Protein 6HWJ (pdb70)

Secondary structure (DSSP, 8-state):
-PPPHHHHHHHS-GGGG-TT----GGGPPPS--EEEEEEEEETTEEEEEEE-TTS-EEEEEEEEETTTEEEE--TTSSHHHHHHHHHH--TTEEEEE-TT------EEEE----EEEETTTEEEEE--EEPPTTS----HHHHHHHHHHTT--SSSPEEEEEEE--SSSPEEEEEEEE--TT-EEHHHHHHHHHHHHHHTSS-HHHHHHHHHHHHHHHHHHHHHHHTT--EEPPHHHHHHHHHHHHHHHHHHHHH--HHHHHHHHHHHHHHHHHHHGGGGGTT-EEE---SS-SGGGEEEETTEEEE---S--TTS-GGGTTS-EEHHHHHHHHHHHHHHHHHHHHHHSTT--HHHHHHHHHHHHHHHHHHHHHHHHHTT-GGG--GGGHHHHHHHHHHHHHHHHHHH-GGGGHHHHHHHHHHS-TT-/-PPPHHHHHHTS-GGGG---EEEEEEEEETTEEEEEEE-TTS-EEEEEEEE---EEE--TTSSHHHHHHHHH--EEEEE-TT------EEE--EEETTTEEEEE--EE------HHHHHHHHHHTT--SSPPEEEEEEE---EEEEEEEE--TT-EEHHHHHHHHHHHHHTTSS-HHHHHHHHHHHHHHHHHHHHHHHTT--EEPPHHHHHHHHHHHHHHHHHHHHH--HHHHHHHHHHHHHHHHHHGGGGGGTT-EEE---SS-SGGGEEEETTEEEE---S--TTS-GGGSSS-EEHHHHHHHHHHHHHHHHHHHHHHSTT--HHHHHHHHHHHHHHHHHHHHHHHHHTT-GGG--GGGHHHHHHHHHHHHHHHHHHH-GGGGHHHHHHHHHHHHHHHHHHT-

InterPro domains:
  IPR011009 Protein kinase-like domain superfamily [SSF56112] (109-420)
  IPR043674 Glucosamine kinase [MF_02218] (117-436)

Structure (mmCIF, N/CA/C/O backbone):
data_6HWJ
#
_entry.id   6HWJ
#
_cell.length_a   59.812
_cell.length_b   96.070
_cell.length_c   80.252
_cell.angle_alpha   90.00
_cell.angle_beta   106.69
_cell.angle_gamma   90.00
#
_symmetry.space_group_name_H-M   'P 1 21 1'
#
loop_
_entity.id
_entity.type
_entity.pdbx_description
1 polymer 'Glucosamine kinase'
2 non-polymer 'MAGNESIUM ION'
3 non-polymer 2-[BIS-(2-HYDROXY-ETHYL)-AMINO]-2-HYDROXYMETHYL-PROPANE-1,3-DIOL
4 non-polymer DI(HYDROXYETHYL)ETHER
5 non-polymer 'CHLORIDE ION'
6 water water
#
loop_
_atom_site.group_PDB
_atom_site.id
_atom_site.type_symbol
_atom_site.label_atom_id
_atom_site.label_alt_id
_atom_site.label_comp_id
_atom_site.label_asym_id
_atom_site.label_entity_id
_atom_site.label_seq_id
_atom_site.pdbx_PDB_ins_code
_atom_site.Cartn_x
_atom_site.Cartn_y
_atom_site.Cartn_z
_atom_site.occupancy
_atom_site.B_iso_or_equiv
_atom_site.auth_seq_id
_atom_site.auth_comp_id
_atom_site.auth_asym_id
_atom_site.auth_atom_id
_atom_site.pdbx_PDB_model_num
ATOM 1 N N . MET A 1 1 ? 80.362 68.492 89.422 1.00 67.88 1 MET A N 1
ATOM 2 C CA . MET A 1 1 ? 80.400 67.066 88.992 1.00 65.69 1 MET A CA 1
ATOM 3 C C . MET A 1 1 ? 78.992 66.561 88.708 1.00 65.41 1 MET A C 1
ATOM 4 O O . MET A 1 1 ? 78.019 67.066 89.271 1.00 62.77 1 MET A O 1
ATOM 10 N N . THR A 1 2 ? 78.886 65.564 87.834 1.00 67.67 2 THR A N 1
ATOM 11 C CA . THR A 1 2 ? 77.585 64.980 87.545 1.00 69.38 2 THR A CA 1
ATOM 12 C C . THR A 1 2 ? 76.974 64.446 88.837 1.00 66.40 2 THR A C 1
ATOM 13 O O . THR A 1 2 ? 77.681 63.846 89.655 1.00 63.17 2 THR A O 1
ATOM 24 N N . PRO A 1 3 ? 75.677 64.643 89.059 1.00 67.27 3 PRO A N 1
ATOM 25 C CA . PRO A 1 3 ? 75.062 64.095 90.271 1.00 63.23 3 PRO A CA 1
ATOM 26 C C . PRO A 1 3 ? 75.244 62.587 90.316 1.00 54.30 3 PRO A C 1
ATOM 27 O O . PRO A 1 3 ? 75.498 61.925 89.303 1.00 48.57 3 PRO A O 1
ATOM 38 N N . ASN A 1 4 ? 75.144 62.043 91.522 1.00 50.65 4 ASN A N 1
ATOM 39 C CA . ASN A 1 4 ? 75.066 60.604 91.642 1.00 46.66 4 ASN A CA 1
ATOM 40 C C . ASN A 1 4 ? 73.695 60.135 91.150 1.00 38.75 4 ASN A C 1
ATOM 41 O O . ASN A 1 4 ? 72.793 60.933 90.870 1.00 32.20 4 ASN A O 1
ATOM 52 N N . TRP A 1 5 ? 73.548 58.817 91.042 1.00 35.89 5 TRP A N 1
ATOM 53 C CA . TRP A 1 5 ? 72.283 58.264 90.581 1.00 34.57 5 TRP A CA 1
ATOM 54 C C . TRP A 1 5 ? 71.131 58.685 91.483 1.00 33.62 5 TRP A C 1
ATOM 55 O O . TRP A 1 5 ? 70.023 58.934 91.000 1.00 33.92 5 TRP A O 1
ATOM 76 N N . SER A 1 6 ? 71.373 58.770 92.799 1.00 32.12 6 SER A N 1
ATOM 77 C CA . SER A 1 6 ? 70.315 59.145 93.730 1.00 32.63 6 SER A CA 1
ATOM 78 C C . SER A 1 6 ? 69.767 60.531 93.420 1.00 31.93 6 SER A C 1
ATOM 79 O O . SER A 1 6 ? 68.551 60.741 93.425 1.00 30.78 6 SER A O 1
ATOM 87 N N . GLU A 1 7 ? 70.656 61.497 93.181 1.00 32.48 7 GLU A N 1
ATOM 88 C CA . GLU A 1 7 ? 70.222 62.857 92.885 1.00 38.04 7 GLU A CA 1
ATOM 89 C C . GLU A 1 7 ? 69.515 62.937 91.541 1.00 35.08 7 GLU A C 1
ATOM 90 O O . GLU A 1 7 ? 68.565 63.708 91.378 1.00 32.29 7 GLU A O 1
ATOM 102 N N . LEU A 1 8 ? 69.978 62.175 90.551 1.00 35.50 8 LEU A N 1
ATOM 103 C CA . LEU A 1 8 ? 69.297 62.169 89.263 1.00 35.19 8 LEU A CA 1
ATOM 104 C C . LEU A 1 8 ? 67.882 61.617 89.402 1.00 30.07 8 LEU A C 1
ATOM 105 O O . LEU A 1 8 ? 66.940 62.151 88.811 1.00 29.90 8 LEU A O 1
ATOM 121 N N . VAL A 1 9 ? 67.711 60.537 90.169 1.00 28.76 9 VAL A N 1
ATOM 122 C CA . VAL A 1 9 ? 66.384 59.940 90.292 1.00 30.36 9 VAL A CA 1
ATOM 123 C C . VAL A 1 9 ? 65.477 60.844 91.118 1.00 34.16 9 VAL A C 1
ATOM 124 O O . VAL A 1 9 ? 64.302 61.040 90.788 1.00 31.50 9 VAL A O 1
ATOM 137 N N . ALA A 1 10 ? 66.009 61.425 92.200 1.00 34.15 10 ALA A N 1
ATOM 138 C CA . ALA A 1 10 ? 65.205 62.336 93.006 1.00 37.36 10 ALA A CA 1
ATOM 139 C C . ALA A 1 10 ? 64.750 63.542 92.196 1.00 35.55 10 ALA A C 1
ATOM 140 O O . ALA A 1 10 ? 63.665 64.074 92.440 1.00 32.97 10 ALA A O 1
ATOM 147 N N . ALA A 1 11 ? 65.552 63.978 91.218 1.00 33.44 11 ALA A N 1
ATOM 148 C CA . ALA A 1 11 ? 65.209 65.155 90.434 1.00 34.68 11 ALA A CA 1
ATOM 149 C C . ALA A 1 11 ? 64.422 64.809 89.184 1.00 34.47 11 ALA A C 1
ATOM 150 O O . ALA A 1 11 ? 64.011 65.720 88.458 1.00 33.31 11 ALA A O 1
ATOM 157 N N . ALA A 1 12 ? 64.226 63.516 88.902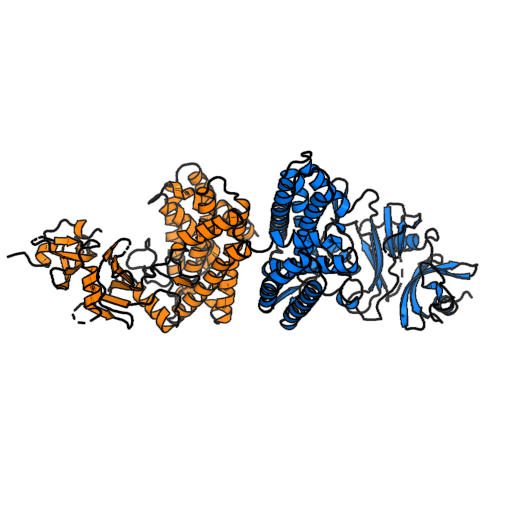 1.00 32.57 12 ALA A N 1
ATOM 158 C CA . ALA A 1 12 ? 63.587 63.127 87.657 1.00 35.45 12 ALA A CA 1
ATOM 159 C C . ALA A 1 12 ? 62.069 63.184 87.785 1.00 33.06 12 ALA A C 1
ATOM 160 O O . ALA A 1 12 ? 61.495 63.079 88.877 1.00 34.13 12 ALA A O 1
ATOM 167 N N . ASP A 1 13 ? 61.417 63.344 86.646 1.00 33.06 13 ASP A N 1
ATOM 168 C CA . ASP A 1 13 ? 59.965 63.287 86.603 1.00 33.87 13 ASP A CA 1
ATOM 169 C C . ASP A 1 13 ? 59.499 61.936 87.132 1.00 33.28 13 ASP A C 1
ATOM 170 O O . ASP A 1 13 ? 60.087 60.896 86.789 1.00 32.34 13 ASP A O 1
ATOM 179 N N . PRO A 1 14 ? 58.473 61.907 87.989 1.00 34.61 14 PRO A N 1
ATOM 180 C CA . PRO A 1 14 ? 58.038 60.619 88.563 1.00 36.82 14 PRO A CA 1
ATOM 181 C C . PRO A 1 14 ? 57.620 59.592 87.525 1.00 38.40 14 PRO A C 1
ATOM 182 O O . PRO A 1 14 ? 57.617 58.385 87.837 1.00 36.63 14 PRO A O 1
ATOM 193 N N . ALA A 1 15 ? 57.271 60.017 86.305 1.00 33.86 15 ALA A N 1
ATOM 194 C CA . ALA A 1 15 ? 56.944 59.061 85.245 1.00 33.78 15 ALA A CA 1
ATOM 195 C C . ALA A 1 15 ? 58.127 58.186 84.854 1.00 34.34 15 ALA A C 1
ATOM 196 O O . ALA A 1 15 ? 57.951 57.237 84.079 1.00 32.39 15 ALA A O 1
ATOM 203 N N . LEU A 1 16 ? 59.326 58.486 85.371 1.00 32.67 16 LEU A N 1
ATOM 204 C CA . LEU A 1 16 ? 60.492 57.654 85.125 1.00 32.15 16 LEU A CA 1
ATOM 205 C C . LEU A 1 16 ? 60.197 56.177 85.359 1.00 32.67 16 LEU A C 1
ATOM 206 O O . LEU A 1 16 ? 60.687 55.319 84.621 1.00 33.34 16 LEU A O 1
ATOM 222 N N . VAL A 1 17 ? 59.396 55.853 86.384 1.00 30.39 17 VAL A N 1
ATOM 223 C CA . VAL A 1 17 ? 59.219 54.449 86.751 1.00 33.47 17 VAL A CA 1
ATOM 224 C C . VAL A 1 17 ? 58.276 53.693 85.822 1.00 32.29 17 VAL A C 1
ATOM 225 O O . VAL A 1 17 ? 58.135 52.468 85.968 1.00 32.06 17 VAL A O 1
ATOM 238 N N . LEU A 1 18 ? 57.633 54.377 84.834 1.00 32.23 18 LEU A N 1
ATOM 239 C CA . LEU A 1 18 ? 56.589 53.724 84.030 1.00 35.07 18 LEU A CA 1
ATOM 240 C C . LEU A 1 18 ? 57.133 53.224 82.694 1.00 34.26 18 LEU A C 1
ATOM 241 O O . LEU A 1 18 ? 57.735 54.013 81.934 1.00 33.41 18 LEU A O 1
ATOM 257 N N . PRO A 1 19 ? 56.916 51.951 82.342 1.00 35.20 19 PRO A N 1
ATOM 258 C CA . PRO A 1 19 ? 57.363 51.484 81.019 1.00 39.06 19 PRO A CA 1
ATOM 259 C C . PRO A 1 19 ? 56.742 52.250 79.863 1.00 45.80 19 PRO A C 1
ATOM 260 O O . PRO A 1 19 ? 57.444 52.585 78.894 1.00 45.23 19 PRO A O 1
ATOM 271 N N . SER A 1 20 ? 55.446 52.533 79.930 1.00 53.03 20 SER A N 1
ATOM 272 C CA . SER A 1 20 ? 54.748 53.233 78.861 1.00 62.59 20 SER A CA 1
ATOM 273 C C . SER A 1 20 ? 54.855 54.754 78.978 1.00 61.66 20 SER A C 1
ATOM 274 O O . SER A 1 20 ? 54.165 55.470 78.245 1.00 66.08 20 SER A O 1
ATOM 282 N N . GLY A 1 21 ? 55.695 55.258 79.884 1.00 53.14 21 GLY A N 1
ATOM 283 C CA . GLY A 1 21 ? 55.942 56.681 79.973 1.00 48.49 21 GLY A CA 1
ATOM 284 C C . GLY A 1 21 ? 54.885 57.427 80.761 1.00 47.51 21 GLY A C 1
ATOM 285 O O . GLY A 1 21 ? 53.944 56.859 81.321 1.00 43.01 21 GLY A O 1
ATOM 289 N N . GLU A 1 22 ? 55.053 58.748 80.790 1.00 51.68 22 GLU A N 1
ATOM 290 C CA . GLU A 1 22 ? 54.170 59.607 81.566 1.00 58.23 22 GLU A CA 1
ATOM 291 C C . GLU A 1 22 ? 52.715 59.404 81.157 1.00 58.17 22 GLU A C 1
ATOM 292 O O . GLU A 1 22 ? 52.388 59.309 79.972 1.00 57.54 22 GLU A O 1
ATOM 304 N N . ARG A 1 23 ? 51.839 59.343 82.150 1.00 58.76 23 ARG A N 1
ATOM 305 C CA . ARG A 1 23 ? 50.410 59.234 81.909 1.00 61.84 23 ARG A CA 1
ATOM 306 C C . ARG A 1 23 ? 49.751 60.584 82.157 1.00 55.78 23 ARG A C 1
ATOM 307 O O . ARG A 1 23 ? 50.419 61.593 82.410 1.00 52.23 23 ARG A O 1
ATOM 328 N N . ARG A 1 24 ? 48.422 60.609 82.067 1.00 53.66 24 ARG A N 1
ATOM 329 C CA . ARG A 1 24 ? 47.683 61.840 82.306 1.00 56.27 24 ARG A CA 1
ATOM 330 C C . ARG A 1 24 ? 48.105 62.456 83.636 1.00 49.36 24 ARG A C 1
ATOM 331 O O . ARG A 1 24 ? 48.241 61.761 84.650 1.00 45.58 24 ARG A O 1
ATOM 352 N N . ALA A 1 25 ? 48.326 63.771 83.616 1.00 47.86 25 ALA A N 1
ATOM 353 C CA . ALA A 1 25 ? 48.802 64.466 84.809 1.00 47.90 25 ALA A CA 1
ATOM 354 C C . ALA A 1 25 ? 47.852 64.284 85.985 1.00 47.76 25 ALA A C 1
ATOM 355 O O . ALA A 1 25 ? 48.292 64.296 87.140 1.00 45.59 25 ALA A O 1
ATOM 362 N N . GLU A 1 26 ? 46.554 64.111 85.714 1.00 50.91 26 GLU A N 1
ATOM 363 C CA . GLU A 1 26 ? 45.583 63.952 86.788 1.00 56.91 26 GLU A CA 1
ATOM 364 C C . GLU A 1 26 ? 45.848 62.718 87.646 1.00 67.78 26 GLU A C 1
ATOM 365 O O . GLU A 1 26 ? 45.416 62.680 88.802 1.00 90.41 26 GLU A O 1
ATOM 377 N N . VAL A 1 27 ? 46.534 61.711 87.108 1.00 58.76 27 VAL A N 1
ATOM 378 C CA . VAL A 1 27 ? 46.800 60.484 87.858 1.00 56.79 27 VAL A CA 1
ATOM 379 C C . VAL A 1 27 ? 48.280 60.130 87.777 1.00 52.43 27 VAL A C 1
ATOM 380 O O . VAL A 1 27 ? 48.649 58.954 87.658 1.00 48.25 27 VAL A O 1
ATOM 393 N N . ALA A 1 28 ? 49.138 61.143 87.854 1.00 53.97 28 ALA A N 1
ATOM 394 C CA . ALA A 1 28 ? 50.567 60.922 87.690 1.00 53.97 28 ALA A CA 1
ATOM 395 C C . ALA A 1 28 ? 51.143 60.194 88.900 1.00 52.12 28 ALA A C 1
ATOM 396 O O . ALA A 1 28 ? 50.609 60.258 90.014 1.00 50.71 28 ALA A O 1
ATOM 403 N N . VAL A 1 29 ? 52.246 59.491 88.670 1.00 46.37 29 VAL A N 1
ATOM 404 C CA . VAL A 1 29 ? 52.997 58.890 89.772 1.00 43.20 29 VAL A CA 1
ATOM 405 C C . VAL A 1 29 ? 53.409 59.989 90.741 1.00 44.50 29 VAL A C 1
ATOM 406 O O . VAL A 1 29 ? 54.009 61.000 90.312 1.00 42.88 29 VAL A O 1
ATOM 419 N N . PRO A 1 30 ? 53.124 59.862 92.040 1.00 42.27 30 PRO A N 1
ATOM 420 C CA . PRO A 1 30 ? 53.441 60.954 92.963 1.00 41.16 30 PRO A CA 1
ATOM 421 C C . PRO A 1 30 ? 54.929 61.002 93.263 1.00 38.94 30 PRO A C 1
ATOM 422 O O . PRO A 1 30 ? 55.582 59.977 93.491 1.00 36.68 30 PRO A O 1
ATOM 433 N N . GLY A 1 31 ? 55.464 62.215 93.241 1.00 39.34 31 GLY A N 1
ATOM 434 C CA . GLY A 1 31 ? 56.862 62.443 93.509 1.00 38.84 31 GLY A CA 1
ATOM 435 C C . GLY A 1 31 ? 57.060 63.114 94.848 1.00 41.64 31 GLY A C 1
ATOM 436 O O . GLY A 1 31 ? 56.097 63.447 95.552 1.00 43.50 31 GLY A O 1
ATOM 440 N N . PRO A 1 32 ? 58.322 63.344 95.224 1.00 42.55 32 PRO A N 1
ATOM 441 C CA . PRO A 1 32 ? 59.490 62.999 94.403 1.00 39.72 32 PRO A CA 1
ATOM 442 C C . PRO A 1 32 ? 59.847 61.530 94.525 1.00 39.36 32 PRO A C 1
ATOM 443 O O . PRO A 1 32 ? 59.424 60.884 95.486 1.00 37.82 32 PRO A O 1
ATOM 454 N N . LEU A 1 33 ? 60.597 61.011 93.549 1.00 32.77 33 LEU A N 1
ATOM 455 C CA . LEU A 1 33 ? 61.097 59.656 93.600 1.00 35.37 33 LEU A CA 1
ATOM 456 C C . LEU A 1 33 ? 62.298 59.560 94.541 1.00 34.49 33 LEU A C 1
ATOM 457 O O . LEU A 1 33 ? 62.997 60.536 94.793 1.00 36.00 33 LEU A O 1
ATOM 473 N N . ARG A 1 34 ? 62.532 58.357 95.048 1.00 30.01 34 ARG A N 1
ATOM 474 C CA . ARG A 1 34 ? 63.698 58.078 95.876 1.00 37.26 34 ARG A CA 1
ATOM 475 C C . ARG A 1 34 ? 64.346 56.784 95.406 1.00 31.02 34 ARG A C 1
ATOM 476 O O . ARG A 1 34 ? 63.667 55.766 95.234 1.00 33.70 34 ARG A O 1
ATOM 497 N N . LEU A 1 35 ? 65.654 56.817 95.219 1.00 29.29 35 LEU A N 1
ATOM 498 C CA . LEU A 1 35 ? 66.405 55.649 94.795 1.00 30.06 35 LEU A CA 1
ATOM 499 C C . LEU A 1 35 ? 66.784 54.828 96.026 1.00 31.93 35 LEU A C 1
ATOM 500 O O . LEU A 1 35 ? 67.518 55.305 96.895 1.00 35.03 35 LEU A O 1
ATOM 516 N N . ASP A 1 36 ? 66.271 53.601 96.101 1.00 31.92 36 ASP A N 1
ATOM 517 C CA . ASP A 1 36 ? 66.559 52.717 97.227 1.00 33.59 36 ASP A CA 1
ATOM 518 C C . ASP A 1 36 ? 67.788 51.850 96.989 1.00 33.58 36 ASP A C 1
ATOM 519 O O . ASP A 1 36 ? 68.484 51.484 97.948 1.00 35.23 36 ASP A O 1
ATOM 528 N N . ALA A 1 37 ? 68.063 51.490 95.738 1.00 33.36 37 ALA A N 1
ATOM 529 C CA . ALA A 1 37 ? 69.194 50.624 95.426 1.00 29.20 37 ALA A CA 1
ATOM 530 C C . ALA A 1 37 ? 69.501 50.778 93.952 1.00 28.59 37 ALA A C 1
ATOM 531 O O . ALA A 1 37 ? 68.606 51.047 93.146 1.00 27.65 37 ALA A O 1
ATOM 538 N N . LEU A 1 38 ? 70.774 50.580 93.601 1.00 30.78 38 LEU A N 1
ATOM 539 C CA . LEU A 1 38 ? 71.252 50.868 92.249 1.00 32.73 38 LEU A CA 1
ATOM 540 C C . LEU A 1 38 ? 72.360 49.887 91.894 1.00 31.04 38 LEU A C 1
ATOM 541 O O . LEU A 1 38 ? 73.382 49.817 92.590 1.00 29.81 38 LEU A O 1
ATOM 557 N N . LEU A 1 39 ? 72.140 49.108 90.841 1.00 28.75 39 LEU A N 1
ATOM 558 C CA . LEU A 1 39 ? 73.147 48.248 90.263 1.00 27.47 39 LEU A CA 1
ATOM 559 C C . LEU A 1 39 ? 73.729 48.947 89.037 1.00 29.67 39 LEU A C 1
ATOM 560 O O . LEU A 1 39 ? 73.037 49.128 88.034 1.00 29.40 39 LEU A O 1
ATOM 576 N N . ASP A 1 40 ? 74.994 49.346 89.124 1.00 30.68 40 ASP A N 1
ATOM 577 C CA . ASP A 1 40 ? 75.659 50.060 88.037 1.00 30.78 40 ASP A CA 1
ATOM 578 C C . ASP A 1 40 ? 76.112 49.050 86.990 1.00 31.81 40 ASP A C 1
ATOM 579 O O . ASP A 1 40 ? 76.873 48.124 87.300 1.00 31.76 40 ASP A O 1
ATOM 588 N N . LEU A 1 41 ? 75.630 49.209 85.753 1.00 27.07 41 LEU A N 1
ATOM 589 C CA . LEU A 1 41 ? 75.988 48.294 84.679 1.00 25.04 41 LEU A CA 1
ATOM 590 C C . LEU A 1 41 ? 77.061 48.861 83.758 1.00 27.89 41 LEU A C 1
ATOM 591 O O . LEU A 1 41 ? 77.408 48.210 82.774 1.00 33.58 41 LEU A O 1
ATOM 607 N N . GLY A 1 42 ? 77.570 50.047 84.040 1.00 30.29 42 GLY A N 1
ATOM 608 C CA . GLY A 1 42 ? 78.620 50.662 83.239 1.00 30.49 42 GLY A CA 1
ATOM 609 C C . GLY A 1 42 ? 78.079 51.480 82.098 1.00 28.29 42 GLY A C 1
ATOM 610 O O . GLY A 1 42 ? 76.962 51.263 81.602 1.00 28.38 42 GLY A O 1
ATOM 614 N N . GLU A 1 43 ? 78.891 52.454 81.673 1.00 27.27 43 GLU A N 1
ATOM 615 C CA . GLU A 1 43 ? 78.645 53.226 80.448 1.00 31.20 43 GLU A CA 1
ATOM 616 C C . GLU A 1 43 ? 77.294 53.943 80.478 1.00 30.15 43 GLU A C 1
ATOM 617 O O . GLU A 1 43 ? 76.638 54.115 79.444 1.00 26.53 43 GLU A O 1
ATOM 629 N N . GLY A 1 44 ? 76.884 54.388 81.657 1.00 29.15 44 GLY A N 1
ATOM 630 C CA . GLY A 1 44 ? 75.640 55.112 81.822 1.00 31.51 44 GLY A CA 1
ATOM 631 C C . GLY A 1 44 ? 74.402 54.265 81.994 1.00 30.44 44 GLY A C 1
ATOM 632 O O . GLY A 1 44 ? 73.291 54.817 81.964 1.00 26.85 44 GLY A O 1
ATOM 636 N N . HIS A 1 45 ? 74.542 52.956 82.155 1.00 25.24 45 HIS A N 1
ATOM 637 C CA . HIS A 1 45 ? 73.417 52.056 82.323 1.00 27.55 45 HIS A CA 1
ATOM 638 C C . HIS A 1 45 ? 73.320 51.569 83.759 1.00 26.44 45 HIS A C 1
ATOM 639 O O . HIS A 1 45 ? 74.334 51.403 84.447 1.00 27.22 45 HIS A O 1
ATOM 653 N N . ALA A 1 46 ? 72.088 51.335 84.213 1.00 28.29 46 ALA A N 1
ATOM 654 C CA . ALA A 1 46 ? 71.899 50.855 85.571 1.00 25.04 46 ALA A CA 1
ATOM 655 C C . ALA A 1 46 ? 70.524 50.224 85.741 1.00 25.54 46 ALA A C 1
ATOM 656 O O . ALA A 1 46 ? 69.636 50.380 84.898 1.00 25.15 46 ALA A O 1
ATOM 663 N N . VAL A 1 47 ? 70.378 49.484 86.839 1.00 24.94 47 VAL A N 1
ATOM 664 C CA . VAL A 1 47 ? 69.091 48.982 87.297 1.00 23.92 47 VAL A CA 1
ATOM 665 C C . VAL A 1 47 ? 68.811 49.632 88.639 1.00 25.82 47 VAL A C 1
ATOM 666 O O . VAL A 1 47 ? 69.600 49.488 89.583 1.00 28.54 47 VAL A O 1
ATOM 679 N N . GLY A 1 48 ? 67.712 50.368 88.719 1.00 26.71 48 GLY A N 1
ATOM 680 C CA . GLY A 1 48 ? 67.331 51.057 89.926 1.00 25.46 48 GLY A CA 1
ATOM 681 C C . GLY A 1 48 ? 66.131 50.371 90.555 1.00 28.87 48 GLY A C 1
ATOM 682 O O . GLY A 1 48 ? 65.267 49.850 89.849 1.00 27.34 48 GLY A O 1
ATOM 686 N N . VAL A 1 49 ? 66.114 50.348 91.879 1.00 28.63 49 VAL A N 1
ATOM 687 C CA . VAL A 1 49 ? 64.930 50.055 92.671 1.00 28.80 49 VAL A CA 1
ATOM 688 C C . VAL A 1 49 ? 64.464 51.389 93.229 1.00 29.38 49 VAL A C 1
ATOM 689 O O . VAL A 1 49 ? 65.153 52.002 94.053 1.00 27.40 49 VAL A O 1
ATOM 702 N N . VAL A 1 50 ? 63.329 51.872 92.734 1.00 28.87 50 VAL A N 1
ATOM 703 C CA . VAL A 1 50 ? 62.885 53.237 92.963 1.00 29.69 50 VAL A CA 1
ATOM 704 C C . VAL A 1 50 ? 61.568 53.196 93.717 1.00 29.12 50 VAL A C 1
ATOM 705 O O . VAL A 1 50 ? 60.705 52.350 93.453 1.00 31.94 50 VAL A O 1
ATOM 718 N N . ARG A 1 51 ? 61.430 54.108 94.661 1.00 28.68 51 ARG A N 1
ATOM 719 C CA . ARG A 1 51 ? 60.199 54.285 95.427 1.00 35.06 51 ARG A CA 1
ATOM 720 C C . ARG A 1 51 ? 59.540 55.589 95.011 1.00 33.57 51 ARG A C 1
ATOM 721 O O . ARG A 1 51 ? 60.181 56.650 95.028 1.00 34.16 51 ARG A O 1
ATOM 742 N N . SER A 1 52 ? 58.272 55.512 94.617 1.00 31.12 52 SER A N 1
ATOM 743 C CA . SER A 1 52 ? 57.496 56.724 94.443 1.00 32.89 52 SER A CA 1
ATOM 744 C C . SER A 1 52 ? 56.979 57.209 95.814 1.00 36.11 52 SER A C 1
ATOM 745 O O . SER A 1 52 ? 57.063 56.509 96.829 1.00 37.56 52 SER A O 1
ATOM 753 N N . ALA A 1 53 ? 56.466 58.434 95.839 1.00 34.96 53 ALA A N 1
ATOM 754 C CA . ALA A 1 53 ? 56.102 59.073 97.101 1.00 39.97 53 ALA A CA 1
ATOM 755 C C . ALA A 1 53 ? 54.959 58.370 97.815 1.00 43.52 53 ALA A C 1
ATOM 756 O O . ALA A 1 53 ? 54.718 58.647 98.997 1.00 41.74 53 ALA A O 1
ATOM 763 N N . ASP A 1 54 ? 54.249 57.474 97.134 1.00 45.95 54 ASP A N 1
ATOM 764 C CA . ASP A 1 54 ? 53.199 56.676 97.748 1.00 44.21 54 ASP A CA 1
ATOM 765 C C . ASP A 1 54 ? 53.726 55.350 98.288 1.00 44.24 54 ASP A C 1
ATOM 766 O O . ASP A 1 54 ? 52.934 54.446 98.558 1.00 47.93 54 ASP A O 1
ATOM 775 N N . ALA A 1 55 ? 55.043 55.214 98.432 1.00 42.55 55 ALA A N 1
ATOM 776 C CA . ALA A 1 55 ? 55.723 54.018 98.932 1.00 41.58 55 ALA A CA 1
ATOM 777 C C . ALA A 1 55 ? 55.716 52.857 97.944 1.00 36.27 55 ALA A C 1
ATOM 778 O O . ALA A 1 55 ? 56.280 51.795 98.251 1.00 37.32 55 ALA A O 1
ATOM 785 N N . ALA A 1 56 ? 55.111 53.007 96.766 1.00 36.71 56 ALA A N 1
ATOM 786 C CA . ALA A 1 56 ? 55.193 51.961 95.758 1.00 36.64 56 ALA A CA 1
ATOM 787 C C . ALA A 1 56 ? 56.628 51.821 95.253 1.00 32.41 56 ALA A C 1
ATOM 788 O O . ALA A 1 56 ? 57.323 52.814 95.035 1.00 35.42 56 ALA A O 1
ATOM 795 N N . ARG A 1 57 ? 57.071 50.581 95.081 1.00 32.73 57 ARG A N 1
ATOM 796 C CA . ARG A 1 57 ? 58.433 50.276 94.661 1.00 33.77 57 ARG A CA 1
ATOM 797 C C . ARG A 1 57 ? 58.436 49.757 93.236 1.00 31.77 57 ARG A C 1
ATOM 798 O O . ARG A 1 57 ? 57.503 49.074 92.805 1.00 32.54 57 ARG A O 1
ATOM 819 N N . TRP A 1 58 ? 59.521 50.059 92.515 1.00 32.31 58 TRP A N 1
ATOM 820 C CA . TRP A 1 58 ? 59.598 49.793 91.092 1.00 28.66 58 TRP A CA 1
ATOM 821 C C . TRP A 1 58 ? 60.998 49.341 90.694 1.00 27.17 58 TRP A C 1
ATOM 822 O O . TRP A 1 58 ? 61.990 49.860 91.203 1.00 28.07 58 TRP A O 1
ATOM 843 N N . THR A 1 59 ? 61.070 48.402 89.763 1.00 27.78 59 THR A N 1
ATOM 844 C CA . THR A 1 59 ? 62.314 48.088 89.063 1.00 27.94 59 THR A CA 1
ATOM 845 C C . THR A 1 59 ? 62.386 48.997 87.852 1.00 26.38 59 THR A C 1
ATOM 846 O O . THR A 1 59 ? 61.465 49.001 87.032 1.00 26.96 59 THR A O 1
ATOM 857 N N . VAL A 1 60 ? 63.477 49.746 87.730 1.00 26.64 60 VAL A N 1
ATOM 858 C CA . VAL A 1 60 ? 63.592 50.684 86.621 1.00 26.26 60 VAL A CA 1
ATOM 859 C C . VAL A 1 60 ? 64.923 50.487 85.915 1.00 27.01 60 VAL A C 1
ATOM 860 O O . VAL A 1 60 ? 65.974 50.743 86.524 1.00 25.29 60 VAL A O 1
ATOM 873 N N . PRO A 1 61 ? 64.935 50.049 84.648 1.00 25.77 61 PRO A N 1
ATOM 874 C CA . PRO A 1 61 ? 66.175 50.115 83.877 1.00 25.43 61 PRO A CA 1
ATOM 875 C C . PRO A 1 61 ? 66.457 51.559 83.523 1.00 25.78 61 PRO A C 1
ATOM 876 O O . PRO A 1 61 ? 65.597 52.255 82.979 1.00 27.08 61 PRO A O 1
ATOM 887 N N . LEU A 1 62 ? 67.659 52.017 83.848 1.00 25.48 62 LEU A N 1
ATOM 888 C CA . LEU A 1 62 ? 67.993 53.421 83.748 1.00 25.88 62 LEU A CA 1
ATOM 889 C C . LEU A 1 62 ? 69.143 53.647 82.778 1.00 27.42 62 LEU A C 1
ATOM 890 O O . LEU A 1 62 ? 70.067 52.829 82.657 1.00 25.41 62 LEU A O 1
ATOM 906 N N . VAL A 1 63 ? 69.090 54.792 82.117 1.00 26.66 63 VAL A N 1
ATOM 907 C CA . VAL A 1 63 ? 70.173 55.230 81.236 1.00 31.00 63 VAL A CA 1
ATOM 908 C C . VAL A 1 63 ? 70.362 56.726 81.421 1.00 31.55 63 VAL A C 1
ATOM 909 O O . VAL A 1 63 ? 69.394 57.501 81.419 1.00 30.58 63 VAL A O 1
ATOM 922 N N . ARG A 1 64 ? 71.604 57.141 81.598 1.00 32.42 64 ARG A N 1
ATOM 923 C CA . ARG A 1 64 ? 71.892 58.566 81.614 1.00 34.64 64 ARG A CA 1
ATOM 924 C C . ARG A 1 64 ? 71.823 59.096 80.186 1.00 35.72 64 ARG A C 1
ATOM 925 O O . ARG A 1 64 ? 72.371 58.502 79.262 1.00 39.78 64 ARG A O 1
ATOM 946 N N . ASP A 1 65 ? 71.083 60.186 79.991 1.00 33.53 65 ASP A N 1
ATOM 947 C CA . ASP A 1 65 ? 70.933 60.810 78.684 1.00 31.78 65 ASP A CA 1
ATOM 948 C C . ASP A 1 65 ? 71.160 62.293 78.875 1.00 33.13 65 ASP A C 1
ATOM 949 O O . ASP A 1 65 ? 70.531 62.900 79.746 1.00 31.04 65 ASP A O 1
ATOM 958 N N . GLY A 1 66 ? 72.070 62.862 78.081 1.00 31.67 66 GLY A N 1
ATOM 959 C CA . GLY A 1 66 ? 72.385 64.271 78.194 1.00 34.60 66 GLY A CA 1
ATOM 960 C C . GLY A 1 66 ? 71.223 65.181 77.898 1.00 32.72 66 GLY A C 1
ATOM 961 O O . GLY A 1 66 ? 71.252 66.358 78.272 1.00 33.20 66 GLY A O 1
ATOM 965 N N . ALA A 1 67 ? 70.189 64.668 77.232 1.00 32.57 67 ALA A N 1
ATOM 966 C CA . ALA A 1 67 ? 69.001 65.486 77.000 1.00 36.22 67 ALA A CA 1
ATOM 967 C C . ALA A 1 67 ? 68.290 65.797 78.317 1.00 43.82 67 ALA A C 1
ATOM 968 O O . ALA A 1 67 ? 68.093 66.971 78.669 1.00 52.78 67 ALA A O 1
ATOM 975 N N . GLY A 1 68 ? 67.921 64.767 79.068 1.00 42.87 68 GLY A N 1
ATOM 976 C CA . GLY A 1 68 ? 67.127 64.975 80.270 1.00 41.21 68 GLY A CA 1
ATOM 977 C C . GLY A 1 68 ? 67.796 64.619 81.585 1.00 38.50 68 GLY A C 1
ATOM 978 O O . GLY A 1 68 ? 67.199 64.784 82.652 1.00 40.12 68 GLY A O 1
ATOM 982 N N . GLY A 1 69 ? 69.032 64.147 81.532 1.00 34.87 69 GLY A N 1
ATOM 983 C CA . GLY A 1 69 ? 69.732 63.738 82.732 1.00 32.30 69 GLY A CA 1
ATOM 984 C C . GLY A 1 69 ? 69.696 62.230 82.906 1.00 31.82 69 GLY A C 1
ATOM 985 O O . GLY A 1 69 ? 70.711 61.536 82.749 1.00 32.87 69 GLY A O 1
ATOM 989 N N . VAL A 1 70 ? 68.521 61.703 83.230 1.00 31.93 70 VAL A N 1
ATOM 990 C CA . VAL A 1 70 ? 68.305 60.267 83.294 1.00 29.24 70 VAL A CA 1
ATOM 991 C C . VAL A 1 70 ? 66.933 59.988 82.705 1.00 28.26 70 VAL A C 1
ATOM 992 O O . VAL A 1 70 ? 66.023 60.810 82.782 1.00 29.14 70 VAL A O 1
ATOM 1005 N N . ARG A 1 71 ? 66.781 58.825 82.102 1.00 27.95 71 ARG A N 1
ATOM 1006 C CA . ARG A 1 71 ? 65.470 58.381 81.663 1.00 30.05 71 ARG A CA 1
ATOM 1007 C C . ARG A 1 71 ? 65.408 56.866 81.744 1.00 29.20 71 ARG A C 1
ATOM 1008 O O . ARG A 1 71 ? 66.414 56.189 81.944 1.00 27.58 71 ARG A O 1
ATOM 1029 N N . ARG A 1 72 ? 64.202 56.342 81.614 1.00 28.10 72 ARG A N 1
ATOM 1030 C CA . ARG A 1 72 ? 63.997 54.905 81.620 1.00 29.12 72 ARG A CA 1
ATOM 1031 C C . ARG A 1 72 ? 64.462 54.319 80.295 1.00 31.95 72 ARG A C 1
ATOM 1032 O O . ARG A 1 72 ? 64.105 54.814 79.220 1.00 32.18 72 ARG A O 1
ATOM 1053 N N . SER A 1 73 ? 65.279 53.275 80.378 1.00 26.63 73 SER A N 1
ATOM 1054 C CA . SER A 1 73 ? 65.800 52.642 79.184 1.00 31.45 73 SER A CA 1
ATOM 1055 C C . SER A 1 73 ? 64.687 52.122 78.290 1.00 33.03 73 SER A C 1
ATOM 1056 O O . SER A 1 73 ? 63.675 51.595 78.763 1.00 29.42 73 SER A O 1
ATOM 1064 N N . ARG A 1 74 ? 64.899 52.261 76.976 1.00 32.14 74 ARG A N 1
ATOM 1065 C CA . ARG A 1 74 ? 64.052 51.715 75.931 1.00 33.10 74 ARG A CA 1
ATOM 1066 C C . ARG A 1 74 ? 64.821 50.676 75.125 1.00 32.32 74 ARG A C 1
ATOM 1067 O O . ARG A 1 74 ? 66.056 50.726 75.077 1.00 33.49 74 ARG A O 1
ATOM 1088 N N . PRO A 1 75 ? 64.137 49.719 74.505 1.00 31.81 75 PRO A N 1
ATOM 1089 C CA . PRO A 1 75 ? 64.830 48.801 73.599 1.00 36.14 75 PRO A CA 1
ATOM 1090 C C . PRO A 1 75 ? 65.650 49.563 72.575 1.00 34.12 75 PRO A C 1
ATOM 1091 O O . PRO A 1 75 ? 65.176 50.518 71.960 1.00 32.54 75 PRO A O 1
ATOM 1102 N N . GLY A 1 76 ? 66.901 49.165 72.429 1.00 35.11 76 GLY A N 1
ATOM 1103 C CA . GLY A 1 76 ? 67.846 49.873 71.589 1.00 35.73 76 GLY A CA 1
ATOM 1104 C C . GLY A 1 76 ? 68.769 50.807 72.339 1.00 34.00 76 GLY A C 1
ATOM 1105 O O . GLY A 1 76 ? 69.789 51.236 71.779 1.00 34.04 76 GLY A O 1
ATOM 1109 N N . ASP A 1 77 ? 68.441 51.132 73.592 1.00 31.78 77 ASP A N 1
ATOM 1110 C CA . ASP A 1 77 ? 69.334 51.961 74.394 1.00 30.51 77 ASP A CA 1
ATOM 1111 C C . ASP A 1 77 ? 70.549 51.171 74.844 1.00 30.71 77 ASP A C 1
ATOM 1112 O O . ASP A 1 77 ? 71.607 51.765 75.110 1.00 32.07 77 ASP A O 1
ATOM 1121 N N . GLY A 1 78 ? 70.420 49.843 74.948 1.00 29.69 78 GLY A N 1
ATOM 1122 C CA . GLY A 1 78 ? 71.520 48.979 75.336 1.00 28.52 78 GLY A CA 1
ATOM 1123 C C . GLY A 1 78 ? 71.561 48.575 76.806 1.00 27.44 78 GLY A C 1
ATOM 1124 O O . GLY A 1 78 ? 72.539 47.944 77.227 1.00 30.11 78 GLY A O 1
ATOM 1128 N N . THR A 1 79 ? 70.540 48.884 77.581 1.00 27.02 79 THR A N 1
ATOM 1129 C CA . THR A 1 79 ? 70.570 48.542 79.003 1.00 27.48 79 THR A CA 1
ATOM 1130 C C . THR A 1 79 ? 70.343 47.049 79.228 1.00 26.12 79 THR A C 1
ATOM 1131 O O . THR A 1 79 ? 70.985 46.448 80.096 1.00 27.55 79 THR A O 1
ATOM 1142 N N . ALA A 1 80 ? 69.434 46.445 78.462 1.00 26.95 80 ALA A N 1
ATOM 1143 C CA . ALA A 1 80 ? 69.247 44.999 78.514 1.00 29.21 80 ALA A CA 1
ATOM 1144 C C . ALA A 1 80 ? 70.509 44.291 78.052 1.00 28.93 80 ALA A C 1
ATOM 1145 O O . ALA A 1 80 ? 70.926 43.293 78.637 1.00 28.47 80 ALA A O 1
ATOM 1152 N N . GLU A 1 81 ? 71.128 44.808 76.993 1.00 28.20 81 GLU A N 1
ATOM 1153 C CA . GLU A 1 81 ? 72.431 44.345 76.545 1.00 30.35 81 GLU A CA 1
ATOM 1154 C C . GLU A 1 81 ? 73.454 44.395 77.659 1.00 26.99 81 GLU A C 1
ATOM 1155 O O . GLU A 1 81 ? 74.235 43.450 77.832 1.00 27.07 81 GLU A O 1
ATOM 1167 N N . HIS A 1 82 ? 73.482 45.498 78.422 1.00 26.86 82 HIS A N 1
ATOM 1168 C CA . HIS A 1 82 ? 74.469 45.622 79.489 1.00 27.61 82 HIS A CA 1
ATOM 1169 C C . HIS A 1 82 ? 74.155 44.702 80.667 1.00 26.82 82 HIS A C 1
ATOM 1170 O O . HIS A 1 82 ? 75.071 44.249 81.364 1.00 29.10 82 HIS A O 1
ATOM 1185 N N . LEU A 1 83 ? 72.883 44.415 80.912 1.00 25.92 83 LEU A N 1
ATOM 1186 C CA . LEU A 1 83 ? 72.565 43.415 81.929 1.00 28.74 83 LEU A CA 1
ATOM 1187 C C . LEU A 1 83 ? 73.090 42.043 81.509 1.00 25.71 83 LEU A C 1
ATOM 1188 O O . LEU A 1 83 ? 73.690 41.324 82.316 1.00 26.70 83 LEU A O 1
ATOM 1204 N N . VAL A 1 84 ? 72.886 41.676 80.252 1.00 25.92 84 VAL A N 1
ATOM 1205 C CA . VAL A 1 84 ? 73.388 40.396 79.765 1.00 26.15 84 VAL A CA 1
ATOM 1206 C C . VAL A 1 84 ? 74.910 40.347 79.864 1.00 30.30 84 VAL A C 1
ATOM 1207 O O . VAL A 1 84 ? 75.482 39.337 80.275 1.00 31.88 84 VAL A O 1
ATOM 1220 N N . ALA A 1 85 ? 75.584 41.454 79.545 1.00 30.27 85 ALA A N 1
ATOM 1221 C CA . ALA A 1 85 ? 77.042 41.473 79.632 1.00 33.74 85 ALA A CA 1
ATOM 1222 C C . ALA A 1 85 ? 77.506 41.292 81.070 1.00 35.09 85 ALA A C 1
ATOM 1223 O O . ALA A 1 85 ? 78.483 40.580 81.325 1.00 36.76 85 ALA A O 1
ATOM 1230 N N . ALA A 1 86 ? 76.806 41.911 82.030 1.00 31.48 86 ALA A N 1
ATOM 1231 C CA . ALA A 1 86 ? 77.172 41.735 83.427 1.00 34.06 86 ALA A CA 1
ATOM 1232 C C . ALA A 1 86 ? 77.007 40.287 83.876 1.00 37.10 86 ALA A C 1
ATOM 1233 O O . ALA A 1 86 ? 77.687 39.848 84.807 1.00 35.80 86 ALA A O 1
ATOM 1240 N N . LEU A 1 87 ? 76.123 39.531 83.231 1.00 41.28 87 LEU A N 1
ATOM 1241 C CA . LEU A 1 87 ? 75.994 38.109 83.552 1.00 48.31 87 LEU A CA 1
ATOM 1242 C C . LEU A 1 87 ? 77.199 37.324 83.058 1.00 54.18 87 LEU A C 1
ATOM 1243 O O . LEU A 1 87 ? 77.826 36.584 83.821 1.00 56.39 87 LEU A O 1
ATOM 1259 N N . ALA A 1 88 ? 77.535 37.467 81.775 1.00 58.88 88 ALA A N 1
ATOM 1260 C CA . ALA A 1 88 ? 78.661 36.725 81.222 1.00 65.74 88 ALA A CA 1
ATOM 1261 C C . ALA A 1 88 ? 79.953 37.066 81.952 1.00 72.37 88 ALA A C 1
ATOM 1262 O O . ALA A 1 88 ? 80.742 36.173 82.275 1.00 74.68 88 ALA A O 1
ATOM 1269 N N . ARG A 1 89 ? 80.184 38.346 82.222 1.00 76.65 89 ARG A N 1
ATOM 1270 C CA . ARG A 1 89 ? 81.375 38.780 82.944 1.00 77.47 89 ARG A CA 1
ATOM 1271 C C . ARG A 1 89 ? 81.269 38.436 84.421 1.00 74.24 89 ARG A C 1
ATOM 1272 O O . ARG A 1 89 ? 82.238 37.988 85.028 1.00 73.89 89 ARG A O 1
ATOM 1274 N N . ASP A 1 95 ? 77.047 45.303 94.035 1.00 56.42 95 ASP A N 1
ATOM 1275 C CA . ASP A 1 95 ? 76.490 45.922 95.230 1.00 60.82 95 ASP A CA 1
ATOM 1276 C C . ASP A 1 95 ? 75.754 44.895 96.081 1.00 56.46 95 ASP A C 1
ATOM 1277 O O . ASP A 1 95 ? 74.905 44.159 95.579 1.00 50.83 95 ASP A O 1
ATOM 1285 N N . ALA A 1 96 ? 76.071 44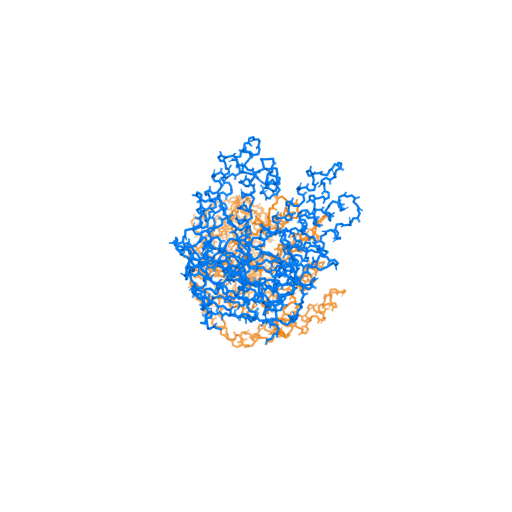.878 97.383 1.00 58.08 96 ALA A N 1
ATOM 1286 C CA . ALA A 1 96 ? 75.577 43.838 98.277 1.00 57.08 96 ALA A CA 1
ATOM 1287 C C . ALA A 1 96 ? 74.057 43.778 98.333 1.00 52.91 96 ALA A C 1
ATOM 1288 O O . ALA A 1 96 ? 73.504 42.785 98.819 1.00 55.01 96 ALA A O 1
ATOM 1295 N N . ALA A 1 97 ? 73.362 44.813 97.856 1.00 45.70 97 ALA A N 1
ATOM 1296 C CA . ALA A 1 97 ? 71.908 44.767 97.800 1.00 40.49 97 ALA A CA 1
ATOM 1297 C C . ALA A 1 97 ? 71.402 43.802 96.731 1.00 40.35 97 ALA A C 1
ATOM 1298 O O . ALA A 1 97 ? 70.237 43.402 96.776 1.00 43.81 97 ALA A O 1
ATOM 1305 N N . PHE A 1 98 ? 72.249 43.427 95.772 1.00 34.11 98 PHE A N 1
ATOM 1306 C CA . PHE A 1 98 ? 71.818 42.674 94.610 1.00 31.67 98 PHE A CA 1
ATOM 1307 C C . PHE A 1 98 ? 72.510 41.321 94.582 1.00 30.65 98 PHE A C 1
ATOM 1308 O O . PHE A 1 98 ? 73.623 41.167 95.080 1.00 32.68 98 PHE A O 1
ATOM 1325 N N . VAL A 1 99 ? 71.837 40.347 93.979 1.00 26.64 99 VAL A N 1
ATOM 1326 C CA . VAL A 1 99 ? 72.429 39.061 93.637 1.00 27.69 99 VAL A CA 1
ATOM 1327 C C . VAL A 1 99 ? 72.276 38.883 92.132 1.00 28.14 99 VAL A C 1
ATOM 1328 O O . VAL A 1 99 ? 71.153 38.883 91.617 1.00 25.95 99 VAL A O 1
ATOM 1341 N N . LEU A 1 100 ? 73.402 38.759 91.435 1.00 31.96 100 LEU A N 1
ATOM 1342 C CA . LEU A 1 100 ? 73.447 38.470 90.003 1.00 34.78 100 LEU A CA 1
ATOM 1343 C C . LEU A 1 100 ? 73.882 37.017 89.863 1.00 34.91 100 LEU A C 1
ATOM 1344 O O . LEU A 1 100 ? 75.024 36.676 90.188 1.00 38.52 100 LEU A O 1
ATOM 1360 N N . GLU A 1 101 ? 72.989 36.156 89.386 1.00 31.86 101 GLU A N 1
ATOM 1361 C CA . GLU A 1 101 ? 73.319 34.746 89.203 1.00 33.51 101 GLU A CA 1
ATOM 1362 C C . GLU A 1 101 ? 73.371 34.451 87.707 1.00 29.79 101 GLU A C 1
ATOM 1363 O O . GLU A 1 101 ? 72.370 34.616 86.999 1.00 29.54 101 GLU A O 1
ATOM 1375 N N . ALA A 1 102 ? 74.529 34.011 87.241 1.00 28.16 102 ALA A N 1
ATOM 1376 C CA . ALA A 1 102 ? 74.725 33.625 85.848 1.00 30.13 102 ALA A CA 1
ATOM 1377 C C . ALA A 1 102 ? 74.720 32.109 85.724 1.00 30.71 102 ALA A C 1
ATOM 1378 O O . ALA A 1 102 ? 75.159 31.399 86.628 1.00 29.16 102 ALA A O 1
ATOM 1385 N N . PHE A 1 103 ? 74.217 31.618 84.598 1.00 28.28 103 PHE A N 1
ATOM 1386 C CA . PHE A 1 103 ? 74.195 30.194 84.316 1.00 29.24 103 PHE A CA 1
ATOM 1387 C C . PHE A 1 103 ? 74.977 29.907 83.038 1.00 31.81 103 PHE A C 1
ATOM 1388 O O . PHE A 1 103 ? 75.221 30.798 82.222 1.00 29.02 103 PHE A O 1
ATOM 1405 N N . THR A 1 104 ? 75.372 28.643 82.883 1.00 33.61 104 THR A N 1
ATOM 1406 C CA . THR A 1 104 ? 76.124 28.227 81.705 1.00 36.26 104 THR A CA 1
ATOM 1407 C C . THR A 1 104 ? 75.312 28.504 80.450 1.00 37.64 104 THR A C 1
ATOM 1408 O O . THR A 1 104 ? 74.121 28.187 80.379 1.00 38.14 104 THR A O 1
ATOM 1419 N N . GLY A 1 105 ? 75.954 29.122 79.463 1.00 38.19 105 GLY A N 1
ATOM 1420 C CA . GLY A 1 105 ? 75.280 29.538 78.252 1.00 42.83 105 GLY A CA 1
ATOM 1421 C C . GLY A 1 105 ? 75.065 31.035 78.134 1.00 40.73 105 GLY A C 1
ATOM 1422 O O . GLY A 1 105 ? 74.878 31.535 77.016 1.00 40.16 105 GLY A O 1
ATOM 1426 N N . ALA A 1 106 ? 75.065 31.766 79.251 1.00 37.17 106 ALA A N 1
ATOM 1427 C CA . ALA A 1 106 ? 75.049 33.216 79.159 1.00 32.17 106 ALA A CA 1
ATOM 1428 C C . ALA A 1 106 ? 76.226 33.679 78.300 1.00 33.10 106 ALA A C 1
ATOM 1429 O O . ALA A 1 106 ? 77.344 33.180 78.432 1.00 35.19 106 ALA A O 1
ATOM 1436 N N . ALA A 1 107 ? 75.964 34.611 77.397 1.00 30.84 107 ALA A N 1
ATOM 1437 C CA . ALA A 1 107 ? 76.995 35.195 76.547 1.00 31.59 107 ALA A CA 1
ATOM 1438 C C . ALA A 1 107 ? 76.688 36.670 76.352 1.00 32.64 107 ALA A C 1
ATOM 1439 O O . ALA A 1 107 ? 75.514 37.065 76.323 1.00 32.27 107 ALA A O 1
ATOM 1446 N N . PRO A 1 108 ? 77.726 37.512 76.216 1.00 31.81 108 PRO A N 1
ATOM 1447 C CA . PRO A 1 108 ? 77.513 38.961 76.077 1.00 31.93 108 PRO A CA 1
ATOM 1448 C C . PRO A 1 108 ? 77.006 39.344 74.688 1.00 33.91 108 PRO A C 1
ATOM 1449 O O . PRO A 1 108 ? 77.644 40.106 73.950 1.00 33.52 108 PRO A O 1
ATOM 1460 N N . VAL A 1 109 ? 75.829 38.823 74.324 1.00 29.55 109 VAL A N 1
ATOM 1461 C CA . VAL A 1 109 ? 75.257 39.147 73.011 1.00 31.01 109 VAL A CA 1
ATOM 1462 C C . VAL A 1 109 ? 74.740 40.581 73.001 1.00 33.44 109 VAL A C 1
ATOM 1463 O O . VAL A 1 109 ? 74.475 41.197 74.050 1.00 37.59 109 VAL A O 1
ATOM 1476 N N . THR A 1 110 ? 74.580 41.117 71.791 1.00 33.61 110 THR A N 1
ATOM 1477 C CA . THR A 1 110 ? 74.303 42.534 71.590 1.00 36.35 110 THR A CA 1
ATOM 1478 C C . THR A 1 110 ? 73.157 42.699 70.607 1.00 33.14 110 THR A C 1
ATOM 1479 O O . THR A 1 110 ? 72.834 41.793 69.847 1.00 32.53 110 THR A O 1
ATOM 1490 N N . GLY A 1 111 ? 72.565 43.880 70.617 1.00 33.06 111 GLY A N 1
ATOM 1491 C CA . GLY A 1 111 ? 71.435 44.182 69.754 1.00 36.72 111 GLY A CA 1
ATOM 1492 C C . GLY A 1 111 ? 70.121 43.944 70.474 1.00 38.19 111 GLY A C 1
ATOM 1493 O O . GLY A 1 111 ? 69.886 42.853 70.996 1.00 37.82 111 GLY A O 1
ATOM 1497 N N . GLU A 1 112 ? 69.263 44.947 70.521 1.00 34.76 112 GLU A N 1
ATOM 1498 C CA . GLU A 1 112 ? 68.037 44.865 71.292 1.00 33.44 112 GLU A CA 1
ATOM 1499 C C . GLU A 1 112 ? 66.824 45.061 70.404 1.00 35.18 112 GLU A C 1
ATOM 1500 O O . GLU A 1 112 ? 66.848 45.874 69.471 1.00 35.95 112 GLU A O 1
ATOM 1512 N N . ARG A 1 113 ? 65.761 44.327 70.712 1.00 31.01 113 ARG A N 1
ATOM 1513 C CA . ARG A 1 113 ? 64.490 44.469 70.011 1.00 32.17 113 ARG A CA 1
ATOM 1514 C C . ARG A 1 113 ? 63.366 44.241 71.009 1.00 33.10 113 ARG A C 1
ATOM 1515 O O . ARG A 1 113 ? 63.319 43.195 71.665 1.00 33.12 113 ARG A O 1
ATOM 1536 N N . GLY A 1 114 ? 62.468 45.217 71.131 1.00 32.85 114 GLY A N 1
ATOM 1537 C CA . GLY A 1 114 ? 61.356 45.083 72.050 1.00 31.79 114 GLY A CA 1
ATOM 1538 C C . GLY A 1 114 ? 60.252 44.209 71.494 1.00 38.44 114 GLY A C 1
ATOM 1539 O O . GLY A 1 114 ? 60.030 44.138 70.286 1.00 41.39 114 GLY A O 1
ATOM 1543 N N . ILE A 1 115 ? 59.550 43.527 72.403 1.00 41.27 115 ILE A N 1
ATOM 1544 C CA . ILE A 1 115 ? 58.411 42.685 72.052 1.00 46.78 115 ILE A CA 1
ATOM 1545 C C . ILE A 1 115 ? 57.358 42.839 73.138 1.00 54.53 115 ILE A C 1
ATOM 1546 O O . ILE A 1 115 ? 57.678 43.022 74.316 1.00 56.02 115 ILE A O 1
ATOM 1562 N N . ILE A 1 116 ? 56.096 42.751 72.739 1.00 61.18 116 ILE A N 1
ATOM 1563 C CA . ILE A 1 116 ? 54.981 42.981 73.649 1.00 69.18 116 ILE A CA 1
ATOM 1564 C C . ILE A 1 116 ? 54.533 41.644 74.216 1.00 73.17 116 ILE A C 1
ATOM 1565 O O . ILE A 1 116 ? 54.150 40.739 73.466 1.00 66.66 116 ILE A O 1
ATOM 1581 N N . VAL A 1 117 ? 54.585 41.523 75.543 1.00 87.17 117 VAL A N 1
ATOM 1582 C CA . VAL A 1 117 ? 54.091 40.354 76.258 1.00 99.02 117 VAL A CA 1
ATOM 1583 C C . VAL A 1 117 ? 53.464 40.835 77.560 1.00 107.21 117 VAL A C 1
ATOM 1584 O O . VAL A 1 117 ? 53.902 41.827 78.154 1.00 114.94 117 VAL A O 1
ATOM 1597 N N . ASP A 1 118 ? 52.430 40.127 78.003 1.00 103.13 118 ASP A N 1
ATOM 1598 C CA . ASP A 1 118 ? 51.754 40.455 79.256 1.00 95.77 118 ASP A CA 1
ATOM 1599 C C . ASP A 1 118 ? 51.131 41.848 79.195 1.00 90.58 118 ASP A C 1
ATOM 1600 O O . ASP A 1 118 ? 51.786 42.850 79.489 1.00 86.26 118 ASP A O 1
ATOM 1609 N N . GLU A 1 122 ? 58.078 44.094 81.124 1.00 44.14 122 GLU A N 1
ATOM 1610 C CA . GLU A 1 122 ? 58.591 44.471 79.800 1.00 45.38 122 GLU A CA 1
ATOM 1611 C C . GLU A 1 122 ? 59.661 43.492 79.358 1.00 39.68 122 GLU A C 1
ATOM 1612 O O . GLU A 1 122 ? 60.567 43.180 80.151 1.00 35.90 122 GLU A O 1
ATOM 1623 N N . SER A 1 123 ? 59.590 43.056 78.092 1.00 39.08 123 SER A N 1
ATOM 1624 C CA . SER A 1 123 ? 60.512 42.061 77.547 1.00 35.35 123 SER A CA 1
ATOM 1625 C C . SER A 1 123 ? 61.292 42.631 76.374 1.00 34.49 123 SER A C 1
ATOM 1626 O O . SER A 1 123 ? 60.718 43.261 75.482 1.00 36.44 123 SER A O 1
ATOM 1634 N N . VAL A 1 124 ? 62.596 42.355 76.360 1.00 31.17 124 VAL A N 1
ATOM 1635 C CA . VAL A 1 124 ? 63.528 42.841 75.354 1.00 29.67 124 VAL A CA 1
ATOM 1636 C C . VAL A 1 124 ? 64.327 41.652 74.833 1.00 31.01 124 VAL A C 1
ATOM 1637 O O . VAL A 1 124 ? 64.983 40.945 75.618 1.00 29.95 124 VAL A O 1
ATOM 1650 N N . ILE A 1 125 ? 64.286 41.440 73.527 1.00 30.04 125 ILE A N 1
ATOM 1651 C CA . ILE A 1 125 ? 65.079 40.390 72.889 1.00 29.93 125 ILE A CA 1
ATOM 1652 C C . ILE A 1 125 ? 66.486 40.921 72.637 1.00 31.03 125 ILE A C 1
ATOM 1653 O O . ILE A 1 125 ? 66.665 42.008 72.070 1.00 33.75 125 ILE A O 1
ATOM 1669 N N . VAL A 1 126 ? 67.489 40.179 73.082 1.00 29.03 126 VAL A N 1
ATOM 1670 C CA . VAL A 1 126 ? 68.880 40.592 72.919 1.00 29.28 126 VAL A CA 1
ATOM 1671 C C . VAL A 1 126 ? 69.606 39.551 72.084 1.00 29.67 126 VAL A C 1
ATOM 1672 O O . VAL A 1 126 ? 69.443 38.339 72.289 1.00 28.41 126 VAL A O 1
ATOM 1685 N N . GLY A 1 127 ? 70.398 40.034 71.123 1.00 31.66 127 GLY A N 1
ATOM 1686 C CA . GLY A 1 127 ? 71.124 39.147 70.222 1.00 33.67 127 GLY A CA 1
ATOM 1687 C C . GLY A 1 127 ? 70.260 38.203 69.421 1.00 32.52 127 GLY A C 1
ATOM 1688 O O . GLY A 1 127 ? 70.773 37.210 68.881 1.00 31.14 127 GLY A O 1
ATOM 1692 N N . GLU A 1 128 ? 68.958 38.481 69.323 1.00 32.90 128 GLU A N 1
ATOM 1693 C CA . GLU A 1 128 ? 68.000 37.568 68.696 1.00 32.82 128 GLU A CA 1
ATOM 1694 C C . GLU A 1 128 ? 68.121 36.146 69.236 1.00 31.41 128 GLU A C 1
ATOM 1695 O O . GLU A 1 128 ? 67.757 35.183 68.563 1.00 30.74 128 GLU A O 1
ATOM 1707 N N . CYS A 1 129 ? 68.621 36.006 70.475 1.00 29.48 129 CYS A N 1
ATOM 1708 C CA . CYS A 1 129 ? 68.737 34.681 71.069 1.00 30.19 129 CYS A CA 1
ATOM 1709 C C . CYS A 1 129 ? 68.490 34.656 72.565 1.00 28.37 129 CYS A C 1
ATOM 1710 O O . CYS A 1 129 ? 68.509 33.572 73.136 1.00 29.91 129 CYS A O 1
ATOM 1718 N N . ALA A 1 130 ? 68.235 35.777 73.218 1.00 28.40 130 ALA A N 1
ATOM 1719 C CA . ALA A 1 130 ? 67.896 35.796 74.632 1.00 27.22 130 ALA A CA 1
ATOM 1720 C C . ALA A 1 130 ? 66.785 36.809 74.859 1.00 31.38 130 ALA A C 1
ATOM 1721 O O . ALA A 1 130 ? 66.580 37.725 74.058 1.00 28.67 130 ALA A O 1
ATOM 1728 N N . VAL A 1 131 ? 66.068 36.632 75.969 1.00 26.52 131 VAL A N 1
ATOM 1729 C CA . VAL A 1 131 ? 64.958 37.506 76.341 1.00 26.34 131 VAL A CA 1
ATOM 1730 C C . VAL A 1 131 ? 65.220 38.016 77.752 1.00 26.79 131 VAL A C 1
ATOM 1731 O O . VAL A 1 131 ? 65.351 37.219 78.694 1.00 28.05 131 VAL A O 1
ATOM 1744 N N . VAL A 1 132 ? 65.300 39.325 77.895 1.00 25.67 132 VAL A N 1
ATOM 1745 C CA . VAL A 1 132 ? 65.417 39.989 79.177 1.00 25.23 132 VAL A CA 1
ATOM 1746 C C . VAL A 1 132 ? 64.020 40.461 79.561 1.00 26.17 132 VAL A C 1
ATOM 1747 O O . VAL A 1 132 ? 63.367 41.190 78.800 1.00 26.52 132 VAL A O 1
ATOM 1760 N N . LYS A 1 133 ? 63.571 40.057 80.733 1.00 27.57 133 LYS A N 1
ATOM 1761 C CA . LYS A 1 133 ? 62.255 40.427 81.252 1.00 27.63 133 LYS A CA 1
ATOM 1762 C C . LYS A 1 133 ? 62.496 41.229 82.518 1.00 27.17 133 LYS A C 1
ATOM 1763 O O . LYS A 1 133 ? 62.987 40.670 83.509 1.00 27.59 133 LYS A O 1
ATOM 1782 N N . TRP A 1 134 ? 62.168 42.523 82.471 1.00 24.54 134 TRP A N 1
ATOM 1783 C CA . TRP A 1 134 ? 62.243 43.381 83.635 1.00 26.61 134 TRP A CA 1
ATOM 1784 C C . TRP A 1 134 ? 60.986 43.228 84.482 1.00 28.76 134 TRP A C 1
ATOM 1785 O O . TRP A 1 134 ? 59.868 43.343 83.972 1.00 28.64 134 TRP A O 1
ATOM 1806 N N . ALA A 1 135 ? 61.163 42.989 85.769 1.00 29.10 135 ALA A N 1
ATOM 1807 C CA . ALA A 1 135 ? 60.082 43.236 86.706 1.00 33.23 135 ALA A CA 1
ATOM 1808 C C . ALA A 1 135 ? 59.774 44.725 86.622 1.00 37.50 135 ALA A C 1
ATOM 1809 O O . ALA A 1 135 ? 60.627 45.537 86.226 1.00 41.92 135 ALA A O 1
ATOM 1816 N N . VAL A 1 136 ? 58.543 45.079 86.910 1.00 30.51 136 VAL A N 1
ATOM 1817 C CA . VAL A 1 136 ? 58.158 46.491 86.908 1.00 33.84 136 VAL A CA 1
ATOM 1818 C C . VAL A 1 136 ? 57.763 46.866 88.334 1.00 35.53 136 VAL A C 1
ATOM 1819 O O . VAL A 1 136 ? 58.561 47.441 89.089 1.00 34.48 136 VAL A O 1
ATOM 1832 N N . ARG A 1 137 ? 56.547 46.516 88.727 1.00 37.96 137 ARG A N 1
ATOM 1833 C CA . ARG A 1 137 ? 56.097 46.768 90.093 1.00 40.01 137 ARG A CA 1
ATOM 1834 C C . ARG A 1 137 ? 56.659 45.687 91.007 1.00 32.15 137 ARG A C 1
ATOM 1835 O O . ARG A 1 137 ? 56.600 44.502 90.690 1.00 29.87 137 ARG A O 1
ATOM 1856 N N . LEU A 1 138 ? 57.224 46.102 92.126 1.00 33.38 138 LEU A N 1
ATOM 1857 C CA . LEU A 1 138 ? 57.767 45.186 93.120 1.00 33.57 138 LEU A CA 1
ATOM 1858 C C . LEU A 1 138 ? 56.866 45.147 94.351 1.00 38.28 138 LEU A C 1
ATOM 1859 O O . LEU A 1 138 ? 56.117 46.091 94.618 1.00 35.99 138 LEU A O 1
ATOM 1875 N N . PRO A 1 139 ? 56.944 44.090 95.148 1.00 38.59 139 PRO A N 1
ATOM 1876 C CA . PRO A 1 139 ? 56.283 44.114 96.461 1.00 41.42 139 PRO A CA 1
ATOM 1877 C C . PRO A 1 139 ? 56.966 45.091 97.405 1.00 43.30 139 PRO A C 1
ATOM 1878 O O . PRO A 1 139 ? 58.092 45.548 97.171 1.00 40.25 139 PRO A O 1
ATOM 1889 N N . ALA A 1 140 ? 56.253 45.430 98.484 1.00 42.49 140 ALA A N 1
ATOM 1890 C CA . ALA A 1 140 ? 56.859 46.204 99.557 1.00 44.80 140 ALA A CA 1
ATOM 1891 C C . ALA A 1 140 ? 58.067 45.459 100.123 1.00 44.75 140 ALA A C 1
ATOM 1892 O O . ALA A 1 140 ? 58.202 44.246 99.985 1.00 40.90 140 ALA A O 1
ATOM 1899 N N . GLU A 1 141 ? 58.955 46.206 100.769 1.00 49.81 141 GLU A N 1
ATOM 1900 C CA . GLU A 1 141 ? 60.196 45.618 101.264 1.00 53.98 141 GLU A CA 1
ATOM 1901 C C . GLU A 1 141 ? 59.894 44.529 102.284 1.00 53.56 141 GLU A C 1
ATOM 1902 O O . GLU A 1 141 ? 59.086 44.719 103.195 1.00 54.04 141 GLU A O 1
ATOM 1914 N N . GLY A 1 142 ? 60.540 43.379 102.117 1.00 54.30 142 GLY A N 1
ATOM 1915 C CA . GLY A 1 142 ? 60.333 42.247 102.985 1.00 54.86 142 GLY A CA 1
ATOM 1916 C C . GLY A 1 142 ? 59.088 41.433 102.717 1.00 52.65 142 GLY A C 1
ATOM 1917 O O . GLY A 1 142 ? 58.900 40.402 103.368 1.00 54.99 142 GLY A O 1
ATOM 1921 N N . GLU A 1 143 ? 58.231 41.852 101.779 1.00 50.28 143 GLU A N 1
ATOM 1922 C CA . GLU A 1 143 ? 57.020 41.089 101.516 1.00 50.80 143 GLU A CA 1
ATOM 1923 C C . GLU A 1 143 ? 57.182 40.233 100.267 1.00 42.38 143 GLU A C 1
ATOM 1924 O O . GLU A 1 143 ? 57.828 40.646 99.300 1.00 38.70 143 GLU A O 1
ATOM 1936 N N . PRO A 1 144 ? 56.582 39.039 100.239 1.00 40.36 144 PRO A N 1
ATOM 1937 C CA . PRO A 1 144 ? 56.804 38.141 99.104 1.00 39.90 144 PRO A CA 1
ATOM 1938 C C . PRO A 1 144 ? 56.208 38.687 97.819 1.00 39.62 144 PRO A C 1
ATOM 1939 O O . PRO A 1 144 ? 55.129 39.274 97.815 1.00 42.41 144 PRO A O 1
ATOM 1950 N N . GLY A 1 145 ? 56.927 38.456 96.728 1.00 36.77 145 GLY A N 1
ATOM 1951 C CA . GLY A 1 145 ? 56.423 38.717 95.397 1.00 36.57 145 GLY A CA 1
ATOM 1952 C C . GLY A 1 145 ? 56.535 37.482 94.532 1.00 34.11 145 GLY A C 1
ATOM 1953 O O . GLY A 1 145 ? 56.416 36.356 95.040 1.00 34.04 145 GLY A O 1
ATOM 1957 N N . SER A 1 146 ? 56.773 37.660 93.250 1.00 28.59 146 SER A N 1
ATOM 1958 C CA . SER A 1 146 ? 56.867 36.545 92.337 1.00 28.29 146 SER A CA 1
ATOM 1959 C C . SER A 1 146 ? 57.984 35.604 92.772 1.00 29.93 146 SER A C 1
ATOM 1960 O O . SER A 1 146 ? 59.098 36.066 93.080 1.00 30.01 146 SER A O 1
ATOM 1968 N N . PRO A 1 147 ? 57.748 34.293 92.799 1.00 30.12 147 PRO A N 1
ATOM 1969 C CA . PRO A 1 147 ? 58.840 33.351 93.070 1.00 28.72 147 PRO A CA 1
ATOM 1970 C C . PRO A 1 147 ? 59.608 32.900 91.835 1.00 25.70 147 PRO A C 1
ATOM 1971 O O . PRO A 1 147 ? 60.402 31.955 91.947 1.00 25.25 147 PRO A O 1
ATOM 1982 N N . ALA A 1 148 ? 59.372 33.514 90.676 1.00 27.14 148 ALA A N 1
ATOM 1983 C CA . ALA A 1 148 ? 59.933 32.985 89.433 1.00 25.80 148 ALA A CA 1
ATOM 1984 C C . ALA A 1 148 ? 61.448 32.797 89.512 1.00 26.40 148 ALA A C 1
ATOM 1985 O O . ALA A 1 148 ? 61.989 31.839 88.961 1.00 29.10 148 ALA A O 1
ATOM 1992 N N . ALA A 1 149 ? 62.154 33.698 90.200 1.00 28.73 149 ALA A N 1
ATOM 1993 C CA . ALA A 1 149 ? 63.603 33.560 90.307 1.00 29.45 149 ALA A CA 1
ATOM 1994 C C . ALA A 1 149 ? 63.991 32.320 91.114 1.00 31.43 149 ALA A C 1
ATOM 1995 O O . ALA A 1 149 ? 64.976 31.635 90.791 1.00 29.40 149 ALA A O 1
ATOM 2002 N N . GLN A 1 150 ? 63.252 32.032 92.178 1.00 31.36 150 GLN A N 1
ATOM 2003 C CA . GLN A 1 150 ? 63.550 30.846 92.981 1.00 34.33 150 GLN A CA 1
ATOM 2004 C C . GLN A 1 150 ? 63.189 29.571 92.227 1.00 28.57 150 GLN A C 1
ATOM 2005 O O . GLN A 1 150 ? 63.880 28.560 92.344 1.00 28.11 150 GLN A O 1
ATOM 2019 N N . ARG A 1 151 ? 62.099 29.599 91.460 1.00 26.96 151 ARG A N 1
ATOM 2020 C CA . ARG A 1 151 ? 61.717 28.427 90.677 1.00 25.36 151 ARG A CA 1
ATOM 2021 C C . ARG A 1 151 ? 62.740 28.134 89.585 1.00 26.65 151 ARG A C 1
ATOM 2022 O O . ARG A 1 151 ? 63.211 26.997 89.451 1.00 24.82 151 ARG A O 1
ATOM 2043 N N . ILE A 1 152 ? 63.098 29.152 88.793 1.00 25.93 152 ILE A N 1
ATOM 2044 C CA . ILE A 1 152 ? 64.017 28.939 87.682 1.00 25.35 152 ILE A CA 1
ATOM 2045 C C . ILE A 1 152 ? 65.374 28.474 88.187 1.00 24.70 152 ILE A C 1
ATOM 2046 O O . ILE A 1 152 ? 65.966 27.530 87.651 1.00 25.64 152 ILE A O 1
ATOM 2062 N N . ALA A 1 153 ? 65.894 29.136 89.232 1.00 27.19 153 ALA A N 1
ATOM 2063 C CA . ALA A 1 153 ? 67.185 28.730 89.786 1.00 28.06 153 ALA A CA 1
ATOM 2064 C C . ALA A 1 153 ? 67.146 27.303 90.325 1.00 28.56 153 ALA A C 1
ATOM 2065 O O . ALA A 1 153 ? 68.069 26.509 90.084 1.00 30.03 153 ALA A O 1
ATOM 2072 N N . ALA A 1 154 ? 66.086 26.944 91.048 1.00 28.37 154 ALA A N 1
ATOM 2073 C CA . ALA A 1 154 ? 65.992 25.587 91.569 1.00 29.57 154 ALA A CA 1
ATOM 2074 C C . ALA A 1 154 ? 65.979 24.567 90.439 1.00 27.38 154 ALA A C 1
ATOM 2075 O O . ALA A 1 154 ? 66.623 23.511 90.529 1.00 30.69 154 ALA A O 1
ATOM 2082 N N . LEU A 1 155 ? 65.240 24.854 89.371 1.00 24.54 155 LEU A N 1
ATOM 2083 C CA . LEU A 1 155 ? 65.182 23.938 88.238 1.00 26.56 155 LEU A CA 1
ATOM 2084 C C . LEU A 1 155 ? 66.555 23.787 87.576 1.00 27.62 155 LEU A C 1
ATOM 2085 O O . LEU A 1 155 ? 67.021 22.668 87.330 1.00 29.94 155 LEU A O 1
ATOM 2101 N N . ALA A 1 156 ? 67.215 24.904 87.280 1.00 29.82 156 ALA A N 1
ATOM 2102 C CA . ALA A 1 156 ? 68.547 24.844 86.679 1.00 33.87 156 ALA A CA 1
ATOM 2103 C C . ALA A 1 156 ? 69.515 24.062 87.559 1.00 34.99 156 ALA A C 1
ATOM 2104 O O . ALA A 1 156 ? 70.227 23.178 87.077 1.00 35.07 156 ALA A O 1
ATOM 2111 N N . ARG A 1 157 ? 69.544 24.367 88.864 1.00 37.97 157 ARG A N 1
ATOM 2112 C CA . ARG A 1 157 ? 70.417 23.646 89.783 1.00 37.03 157 ARG A CA 1
ATOM 2113 C C . ARG A 1 157 ? 70.099 22.162 89.832 1.00 38.11 157 ARG A C 1
ATOM 2114 O O . ARG A 1 157 ? 70.991 21.335 90.103 1.00 35.23 157 ARG A O 1
ATOM 2118 N N . GLY A 1 158 ? 68.841 21.800 89.613 1.00 36.69 158 GLY A N 1
ATOM 2119 C CA . GLY A 1 158 ? 68.445 20.418 89.643 1.00 35.49 158 GLY A CA 1
ATOM 2120 C C . GLY A 1 158 ? 68.611 19.670 88.339 1.00 38.64 158 GLY A C 1
ATOM 2121 O O . GLY A 1 158 ? 68.176 18.519 88.252 1.00 39.72 158 GLY A O 1
ATOM 2125 N N . GLY A 1 159 ? 69.214 20.285 87.324 1.00 38.67 159 GLY A N 1
ATOM 2126 C CA . GLY A 1 159 ? 69.400 19.635 86.047 1.00 41.29 159 GLY A CA 1
ATOM 2127 C C . GLY A 1 159 ? 68.188 19.609 85.148 1.00 39.13 159 GLY A C 1
ATOM 2128 O O . GLY A 1 159 ? 68.244 18.989 84.087 1.00 41.50 159 GLY A O 1
ATOM 2132 N N . PHE A 1 160 ? 67.086 20.238 85.546 1.00 33.58 160 PHE A N 1
ATOM 2133 C CA . PHE A 1 160 ? 65.910 20.334 84.685 1.00 29.86 160 PHE A CA 1
ATOM 2134 C C . PHE A 1 160 ? 66.201 21.234 83.485 1.00 31.62 160 PHE A C 1
ATOM 2135 O O . PHE A 1 160 ? 66.645 22.374 83.646 1.00 31.30 160 PHE A O 1
ATOM 2152 N N . THR A 1 161 ? 65.949 20.721 82.277 1.00 32.10 161 THR A N 1
ATOM 2153 C CA . THR A 1 161 ? 66.243 21.471 81.049 1.00 30.81 161 THR A CA 1
ATOM 2154 C C . THR A 1 161 ? 65.029 21.701 80.162 1.00 29.91 161 THR A C 1
ATOM 2155 O O . THR A 1 161 ? 65.168 22.321 79.103 1.00 28.43 161 THR A O 1
ATOM 2166 N N . GLU A 1 162 ? 63.839 21.222 80.546 1.00 27.20 162 GLU A N 1
ATOM 2167 C CA . GLU A 1 162 ? 62.660 21.394 79.693 1.00 28.15 162 GLU A CA 1
ATOM 2168 C C . GLU A 1 162 ? 61.992 22.736 79.993 1.00 29.91 162 GLU A C 1
ATOM 2169 O O . GLU A 1 162 ? 60.859 22.832 80.439 1.00 26.12 162 GLU A O 1
ATOM 2181 N N . MET A 1 163 ? 62.776 23.783 79.745 1.00 26.81 163 MET A N 1
ATOM 2182 C CA . MET A 1 163 ? 62.392 25.173 79.896 1.00 24.72 163 MET A CA 1
ATOM 2183 C C . MET A 1 163 ? 63.369 26.000 79.058 1.00 22.38 163 MET A C 1
ATOM 2184 O O . MET A 1 163 ? 64.467 25.529 78.766 1.00 21.86 163 MET A O 1
ATOM 2198 N N . PRO A 1 164 ? 63.006 27.220 78.671 1.00 24.34 164 PRO A N 1
ATOM 2199 C CA . PRO A 1 164 ? 63.992 28.085 78.005 1.00 27.39 164 PRO A CA 1
ATOM 2200 C C . PRO A 1 164 ? 65.247 28.141 78.862 1.00 27.47 164 PRO A C 1
ATOM 2201 O O . PRO A 1 164 ? 65.174 28.376 80.074 1.00 26.04 164 PRO A O 1
ATOM 2212 N N . ARG A 1 165 ? 66.396 27.859 78.248 1.00 25.65 165 ARG A N 1
ATOM 2213 C CA . ARG A 1 165 ? 67.620 27.788 79.018 1.00 27.48 165 ARG A CA 1
ATOM 2214 C C . ARG A 1 165 ? 67.811 29.095 79.802 1.00 23.17 165 ARG A C 1
ATOM 2215 O O . ARG A 1 165 ? 67.763 30.176 79.212 1.00 25.21 165 ARG A O 1
ATOM 2236 N N . PRO A 1 166 ? 68.020 29.033 81.114 1.00 24.60 166 PRO A N 1
ATOM 2237 C CA . PRO A 1 166 ? 68.305 30.256 81.867 1.00 26.70 166 PRO A CA 1
ATOM 2238 C C . PRO A 1 166 ? 69.717 30.736 81.601 1.00 25.23 166 PRO A C 1
ATOM 2239 O O . PRO A 1 166 ? 70.666 29.949 81.606 1.00 24.65 166 PRO A O 1
ATOM 2250 N N . TRP A 1 167 ? 69.836 32.040 81.363 1.00 22.26 167 TRP A N 1
ATOM 2251 C CA . TRP A 1 167 ? 71.109 32.726 81.262 1.00 25.45 167 TRP A CA 1
ATOM 2252 C C . TRP A 1 167 ? 71.490 33.433 82.550 1.00 25.02 167 TRP A C 1
ATOM 2253 O O . TRP A 1 167 ? 72.654 33.408 82.950 1.00 25.77 167 TRP A O 1
ATOM 2274 N N . GLY A 1 168 ? 70.525 34.085 83.204 1.00 24.71 168 GLY A N 1
ATOM 2275 C CA . GLY A 1 168 ? 70.826 34.747 84.452 1.00 23.36 168 GLY A CA 1
ATOM 2276 C C . GLY A 1 168 ? 69.578 35.251 85.134 1.00 23.23 168 GLY A C 1
ATOM 2277 O O . GLY A 1 168 ? 68.501 35.357 84.531 1.00 22.77 168 GLY A O 1
ATOM 2281 N N . LEU A 1 169 ? 69.760 35.580 86.406 1.00 23.93 169 LEU A N 1
ATOM 2282 C CA . LEU A 1 169 ? 68.736 36.167 87.241 1.00 22.46 169 LEU A CA 1
ATOM 2283 C C . LEU A 1 169 ? 69.332 37.319 88.031 1.00 24.21 169 LEU A C 1
ATOM 2284 O O . LEU A 1 169 ? 70.439 37.202 88.569 1.00 25.58 169 LEU A O 1
ATOM 2300 N N . LEU A 1 170 ? 68.594 38.421 88.108 1.00 24.11 170 LEU A N 1
ATOM 2301 C CA . LEU A 1 170 ? 68.948 39.549 88.963 1.00 24.06 170 LEU A CA 1
ATOM 2302 C C . LEU A 1 170 ? 67.901 39.663 90.058 1.00 24.23 170 LEU A C 1
ATOM 2303 O O . LEU A 1 170 ? 66.709 39.830 89.764 1.00 23.99 170 LEU A O 1
ATOM 2319 N N . THR A 1 171 ? 68.345 39.559 91.313 1.00 27.31 171 THR A N 1
ATOM 2320 C CA . THR A 1 171 ? 67.444 39.653 92.451 1.00 27.01 171 THR A CA 1
ATOM 2321 C C . THR A 1 171 ? 67.974 40.652 93.469 1.00 29.81 171 THR A C 1
ATOM 2322 O O . THR A 1 171 ? 69.167 40.977 93.503 1.00 28.50 171 THR A O 1
ATOM 2333 N N . LEU A 1 172 ? 67.056 41.138 94.292 1.00 27.20 172 LEU A N 1
ATOM 2334 C CA . LEU A 1 172 ? 67.351 42.031 95.388 1.00 29.80 172 LEU A CA 1
ATOM 2335 C C . LEU A 1 172 ? 67.345 41.197 96.661 1.00 33.51 172 LEU A C 1
ATOM 2336 O O . LEU A 1 172 ? 66.365 40.504 96.938 1.00 37.62 172 LEU A O 1
ATOM 2352 N N . ALA A 1 173 ? 68.440 41.240 97.404 1.00 35.01 173 ALA A N 1
ATOM 2353 C CA . ALA A 1 173 ? 68.618 40.377 98.571 1.00 40.89 173 ALA A CA 1
ATOM 2354 C C . ALA A 1 173 ? 67.841 40.978 99.737 1.00 40.70 173 ALA A C 1
ATOM 2355 O O . ALA A 1 173 ? 68.318 41.888 100.410 1.00 42.03 173 ALA A O 1
ATOM 2362 N N . GLU A 1 174 ? 66.640 40.473 99.963 1.00 45.53 174 GLU A N 1
ATOM 2363 C CA . GLU A 1 174 ? 65.801 40.937 101.062 1.00 54.71 174 GLU A CA 1
ATOM 2364 C C . GLU A 1 174 ? 64.634 39.972 101.217 1.00 58.06 174 GLU A C 1
ATOM 2365 O O . GLU A 1 174 ? 64.314 39.204 100.306 1.00 57.32 174 GLU A O 1
ATOM 2377 N N . GLY A 1 175 ? 63.998 40.029 102.384 1.00 61.68 175 GLY A N 1
ATOM 2378 C CA . GLY A 1 175 ? 62.820 39.224 102.628 1.00 60.93 175 GLY A CA 1
ATOM 2379 C C . GLY A 1 175 ? 63.141 37.743 102.743 1.00 59.25 175 GLY A C 1
ATOM 2380 O O . GLY A 1 175 ? 64.291 37.320 102.810 1.00 55.35 175 GLY A O 1
ATOM 2384 N N . ALA A 1 176 ? 62.071 36.950 102.776 1.00 64.03 176 ALA A N 1
ATOM 2385 C CA . ALA A 1 176 ? 62.225 35.501 102.812 1.00 68.83 176 ALA A CA 1
ATOM 2386 C C . ALA A 1 176 ? 62.864 35.000 101.524 1.00 67.35 176 ALA A C 1
ATOM 2387 O O . ALA A 1 176 ? 63.770 34.159 101.551 1.00 72.18 176 ALA A O 1
ATOM 2394 N N . GLN A 1 177 ? 62.392 35.501 100.386 1.00 58.52 177 GLN A N 1
ATOM 2395 C CA . GLN A 1 177 ? 62.895 35.139 99.072 1.00 53.55 177 GLN A CA 1
ATOM 2396 C C . GLN A 1 177 ? 63.510 36.358 98.389 1.00 47.85 177 GLN A C 1
ATOM 2397 O O . GLN A 1 177 ? 62.948 37.454 98.457 1.00 43.10 177 GLN A O 1
ATOM 2411 N N . PRO A 1 178 ? 64.663 36.212 97.750 1.00 54.14 178 PRO A N 1
ATOM 2412 C CA . PRO A 1 178 ? 65.169 37.310 96.918 1.00 51.52 178 PRO A CA 1
ATOM 2413 C C . PRO A 1 178 ? 64.092 37.790 95.955 1.00 38.23 178 PRO A C 1
ATOM 2414 O O . PRO A 1 178 ? 63.333 36.998 95.399 1.00 35.09 178 PRO A O 1
ATOM 2425 N N . VAL A 1 179 ? 64.004 39.099 95.812 1.00 33.32 179 VAL A N 1
ATOM 2426 C CA . VAL A 1 179 ? 62.984 39.745 94.999 1.00 32.58 179 VAL A CA 1
ATOM 2427 C C . VAL A 1 179 ? 63.476 39.795 93.558 1.00 28.46 179 VAL A C 1
ATOM 2428 O O . VAL A 1 179 ? 64.559 40.315 93.288 1.00 27.13 179 VAL A O 1
ATOM 2441 N N . LEU A 1 180 ? 62.670 39.283 92.638 1.00 26.40 180 LEU A N 1
ATOM 2442 C CA . LEU A 1 180 ? 63.044 39.248 91.233 1.00 26.49 180 LEU A CA 1
ATOM 2443 C C . LEU A 1 180 ? 62.996 40.641 90.632 1.00 27.26 180 LEU A C 1
ATOM 2444 O O . LEU A 1 180 ? 61.978 41.336 90.724 1.00 28.56 180 LEU A O 1
ATOM 2460 N N . LEU A 1 181 ? 64.096 41.032 89.989 1.00 24.40 181 LEU A N 1
ATOM 2461 C CA . LEU A 1 181 ? 64.172 42.294 89.269 1.00 24.53 181 LEU A CA 1
ATOM 2462 C C . LEU A 1 181 ? 64.267 42.090 87.767 1.00 26.96 181 LEU A C 1
ATOM 2463 O O . LEU A 1 181 ? 63.706 42.901 87.019 1.00 25.85 181 LEU A O 1
ATOM 2479 N N . ALA A 1 182 ? 64.940 41.020 87.330 1.00 25.18 182 ALA A N 1
ATOM 2480 C CA . ALA A 1 182 ? 65.102 40.724 85.908 1.00 25.17 182 ALA A CA 1
ATOM 2481 C C . ALA A 1 182 ? 65.499 39.267 85.732 1.00 25.12 182 ALA A C 1
ATOM 2482 O O . ALA A 1 182 ? 66.266 38.723 86.525 1.00 24.17 182 ALA A O 1
ATOM 2489 N N . SER A 1 183 ? 64.990 38.652 84.671 1.00 25.06 183 SER A N 1
ATOM 2490 C CA . SER A 1 183 ? 65.391 37.322 84.255 1.00 24.52 183 SER A CA 1
ATOM 2491 C C . SER A 1 183 ? 65.869 37.386 82.811 1.00 24.99 183 SER A C 1
ATOM 2492 O O . SER A 1 183 ? 65.402 38.215 82.018 1.00 27.16 183 SER A O 1
ATOM 2500 N N . VAL A 1 184 ? 66.822 36.513 82.486 1.00 22.21 184 VAL A N 1
ATOM 2501 C CA . VAL A 1 184 ? 67.345 36.354 81.135 1.00 24.75 184 VAL A CA 1
ATOM 2502 C C . VAL A 1 184 ? 67.298 34.869 80.811 1.00 22.62 184 VAL A C 1
ATOM 2503 O O . VAL A 1 184 ? 67.903 34.056 81.514 1.00 24.25 184 VAL A O 1
ATOM 2516 N N . VAL A 1 185 ? 66.548 34.511 79.769 1.00 23.41 185 VAL A N 1
ATOM 2517 C CA . VAL A 1 185 ? 66.402 33.129 79.345 1.00 23.59 185 VAL A CA 1
ATOM 2518 C C . VAL A 1 185 ? 66.518 33.075 77.824 1.00 25.87 185 VAL A C 1
ATOM 2519 O O . VAL A 1 185 ? 66.404 34.085 77.127 1.00 24.23 185 VAL A O 1
ATOM 2532 N N . ALA A 1 186 ? 66.693 31.858 77.314 1.00 25.45 186 ALA A N 1
ATOM 2533 C CA . ALA A 1 186 ? 66.830 31.659 75.886 1.00 24.45 186 ALA A CA 1
ATOM 2534 C C . ALA A 1 186 ? 65.557 32.083 75.174 1.00 23.96 186 ALA A C 1
ATOM 2535 O O . ALA A 1 186 ? 64.447 31.942 75.706 1.00 23.97 186 ALA A O 1
ATOM 2542 N N . TYR A 1 187 ? 65.732 32.658 73.993 1.00 23.87 187 TYR A N 1
ATOM 2543 C CA . TYR A 1 187 ? 64.638 33.031 73.103 1.00 26.59 187 TYR A CA 1
ATOM 2544 C C . TYR A 1 187 ? 64.313 31.841 72.204 1.00 27.64 187 TYR A C 1
ATOM 2545 O O . TYR A 1 187 ? 65.214 31.253 71.614 1.00 28.77 187 TYR A O 1
ATOM 2563 N N . LEU A 1 188 ? 63.026 31.513 72.094 1.00 22.56 188 LEU A N 1
ATOM 2564 C CA . LEU A 1 188 ? 62.547 30.372 71.315 1.00 24.94 188 LEU A CA 1
ATOM 2565 C C . LEU A 1 188 ? 61.596 30.883 70.242 1.00 28.04 188 LEU A C 1
ATOM 2566 O O . LEU A 1 188 ? 60.373 30.751 70.379 1.00 32.40 188 LEU A O 1
ATOM 2582 N N . PRO A 1 189 ? 62.120 31.435 69.142 1.00 28.46 189 PRO A N 1
ATOM 2583 C CA . PRO A 1 189 ? 61.237 32.143 68.194 1.00 32.57 189 PRO A CA 1
ATOM 2584 C C . PRO A 1 189 ? 60.209 31.244 67.523 1.00 34.98 189 PRO A C 1
ATOM 2585 O O . PRO A 1 189 ? 59.081 31.686 67.276 1.00 38.42 189 PRO A O 1
ATOM 2596 N N . GLY A 1 190 ? 60.552 30.002 67.237 1.00 35.75 190 GLY A N 1
ATOM 2597 C CA . GLY A 1 190 ? 59.623 29.116 66.549 1.00 46.51 190 GLY A CA 1
ATOM 2598 C C . GLY A 1 190 ? 58.835 28.190 67.451 1.00 54.18 190 GLY A C 1
ATOM 2599 O O . GLY A 1 190 ? 58.673 27.007 67.130 1.00 58.59 190 GLY A O 1
ATOM 2603 N N . ALA A 1 191 ? 58.311 28.716 68.562 1.00 53.29 191 ALA A N 1
ATOM 2604 C CA . ALA A 1 191 ? 57.689 27.897 69.595 1.00 46.00 191 ALA A CA 1
ATOM 2605 C C . ALA A 1 191 ? 56.257 28.357 69.850 1.00 40.51 191 ALA A C 1
ATOM 2606 O O . ALA A 1 191 ? 56.005 29.543 70.081 1.00 44.43 191 ALA A O 1
ATOM 2613 N N . LEU A 1 192 ? 55.333 27.415 69.832 1.00 34.86 192 LEU A N 1
ATOM 2614 C CA . LEU A 1 192 ? 53.932 27.660 70.138 1.00 33.05 192 LEU A CA 1
ATOM 2615 C C . LEU A 1 192 ? 53.585 27.057 71.491 1.00 26.86 192 LEU A C 1
ATOM 2616 O O . LEU A 1 192 ? 54.236 26.121 71.967 1.00 26.26 192 LEU A O 1
ATOM 2632 N N . ASP A 1 193 ? 52.532 27.582 72.104 1.00 27.50 193 ASP A N 1
ATOM 2633 C CA . ASP A 1 193 ? 52.095 27.019 73.385 1.00 27.21 193 ASP A CA 1
ATOM 2634 C C . ASP A 1 193 ? 51.005 25.981 73.142 1.00 25.50 193 ASP A C 1
ATOM 2635 O O . ASP A 1 193 ? 50.458 25.859 72.043 1.00 27.23 193 ASP A O 1
ATOM 2644 N N . GLY A 1 194 ? 50.704 25.226 74.198 1.00 25.51 194 GLY A N 1
ATOM 2645 C CA . GLY A 1 194 ? 49.865 24.054 74.087 1.00 26.94 194 GLY A CA 1
ATOM 2646 C C . GLY A 1 194 ? 48.457 24.342 73.623 1.00 27.15 194 GLY A C 1
ATOM 2647 O O . GLY A 1 194 ? 47.806 23.473 73.039 1.00 28.72 194 GLY A O 1
ATOM 2651 N N . TRP A 1 195 ? 47.952 25.544 73.878 1.00 25.42 195 TRP A N 1
ATOM 2652 C CA . TRP A 1 195 ? 46.617 25.854 73.350 1.00 26.92 195 TRP A CA 1
ATOM 2653 C C . TRP A 1 195 ? 46.629 25.939 71.832 1.00 31.25 195 TRP A C 1
ATOM 2654 O O . TRP A 1 195 ? 45.556 25.964 71.220 1.00 31.51 195 TRP A O 1
ATOM 2675 N N . ASP A 1 196 ? 47.817 25.985 71.219 1.00 31.06 196 ASP A N 1
ATOM 2676 C CA . ASP A 1 196 ? 47.964 25.765 69.787 1.00 30.73 196 ASP A CA 1
ATOM 2677 C C . ASP A 1 196 ? 48.291 24.298 69.476 1.00 28.43 196 ASP A C 1
ATOM 2678 O O . ASP A 1 196 ? 47.534 23.635 68.767 1.00 28.95 196 ASP A O 1
ATOM 2687 N N . TRP A 1 197 ? 49.406 23.783 70.013 1.00 26.70 197 TRP A N 1
ATOM 2688 C CA . TRP A 1 197 ? 49.908 22.499 69.527 1.00 28.61 197 TRP A CA 1
ATOM 2689 C C . TRP A 1 197 ? 49.121 21.314 70.055 1.00 27.34 197 TRP A C 1
ATOM 2690 O O . TRP A 1 197 ? 48.984 20.325 69.336 1.00 28.40 197 TRP A O 1
ATOM 2711 N N . ALA A 1 198 ? 48.584 21.392 71.285 1.00 26.49 198 ALA A N 1
ATOM 2712 C CA . ALA A 1 198 ? 47.811 20.276 71.796 1.00 25.86 198 ALA A CA 1
ATOM 2713 C C . ALA A 1 198 ? 46.459 20.184 71.104 1.00 25.27 198 ALA A C 1
ATOM 2714 O O . ALA A 1 198 ? 45.992 19.087 70.789 1.00 26.42 198 ALA A O 1
ATOM 2721 N N . VAL A 1 199 ? 45.810 21.328 70.870 1.00 26.12 199 VAL A N 1
ATOM 2722 C CA . VAL A 1 199 ? 44.570 21.339 70.113 1.00 26.35 199 VAL A CA 1
ATOM 2723 C C . VAL A 1 199 ? 44.810 20.786 68.711 1.00 26.95 199 VAL A C 1
ATOM 2724 O O . VAL A 1 199 ? 43.995 20.035 68.178 1.00 27.43 199 VAL A O 1
ATOM 2737 N N . ASP A 1 200 ? 45.929 21.152 68.093 1.00 28.81 200 ASP A N 1
ATOM 2738 C CA . ASP A 1 200 ? 46.215 20.637 66.758 1.00 29.25 200 ASP A CA 1
ATOM 2739 C C . ASP A 1 200 ? 46.441 19.122 66.766 1.00 26.88 200 ASP A C 1
ATOM 2740 O O . ASP A 1 200 ? 45.935 18.413 65.883 1.00 29.56 200 ASP A O 1
ATOM 2749 N N . ASP A 1 201 ? 47.204 18.608 67.731 1.00 28.32 201 ASP A N 1
ATOM 2750 C CA . ASP A 1 201 ? 47.381 17.157 67.840 1.00 30.17 201 ASP A CA 1
ATOM 2751 C C . ASP A 1 201 ? 46.045 16.424 67.877 1.00 30.89 201 ASP A C 1
ATOM 2752 O O . ASP A 1 201 ? 45.801 15.484 67.107 1.00 28.89 201 ASP A O 1
ATOM 2761 N N . VAL A 1 202 ? 45.163 16.830 68.796 1.00 27.50 202 VAL A N 1
ATOM 2762 C CA . VAL A 1 202 ? 43.905 16.101 69.001 1.00 25.68 202 VAL A CA 1
ATOM 2763 C C . VAL A 1 202 ? 42.983 16.262 67.811 1.00 27.19 202 VAL A C 1
ATOM 2764 O O . VAL A 1 202 ? 42.247 15.337 67.461 1.00 30.20 202 VAL A O 1
ATOM 2777 N N . ARG A 1 203 ? 43.007 17.429 67.163 1.00 29.61 203 ARG A N 1
ATOM 2778 C CA . ARG A 1 203 ? 42.268 17.611 65.924 1.00 29.14 203 ARG A CA 1
ATOM 2779 C C . ARG A 1 203 ? 42.768 16.647 64.851 1.00 32.10 203 ARG A C 1
ATOM 2780 O O . ARG A 1 203 ? 41.976 16.033 64.116 1.00 28.59 203 ARG A O 1
ATOM 2801 N N . ARG A 1 204 ? 44.085 16.486 64.752 1.00 29.30 204 ARG A N 1
ATOM 2802 C CA . ARG A 1 204 ? 44.633 15.564 63.764 1.00 31.88 204 ARG A CA 1
ATOM 2803 C C . ARG A 1 204 ? 44.239 14.133 64.083 1.00 32.92 204 ARG A C 1
ATOM 2804 O O . ARG A 1 204 ? 43.851 13.378 63.181 1.00 34.59 204 ARG A O 1
ATOM 2825 N N . LEU A 1 205 ? 44.275 13.757 65.365 1.00 32.04 205 LEU A N 1
ATOM 2826 C CA . LEU A 1 205 ? 43.722 12.471 65.780 1.00 34.76 205 LEU A CA 1
ATOM 2827 C C . LEU A 1 205 ? 42.282 12.313 65.292 1.00 35.70 205 LEU A C 1
ATOM 2828 O O . LEU A 1 205 ? 41.922 11.295 64.694 1.00 34.92 205 LEU A O 1
ATOM 2844 N N . ALA A 1 206 ? 41.440 13.319 65.545 1.00 34.97 206 ALA A N 1
ATOM 2845 C CA . ALA A 1 206 ? 40.034 13.210 65.162 1.00 34.32 206 ALA A CA 1
ATOM 2846 C C . ALA A 1 206 ? 39.885 13.024 63.660 1.00 37.93 206 ALA A C 1
ATOM 2847 O O . ALA A 1 206 ? 38.979 12.307 63.211 1.00 37.93 206 ALA A O 1
ATOM 2854 N N . ARG A 1 207 ? 40.765 13.641 62.875 1.00 41.51 207 ARG A N 1
ATOM 2855 C CA . ARG A 1 207 ? 40.754 13.475 61.431 1.00 49.00 207 ARG A CA 1
ATOM 2856 C C . ARG A 1 207 ? 41.401 12.175 60.973 1.00 47.23 207 ARG A C 1
ATOM 2857 O O . ARG A 1 207 ? 41.363 11.879 59.777 1.00 47.66 207 ARG A O 1
ATOM 2878 N N . GLY A 1 208 ? 42.003 11.404 61.876 1.00 46.80 208 GLY A N 1
ATOM 2879 C CA . GLY A 1 208 ? 42.707 10.201 61.475 1.00 47.72 208 GLY A CA 1
ATOM 2880 C C . GLY A 1 208 ? 44.088 10.417 60.903 1.00 45.73 208 GLY A C 1
ATOM 2881 O O . GLY A 1 208 ? 44.651 9.480 60.326 1.00 45.66 208 GLY A O 1
ATOM 2885 N N . GLU A 1 209 ? 44.650 11.626 61.031 1.00 40.59 209 GLU A N 1
ATOM 2886 C CA . GLU A 1 209 ? 46.010 11.888 60.583 1.00 45.80 209 GLU A CA 1
ATOM 2887 C C . GLU A 1 209 ? 47.051 11.455 61.606 1.00 44.07 209 GLU A C 1
ATOM 2888 O O . GLU A 1 209 ? 48.235 11.351 61.267 1.00 45.00 209 GLU A O 1
ATOM 2900 N N . LEU A 1 210 ? 46.639 11.235 62.853 1.00 40.39 210 LEU A N 1
ATOM 2901 C CA . LEU A 1 210 ? 47.485 10.625 63.864 1.00 39.43 210 LEU A CA 1
ATOM 2902 C C . LEU A 1 210 ? 46.747 9.430 64.457 1.00 37.32 210 LEU A C 1
ATOM 2903 O O . LEU A 1 210 ? 45.522 9.412 64.515 1.00 35.33 210 LEU A O 1
ATOM 2919 N N . THR A 1 211 ? 47.503 8.430 64.880 1.00 35.70 211 THR A N 1
ATOM 2920 C CA . THR A 1 211 ? 46.940 7.333 65.642 1.00 34.18 211 THR A CA 1
ATOM 2921 C C . THR A 1 211 ? 46.757 7.754 67.092 1.00 34.48 211 THR A C 1
ATOM 2922 O O . THR A 1 211 ? 47.337 8.741 67.552 1.00 31.62 211 THR A O 1
ATOM 2933 N N . MET A 1 212 ? 45.949 6.974 67.819 1.00 30.41 212 MET A N 1
ATOM 2934 C CA . MET A 1 212 ? 45.801 7.210 69.247 1.00 33.86 212 MET A CA 1
ATOM 2935 C C . MET A 1 212 ? 47.153 7.199 69.945 1.00 31.25 212 MET A C 1
ATOM 2936 O O . MET A 1 212 ? 47.445 8.071 70.772 1.00 28.09 212 MET A O 1
ATOM 2950 N N . ASP A 1 213 ? 48.011 6.223 69.612 1.00 33.38 213 ASP A N 1
ATOM 2951 C CA . ASP A 1 213 ? 49.334 6.160 70.232 1.00 32.75 213 ASP A CA 1
ATOM 2952 C C . ASP A 1 213 ? 50.100 7.457 70.015 1.00 34.47 213 ASP A C 1
ATOM 2953 O O . ASP A 1 213 ? 50.716 7.996 70.943 1.00 33.45 213 ASP A O 1
ATOM 2962 N N . GLN A 1 214 ? 50.089 7.967 68.783 1.00 33.35 214 GLN A N 1
ATOM 2963 C CA . GLN A 1 214 ? 50.824 9.180 68.481 1.00 29.50 214 GLN A CA 1
ATOM 2964 C C . GLN A 1 214 ? 50.227 10.372 69.212 1.00 28.11 214 GLN A C 1
ATOM 2965 O O . GLN A 1 214 ? 50.959 11.239 69.702 1.00 25.08 214 GLN A O 1
ATOM 2979 N N . ALA A 1 215 ? 48.898 10.428 69.280 1.00 25.13 215 ALA A N 1
ATOM 2980 C CA . ALA A 1 215 ? 48.254 11.559 69.949 1.00 28.72 215 ALA A CA 1
ATOM 2981 C C . ALA A 1 215 ? 48.380 11.477 71.465 1.00 27.94 215 ALA A C 1
ATOM 2982 O O . ALA A 1 215 ? 48.244 12.506 72.137 1.00 25.38 215 ALA A O 1
ATOM 2989 N N . LEU A 1 216 ? 48.648 10.298 72.010 1.00 27.33 216 LEU A N 1
ATOM 2990 C CA . LEU A 1 216 ? 48.824 10.150 73.449 1.00 29.34 216 LEU A CA 1
ATOM 2991 C C . LEU A 1 216 ? 50.248 10.458 73.910 1.00 27.58 216 LEU A C 1
ATOM 2992 O O . LEU A 1 216 ? 50.456 10.788 75.082 1.00 28.58 216 LEU A O 1
ATOM 3008 N N . LEU A 1 217 ? 51.227 10.377 73.031 1.00 27.10 217 LEU A N 1
ATOM 3009 C CA . LEU A 1 217 ? 52.610 10.556 73.473 1.00 26.87 217 LEU A CA 1
ATOM 3010 C C . LEU A 1 217 ? 52.831 11.889 74.171 1.00 25.00 217 LEU A C 1
ATOM 3011 O O . LEU A 1 217 ? 53.490 11.905 75.230 1.00 26.92 217 LEU A O 1
ATOM 3027 N N . PRO A 1 218 ? 52.335 13.026 73.669 1.00 27.35 218 PRO A N 1
ATOM 3028 C CA . PRO A 1 218 ? 52.573 14.288 74.397 1.00 28.18 218 PRO A CA 1
ATOM 3029 C C . PRO A 1 218 ? 52.055 14.262 75.829 1.00 28.97 218 PRO A C 1
ATOM 3030 O O . PRO A 1 218 ? 52.659 14.878 76.718 1.00 27.48 218 PRO A O 1
ATOM 3041 N N . ALA A 1 219 ? 50.943 13.585 76.084 1.00 29.94 219 ALA A N 1
ATOM 3042 C CA . ALA A 1 219 ? 50.436 13.515 77.447 1.00 29.37 219 ALA A CA 1
ATOM 3043 C C . ALA A 1 219 ? 51.435 12.801 78.350 1.00 28.71 219 ALA A C 1
ATOM 3044 O O . ALA A 1 219 ? 51.643 13.204 79.505 1.00 26.88 219 ALA A O 1
ATOM 3051 N N . ALA A 1 220 ? 52.072 11.746 77.835 1.00 26.71 220 ALA A N 1
ATOM 3052 C CA . ALA A 1 220 ? 53.102 11.049 78.597 1.00 24.32 220 ALA A CA 1
ATOM 3053 C C . ALA A 1 220 ? 54.345 11.898 78.756 1.00 26.42 220 ALA A C 1
ATOM 3054 O O . ALA A 1 220 ? 54.982 11.885 79.818 1.00 28.82 220 ALA A O 1
ATOM 3061 N N . GLN A 1 221 ? 54.740 12.624 77.707 1.00 24.49 221 GLN A N 1
ATOM 3062 C CA . GLN A 1 221 ? 55.901 13.499 77.837 1.00 28.07 221 GLN A CA 1
ATOM 3063 C C . GLN A 1 221 ? 55.640 14.624 78.835 1.00 26.72 221 GLN A C 1
ATOM 3064 O O . GLN A 1 221 ? 56.540 14.997 79.596 1.00 26.04 221 GLN A O 1
ATOM 3078 N N . LEU A 1 222 ? 54.415 15.149 78.861 1.00 25.59 222 LEU A N 1
ATOM 3079 C CA . LEU A 1 222 ? 54.046 16.157 79.851 1.00 25.99 222 LEU A CA 1
ATOM 3080 C C . LEU A 1 222 ? 54.121 15.593 81.264 1.00 27.34 222 LEU A C 1
ATOM 3081 O O . LEU A 1 222 ? 54.567 16.276 82.193 1.00 26.67 222 LEU A O 1
ATOM 3097 N N . GLY A 1 223 ? 53.699 14.346 81.448 1.00 28.65 223 GLY A N 1
ATOM 3098 C CA . GLY A 1 223 ? 53.801 13.732 82.760 1.00 28.31 223 GLY A CA 1
ATOM 3099 C C . GLY A 1 223 ? 55.239 13.578 83.207 1.00 27.01 223 GLY A C 1
ATOM 3100 O O . GLY A 1 223 ? 55.573 13.844 84.358 1.00 27.92 223 GLY A O 1
ATOM 3104 N N . THR A 1 224 ? 56.114 13.140 82.301 1.00 23.74 224 THR A N 1
ATOM 3105 C CA . THR A 1 224 ? 57.529 13.046 82.631 1.00 25.39 224 THR A CA 1
ATOM 3106 C C . THR A 1 224 ? 58.115 14.420 82.951 1.00 25.87 224 THR A C 1
ATOM 3107 O O . THR A 1 224 ? 58.900 14.566 83.905 1.00 28.44 224 THR A O 1
ATOM 3118 N N . LEU A 1 225 ? 57.738 15.439 82.184 1.00 25.06 225 LEU A N 1
ATOM 3119 C CA . LEU A 1 225 ? 58.249 16.789 82.421 1.00 23.87 225 LEU A CA 1
ATOM 3120 C C . LEU A 1 225 ? 57.836 17.299 83.798 1.00 23.61 225 LEU A C 1
ATOM 3121 O O . LEU A 1 225 ? 58.665 17.836 84.547 1.00 25.80 225 LEU A O 1
ATOM 3137 N N . THR A 1 226 ? 56.562 17.132 84.145 1.00 22.64 226 THR A N 1
ATOM 3138 C CA . THR A 1 226 ? 56.043 17.568 85.433 1.00 23.91 226 THR A CA 1
ATOM 3139 C C . THR A 1 226 ? 56.761 16.873 86.587 1.00 26.75 226 THR A C 1
ATOM 3140 O O . THR A 1 226 ? 57.053 17.507 87.607 1.00 24.84 226 THR A O 1
ATOM 3151 N N . ALA A 1 227 ? 57.068 15.581 86.431 1.00 26.05 227 ALA A N 1
ATOM 3152 C CA . ALA A 1 227 ? 57.775 14.844 87.477 1.00 27.09 227 ALA A CA 1
ATOM 3153 C C . ALA A 1 227 ? 59.218 15.310 87.619 1.00 26.30 227 ALA A C 1
ATOM 3154 O O . ALA A 1 227 ? 59.724 15.468 88.744 1.00 26.74 227 ALA A O 1
ATOM 3161 N N . ARG A 1 228 ? 59.900 15.541 86.496 1.00 23.69 228 ARG A N 1
ATOM 3162 C CA . ARG A 1 228 ? 61.249 16.094 86.543 1.00 25.38 228 ARG A CA 1
ATOM 3163 C C . ARG A 1 228 ? 61.241 17.480 87.186 1.00 27.59 228 ARG A C 1
ATOM 3164 O O . ARG A 1 228 ? 62.141 17.822 87.970 1.00 23.86 228 ARG A O 1
ATOM 3185 N N . MET A 1 229 ? 60.262 18.302 86.819 1.00 23.33 229 MET A N 1
ATOM 3186 C CA . MET A 1 229 ? 60.112 19.634 87.404 1.00 27.93 229 MET A CA 1
ATOM 3187 C C . MET A 1 229 ? 59.923 19.542 88.918 1.00 28.25 229 MET A C 1
ATOM 3188 O O . MET A 1 229 ? 60.650 20.193 89.686 1.00 27.79 229 MET A O 1
ATOM 3202 N N . HIS A 1 230 ? 58.981 18.699 89.371 1.00 26.43 230 HIS A N 1
ATOM 3203 C CA . HIS A 1 230 ? 58.721 18.605 90.808 1.00 29.16 230 HIS A CA 1
ATOM 3204 C C . HIS A 1 230 ? 59.918 18.043 91.570 1.00 27.81 230 HIS A C 1
ATOM 3205 O O . HIS A 1 230 ? 60.239 18.508 92.668 1.00 29.16 230 HIS A O 1
ATOM 3219 N N . ALA A 1 231 ? 60.590 17.041 91.012 1.00 28.91 231 ALA A N 1
ATOM 3220 C CA . ALA A 1 231 ? 61.746 16.466 91.687 1.00 32.19 231 ALA A CA 1
ATOM 3221 C C . ALA A 1 231 ? 62.817 17.519 91.922 1.00 30.04 231 ALA A C 1
ATOM 3222 O O . ALA A 1 231 ? 63.460 17.537 92.975 1.00 30.92 231 ALA A O 1
ATOM 3229 N N . ALA A 1 232 ? 63.026 18.405 90.951 1.00 29.13 232 ALA A N 1
ATOM 3230 C CA . ALA A 1 232 ? 64.018 19.455 91.105 1.00 30.13 232 ALA A CA 1
ATOM 3231 C C . ALA A 1 232 ? 63.560 20.501 92.111 1.00 31.18 232 ALA A C 1
ATOM 3232 O O . ALA A 1 232 ? 64.352 20.953 92.943 1.00 31.40 232 ALA A O 1
ATOM 3239 N N . LEU A 1 233 ? 62.297 20.927 92.027 1.00 28.70 233 LEU A N 1
ATOM 3240 C CA . LEU A 1 233 ? 61.792 21.925 92.961 1.00 27.43 233 LEU A CA 1
ATOM 3241 C C . LEU A 1 233 ? 61.794 21.383 94.381 1.00 29.82 233 LEU A C 1
ATOM 3242 O O . LEU A 1 233 ? 62.099 22.110 95.338 1.00 33.71 233 LEU A O 1
ATOM 3258 N N . ALA A 1 234 ? 61.477 20.103 94.545 1.00 30.61 234 ALA A N 1
ATOM 3259 C CA . ALA A 1 234 ? 61.388 19.524 95.878 1.00 34.35 234 ALA A CA 1
ATOM 3260 C C . ALA A 1 234 ? 62.745 19.457 96.565 1.00 37.20 234 ALA A C 1
ATOM 3261 O O . ALA A 1 234 ? 62.796 19.288 97.790 1.00 33.26 234 ALA A O 1
ATOM 3268 N N . ALA A 1 235 ? 63.841 19.593 95.817 1.00 37.19 235 ALA A N 1
ATOM 3269 C CA . ALA A 1 235 ? 65.164 19.605 96.429 1.00 40.02 235 ALA A CA 1
ATOM 3270 C C . ALA A 1 235 ? 65.368 20.800 97.353 1.00 38.90 235 ALA A C 1
ATOM 3271 O O . ALA A 1 235 ? 66.235 20.751 98.231 1.00 41.40 235 ALA A O 1
ATOM 3278 N N . ARG A 1 236 ? 64.590 21.869 97.187 1.00 36.70 236 ARG A N 1
ATOM 3279 C CA . ARG A 1 236 ? 64.635 22.991 98.114 1.00 43.34 236 ARG A CA 1
ATOM 3280 C C . ARG A 1 236 ? 63.939 22.677 99.433 1.00 43.29 236 ARG A C 1
ATOM 3281 O O . ARG A 1 236 ? 64.002 23.489 100.365 1.00 43.39 236 ARG A O 1
ATOM 3302 N N . GLY A 1 237 ? 63.280 21.536 99.533 1.00 40.81 237 GLY A N 1
ATOM 3303 C CA . GLY A 1 237 ? 62.654 21.103 100.762 1.00 40.81 237 GLY A CA 1
ATOM 3304 C C . GLY A 1 237 ? 61.149 21.016 100.622 1.00 37.10 237 GLY A C 1
ATOM 3305 O O . GLY A 1 237 ? 60.571 21.282 99.569 1.00 32.42 237 GLY A O 1
ATOM 3309 N N . ARG A 1 238 ? 60.515 20.639 101.726 1.00 35.82 238 ARG A N 1
ATOM 3310 C CA . ARG A 1 238 ? 59.067 20.476 101.749 1.00 37.09 238 ARG A CA 1
ATOM 3311 C C . ARG A 1 238 ? 58.563 20.919 103.109 1.00 37.86 238 ARG A C 1
ATOM 3312 O O . ARG A 1 238 ? 59.328 21.000 104.074 1.00 39.37 238 ARG A O 1
ATOM 3333 N N . THR A 1 239 ? 57.260 21.189 103.173 1.00 40.20 239 THR A N 1
ATOM 3334 C CA . THR A 1 239 ? 56.605 21.633 104.409 1.00 40.87 239 THR A CA 1
ATOM 3335 C C . THR A 1 239 ? 55.320 20.836 104.582 1.00 39.01 239 THR A C 1
ATOM 3336 O O . THR A 1 239 ? 54.465 20.853 103.676 1.00 34.16 239 THR A O 1
ATOM 3347 N N . PRO A 1 240 ? 55.108 20.160 105.711 1.00 44.79 240 PRO A N 1
ATOM 3348 C CA . PRO A 1 240 ? 53.825 19.465 105.920 1.00 43.64 240 PRO A CA 1
ATOM 3349 C C . PRO A 1 240 ? 52.680 20.460 106.051 1.00 40.72 240 PRO A C 1
ATOM 3350 O O . PRO A 1 240 ? 52.764 21.432 106.808 1.00 40.95 240 PRO A O 1
ATOM 3361 N N . ALA A 1 241 ? 51.613 20.225 105.289 1.00 36.82 241 ALA A N 1
ATOM 3362 C CA . ALA A 1 241 ? 50.390 20.989 105.468 1.00 36.17 241 ALA A CA 1
ATOM 3363 C C . ALA A 1 241 ? 49.860 20.804 106.885 1.00 38.14 241 ALA A C 1
ATOM 3364 O O . ALA A 1 241 ? 49.912 19.711 107.446 1.00 36.23 241 ALA A O 1
ATOM 3371 N N . THR A 1 242 ? 49.355 21.887 107.466 1.00 39.89 242 THR A N 1
ATOM 3372 C CA . THR A 1 242 ? 48.795 21.849 108.802 1.00 44.19 242 THR A CA 1
ATOM 3373 C C . THR A 1 242 ? 47.292 21.611 108.734 1.00 42.12 242 THR A C 1
ATOM 3374 O O . THR A 1 242 ? 46.669 21.717 107.677 1.00 39.18 242 THR A O 1
ATOM 3385 N N . ALA A 1 243 ? 46.704 21.286 109.894 1.00 41.79 243 ALA A N 1
ATOM 3386 C CA . ALA A 1 243 ? 45.253 21.212 109.982 1.00 40.25 243 ALA A CA 1
ATOM 3387 C C . ALA A 1 243 ? 44.614 22.511 109.506 1.00 42.76 243 ALA A C 1
ATOM 3388 O O . ALA A 1 243 ? 43.634 22.495 108.748 1.00 44.88 243 ALA A O 1
ATOM 3395 N N . ALA A 1 244 ? 45.168 23.651 109.929 1.00 41.95 244 ALA A N 1
ATOM 3396 C CA . ALA A 1 244 ? 44.626 24.936 109.504 1.00 41.44 244 ALA A CA 1
ATOM 3397 C C . ALA A 1 244 ? 44.730 25.109 108.000 1.00 39.86 244 ALA A C 1
ATOM 3398 O O . ALA A 1 244 ? 43.830 25.678 107.367 1.00 38.72 244 ALA A O 1
ATOM 3405 N N . ASP A 1 245 ? 45.829 24.638 107.402 1.00 43.37 245 ASP A N 1
ATOM 3406 C CA . ASP A 1 245 ? 45.986 24.736 105.951 1.00 41.68 245 ASP A CA 1
ATOM 3407 C C . ASP A 1 245 ? 44.851 24.019 105.226 1.00 41.24 245 ASP A C 1
ATOM 3408 O O . ASP A 1 245 ? 44.161 24.607 104.383 1.00 42.93 245 ASP A O 1
ATOM 3417 N N . VAL A 1 246 ? 44.650 22.729 105.531 1.00 38.96 246 VAL A N 1
ATOM 3418 C CA . VAL A 1 246 ? 43.664 21.961 104.777 1.00 39.22 246 VAL A CA 1
ATOM 3419 C C . VAL A 1 246 ? 42.267 22.480 105.074 1.00 43.19 246 VAL A C 1
ATOM 3420 O O . VAL A 1 246 ? 41.402 22.493 104.190 1.00 44.23 246 VAL A O 1
ATOM 3433 N N . ALA A 1 247 ? 42.023 22.923 106.313 1.00 41.53 247 ALA A N 1
ATOM 3434 C CA . ALA A 1 247 ? 40.740 23.534 106.634 1.00 43.07 247 ALA A CA 1
ATOM 3435 C C . ALA A 1 247 ? 40.514 24.797 105.809 1.00 43.62 247 ALA A C 1
ATOM 3436 O O . ALA A 1 247 ? 39.414 25.020 105.287 1.00 45.84 247 ALA A O 1
ATOM 3443 N N . ALA A 1 248 ? 41.545 25.638 105.682 1.00 41.06 248 ALA A N 1
ATOM 3444 C CA . ALA A 1 248 ? 41.441 26.813 104.819 1.00 39.52 248 ALA A CA 1
ATOM 3445 C C . ALA A 1 248 ? 41.147 26.428 103.373 1.00 38.55 248 ALA A C 1
ATOM 3446 O O . ALA A 1 248 ? 40.373 27.111 102.689 1.00 39.46 248 ALA A O 1
ATOM 3453 N N . TRP A 1 249 ? 41.787 25.367 102.869 1.00 39.28 249 TRP A N 1
ATOM 3454 C CA . TRP A 1 249 ? 41.522 24.947 101.490 1.00 36.50 249 TRP A CA 1
ATOM 3455 C C . TRP A 1 249 ? 40.033 24.679 101.293 1.00 37.05 249 TRP A C 1
ATOM 3456 O O . TRP A 1 249 ? 39.431 25.112 100.302 1.00 35.32 249 TRP A O 1
ATOM 3477 N N . GLY A 1 250 ? 39.427 23.951 102.230 1.00 39.23 250 GLY A N 1
ATOM 3478 C CA . GLY A 1 250 ? 38.018 23.600 102.096 1.00 42.61 250 GLY A CA 1
ATOM 3479 C C . GLY A 1 250 ? 37.103 24.807 102.127 1.00 41.23 250 GLY A C 1
ATOM 3480 O O . GLY A 1 250 ? 36.143 24.891 101.355 1.00 41.36 250 GLY A O 1
ATOM 3484 N N . VAL A 1 251 ? 37.398 25.768 103.001 1.00 41.53 251 VAL A N 1
ATOM 3485 C CA . VAL A 1 251 ? 36.604 26.993 103.041 1.00 44.73 251 VAL A CA 1
ATOM 3486 C C . VAL A 1 251 ? 36.679 27.711 101.702 1.00 41.48 251 VAL A C 1
ATOM 3487 O O . VAL A 1 251 ? 35.654 28.109 101.131 1.00 39.91 251 VAL A O 1
ATOM 3500 N N . ARG A 1 252 ? 37.900 27.901 101.188 1.00 41.47 252 ARG A N 1
ATOM 3501 C CA . ARG A 1 252 ? 38.071 28.575 99.903 1.00 44.41 252 ARG A CA 1
ATOM 3502 C C . ARG A 1 252 ? 37.340 27.824 98.798 1.00 39.76 252 ARG A C 1
ATOM 3503 O O . ARG A 1 252 ? 36.652 28.428 97.962 1.00 39.20 252 ARG A O 1
ATOM 3524 N N . MET A 1 253 ? 37.493 26.499 98.762 1.00 35.57 253 MET A N 1
ATOM 3525 C CA . MET A 1 253 ? 36.898 25.723 97.677 1.00 31.94 253 MET A CA 1
ATOM 3526 C C . MET A 1 253 ? 35.382 25.717 97.766 1.00 32.66 253 MET A C 1
ATOM 3527 O O . MET A 1 253 ? 34.699 25.815 96.739 1.00 35.25 253 MET A O 1
ATOM 3541 N N . ARG A 1 254 ? 34.828 25.668 98.990 1.00 35.50 254 ARG A N 1
ATOM 3542 C CA . ARG A 1 254 ? 33.378 25.727 99.138 1.00 39.64 254 ARG A CA 1
ATOM 3543 C C . ARG A 1 254 ? 32.836 27.103 98.761 1.00 40.47 254 ARG A C 1
ATOM 3544 O O . ARG A 1 254 ? 31.771 27.205 98.136 1.00 39.76 254 ARG A O 1
ATOM 3565 N N . GLU A 1 255 ? 33.555 28.172 99.111 1.00 40.62 255 GLU A N 1
ATOM 3566 C CA . GLU A 1 255 ? 33.116 29.506 98.715 1.00 43.28 255 GLU A CA 1
ATOM 3567 C C . GLU A 1 255 ? 33.084 29.649 97.195 1.00 38.83 255 GLU A C 1
ATOM 3568 O O . GLU A 1 255 ? 32.132 30.199 96.636 1.00 37.55 255 GLU A O 1
ATOM 3580 N N . GLU A 1 256 ? 34.125 29.168 96.506 1.00 35.87 256 GLU A N 1
ATOM 3581 C CA . GLU A 1 256 ? 34.122 29.226 95.052 1.00 37.98 256 GLU A CA 1
ATOM 3582 C C . GLU A 1 256 ? 32.984 28.395 94.474 1.00 36.64 256 GLU A C 1
ATOM 3583 O O . GLU A 1 256 ? 32.313 28.813 93.515 1.00 35.85 256 GLU A O 1
ATOM 3595 N N . LEU A 1 257 ? 32.751 27.213 95.038 1.00 35.31 257 LEU A N 1
ATOM 3596 C CA . LEU A 1 257 ? 31.619 26.397 94.614 1.00 36.66 257 LEU A CA 1
ATOM 3597 C C . LEU A 1 257 ? 30.306 27.156 94.792 1.00 38.64 257 LEU A C 1
ATOM 3598 O O . LEU A 1 257 ? 29.466 27.197 93.884 1.00 37.90 257 LEU A O 1
ATOM 3614 N N . ASP A 1 258 ? 30.110 27.765 95.965 1.00 38.81 258 ASP A N 1
ATOM 3615 C CA . ASP A 1 258 ? 28.889 28.534 96.198 1.00 41.24 258 ASP A CA 1
ATOM 3616 C C . ASP A 1 258 ? 28.734 29.648 95.166 1.00 40.76 258 ASP A C 1
ATOM 3617 O O . ASP A 1 258 ? 27.638 29.861 94.631 1.00 41.38 258 ASP A O 1
ATOM 3626 N N . GLU A 1 259 ? 29.819 30.357 94.857 1.00 39.01 259 GLU A N 1
ATOM 3627 C CA . GLU A 1 259 ? 29.730 31.428 93.871 1.00 43.93 259 GLU A CA 1
ATOM 3628 C C . GLU A 1 259 ? 29.336 30.880 92.505 1.00 39.72 259 GLU A C 1
ATOM 3629 O O . GLU A 1 259 ? 28.474 31.445 91.819 1.00 40.42 259 GLU A O 1
ATOM 3641 N N . ALA A 1 260 ? 29.974 29.781 92.076 1.00 36.16 260 ALA A N 1
ATOM 3642 C CA . ALA A 1 260 ? 29.626 29.186 90.790 1.00 34.69 260 ALA A CA 1
ATOM 3643 C C . ALA A 1 260 ? 28.169 28.745 90.760 1.00 36.12 260 ALA A C 1
ATOM 3644 O O . ALA A 1 260 ? 27.464 28.992 89.780 1.00 37.32 260 ALA A O 1
ATOM 3651 N N . VAL A 1 261 ? 27.697 28.104 91.831 1.00 38.09 261 VAL A N 1
ATOM 3652 C CA . VAL A 1 261 ? 26.302 27.676 91.896 1.00 40.25 261 VAL A CA 1
ATOM 3653 C C . VAL A 1 261 ? 25.360 28.865 91.785 1.00 40.23 261 VAL A C 1
ATOM 3654 O O . VAL A 1 261 ? 24.266 28.749 91.212 1.00 38.44 261 VAL A O 1
ATOM 3667 N N . ALA A 1 262 ? 25.757 30.019 92.329 1.00 43.29 262 ALA A N 1
ATOM 3668 C CA . ALA A 1 262 ? 24.894 31.196 92.338 1.00 46.08 262 ALA A CA 1
ATOM 3669 C C . ALA A 1 262 ? 24.969 32.004 91.045 1.00 48.45 262 ALA A C 1
ATOM 3670 O O . ALA A 1 262 ? 24.145 32.901 90.848 1.00 50.35 262 ALA A O 1
ATOM 3677 N N . SER A 1 263 ? 25.924 31.709 90.162 1.00 44.42 263 SER A N 1
ATOM 3678 C CA . SER A 1 263 ? 26.155 32.537 88.990 1.00 43.94 263 SER A CA 1
ATOM 3679 C C . SER A 1 263 ? 26.024 31.810 87.657 1.00 41.96 263 SER A C 1
ATOM 3680 O O . SER A 1 263 ? 25.831 32.477 86.637 1.00 44.68 263 SER A O 1
ATOM 3688 N N . VAL A 1 264 ? 26.115 30.486 87.627 1.00 40.14 264 VAL A N 1
ATOM 3689 C CA . VAL A 1 264 ? 26.083 29.751 86.361 1.00 36.72 264 VAL A CA 1
ATOM 3690 C C . VAL A 1 264 ? 24.632 29.627 85.906 1.00 37.69 264 VAL A C 1
ATOM 3691 O O . VAL A 1 264 ? 23.810 29.034 86.614 1.00 34.53 264 VAL A O 1
ATOM 3704 N N . PRO A 1 265 ? 24.275 30.133 84.732 1.00 41.07 265 PRO A N 1
ATOM 3705 C CA . PRO A 1 265 ? 22.875 30.097 84.308 1.00 45.46 265 PRO A CA 1
ATOM 3706 C C . PRO A 1 265 ? 22.542 28.839 83.515 1.00 42.51 265 PRO A C 1
ATOM 3707 O O . PRO A 1 265 ? 23.404 28.036 83.178 1.00 35.08 265 PRO A O 1
ATOM 3718 N N . GLY A 1 266 ? 21.248 28.684 83.235 1.00 44.58 266 GLY A N 1
ATOM 3719 C CA . GLY A 1 266 ? 20.817 27.686 82.277 1.00 44.57 266 GLY A CA 1
ATOM 3720 C C . GLY A 1 266 ? 21.002 26.248 82.734 1.00 41.37 266 GLY A C 1
ATOM 3721 O O . GLY A 1 266 ? 21.143 25.940 83.929 1.00 38.06 266 GLY A O 1
ATOM 3725 N N . ALA A 1 267 ? 21.003 25.349 81.737 1.00 40.28 267 ALA A N 1
ATOM 3726 C CA . ALA A 1 267 ? 21.068 23.917 82.028 1.00 40.99 267 ALA A CA 1
ATOM 3727 C C . ALA A 1 267 ? 22.353 23.571 82.774 1.00 39.67 267 ALA A C 1
ATOM 3728 O O . ALA A 1 267 ? 22.328 22.807 83.748 1.00 40.74 267 ALA A O 1
ATOM 3735 N N . GLU A 1 268 ? 23.488 24.134 82.338 1.00 37.03 268 GLU A N 1
ATOM 3736 C CA . GLU A 1 268 ? 24.740 23.928 83.060 1.00 36.45 268 GLU A CA 1
ATOM 3737 C C . GLU A 1 268 ? 24.587 24.300 84.530 1.00 35.99 268 GLU A C 1
ATOM 3738 O O . GLU A 1 268 ? 25.084 23.598 85.411 1.00 37.57 268 GLU A O 1
ATOM 3750 N N . GLY A 1 269 ? 23.884 25.400 84.814 1.00 37.94 269 GLY A N 1
ATOM 3751 C CA . GLY A 1 269 ? 23.681 25.805 86.189 1.00 38.00 269 GLY A CA 1
ATOM 3752 C C . GLY A 1 269 ? 22.844 24.822 86.976 1.00 37.92 269 GLY A C 1
ATOM 3753 O O . GLY A 1 269 ? 23.107 24.577 88.161 1.00 38.33 269 GLY A O 1
ATOM 3757 N N . GLU A 1 270 ? 21.817 24.254 86.341 1.00 39.24 270 GLU A N 1
ATOM 3758 C CA . GLU A 1 270 ? 20.988 23.272 87.028 1.00 43.28 270 GLU A CA 1
ATOM 3759 C C . GLU A 1 270 ? 21.784 22.016 87.365 1.00 41.59 270 GLU A C 1
ATOM 3760 O O . GLU A 1 270 ? 21.658 21.476 88.466 1.00 43.73 270 GLU A O 1
ATOM 3772 N N . ARG A 1 271 ? 22.602 21.531 86.431 1.00 37.43 271 ARG A N 1
ATOM 3773 C CA . ARG A 1 271 ? 23.405 20.345 86.698 1.00 37.55 271 ARG A CA 1
ATOM 3774 C C . ARG A 1 271 ? 24.445 20.614 87.778 1.00 36.98 271 ARG A C 1
ATOM 3775 O O . ARG A 1 271 ? 24.653 19.780 88.663 1.00 38.23 271 ARG A O 1
ATOM 3796 N N . LEU A 1 272 ? 25.126 21.758 87.710 1.00 33.87 272 LEU A N 1
ATOM 3797 C CA . LEU A 1 272 ? 26.072 22.104 88.765 1.00 35.46 272 LEU A CA 1
ATOM 3798 C C . LEU A 1 272 ? 25.369 22.165 90.120 1.00 39.12 272 LEU A C 1
ATOM 3799 O O . LEU A 1 272 ? 25.881 21.653 91.119 1.00 41.64 272 LEU A O 1
ATOM 3815 N N . LYS A 1 273 ? 24.201 22.797 90.171 1.00 39.66 273 LYS A N 1
ATOM 3816 C CA . LYS A 1 273 ? 23.463 22.874 91.435 1.00 44.99 273 LYS A CA 1
ATOM 3817 C C . LYS A 1 273 ? 23.137 21.483 91.954 1.00 45.69 273 LYS A C 1
ATOM 3818 O O . LYS A 1 273 ? 23.162 21.251 93.166 1.00 46.15 273 LYS A O 1
ATOM 3837 N N . ALA A 1 274 ? 22.870 20.533 91.051 1.00 43.27 274 ALA A N 1
ATOM 3838 C CA . ALA A 1 274 ? 22.617 19.160 91.470 1.00 46.32 274 ALA A CA 1
ATOM 3839 C C . ALA A 1 274 ? 23.901 18.439 91.872 1.00 46.06 274 ALA A C 1
ATOM 3840 O O . ALA A 1 274 ? 23.858 17.532 92.710 1.00 44.82 274 ALA A O 1
ATOM 3847 N N . TRP A 1 275 ? 25.042 18.829 91.305 1.00 43.33 275 TRP A N 1
ATOM 3848 C CA . TRP A 1 275 ? 26.308 18.189 91.636 1.00 42.29 275 TRP A CA 1
ATOM 3849 C C . TRP A 1 275 ? 26.950 18.762 92.891 1.00 41.44 275 TRP A C 1
ATOM 3850 O O . TRP A 1 275 ? 27.804 18.103 93.488 1.00 40.43 275 TRP A O 1
ATOM 3871 N N . ALA A 1 276 ? 26.589 19.983 93.281 1.00 41.37 276 ALA A N 1
ATOM 3872 C CA . ALA A 1 276 ? 27.288 20.650 94.374 1.00 43.55 276 ALA A CA 1
ATOM 3873 C C . ALA A 1 276 ? 27.328 19.832 95.659 1.00 40.77 276 ALA A C 1
ATOM 3874 O O . ALA A 1 276 ? 28.390 19.808 96.305 1.00 38.34 276 ALA A O 1
ATOM 3881 N N . PRO A 1 277 ? 26.256 19.156 96.078 1.00 40.67 277 PRO A N 1
ATOM 3882 C CA . PRO A 1 277 ? 26.354 18.339 97.302 1.00 43.19 277 PRO A CA 1
ATOM 3883 C C . PRO A 1 277 ? 27.450 17.294 97.243 1.00 41.92 277 PRO A C 1
ATOM 3884 O O . PRO A 1 277 ? 28.180 17.120 98.228 1.00 43.20 277 PRO A O 1
ATOM 3895 N N . ARG A 1 278 ? 27.600 16.599 96.113 1.00 41.58 278 ARG A N 1
ATOM 3896 C CA . ARG A 1 278 ? 28.659 15.599 95.996 1.00 43.38 278 ARG A CA 1
ATOM 3897 C C . ARG A 1 278 ? 30.039 16.253 95.966 1.00 43.14 278 ARG A C 1
ATOM 3898 O O . ARG A 1 278 ? 30.994 15.731 96.551 1.00 42.26 278 ARG A O 1
ATOM 3902 N N . ILE A 1 279 ? 30.173 17.393 95.279 1.00 41.64 279 ILE A N 1
ATOM 3903 C CA . ILE A 1 279 ? 31.458 18.086 95.273 1.00 39.28 279 ILE A CA 1
ATOM 3904 C C . ILE A 1 279 ? 31.826 18.496 96.692 1.00 37.47 279 ILE A C 1
ATOM 3905 O O . ILE A 1 279 ? 32.945 18.260 97.157 1.00 36.53 279 ILE A O 1
ATOM 3921 N N . ALA A 1 280 ? 30.885 19.123 97.396 1.00 38.01 280 ALA A N 1
ATOM 3922 C CA . ALA A 1 280 ? 31.119 19.505 98.784 1.00 41.61 280 ALA A CA 1
ATOM 3923 C C . ALA A 1 280 ? 31.464 18.295 99.646 1.00 43.59 280 ALA A C 1
ATOM 3924 O O . ALA A 1 280 ? 32.328 18.380 100.531 1.00 44.45 280 ALA A O 1
ATOM 3931 N N . ASP A 1 281 ? 30.800 17.162 99.411 1.00 45.11 281 ASP A N 1
ATOM 3932 C CA . ASP A 1 281 ? 31.144 15.947 100.145 1.00 50.13 281 ASP A CA 1
ATOM 3933 C C . ASP A 1 281 ? 32.623 15.610 99.976 1.00 45.60 281 ASP A C 1
ATOM 3934 O O . ASP A 1 281 ? 33.300 15.243 100.944 1.00 42.14 281 ASP A O 1
ATOM 3943 N N . VAL A 1 282 ? 33.143 15.737 98.753 1.00 41.86 282 VAL A N 1
ATOM 3944 C CA . VAL A 1 282 ? 34.541 15.409 98.509 1.00 42.65 282 VAL A CA 1
ATOM 3945 C C . VAL A 1 282 ? 35.456 16.429 99.170 1.00 43.12 282 VAL A C 1
ATOM 3946 O O . VAL A 1 282 ? 36.509 16.073 99.715 1.00 43.34 282 VAL A O 1
ATOM 3959 N N . TYR A 1 283 ? 35.081 17.713 99.129 1.00 41.67 283 TYR A N 1
ATOM 3960 C CA . TYR A 1 283 ? 35.902 18.719 99.798 1.00 43.38 283 TYR A CA 1
ATOM 3961 C C . TYR A 1 283 ? 36.018 18.429 101.290 1.00 49.23 283 TYR A C 1
ATOM 3962 O O . TYR A 1 283 ? 37.029 18.776 101.914 1.00 51.61 283 TYR A O 1
ATOM 3980 N N . ALA A 1 284 ? 35.005 17.775 101.865 1.00 50.49 284 ALA A N 1
ATOM 3981 C CA . ALA A 1 284 ? 34.982 17.541 103.306 1.00 55.70 284 ALA A CA 1
ATOM 3982 C C . ALA A 1 284 ? 36.121 16.630 103.752 1.00 59.21 284 ALA A C 1
ATOM 3983 O O . ALA A 1 284 ? 36.610 16.753 104.877 1.00 62.31 284 ALA A O 1
ATOM 3990 N N . GLU A 1 285 ? 36.562 15.725 102.891 1.00 60.09 285 GLU A N 1
ATOM 3991 C CA . GLU A 1 285 ? 37.608 14.786 103.261 1.00 64.60 285 GLU A CA 1
ATOM 3992 C C . GLU A 1 285 ? 38.990 15.422 103.300 1.00 56.27 285 GLU A C 1
ATOM 3993 O O . GLU A 1 285 ? 39.952 14.749 103.675 1.00 51.33 285 GLU A O 1
ATOM 4005 N N . LEU A 1 286 ? 39.113 16.703 102.941 1.00 51.80 286 LEU A N 1
ATOM 4006 C CA . LEU A 1 286 ? 40.399 17.381 103.039 1.00 45.76 286 LEU A CA 1
ATOM 4007 C C . LEU A 1 286 ? 40.901 17.444 104.474 1.00 44.39 286 LEU A C 1
ATOM 4008 O O . LEU A 1 286 ? 42.110 17.520 104.702 1.00 38.17 286 LEU A O 1
ATOM 4024 N N . ASP A 1 287 ? 39.997 17.425 105.455 1.00 50.64 287 ASP A N 1
ATOM 4025 C CA . ASP A 1 287 ? 40.433 17.541 106.844 1.00 61.66 287 ASP A CA 1
ATOM 4026 C C . ASP A 1 287 ? 41.346 16.390 107.246 1.00 55.62 287 ASP A C 1
ATOM 4027 O O . ASP A 1 287 ? 42.179 16.546 108.144 1.00 57.59 287 ASP A O 1
ATOM 4036 N N . ALA A 1 288 ? 41.220 15.241 106.594 1.00 51.75 288 ALA A N 1
ATOM 4037 C CA . ALA A 1 288 ? 42.057 14.091 106.906 1.00 53.58 288 ALA A CA 1
ATOM 4038 C C . ALA A 1 288 ? 43.407 14.119 106.203 1.00 54.20 288 ALA A C 1
ATOM 4039 O O . ALA A 1 288 ? 44.198 13.190 106.383 1.00 55.94 288 ALA A O 1
ATOM 4046 N N . LEU A 1 289 ? 43.693 15.154 105.418 1.00 50.56 289 LEU A N 1
ATOM 4047 C CA . LEU A 1 289 ? 44.924 15.224 104.642 1.00 48.98 289 LEU A CA 1
ATOM 4048 C C . LEU A 1 289 ? 45.975 16.120 105.285 1.00 46.34 289 LEU A C 1
ATOM 4049 O O . LEU A 1 289 ? 46.941 16.502 104.624 1.00 42.69 289 LEU A O 1
ATOM 4065 N N . ALA A 1 290 ? 45.812 16.458 106.560 1.00 43.78 290 ALA A N 1
ATOM 4066 C CA . ALA A 1 290 ? 46.852 17.183 107.272 1.00 42.86 290 ALA A CA 1
ATOM 4067 C C . ALA A 1 290 ? 48.144 16.377 107.255 1.00 43.42 290 ALA A C 1
ATOM 4068 O O . ALA A 1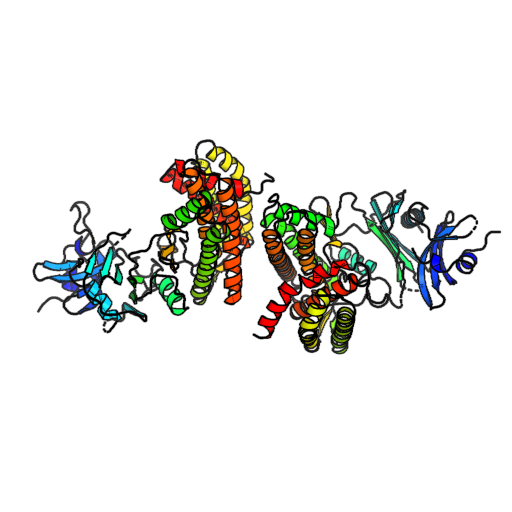 290 ? 48.136 15.160 107.428 1.00 44.71 290 ALA A O 1
ATOM 4075 N N . GLY A 1 291 ? 49.260 17.064 107.032 1.00 40.52 291 GLY A N 1
ATOM 4076 C CA . GLY A 1 291 ? 50.547 16.424 106.902 1.00 38.97 291 GLY A CA 1
ATOM 4077 C C . GLY A 1 291 ? 50.986 16.173 105.469 1.00 38.60 291 GLY A C 1
ATOM 4078 O O . GLY A 1 291 ? 52.139 15.800 105.253 1.00 37.57 291 GLY A O 1
ATOM 4082 N N . THR A 1 292 ? 50.107 16.354 104.493 1.00 37.06 292 THR A N 1
ATOM 4083 C CA . THR A 1 292 ? 50.486 16.117 103.106 1.00 35.94 292 THR A CA 1
ATOM 4084 C C . THR A 1 292 ? 51.584 17.100 102.708 1.00 36.18 292 THR A C 1
ATOM 4085 O O . THR A 1 292 ? 51.571 18.256 103.149 1.00 34.33 292 THR A O 1
ATOM 4096 N N . PRO A 1 293 ? 52.561 16.675 101.907 1.00 37.60 293 PRO A N 1
ATOM 4097 C CA . PRO A 1 293 ? 53.745 17.520 101.672 1.00 34.76 293 PRO A CA 1
ATOM 4098 C C . PRO A 1 293 ? 53.457 18.676 100.730 1.00 30.22 293 PRO A C 1
ATOM 4099 O O . PRO A 1 293 ? 52.867 18.495 99.660 1.00 31.88 293 PRO A O 1
ATOM 4110 N N . LEU A 1 294 ? 53.893 19.867 101.130 1.00 30.29 294 LEU A N 1
ATOM 4111 C CA . LEU A 1 294 ? 53.884 21.044 100.257 1.00 30.20 294 LEU A CA 1
ATOM 4112 C C . LEU A 1 294 ? 55.309 21.342 99.796 1.00 31.38 294 LEU A C 1
ATOM 4113 O O . LEU A 1 294 ? 56.253 21.282 100.602 1.00 31.86 294 LEU A O 1
ATOM 4129 N N . ILE A 1 295 ? 55.453 21.666 98.510 1.00 29.46 295 ILE A N 1
ATOM 4130 C CA . ILE A 1 295 ? 56.740 21.984 97.897 1.00 28.57 295 ILE A CA 1
ATOM 4131 C C . ILE A 1 295 ? 56.591 23.260 97.071 1.00 28.34 295 ILE A C 1
ATOM 4132 O O . ILE A 1 295 ? 55.489 23.749 96.837 1.00 30.59 295 ILE A O 1
ATOM 4148 N N . ASP A 1 296 ? 57.723 23.799 96.633 1.00 27.42 296 ASP A N 1
ATOM 4149 C CA . ASP A 1 296 ? 57.709 24.814 95.578 1.00 27.40 296 ASP A CA 1
ATOM 4150 C C . ASP A 1 296 ? 57.084 24.204 94.322 1.00 26.50 296 ASP A C 1
ATOM 4151 O O . ASP A 1 296 ? 57.541 23.157 93.843 1.00 27.85 296 ASP A O 1
ATOM 4160 N N . VAL A 1 297 ? 56.044 24.843 93.790 1.00 25.57 297 VAL A N 1
ATOM 4161 C CA . VAL A 1 297 ? 55.330 24.323 92.638 1.00 26.06 297 VAL A CA 1
ATOM 4162 C C . VAL A 1 297 ? 55.347 25.375 91.525 1.00 25.92 297 VAL A C 1
ATOM 4163 O O . VAL A 1 297 ? 55.753 26.514 91.724 1.00 24.71 297 VAL A O 1
ATOM 4176 N N . HIS A 1 298 ? 54.904 24.961 90.338 1.00 24.91 298 HIS A N 1
ATOM 4177 C CA . HIS A 1 298 ? 54.660 25.914 89.258 1.00 25.06 298 HIS A CA 1
ATOM 4178 C C . HIS A 1 298 ? 53.522 26.856 89.631 1.00 26.49 298 HIS A C 1
ATOM 4179 O O . HIS A 1 298 ? 53.669 28.087 89.575 1.00 27.39 298 HIS A O 1
ATOM 4193 N N . GLY A 1 299 ? 52.365 26.297 89.992 1.00 27.62 299 GLY A N 1
ATOM 4194 C CA . GLY A 1 299 ? 51.294 27.068 90.593 1.00 31.11 299 GLY A CA 1
ATOM 4195 C C . GLY A 1 299 ? 50.285 27.644 89.624 1.00 30.57 299 GLY A C 1
ATOM 4196 O O . GLY A 1 299 ? 49.264 28.180 90.070 1.00 35.45 299 GLY A O 1
ATOM 4200 N N . ASP A 1 300 ? 50.536 27.552 88.328 1.00 27.86 300 ASP A N 1
ATOM 4201 C CA . ASP A 1 300 ? 49.584 28.023 87.319 1.00 27.45 300 ASP A CA 1
ATOM 4202 C C . ASP A 1 300 ? 49.778 27.149 86.086 1.00 26.27 300 ASP A C 1
ATOM 4203 O O . ASP A 1 300 ? 50.021 27.632 84.976 1.00 24.44 300 ASP A O 1
ATOM 4212 N N . PHE A 1 301 ? 49.702 25.836 86.294 1.00 28.04 301 PHE A N 1
ATOM 4213 C CA . PHE A 1 301 ? 50.242 24.839 85.372 1.00 26.15 301 PHE A CA 1
ATOM 4214 C C . PHE A 1 301 ? 49.129 24.328 84.479 1.00 26.37 301 PHE A C 1
ATOM 4215 O O . PHE A 1 301 ? 48.120 23.808 84.973 1.00 24.40 301 PHE A O 1
ATOM 4232 N N . HIS A 1 302 ? 49.316 24.469 83.168 1.00 24.22 302 HIS A N 1
ATOM 4233 C CA . HIS A 1 302 ? 48.344 24.018 82.176 1.00 24.42 302 HIS A CA 1
ATOM 4234 C C . HIS A 1 302 ? 49.045 24.033 80.826 1.00 25.52 302 HIS A C 1
ATOM 4235 O O . HIS A 1 302 ? 50.188 24.496 80.705 1.00 23.55 302 HIS A O 1
ATOM 4249 N N . VAL A 1 303 ? 48.352 23.527 79.800 1.00 26.56 303 VAL A N 1
ATOM 4250 C CA . VAL A 1 303 ? 49.029 23.313 78.516 1.00 25.41 303 VAL A CA 1
ATOM 4251 C C . VAL A 1 303 ? 49.474 24.625 77.907 1.00 27.41 303 VAL A C 1
ATOM 4252 O O . VAL A 1 303 ? 50.386 24.652 77.084 1.00 25.98 303 VAL A O 1
ATOM 4265 N N . GLY A 1 304 ? 48.811 25.732 78.251 1.00 28.95 304 GLY A N 1
ATOM 4266 C CA . GLY A 1 304 ? 49.233 27.034 77.750 1.00 29.93 304 GLY A CA 1
ATOM 4267 C C . GLY A 1 304 ? 50.581 27.487 78.259 1.00 26.35 304 GLY A C 1
ATOM 4268 O O . GLY A 1 304 ? 51.113 28.465 77.731 1.00 28.25 304 GLY A O 1
ATOM 4272 N N . GLN A 1 305 ? 51.122 26.830 79.287 1.00 24.76 305 GLN A N 1
ATOM 4273 C CA . GLN A 1 305 ? 52.424 27.174 79.837 1.00 23.30 305 GLN A CA 1
ATOM 4274 C C . GLN A 1 305 ? 53.526 26.296 79.253 1.00 24.21 305 GLN A C 1
ATOM 4275 O O . GLN A 1 305 ? 54.668 26.365 79.711 1.00 24.72 305 GLN A O 1
ATOM 4289 N N . ILE A 1 306 ? 53.198 25.441 78.286 1.00 24.35 306 ILE A N 1
ATOM 4290 C CA . ILE A 1 306 ? 54.174 24.521 77.694 1.00 23.71 306 ILE A CA 1
ATOM 4291 C C . ILE A 1 306 ? 54.387 24.910 76.241 1.00 25.06 306 ILE A C 1
ATOM 4292 O O . ILE A 1 306 ? 53.462 24.817 75.419 1.00 28.27 306 ILE A O 1
ATOM 4308 N N . LEU A 1 307 ? 55.610 25.316 75.920 1.00 22.85 307 LEU A N 1
ATOM 4309 C CA . LEU A 1 307 ? 56.018 25.544 74.547 1.00 26.54 307 LEU A CA 1
ATOM 4310 C C . LEU A 1 307 ? 56.547 24.245 73.944 1.00 28.33 307 LEU A C 1
ATOM 4311 O O . LEU A 1 307 ? 57.201 23.459 74.632 1.00 31.56 307 LEU A O 1
ATOM 4327 N N . ARG A 1 308 ? 56.252 24.021 72.656 1.00 27.54 308 ARG A N 1
ATOM 4328 C CA . ARG A 1 308 ? 56.753 22.857 71.939 1.00 27.86 308 ARG A CA 1
ATOM 4329 C C . ARG A 1 308 ? 57.287 23.275 70.580 1.00 27.43 308 ARG A C 1
ATOM 4330 O O . ARG A 1 308 ? 56.615 24.007 69.850 1.00 32.62 308 ARG A O 1
ATOM 4351 N N . ALA A 1 309 ? 58.496 22.824 70.251 1.00 29.21 309 ALA A N 1
ATOM 4352 C CA . ALA A 1 309 ? 59.061 22.997 68.918 1.00 34.07 309 ALA A CA 1
ATOM 4353 C C . ALA A 1 309 ? 60.040 21.864 68.632 1.00 28.85 309 ALA A C 1
ATOM 4354 O O . ALA A 1 309 ? 60.903 21.562 69.458 1.00 28.59 309 ALA A O 1
ATOM 4361 N N . ASP A 1 310 ? 59.909 21.246 67.465 1.00 34.32 310 ASP A N 1
ATOM 4362 C CA . ASP A 1 310 ? 60.837 20.189 67.035 1.00 37.03 310 ASP A CA 1
ATOM 4363 C C . ASP A 1 310 ? 60.950 19.070 68.077 1.00 36.52 310 ASP A C 1
ATOM 4364 O O . ASP A 1 310 ? 62.024 18.521 68.318 1.00 36.94 310 ASP A O 1
ATOM 4373 N N . GLY A 1 311 ? 59.833 18.737 68.707 1.00 37.43 311 GLY A N 1
ATOM 4374 C CA . GLY A 1 311 ? 59.830 17.662 69.672 1.00 36.58 311 GLY A CA 1
ATOM 4375 C C . GLY A 1 311 ? 60.390 18.018 71.026 1.00 30.01 311 GLY A C 1
ATOM 4376 O O . GLY A 1 311 ? 60.441 17.145 71.898 1.00 30.92 311 GLY A O 1
ATOM 4380 N N . ARG A 1 312 ? 60.784 19.276 71.242 1.00 27.91 312 ARG A N 1
ATOM 4381 C CA . ARG A 1 312 ? 61.285 19.745 72.525 1.00 28.52 312 ARG A CA 1
ATOM 4382 C C . ARG A 1 312 ? 60.187 20.502 73.262 1.00 26.69 312 ARG A C 1
ATOM 4383 O O . ARG A 1 312 ? 59.506 21.349 72.660 1.00 26.55 312 ARG A O 1
ATOM 4404 N N . TYR A 1 313 ? 60.020 20.194 74.556 1.00 26.96 313 TYR A N 1
ATOM 4405 C CA . TYR A 1 313 ? 59.021 20.829 75.407 1.00 27.36 313 TYR A CA 1
ATOM 4406 C C . TYR A 1 313 ? 59.696 21.769 76.400 1.00 27.81 313 TYR A C 1
ATOM 4407 O O . TYR A 1 313 ? 60.748 21.439 76.953 1.00 29.38 313 TYR A O 1
ATOM 4425 N N . ALA A 1 314 ? 59.077 22.926 76.644 1.00 24.86 314 ALA A N 1
ATOM 4426 C CA . ALA A 1 314 ? 59.653 23.943 77.521 1.00 23.63 314 ALA A CA 1
ATOM 4427 C C . ALA A 1 314 ? 58.542 24.595 78.335 1.00 24.42 314 ALA A C 1
ATOM 4428 O O . ALA A 1 314 ? 57.618 25.163 77.758 1.00 26.68 314 ALA A O 1
ATOM 4435 N N . VAL A 1 315 ? 58.637 24.522 79.666 1.00 23.95 315 VAL A N 1
ATOM 4436 C CA . VAL A 1 315 ? 57.641 25.131 80.548 1.00 23.36 315 VAL A CA 1
ATOM 4437 C C . VAL A 1 315 ? 58.069 26.561 80.848 1.00 24.26 315 VAL A C 1
ATOM 4438 O O . VAL A 1 315 ? 59.271 26.862 80.983 1.00 23.48 315 VAL A O 1
ATOM 4451 N N . VAL A 1 316 ? 57.090 27.467 80.906 1.00 22.79 316 VAL A N 1
ATOM 4452 C CA . VAL A 1 316 ? 57.346 28.871 81.213 1.00 23.91 316 VAL A CA 1
ATOM 4453 C C . VAL A 1 316 ? 56.323 29.355 82.235 1.00 23.90 316 VAL A C 1
ATOM 4454 O O . VAL A 1 316 ? 55.423 28.614 82.629 1.00 22.62 316 VAL A O 1
ATOM 4467 N N . ASP A 1 317 ? 56.490 30.614 82.673 1.00 28.06 317 ASP A N 1
ATOM 4468 C CA . ASP A 1 317 ? 55.494 31.335 83.488 1.00 27.25 317 ASP A CA 1
ATOM 4469 C C . ASP A 1 317 ? 55.471 30.825 84.927 1.00 24.46 317 ASP A C 1
ATOM 4470 O O . ASP A 1 317 ? 54.551 30.106 85.323 1.00 27.08 317 ASP A O 1
ATOM 4479 N N . PHE A 1 318 ? 56.462 31.227 85.727 1.00 24.12 318 PHE A N 1
ATOM 4480 C CA . PHE A 1 318 ? 56.613 30.770 87.099 1.00 28.68 318 PHE A CA 1
ATOM 4481 C C . PHE A 1 318 ? 56.252 31.828 88.150 1.00 29.89 318 PHE A C 1
ATOM 4482 O O . PHE A 1 318 ? 56.725 31.744 89.293 1.00 25.35 318 PHE A O 1
ATOM 4499 N N A ASP A 1 319 ? 55.406 32.797 87.788 0.50 28.94 319 ASP A N 1
ATOM 4500 N N B ASP A 1 319 ? 55.416 32.802 87.807 0.50 29.00 319 ASP A N 1
ATOM 4501 C CA A ASP A 1 319 ? 55.019 33.860 88.711 0.50 32.68 319 ASP A CA 1
ATOM 4502 C CA B ASP A 1 319 ? 55.064 33.852 88.761 0.50 32.67 319 ASP A CA 1
ATOM 4503 C C A ASP A 1 319 ? 54.013 33.409 89.761 0.50 28.48 319 ASP A C 1
ATOM 4504 C C B ASP A 1 319 ? 53.913 33.471 89.685 0.50 28.49 319 ASP A C 1
ATOM 4505 O O A ASP A 1 319 ? 53.794 34.133 90.738 0.50 29.47 319 ASP A O 1
ATOM 4506 O O B ASP A 1 319 ? 53.507 34.303 90.507 0.50 28.33 319 ASP A O 1
ATOM 4523 N N . GLY A 1 320 ? 53.381 32.256 89.575 1.00 28.61 320 GLY A N 1
ATOM 4524 C CA . GLY A 1 320 ? 52.390 31.762 90.512 1.00 31.83 320 GLY A CA 1
ATOM 4525 C C . GLY A 1 320 ? 50.958 31.968 90.045 1.00 33.41 320 GLY A C 1
ATOM 4526 O O . GLY A 1 320 ? 50.674 32.541 88.993 1.00 32.54 320 GLY A O 1
ATOM 4531 N N . ASN A 1 321 ? 50.037 31.496 90.882 1.00 38.93 321 ASN A N 1
ATOM 4532 C CA . ASN A 1 321 ? 48.609 31.529 90.558 1.00 39.41 321 ASN A CA 1
ATOM 4533 C C . ASN A 1 321 ? 48.082 32.955 90.620 1.00 39.72 321 ASN A C 1
ATOM 4534 O O . ASN A 1 321 ? 48.081 33.558 91.703 1.00 36.42 321 ASN A O 1
ATOM 4545 N N . PRO A 1 322 ? 47.626 33.530 89.501 1.00 40.76 322 PRO A N 1
ATOM 4546 C CA . PRO A 1 322 ? 47.256 34.948 89.499 1.00 45.00 322 PRO A CA 1
ATOM 4547 C C . PRO A 1 322 ? 45.960 35.262 90.232 1.00 46.47 322 PRO A C 1
ATOM 4548 O O . PRO A 1 322 ? 45.667 36.454 90.430 1.00 44.59 322 PRO A O 1
ATOM 4559 N N . VAL A 1 323 ? 45.185 34.256 90.637 1.00 46.86 323 VAL A N 1
ATOM 4560 C CA . VAL A 1 323 ? 43.985 34.515 91.421 1.00 53.09 323 VAL A CA 1
ATOM 4561 C C . VAL A 1 323 ? 44.277 34.610 92.914 1.00 55.53 323 VAL A C 1
ATOM 4562 O O . VAL A 1 323 ? 43.453 35.150 93.663 1.00 59.99 323 VAL A O 1
ATOM 4575 N N . LEU A 1 324 ? 45.422 34.095 93.374 1.00 52.03 324 LEU A N 1
ATOM 4576 C CA . LEU A 1 324 ? 45.817 34.276 94.758 1.00 50.53 324 LEU A CA 1
ATOM 4577 C C . LEU A 1 324 ? 46.312 35.702 94.974 1.00 45.74 324 LEU A C 1
ATOM 4578 O O . LEU A 1 324 ? 46.800 36.337 94.035 1.00 42.65 324 LEU A O 1
ATOM 4594 N N . PRO A 1 325 ? 46.191 36.235 96.197 1.00 40.24 325 PRO A N 1
ATOM 4595 C CA . PRO A 1 325 ? 46.852 37.506 96.498 1.00 43.43 325 PRO A CA 1
ATOM 4596 C C . PRO A 1 325 ? 48.322 37.436 96.117 1.00 43.80 325 PRO A C 1
ATOM 4597 O O . PRO A 1 325 ? 48.952 36.381 96.201 1.00 44.96 325 PRO A O 1
ATOM 4608 N N . ALA A 1 326 ? 48.867 38.584 95.706 1.00 44.72 326 ALA A N 1
ATOM 4609 C CA . ALA A 1 326 ? 50.237 38.626 95.204 1.00 42.15 326 ALA A CA 1
ATOM 4610 C C . ALA A 1 326 ? 51.223 38.085 96.233 1.00 39.40 326 ALA A C 1
ATOM 4611 O O . ALA A 1 326 ? 52.208 37.434 95.874 1.00 40.54 326 ALA A O 1
ATOM 4618 N N . ASP A 1 327 ? 50.966 38.323 97.514 1.00 39.81 327 ASP A N 1
ATOM 4619 C CA . ASP A 1 327 ? 51.902 37.910 98.551 1.00 38.84 327 ASP A CA 1
ATOM 4620 C C . ASP A 1 327 ? 51.723 36.452 98.961 1.00 34.97 327 ASP A C 1
ATOM 4621 O O . ASP A 1 327 ? 52.437 35.993 99.857 1.00 36.81 327 ASP A O 1
ATOM 4630 N N . GLN A 1 328 ? 50.820 35.716 98.318 1.00 32.94 328 GLN A N 1
ATOM 4631 C CA . GLN A 1 328 ? 50.669 34.280 98.541 1.00 38.86 328 GLN A CA 1
ATOM 4632 C C . GLN A 1 328 ? 51.158 33.435 97.360 1.00 37.11 328 GLN A C 1
ATOM 4633 O O . GLN A 1 328 ? 51.162 32.204 97.447 1.00 35.27 328 GLN A O 1
ATOM 4647 N N . ARG A 1 329 ? 51.572 34.061 96.258 1.00 36.11 329 ARG A N 1
ATOM 4648 C CA . ARG A 1 329 ? 51.920 33.287 95.071 1.00 35.78 329 ARG A CA 1
ATOM 4649 C C . ARG A 1 329 ? 53.239 32.540 95.224 1.00 32.86 329 ARG A C 1
ATOM 4650 O O . ARG A 1 329 ? 53.498 31.612 94.463 1.00 33.50 329 ARG A O 1
ATOM 4671 N N . ALA A 1 330 ? 54.070 32.917 96.174 1.00 30.02 330 ALA A N 1
ATOM 4672 C CA . ALA A 1 330 ? 55.317 32.208 96.414 1.00 32.62 330 ALA A CA 1
ATOM 4673 C C . ALA A 1 330 ? 55.159 31.028 97.370 1.00 35.23 330 ALA A C 1
ATOM 4674 O O . ALA A 1 330 ? 56.088 30.223 97.501 1.00 31.76 330 ALA A O 1
ATOM 4681 N N . ALA A 1 331 ? 54.014 30.906 98.033 1.00 33.98 331 ALA A N 1
ATOM 4682 C CA . ALA A 1 331 ? 53.853 29.877 99.046 1.00 33.92 331 ALA A CA 1
ATOM 4683 C C . ALA A 1 331 ? 53.911 28.484 98.427 1.00 31.31 331 ALA A C 1
ATOM 4684 O O . ALA A 1 331 ? 53.538 28.267 97.264 1.00 31.32 331 ALA A O 1
ATOM 4691 N N . ARG A 1 332 ? 54.380 27.531 99.226 1.00 30.47 332 ARG A N 1
ATOM 4692 C CA . ARG A 1 332 ? 54.391 26.137 98.815 1.00 28.41 332 ARG A CA 1
ATOM 4693 C C . ARG A 1 332 ? 52.979 25.571 98.778 1.00 32.34 332 ARG A C 1
ATOM 4694 O O . ARG A 1 332 ? 52.104 25.979 99.546 1.00 33.41 332 ARG A O 1
ATOM 4715 N N . GLN A 1 333 ? 52.771 24.618 97.871 1.00 31.86 333 GLN A N 1
ATOM 4716 C CA . GLN A 1 333 ? 51.485 23.979 97.639 1.00 30.70 333 GLN A CA 1
ATOM 4717 C C . GLN A 1 333 ? 51.720 22.486 97.410 1.00 32.18 333 GLN A C 1
ATOM 4718 O O . GLN A 1 333 ? 52.868 22.070 97.185 1.00 29.56 333 GLN A O 1
ATOM 4732 N N . PRO A 1 334 ? 50.668 21.657 97.398 1.00 30.10 334 PRO A N 1
ATOM 4733 C CA . PRO A 1 334 ? 50.854 20.250 97.020 1.00 30.58 334 PRO A CA 1
ATOM 4734 C C . PRO A 1 334 ? 51.269 20.127 95.560 1.00 29.17 334 PRO A C 1
ATOM 4735 O O . PRO A 1 334 ? 50.745 20.818 94.694 1.00 25.77 334 PRO A O 1
ATOM 4746 N N . ALA A 1 335 ? 52.190 19.205 95.294 1.00 31.49 335 ALA A N 1
ATOM 4747 C CA . ALA A 1 335 ? 52.549 18.894 93.916 1.00 31.83 335 ALA A CA 1
ATOM 4748 C C . ALA A 1 335 ? 51.331 18.448 93.116 1.00 29.25 335 ALA A C 1
ATOM 4749 O O . ALA A 1 335 ? 51.233 18.737 91.912 1.00 26.32 335 ALA A O 1
ATOM 4756 N N . ALA A 1 336 ? 50.379 17.777 93.762 1.00 26.96 336 ALA A N 1
ATOM 4757 C CA . ALA A 1 336 ? 49.183 17.346 93.062 1.00 25.83 336 ALA A CA 1
ATOM 4758 C C . ALA A 1 336 ? 48.414 18.516 92.464 1.00 26.48 336 ALA A C 1
ATOM 4759 O O . ALA A 1 336 ? 47.635 18.320 91.522 1.00 26.17 336 ALA A O 1
ATOM 4766 N N . LEU A 1 337 ? 48.607 19.730 92.982 1.00 26.08 337 LEU A N 1
ATOM 4767 C CA . LEU A 1 337 ? 47.969 20.892 92.384 1.00 25.62 337 LEU A CA 1
ATOM 4768 C C . LEU A 1 337 ? 48.414 21.089 90.936 1.00 24.92 337 LEU A C 1
ATOM 4769 O O . LEU A 1 337 ? 47.585 21.312 90.042 1.00 25.36 337 LEU A O 1
ATOM 4785 N N . ASP A 1 338 ? 49.727 21.024 90.676 1.00 27.47 338 ASP A N 1
ATOM 4786 C CA . ASP A 1 338 ? 50.195 21.095 89.288 1.00 23.23 338 ASP A CA 1
ATOM 4787 C C . ASP A 1 338 ? 49.647 19.929 88.484 1.00 27.40 338 ASP A C 1
ATOM 4788 O O . ASP A 1 338 ? 49.315 20.077 87.297 1.00 28.18 338 ASP A O 1
ATOM 4797 N N . VAL A 1 339 ? 49.600 18.742 89.098 1.00 28.94 339 VAL A N 1
ATOM 4798 C CA . VAL A 1 339 ? 49.139 17.546 88.390 1.00 27.52 339 VAL A CA 1
ATOM 4799 C C . VAL A 1 339 ? 47.719 17.751 87.891 1.00 27.07 339 VAL A C 1
ATOM 4800 O O . VAL A 1 339 ? 47.428 17.522 86.713 1.00 26.02 339 VAL A O 1
ATOM 4813 N N . VAL A 1 340 ? 46.818 18.210 88.775 1.00 29.03 340 VAL A N 1
ATOM 4814 C CA . VAL A 1 340 ? 45.429 18.369 88.372 1.00 28.00 340 VAL A CA 1
ATOM 4815 C C . VAL A 1 340 ? 45.279 19.525 87.403 1.00 24.37 340 VAL A C 1
ATOM 4816 O O . VAL A 1 340 ? 44.395 19.507 86.541 1.00 27.36 340 VAL A O 1
ATOM 4829 N N . GLY A 1 341 ? 46.097 20.557 87.539 1.00 26.69 341 GLY A N 1
ATOM 4830 C CA . GLY A 1 341 ? 46.074 21.648 86.560 1.00 26.69 341 GLY A CA 1
ATOM 4831 C C . GLY A 1 341 ? 46.334 21.145 85.146 1.00 27.30 341 GLY A C 1
ATOM 4832 O O . GLY A 1 341 ? 45.626 21.506 84.206 1.00 24.42 341 GLY A O 1
ATOM 4836 N N . MET A 1 342 ? 47.319 20.269 84.984 1.00 27.18 342 MET A N 1
ATOM 4837 C CA . MET A 1 342 ? 47.651 19.775 83.650 1.00 28.11 342 MET A CA 1
ATOM 4838 C C . MET A 1 342 ? 46.642 18.742 83.165 1.00 26.03 342 MET A C 1
ATOM 4839 O O . MET A 1 342 ? 46.228 18.791 82.005 1.00 27.07 342 MET A O 1
ATOM 4853 N N . THR A 1 343 ? 46.196 17.825 84.032 1.00 28.04 343 THR A N 1
ATOM 4854 C CA . THR A 1 343 ? 45.234 16.822 83.576 1.00 30.42 343 THR A CA 1
ATOM 4855 C C . THR A 1 343 ? 43.892 17.474 83.255 1.00 27.76 343 THR A C 1
ATOM 4856 O O . THR A 1 343 ? 43.230 17.085 82.289 1.00 28.10 343 THR A O 1
ATOM 4867 N N . ALA A 1 344 ? 43.458 18.443 84.072 1.00 27.34 344 ALA A N 1
ATOM 4868 C CA . ALA A 1 344 ? 42.277 19.222 83.719 1.00 25.39 344 ALA A CA 1
ATOM 4869 C C . ALA A 1 344 ? 42.471 19.912 82.362 1.00 27.27 344 ALA A C 1
ATOM 4870 O O . ALA A 1 344 ? 41.587 19.879 81.498 1.00 26.20 344 ALA A O 1
ATOM 4877 N N . SER A 1 345 ? 43.626 20.560 82.172 1.00 25.69 345 SER A N 1
ATOM 4878 C CA . SER A 1 345 ? 43.907 21.251 80.919 1.00 27.23 345 SER A CA 1
ATOM 4879 C C . SER A 1 345 ? 43.828 20.300 79.718 1.00 26.18 345 SER A C 1
ATOM 4880 O O . SER A 1 345 ? 43.273 20.655 78.673 1.00 25.67 345 SER A O 1
ATOM 4888 N N . LEU A 1 346 ? 44.357 19.087 79.859 1.00 26.73 346 LEU A N 1
ATOM 4889 C CA . LEU A 1 346 ? 44.293 18.110 78.773 1.00 28.94 346 LEU A CA 1
ATOM 4890 C C . LEU A 1 346 ? 42.854 17.724 78.468 1.00 29.55 346 LEU A C 1
ATOM 4891 O O . LEU A 1 346 ? 42.460 17.618 77.299 1.00 28.63 346 LEU A O 1
ATOM 4907 N N . ASP A 1 347 ? 42.054 17.487 79.509 1.00 29.98 347 ASP A N 1
ATOM 4908 C CA . ASP A 1 347 ? 40.623 17.272 79.311 1.00 29.76 347 ASP A CA 1
ATOM 4909 C C . ASP A 1 347 ? 40.011 18.430 78.524 1.00 25.20 347 ASP A C 1
ATOM 4910 O O . ASP A 1 347 ? 39.276 18.223 77.548 1.00 24.84 347 ASP A O 1
ATOM 4919 N N . HIS A 1 348 ? 40.317 19.655 78.930 1.00 22.78 348 HIS A N 1
ATOM 4920 C CA . HIS A 1 348 ? 39.721 20.838 78.298 1.00 27.06 348 HIS A CA 1
ATOM 4921 C C . HIS A 1 348 ? 40.135 20.979 76.826 1.00 27.96 348 HIS A C 1
ATOM 4922 O O . HIS A 1 348 ? 39.333 21.447 75.999 1.00 23.03 348 HIS A O 1
ATOM 4936 N N . VAL A 1 349 ? 41.375 20.614 76.504 1.00 27.19 349 VAL A N 1
ATOM 4937 C CA . VAL A 1 349 ? 41.817 20.590 75.115 1.00 27.41 349 VAL A CA 1
ATOM 4938 C C . VAL A 1 349 ? 40.890 19.724 74.286 1.00 24.62 349 VAL A C 1
ATOM 4939 O O . VAL A 1 349 ? 40.466 20.111 73.198 1.00 26.30 349 VAL A O 1
ATOM 4952 N N . GLY A 1 350 ? 40.566 18.543 74.795 1.00 26.59 350 GLY A N 1
ATOM 4953 C CA . GLY A 1 350 ? 39.652 17.669 74.102 1.00 27.00 350 GLY A CA 1
ATOM 4954 C C . GLY A 1 350 ? 38.279 18.281 73.949 1.00 27.13 350 GLY A C 1
ATOM 4955 O O . GLY A 1 350 ? 37.655 18.162 72.892 1.00 27.01 350 GLY A O 1
ATOM 4959 N N . ARG A 1 351 ? 37.781 18.946 75.003 1.00 25.52 351 ARG A N 1
ATOM 4960 C CA . ARG A 1 351 ? 36.466 19.559 74.907 1.00 23.66 351 ARG A CA 1
ATOM 4961 C C . ARG A 1 351 ? 36.460 20.644 73.838 1.00 25.68 351 ARG A C 1
ATOM 4962 O O . ARG A 1 351 ? 35.487 20.783 73.090 1.00 25.64 351 ARG A O 1
ATOM 4983 N N . VAL A 1 352 ? 37.528 21.445 73.784 1.00 24.64 352 VAL A N 1
ATOM 4984 C CA . VAL A 1 352 ? 37.598 22.550 72.827 1.00 24.58 352 VAL A CA 1
ATOM 4985 C C . VAL A 1 352 ? 37.642 22.017 71.390 1.00 27.74 352 VAL A C 1
ATOM 4986 O O . VAL A 1 352 ? 36.993 22.569 70.492 1.00 26.54 352 VAL A O 1
ATOM 4999 N N . VAL A 1 353 ? 38.404 20.941 71.151 1.00 23.92 353 VAL A N 1
ATOM 5000 C CA . VAL A 1 353 ? 38.470 20.366 69.806 1.00 26.30 353 VAL A CA 1
ATOM 5001 C C . VAL A 1 353 ? 37.080 19.958 69.355 1.00 27.11 353 VAL A C 1
ATOM 5002 O O . VAL A 1 353 ? 36.662 20.251 68.231 1.00 25.37 353 VAL A O 1
ATOM 5015 N N . VAL A 1 354 ? 36.328 19.294 70.239 1.00 30.19 354 VAL A N 1
ATOM 5016 C CA . VAL A 1 354 ? 35.004 18.815 69.866 1.00 29.61 354 VAL A CA 1
ATOM 5017 C C . VAL A 1 354 ? 34.066 19.982 69.615 1.00 27.76 354 VAL A C 1
ATOM 5018 O O . VAL A 1 354 ? 33.254 19.958 68.684 1.00 29.44 354 VAL A O 1
ATOM 5031 N N . PHE A 1 355 ? 34.146 21.007 70.446 1.00 27.48 355 PHE A N 1
ATOM 5032 C CA . PHE A 1 355 ? 33.240 22.144 70.357 1.00 26.73 355 PHE A CA 1
ATOM 5033 C C . PHE A 1 355 ? 33.505 22.996 69.115 1.00 29.08 355 PHE A C 1
ATOM 5034 O O . PHE A 1 355 ? 32.562 23.513 68.497 1.00 27.40 355 PHE A O 1
ATOM 5051 N N . ARG A 1 356 ? 34.771 23.150 68.731 1.00 26.38 356 ARG A N 1
ATOM 5052 C CA . ARG A 1 356 ? 35.142 24.096 67.685 1.00 31.81 356 ARG A CA 1
ATOM 5053 C C . ARG A 1 356 ? 35.285 23.478 66.301 1.00 31.22 356 ARG A C 1
ATOM 5054 O O . ARG A 1 356 ? 35.307 24.223 65.316 1.00 30.50 356 ARG A O 1
ATOM 5075 N N . THR A 1 357 ? 35.354 22.157 66.194 1.00 30.94 357 THR A N 1
ATOM 5076 C CA . THR A 1 357 ? 35.762 21.536 64.936 1.00 29.20 357 THR A CA 1
ATOM 5077 C C . THR A 1 357 ? 34.553 21.005 64.184 1.00 30.15 357 THR A C 1
ATOM 5078 O O . THR A 1 357 ? 33.912 20.053 64.658 1.00 29.61 357 THR A O 1
ATOM 5089 N N . PRO A 1 358 ? 34.214 21.549 63.021 1.00 29.85 358 PRO A N 1
ATOM 5090 C CA . PRO A 1 358 ? 33.074 21.006 62.267 1.00 31.53 358 PRO A CA 1
ATOM 5091 C C . PRO A 1 358 ? 33.272 19.538 61.932 1.00 30.47 358 PRO A C 1
ATOM 5092 O O . PRO A 1 358 ? 34.392 19.103 61.669 1.00 30.60 358 PRO A O 1
ATOM 5103 N N . ASP A 1 359 ? 32.170 18.774 61.959 1.00 31.23 359 ASP A N 1
ATOM 5104 C CA . ASP A 1 359 ? 32.142 17.377 61.507 1.00 33.03 359 ASP A CA 1
ATOM 5105 C C . ASP A 1 359 ? 33.100 16.492 62.297 1.00 35.86 359 ASP A C 1
ATOM 5106 O O . ASP A 1 359 ? 33.503 15.432 61.831 1.00 36.14 359 ASP A O 1
ATOM 5115 N N . VAL A 1 360 ? 33.492 16.912 63.491 1.00 37.15 360 VAL A N 1
ATOM 5116 C CA . VAL A 1 360 ? 34.371 16.098 64.313 1.00 39.66 360 VAL A CA 1
ATOM 5117 C C . VAL A 1 360 ? 33.599 14.908 64.869 1.00 43.44 360 VAL A C 1
ATOM 5118 O O . VAL A 1 360 ? 32.412 15.012 65.200 1.00 44.77 360 VAL A O 1
ATOM 5131 N N . ASP A 1 361 ? 34.273 13.764 64.973 1.00 46.37 361 ASP A N 1
ATOM 5132 C CA . ASP A 1 361 ? 33.724 12.607 65.666 1.00 47.42 361 ASP A CA 1
ATOM 5133 C C . ASP A 1 361 ? 34.188 12.649 67.115 1.00 41.91 361 ASP A C 1
ATOM 5134 O O . ASP A 1 361 ? 35.383 12.474 67.371 1.00 44.09 361 ASP A O 1
ATOM 5143 N N . PRO A 1 362 ? 33.307 12.887 68.084 1.00 38.25 362 PRO A N 1
ATOM 5144 C CA . PRO A 1 362 ? 33.778 13.024 69.465 1.00 41.38 362 PRO A CA 1
ATOM 5145 C C . PRO A 1 362 ? 34.251 11.720 70.090 1.00 44.86 362 PRO A C 1
ATOM 5146 O O . PRO A 1 362 ? 34.970 11.769 71.094 1.00 46.13 362 PRO A O 1
ATOM 5157 N N . ALA A 1 363 ? 33.870 10.572 69.544 1.00 45.11 363 ALA A N 1
ATOM 5158 C CA . ALA A 1 363 ? 34.261 9.299 70.148 1.00 46.30 363 ALA A CA 1
ATOM 5159 C C . ALA A 1 363 ? 35.771 9.182 70.303 1.00 39.94 363 ALA A C 1
ATOM 5160 O O . ALA A 1 363 ? 36.245 8.949 71.428 1.00 37.20 363 ALA A O 1
ATOM 5167 N N . PRO A 1 364 ? 36.573 9.333 69.253 1.00 39.19 364 PRO A N 1
ATOM 5168 C CA . PRO A 1 364 ? 38.033 9.265 69.448 1.00 39.77 364 PRO A CA 1
ATOM 5169 C C . PRO A 1 364 ? 38.583 10.347 70.359 1.00 35.49 364 PRO A C 1
ATOM 5170 O O . PRO A 1 364 ? 39.552 10.096 71.087 1.00 37.54 364 PRO A O 1
ATOM 5181 N N . VAL A 1 365 ? 38.012 11.549 70.342 1.00 34.74 365 VAL A N 1
ATOM 5182 C CA . VAL A 1 365 ? 38.508 12.612 71.214 1.00 32.78 365 VAL A CA 1
ATOM 5183 C C . VAL A 1 365 ? 38.226 12.267 72.673 1.00 32.35 365 VAL A C 1
ATOM 5184 O O . VAL A 1 365 ? 39.085 12.438 73.547 1.00 30.37 365 VAL A O 1
ATOM 5197 N N . ARG A 1 366 ? 37.026 11.763 72.964 1.00 36.90 366 ARG A N 1
ATOM 5198 C CA . ARG A 1 366 ? 36.689 11.443 74.349 1.00 40.84 366 ARG A CA 1
ATOM 5199 C C . ARG A 1 366 ? 37.492 10.249 74.849 1.00 37.08 366 ARG A C 1
ATOM 5200 O O . ARG A 1 366 ? 37.920 10.226 76.008 1.00 35.68 366 ARG A O 1
ATOM 5221 N N . ALA A 1 367 ? 37.741 9.268 73.981 1.00 36.31 367 ALA A N 1
ATOM 5222 C CA . ALA A 1 367 ? 38.661 8.194 74.329 1.00 36.08 367 ALA A CA 1
ATOM 5223 C C . ALA A 1 367 ? 40.040 8.753 74.638 1.00 33.44 367 ALA A C 1
ATOM 5224 O O . ALA A 1 367 ? 40.712 8.304 75.578 1.00 32.56 367 ALA A O 1
ATOM 5231 N N . TRP A 1 368 ? 40.464 9.766 73.880 1.00 29.42 368 TRP A N 1
ATOM 5232 C CA . TRP A 1 368 ? 41.772 10.366 74.110 1.00 29.47 368 TRP A CA 1
ATOM 5233 C C . TRP A 1 368 ? 41.804 11.122 75.437 1.00 32.34 368 TRP A C 1
ATOM 5234 O O . TRP A 1 368 ? 42.817 11.097 76.154 1.00 32.19 368 TRP A O 1
ATOM 5255 N N . ILE A 1 369 ? 40.718 11.818 75.780 1.00 32.12 369 ILE A N 1
ATOM 5256 C CA . ILE A 1 369 ? 40.671 12.519 77.061 1.00 30.08 369 ILE A CA 1
ATOM 5257 C C . ILE A 1 369 ? 40.972 11.560 78.208 1.00 28.57 369 ILE A C 1
ATOM 5258 O O . ILE A 1 369 ? 41.824 11.832 79.068 1.00 27.85 369 ILE A O 1
ATOM 5274 N N . ALA A 1 370 ? 40.256 10.429 78.250 1.00 30.35 370 ALA A N 1
ATOM 5275 C CA . ALA A 1 370 ? 40.456 9.467 79.323 1.00 33.16 370 ALA A CA 1
ATOM 5276 C C . ALA A 1 370 ? 41.850 8.852 79.256 1.00 34.86 370 ALA A C 1
ATOM 5277 O O . ALA A 1 370 ? 42.555 8.760 80.272 1.00 32.46 370 ALA A O 1
ATOM 5284 N N . ALA A 1 371 ? 42.275 8.433 78.058 1.00 34.27 371 ALA A N 1
ATOM 5285 C CA . ALA A 1 371 ? 43.579 7.793 77.923 1.00 31.15 371 ALA A CA 1
ATOM 5286 C C . ALA A 1 371 ? 44.719 8.773 78.170 1.00 29.72 371 ALA A C 1
ATOM 5287 O O . ALA A 1 371 ? 45.776 8.376 78.696 1.00 29.83 371 ALA A O 1
ATOM 5294 N N . ALA A 1 372 ? 44.527 10.048 77.828 1.00 27.84 372 ALA A N 1
ATOM 5295 C CA . ALA A 1 372 ? 45.589 11.034 78.033 1.00 30.35 372 ALA A CA 1
ATOM 5296 C C . ALA A 1 372 ? 45.825 11.287 79.518 1.00 33.39 372 ALA A C 1
ATOM 5297 O O . ALA A 1 372 ? 46.975 11.426 79.963 1.00 28.99 372 ALA A O 1
ATOM 5304 N N . GLN A 1 373 ? 44.746 11.320 80.314 1.00 33.67 373 GLN A N 1
ATOM 5305 C CA . GLN A 1 373 ? 44.910 11.484 81.751 1.00 33.09 373 GLN A CA 1
ATOM 5306 C C . GLN A 1 373 ? 45.640 10.298 82.357 1.00 31.95 373 GLN A C 1
ATOM 5307 O O . GLN A 1 373 ? 46.514 10.483 83.203 1.00 30.71 373 GLN A O 1
ATOM 5321 N N . ARG A 1 374 ? 45.323 9.071 81.909 1.00 32.60 374 ARG A N 1
ATOM 5322 C CA . ARG A 1 374 ? 46.048 7.899 82.372 1.00 36.46 374 ARG A CA 1
ATOM 5323 C C . ARG A 1 374 ? 47.504 7.915 81.904 1.00 34.76 374 ARG A C 1
ATOM 5324 O O . ARG A 1 374 ? 48.413 7.591 82.686 1.00 30.06 374 ARG A O 1
ATOM 5345 N N . SER A 1 375 ? 47.747 8.293 80.638 1.00 33.46 375 SER A N 1
ATOM 5346 C CA . SER A 1 375 ? 49.118 8.367 80.138 1.00 36.11 375 SER A CA 1
ATOM 5347 C C . SER A 1 375 ? 49.947 9.369 80.931 1.00 32.39 375 SER A C 1
ATOM 5348 O O . SER A 1 375 ? 51.110 9.103 81.249 1.00 32.96 375 SER A O 1
ATOM 5356 N N . PHE A 1 376 ? 49.374 10.535 81.231 1.00 28.06 376 PHE A N 1
ATOM 5357 C CA . PHE A 1 376 ? 50.083 11.544 82.003 1.00 30.26 376 PHE A CA 1
ATOM 5358 C C . PHE A 1 376 ? 50.446 11.026 83.384 1.00 27.74 376 PHE A C 1
ATOM 5359 O O . PHE A 1 376 ? 51.606 11.091 83.796 1.00 29.22 376 PHE A O 1
ATOM 5376 N N . LEU A 1 377 ? 49.451 10.521 84.126 1.00 31.68 377 LEU A N 1
ATOM 5377 C CA . LEU A 1 377 ? 49.692 10.052 85.488 1.00 33.69 377 LEU A CA 1
ATOM 5378 C C . LEU A 1 377 ? 50.685 8.892 85.535 1.00 34.81 377 LEU A C 1
ATOM 5379 O O . LEU A 1 377 ? 51.548 8.844 86.420 1.00 32.42 377 LEU A O 1
ATOM 5395 N N . ASP A 1 378 ? 50.560 7.927 84.615 1.00 34.03 378 ASP A N 1
ATOM 5396 C CA . ASP A 1 378 ? 51.496 6.804 84.599 1.00 35.83 378 ASP A CA 1
ATOM 5397 C C . ASP A 1 378 ? 52.926 7.282 84.370 1.00 31.58 378 ASP A C 1
ATOM 5398 O O . ASP A 1 378 ? 53.855 6.881 85.086 1.00 29.47 378 ASP A O 1
ATOM 5407 N N . ALA A 1 379 ? 53.123 8.154 83.376 1.00 28.66 379 ALA A N 1
ATOM 5408 C CA . ALA A 1 379 ? 54.452 8.702 83.127 1.00 28.35 379 ALA A CA 1
ATOM 5409 C C . ALA A 1 379 ? 54.944 9.509 84.317 1.00 27.87 379 ALA A C 1
ATOM 5410 O O . ALA A 1 379 ? 56.110 9.404 84.714 1.00 28.20 379 ALA A O 1
ATOM 5417 N N . TYR A 1 380 ? 54.064 10.323 84.906 1.00 28.52 380 TYR A N 1
ATOM 5418 C CA . TYR A 1 380 ? 54.440 11.119 86.069 1.00 27.83 380 TYR A CA 1
ATOM 5419 C C . TYR A 1 380 ? 54.879 10.233 87.229 1.00 28.25 380 TYR A C 1
ATOM 5420 O O . TYR A 1 380 ? 55.941 10.457 87.827 1.00 28.72 380 TYR A O 1
ATOM 5438 N N . ARG A 1 381 ? 54.081 9.221 87.560 1.00 31.15 381 ARG A N 1
ATOM 5439 C CA . ARG A 1 381 ? 54.431 8.306 88.650 1.00 31.23 381 ARG A CA 1
ATOM 5440 C C . ARG A 1 381 ? 55.704 7.532 88.344 1.00 35.18 381 ARG A C 1
ATOM 5441 O O . ARG A 1 381 ? 56.587 7.401 89.203 1.00 36.03 381 ARG A O 1
ATOM 5462 N N . THR A 1 382 ? 55.819 6.998 87.118 1.00 34.66 382 THR A N 1
ATOM 5463 C CA . THR A 1 382 ? 57.021 6.250 86.749 1.00 35.57 382 THR A CA 1
ATOM 5464 C C . THR A 1 382 ? 58.265 7.127 86.846 1.00 32.50 382 THR A C 1
ATOM 5465 O O . THR A 1 382 ? 59.309 6.686 87.337 1.00 31.09 382 THR A O 1
ATOM 5476 N N . THR A 1 383 ? 58.176 8.371 86.378 1.00 30.73 383 THR A N 1
ATOM 5477 C CA . THR A 1 383 ? 59.333 9.264 86.434 1.00 28.95 383 THR A CA 1
ATOM 5478 C C . THR A 1 383 ? 59.670 9.656 87.869 1.00 30.80 383 THR A C 1
ATOM 5479 O O . THR A 1 383 ? 60.848 9.612 88.272 1.00 30.25 383 THR A O 1
ATOM 5490 N N . LEU A 1 384 ? 58.655 10.000 88.679 1.00 29.22 384 LEU A N 1
ATOM 5491 C CA . LEU A 1 384 ? 58.935 10.263 90.091 1.00 32.67 384 LEU A CA 1
ATOM 5492 C C . LEU A 1 384 ? 59.658 9.081 90.736 1.00 33.86 384 LEU A C 1
ATOM 5493 O O . LEU A 1 384 ? 60.599 9.265 91.517 1.00 35.48 384 LEU A O 1
ATOM 5509 N N . ALA A 1 385 ? 59.228 7.852 90.424 1.00 32.82 385 ALA A N 1
ATOM 5510 C CA . ALA A 1 385 ? 59.866 6.685 91.020 1.00 33.25 385 ALA A CA 1
ATOM 5511 C C . ALA A 1 385 ? 61.298 6.525 90.507 1.00 35.02 385 ALA A C 1
ATOM 5512 O O . ALA A 1 385 ? 62.218 6.241 91.282 1.00 33.42 385 ALA A O 1
ATOM 5519 N N . ARG A 1 386 ? 61.506 6.716 89.207 1.00 35.61 386 ARG A N 1
ATOM 5520 C CA . ARG A 1 386 ? 62.859 6.676 88.653 1.00 36.43 386 ARG A CA 1
ATOM 5521 C C . ARG A 1 386 ? 63.770 7.702 89.317 1.00 36.74 386 ARG A C 1
ATOM 5522 O O . ARG A 1 386 ? 64.976 7.472 89.449 1.00 37.48 386 ARG A O 1
ATOM 5543 N N . LEU A 1 387 ? 63.220 8.834 89.740 1.00 38.07 387 LEU A N 1
ATOM 5544 C CA . LEU A 1 387 ? 63.988 9.875 90.405 1.00 39.11 387 LEU A CA 1
ATOM 5545 C C . LEU A 1 387 ? 63.950 9.754 91.927 1.00 40.05 387 LEU A C 1
ATOM 5546 O O . LEU A 1 387 ? 64.406 10.668 92.617 1.00 40.11 387 LEU A O 1
ATOM 5562 N N . ASP A 1 388 ? 63.413 8.657 92.459 1.00 43.91 388 ASP A N 1
ATOM 5563 C CA . ASP A 1 388 ? 63.288 8.464 93.901 1.00 46.99 388 ASP A CA 1
ATOM 5564 C C . ASP A 1 388 ? 62.654 9.686 94.568 1.00 41.74 388 ASP A C 1
ATOM 5565 O O . ASP A 1 388 ? 63.145 10.206 95.572 1.00 42.16 388 ASP A O 1
ATOM 5574 N N . ALA A 1 389 ? 61.543 10.147 93.991 1.00 37.55 389 ALA A N 1
ATOM 5575 C CA . ALA A 1 389 ? 60.794 11.292 94.496 1.00 36.28 389 ALA A CA 1
ATOM 5576 C C . ALA A 1 389 ? 59.313 10.955 94.630 1.00 38.40 389 ALA A C 1
ATOM 5577 O O . ALA A 1 389 ? 58.459 11.841 94.523 1.00 42.86 389 ALA A O 1
ATOM 5584 N N . ASP A 1 390 ? 58.998 9.681 94.870 1.00 38.35 390 ASP A N 1
ATOM 5585 C CA . ASP A 1 390 ? 57.608 9.234 94.876 1.00 44.49 390 ASP A CA 1
ATOM 5586 C C . ASP A 1 390 ? 56.763 9.996 95.896 1.00 41.62 390 ASP A C 1
ATOM 5587 O O . ASP A 1 390 ? 55.573 10.257 95.660 1.00 38.20 390 ASP A O 1
ATOM 5596 N N . ASP A 1 391 ? 57.353 10.346 97.042 1.00 42.98 391 ASP A N 1
ATOM 5597 C CA . ASP A 1 391 ? 56.585 10.804 98.194 1.00 48.48 391 ASP A CA 1
ATOM 5598 C C . ASP A 1 391 ? 56.124 12.257 98.101 1.00 42.77 391 ASP A C 1
ATOM 5599 O O . ASP A 1 391 ? 55.397 12.712 98.991 1.00 39.80 391 ASP A O 1
ATOM 5608 N N . LEU A 1 392 ? 56.522 13.010 97.073 1.00 34.04 392 LEU A N 1
ATOM 5609 C CA . LEU A 1 392 ? 56.003 14.362 96.956 1.00 34.70 392 LEU A CA 1
ATOM 5610 C C . LEU A 1 392 ? 54.598 14.391 96.384 1.00 32.61 392 LEU A C 1
ATOM 5611 O O . LEU A 1 392 ? 53.909 15.412 96.511 1.00 36.32 392 LEU A O 1
ATOM 5627 N N . PHE A 1 393 ? 54.143 13.289 95.796 1.00 30.21 393 PHE A N 1
ATOM 5628 C CA . PHE A 1 393 ? 52.828 13.208 95.162 1.00 33.60 393 PHE A CA 1
ATOM 5629 C C . PHE A 1 393 ? 51.871 12.464 96.092 1.00 35.54 393 PHE A C 1
ATOM 5630 O O . PHE A 1 393 ? 52.044 11.271 96.337 1.00 38.39 393 PHE A O 1
ATOM 5647 N N . ASP A 1 394 ? 50.877 13.181 96.625 1.00 32.16 394 ASP A N 1
ATOM 5648 C CA . ASP A 1 394 ? 49.808 12.592 97.451 1.00 34.02 394 ASP A CA 1
ATOM 5649 C C . ASP A 1 394 ? 48.546 12.543 96.591 1.00 33.68 394 ASP A C 1
ATOM 5650 O O . ASP A 1 394 ? 47.851 13.556 96.432 1.00 30.96 394 ASP A O 1
ATOM 5659 N N . ASP A 1 395 ? 48.252 11.364 96.029 1.00 34.93 395 ASP A N 1
ATOM 5660 C CA . ASP A 1 395 ? 47.163 11.253 95.066 1.00 36.33 395 ASP A CA 1
ATOM 5661 C C . ASP A 1 395 ? 45.790 11.209 95.726 1.00 33.88 395 ASP A C 1
ATOM 5662 O O . ASP A 1 395 ? 44.775 11.214 95.018 1.00 32.80 395 ASP A O 1
ATOM 5671 N N . ARG A 1 396 ? 45.721 11.196 97.053 1.00 36.38 396 ARG A N 1
ATOM 5672 C CA . ARG A 1 396 ? 44.439 11.443 97.707 1.00 37.01 396 ARG A CA 1
ATOM 5673 C C . ARG A 1 396 ? 43.879 12.806 97.336 1.00 35.70 396 ARG A C 1
ATOM 5674 O O . ARG A 1 396 ? 42.667 13.006 97.399 1.00 37.65 396 ARG A O 1
ATOM 5695 N N . LEU A 1 397 ? 44.736 13.743 96.934 1.00 34.13 397 LEU A N 1
ATOM 5696 C CA . LEU A 1 397 ? 44.304 15.087 96.580 1.00 31.95 397 LEU A CA 1
ATOM 5697 C C . LEU A 1 397 ? 43.750 15.186 95.174 1.00 33.37 397 LEU A C 1
ATOM 5698 O O . LEU A 1 397 ? 43.208 16.234 94.819 1.00 31.33 397 LEU A O 1
ATOM 5714 N N . LEU A 1 398 ? 43.879 14.131 94.355 1.00 32.95 398 LEU A N 1
ATOM 5715 C CA . LEU A 1 398 ? 43.507 14.256 92.951 1.00 32.31 398 LEU A CA 1
ATOM 5716 C C . LEU A 1 398 ? 42.049 14.676 92.795 1.00 32.56 398 LEU A C 1
ATOM 5717 O O . LEU A 1 398 ? 41.744 15.650 92.108 1.00 31.74 398 LEU A O 1
ATOM 5733 N N . THR A 1 399 ? 41.122 13.946 93.418 1.00 31.87 399 THR A N 1
ATOM 5734 C CA . THR A 1 399 ? 39.711 14.255 93.176 1.00 34.27 399 THR A CA 1
ATOM 5735 C C . THR A 1 399 ? 39.316 15.621 93.729 1.00 32.30 399 THR A C 1
ATOM 5736 O O . THR A 1 399 ? 38.751 16.426 92.977 1.00 31.74 399 THR A O 1
ATOM 5747 N N . PRO A 1 400 ? 39.553 15.950 95.005 1.00 34.24 400 PRO A N 1
ATOM 5748 C CA . PRO A 1 400 ? 39.138 17.286 95.473 1.00 29.60 400 PRO A CA 1
ATOM 5749 C C . PRO A 1 400 ? 39.759 18.430 94.690 1.00 29.46 400 PRO A C 1
ATOM 5750 O O . PRO A 1 400 ? 39.056 19.395 94.374 1.00 30.37 400 PRO A O 1
ATOM 5761 N N . LEU A 1 401 ? 41.064 18.373 94.375 1.00 28.15 401 LEU A N 1
ATOM 5762 C CA . LEU A 1 401 ? 41.686 19.476 93.652 1.00 29.16 401 LEU A CA 1
ATOM 5763 C C . LEU A 1 401 ? 41.212 19.537 92.202 1.00 28.83 401 LEU A C 1
ATOM 5764 O O . LEU A 1 401 ? 41.079 20.630 91.631 1.00 30.15 401 LEU A O 1
ATOM 5780 N N . ARG A 1 402 ? 40.950 18.388 91.581 1.00 28.70 402 ARG A N 1
ATOM 5781 C CA . ARG A 1 402 ? 40.438 18.412 90.214 1.00 30.36 402 ARG A CA 1
ATOM 5782 C C . ARG A 1 402 ? 39.055 19.048 90.166 1.00 30.10 402 ARG A C 1
ATOM 5783 O O . ARG A 1 402 ? 38.785 19.910 89.321 1.00 30.92 402 ARG A O 1
ATOM 5804 N N . TYR A 1 403 ? 38.165 18.652 91.086 1.00 31.62 403 TYR A N 1
ATOM 5805 C CA . TYR A 1 403 ? 36.854 19.270 91.127 1.00 30.41 403 TYR A CA 1
ATOM 5806 C C . TYR A 1 403 ? 36.993 20.782 91.239 1.00 29.06 403 TYR A C 1
ATOM 5807 O O . TYR A 1 403 ? 36.305 21.528 90.543 1.00 30.60 403 TYR A O 1
ATOM 5825 N N . ALA A 1 404 ? 37.888 21.253 92.116 1.00 27.78 404 ALA A N 1
ATOM 5826 C CA . ALA A 1 404 ? 38.061 22.690 92.306 1.00 29.60 404 ALA A CA 1
ATOM 5827 C C . ALA A 1 404 ? 38.560 23.362 91.026 1.00 30.73 404 ALA A C 1
ATOM 5828 O O . ALA A 1 404 ? 38.212 24.517 90.749 1.00 29.47 404 ALA A O 1
ATOM 5835 N N . GLN A 1 405 ? 39.380 22.661 90.248 1.00 29.57 405 GLN A N 1
ATOM 5836 C CA . GLN A 1 405 ? 39.832 23.204 88.972 1.00 33.80 405 GLN A CA 1
ATOM 5837 C C . GLN A 1 405 ? 38.647 23.439 88.048 1.00 32.55 405 GLN A C 1
ATOM 5838 O O . GLN A 1 405 ? 38.531 24.499 87.423 1.00 32.74 405 GLN A O 1
ATOM 5852 N N . GLU A 1 406 ? 37.748 22.450 87.953 1.00 28.28 406 GLU A N 1
ATOM 5853 C CA . GLU A 1 406 ? 36.587 22.591 87.072 1.00 30.38 406 GLU A CA 1
ATOM 5854 C C . GLU A 1 406 ? 35.674 23.718 87.543 1.00 31.81 406 GLU A C 1
ATOM 5855 O O . GLU A 1 406 ? 35.126 24.471 86.723 1.00 30.70 406 GLU A O 1
ATOM 5867 N N . VAL A 1 407 ? 35.518 23.877 88.867 1.00 30.06 407 VAL A N 1
ATOM 5868 C CA . VAL A 1 407 ? 34.720 24.976 89.382 1.00 28.41 407 VAL A CA 1
ATOM 5869 C C . VAL A 1 407 ? 35.327 26.322 88.999 1.00 33.16 407 VAL A C 1
ATOM 5870 O O . VAL A 1 407 ? 34.598 27.288 88.727 1.00 33.19 407 VAL A O 1
ATOM 5883 N N . ARG A 1 408 ? 36.656 26.414 88.981 1.00 35.76 408 ARG A N 1
ATOM 5884 C CA . ARG A 1 408 ? 37.302 27.650 88.545 1.00 39.44 408 ARG A CA 1
ATOM 5885 C C . ARG A 1 408 ? 36.939 27.990 87.102 1.00 30.02 408 ARG A C 1
ATOM 5886 O O . ARG A 1 408 ? 36.902 29.169 86.734 1.00 29.82 408 ARG A O 1
ATOM 5907 N N . GLU A 1 409 ? 36.705 26.973 86.263 1.00 25.27 409 GLU A N 1
ATOM 5908 C CA . GLU A 1 409 ? 36.374 27.234 84.869 1.00 27.76 409 GLU A CA 1
ATOM 5909 C C . GLU A 1 409 ? 34.996 27.863 84.749 1.00 26.90 409 GLU A C 1
ATOM 5910 O O . GLU A 1 409 ? 34.788 28.740 83.898 1.00 26.33 409 GLU A O 1
ATOM 5922 N N . TYR A 1 410 ? 34.051 27.447 85.609 1.00 27.75 410 TYR A N 1
ATOM 5923 C CA . TYR A 1 410 ? 32.758 28.116 85.659 1.00 31.21 410 TYR A CA 1
ATOM 5924 C C . TYR A 1 410 ? 32.912 29.597 85.988 1.00 31.58 410 TYR A C 1
ATOM 5925 O O . TYR A 1 410 ? 32.236 30.458 85.396 1.00 30.06 410 TYR A O 1
ATOM 5943 N N . LEU A 1 411 ? 33.776 29.912 86.957 1.00 31.05 411 LEU A N 1
ATOM 5944 C CA . LEU A 1 411 ? 33.946 31.292 87.371 1.00 32.74 411 LEU A CA 1
ATOM 5945 C C . LEU A 1 411 ? 34.612 32.099 86.266 1.00 32.82 411 LEU A C 1
ATOM 5946 O O . LEU A 1 411 ? 34.214 33.240 86.002 1.00 32.15 411 LEU A O 1
ATOM 5962 N N . TYR A 1 412 ? 35.623 31.527 85.606 1.00 33.12 412 TYR A N 1
ATOM 5963 C CA . TYR A 1 412 ? 36.195 32.193 84.440 1.00 33.98 412 TYR A CA 1
ATOM 5964 C C . TYR A 1 412 ? 35.108 32.499 83.408 1.00 32.72 412 TYR A C 1
ATOM 5965 O O . TYR A 1 412 ? 35.006 33.621 82.902 1.00 31.74 412 TYR A O 1
ATOM 5983 N N . ALA A 1 413 ? 34.258 31.514 83.123 1.00 31.46 413 ALA A N 1
ATOM 5984 C CA . ALA A 1 413 ? 33.229 31.684 82.112 1.00 31.48 413 ALA A CA 1
ATOM 5985 C C . ALA A 1 413 ? 32.301 32.838 82.459 1.00 31.76 413 ALA A C 1
ATOM 5986 O O . ALA A 1 413 ? 32.085 33.740 81.640 1.00 33.12 413 ALA A O 1
ATOM 5993 N N . VAL A 1 414 ? 31.725 32.823 83.665 1.00 32.23 414 VAL A N 1
ATOM 5994 C CA . VAL A 1 414 ? 30.709 33.814 83.991 1.00 36.17 414 VAL A CA 1
ATOM 5995 C C . VAL A 1 414 ? 31.329 35.208 84.072 1.00 37.12 414 VAL A C 1
ATOM 5996 O O . VAL A 1 414 ? 30.653 36.203 83.824 1.00 39.43 414 VAL A O 1
ATOM 6009 N N . ARG A 1 415 ? 32.622 35.300 84.363 1.00 35.83 415 ARG A N 1
ATOM 6010 C CA . ARG A 1 415 ? 33.270 36.595 84.487 1.00 37.97 415 ARG A CA 1
ATOM 6011 C C . ARG A 1 415 ? 33.825 37.124 83.165 1.00 37.28 415 ARG A C 1
ATOM 6012 O O . ARG A 1 415 ? 33.935 38.350 83.000 1.00 37.81 415 ARG A O 1
ATOM 6033 N N . HIS A 1 416 ? 34.172 36.254 82.234 1.00 32.92 416 HIS A N 1
ATOM 6034 C CA . HIS A 1 416 ? 34.940 36.657 81.056 1.00 37.38 416 HIS A CA 1
ATOM 6035 C C . HIS A 1 416 ? 34.433 36.082 79.748 1.00 38.97 416 HIS A C 1
ATOM 6036 O O . HIS A 1 416 ? 34.675 36.704 78.704 1.00 39.20 416 HIS A O 1
ATOM 6050 N N . LEU A 1 417 ? 33.764 34.938 79.737 1.00 37.18 417 LEU A N 1
ATOM 6051 C CA . LEU A 1 417 ? 33.435 34.240 78.506 1.00 33.98 417 LEU A CA 1
ATOM 6052 C C . LEU A 1 417 ? 32.269 33.292 78.758 1.00 30.36 417 LEU A C 1
ATOM 6053 O O . LEU A 1 417 ? 32.484 32.104 78.992 1.00 31.24 417 LEU A O 1
ATOM 6069 N N . PRO A 1 418 ? 31.028 33.788 78.714 1.00 30.39 418 PRO A N 1
ATOM 6070 C CA . PRO A 1 418 ? 29.907 33.006 79.258 1.00 30.44 418 PRO A CA 1
ATOM 6071 C C . PRO A 1 418 ? 29.741 31.611 78.673 1.00 30.68 418 PRO A C 1
ATOM 6072 O O . PRO A 1 418 ? 29.339 30.700 79.408 1.00 30.33 418 PRO A O 1
ATOM 6083 N N . HIS A 1 419 ? 30.005 31.410 77.377 1.00 27.66 419 HIS A N 1
ATOM 6084 C CA . HIS A 1 419 ? 29.706 30.113 76.783 1.00 26.77 419 HIS A CA 1
ATOM 6085 C C . HIS A 1 419 ? 30.683 29.036 77.230 1.00 27.04 419 HIS A C 1
ATOM 6086 O O . HIS A 1 419 ? 30.395 27.851 77.054 1.00 28.64 419 HIS A O 1
ATOM 6101 N N . TRP A 1 420 ? 31.802 29.418 77.835 1.00 25.66 420 TRP A N 1
ATOM 6102 C CA . TRP A 1 420 ? 32.827 28.476 78.271 1.00 25.68 420 TRP A CA 1
ATOM 6103 C C . TRP A 1 420 ? 32.321 27.500 79.319 1.00 26.90 420 TRP A C 1
ATOM 6104 O O . TRP A 1 420 ? 33.028 26.535 79.608 1.00 26.68 420 TRP A O 1
ATOM 6125 N N . VAL A 1 421 ? 31.127 27.713 79.886 1.00 26.14 421 VAL A N 1
ATOM 6126 C CA . VAL A 1 421 ? 30.585 26.783 80.852 1.00 29.46 421 VAL A CA 1
ATOM 6127 C C . VAL A 1 421 ? 30.502 25.359 80.315 1.00 29.37 421 VAL A C 1
ATOM 6128 O O . VAL A 1 421 ? 30.399 24.419 81.112 1.00 28.54 421 VAL A O 1
ATOM 6141 N N . TYR A 1 422 ? 30.530 25.165 78.981 1.00 25.40 422 TYR A N 1
ATOM 6142 C CA . TYR A 1 422 ? 30.416 23.809 78.454 1.00 28.04 422 TYR A CA 1
ATOM 6143 C C . TYR A 1 422 ? 31.623 22.953 78.836 1.00 25.99 422 TYR A C 1
ATOM 6144 O O . TYR A 1 422 ? 31.495 21.733 78.955 1.00 28.97 422 TYR A O 1
ATOM 6162 N N . VAL A 1 423 ? 32.783 23.572 79.032 1.00 24.40 423 VAL A N 1
ATOM 6163 C CA . VAL A 1 423 ? 34.018 22.844 79.318 1.00 25.34 423 VAL A CA 1
ATOM 6164 C C . VAL A 1 423 ? 33.887 22.142 80.667 1.00 26.48 423 VAL A C 1
ATOM 6165 O O . VAL A 1 423 ? 33.988 20.904 80.716 1.00 27.97 423 VAL A O 1
ATOM 6178 N N . PRO A 1 424 ? 33.655 22.846 81.783 1.00 27.77 424 PRO A N 1
ATOM 6179 C CA . PRO A 1 424 ? 33.503 22.114 83.054 1.00 29.47 424 PRO A CA 1
ATOM 6180 C C . PRO A 1 424 ? 32.265 21.247 83.091 1.00 29.00 424 PRO A C 1
ATOM 6181 O O . PRO A 1 424 ? 32.268 20.207 83.761 1.00 29.39 424 PRO A O 1
ATOM 6192 N N . ASP A 1 425 ? 31.189 21.640 82.395 1.00 28.24 425 ASP A N 1
ATOM 6193 C CA . ASP A 1 425 ? 29.997 20.812 82.359 1.00 30.28 425 ASP A CA 1
ATOM 6194 C C . ASP A 1 425 ? 30.311 19.435 81.775 1.00 32.79 425 ASP A C 1
ATOM 6195 O O . ASP A 1 425 ? 29.954 18.402 82.360 1.00 33.76 425 ASP A O 1
ATOM 6204 N N . LEU A 1 426 ? 30.982 19.400 80.626 1.00 31.02 426 LEU A N 1
ATOM 6205 C CA . LEU A 1 426 ? 31.282 18.117 79.997 1.00 30.61 426 LEU A CA 1
ATOM 6206 C C . LEU A 1 426 ? 32.395 17.395 80.748 1.00 28.87 426 LEU A C 1
ATOM 6207 O O . LEU A 1 426 ? 32.354 16.175 80.888 1.00 30.77 426 LEU A O 1
ATOM 6223 N N . SER A 1 427 ? 33.385 18.133 81.260 1.00 26.21 427 SER A N 1
ATOM 6224 C CA A SER A 1 427 ? 34.445 17.511 82.047 0.59 28.87 427 SER A CA 1
ATOM 6225 C CA B SER A 1 427 ? 34.444 17.500 82.038 0.41 28.84 427 SER A CA 1
ATOM 6226 C C . SER A 1 427 ? 33.873 16.807 83.272 1.00 29.46 427 SER A C 1
ATOM 6227 O O . SER A 1 427 ? 34.156 15.628 83.519 1.00 28.53 427 SER A O 1
ATOM 6242 N N . LEU A 1 428 ? 33.047 17.522 84.056 1.00 29.37 428 LEU A N 1
ATOM 6243 C CA . LEU A 1 428 ? 32.481 16.943 85.269 1.00 30.99 428 LEU A CA 1
ATOM 6244 C C . LEU A 1 428 ? 31.495 15.833 84.951 1.00 33.74 428 LEU A C 1
ATOM 6245 O O . LEU A 1 428 ? 31.357 14.890 85.737 1.00 35.43 428 LEU A O 1
ATOM 6261 N N . THR A 1 429 ? 30.790 15.938 83.824 1.00 34.48 429 THR A N 1
ATOM 6262 C CA . THR A 1 429 ? 29.905 14.863 83.396 1.00 37.34 429 THR A CA 1
ATOM 6263 C C . THR A 1 429 ? 30.664 13.548 83.279 1.00 37.46 429 THR A C 1
ATOM 6264 O O . THR A 1 429 ? 30.162 12.506 83.703 1.00 37.11 429 THR A O 1
ATOM 6275 N N . ASP A 1 430 ? 31.880 13.580 82.734 1.00 37.82 430 ASP A N 1
ATOM 6276 C CA . ASP A 1 430 ? 32.688 12.371 82.622 1.00 40.71 430 ASP A CA 1
ATOM 6277 C C . ASP A 1 430 ? 33.450 12.042 83.905 1.00 43.74 430 ASP A C 1
ATOM 6278 O O . ASP A 1 430 ? 33.762 10.871 84.130 1.00 45.15 430 ASP A O 1
ATOM 6287 N N . LEU A 1 431 ? 33.731 13.031 84.760 1.00 44.49 431 LEU A N 1
ATOM 6288 C CA . LEU A 1 431 ? 34.486 12.777 85.988 1.00 41.74 431 LEU A CA 1
ATOM 6289 C C . LEU A 1 431 ? 33.621 12.152 87.078 1.00 43.91 431 LEU A C 1
ATOM 6290 O O . LEU A 1 431 ? 34.049 11.220 87.773 1.00 43.36 431 LEU A O 1
ATOM 6306 N N . LEU A 1 432 ? 32.418 12.678 87.274 1.00 43.84 432 LEU A N 1
ATOM 6307 C CA . LEU A 1 432 ? 31.611 12.288 88.416 1.00 45.53 432 LEU A CA 1
ATOM 6308 C C . LEU A 1 432 ? 31.228 10.818 88.308 1.00 48.02 432 LEU A C 1
ATOM 6309 O O . LEU A 1 432 ? 31.019 10.304 87.205 1.00 51.30 432 LEU A O 1
ATOM 6325 N N . PRO A 1 433 ? 31.130 10.117 89.437 1.00 49.02 433 PRO A N 1
ATOM 6326 C CA . PRO A 1 433 ? 30.738 8.702 89.391 1.00 56.80 433 PRO A CA 1
ATOM 6327 C C . PRO A 1 433 ? 29.350 8.547 88.787 1.00 69.06 433 PRO A C 1
ATOM 6328 O O . PRO A 1 433 ? 28.365 9.090 89.296 1.00 67.25 433 PRO A O 1
ATOM 6339 N N . GLU A 1 434 ? 29.274 7.780 87.699 1.00 83.68 434 GLU A N 1
ATOM 6340 C CA . GLU A 1 434 ? 28.025 7.622 86.966 1.00 98.35 434 GLU A CA 1
ATOM 6341 C C . GLU A 1 434 ? 26.961 6.918 87.799 1.00 104.25 434 GLU A C 1
ATOM 6342 O O . GLU A 1 434 ? 25.830 6.735 87.338 1.00 104.38 434 GLU A O 1
ATOM 6354 N N . ARG A 1 435 ? 27.304 6.533 89.026 1.00 108.57 435 ARG A N 1
ATOM 6355 C CA . ARG A 1 435 ? 26.318 6.013 89.972 1.00 112.62 435 ARG A CA 1
ATOM 6356 C C . ARG A 1 435 ? 25.426 7.108 90.553 1.00 111.95 435 ARG A C 1
ATOM 6357 O O . ARG A 1 435 ? 24.665 6.825 91.487 1.00 117.16 435 ARG A O 1
ATOM 6361 N N . LEU A 1 436 ? 25.496 8.333 90.044 1.00 104.66 436 LEU A N 1
ATOM 6362 C CA . LEU A 1 436 ? 24.651 9.419 90.531 1.00 98.78 436 LEU A CA 1
ATOM 6363 C C . LEU A 1 436 ? 24.516 10.505 89.467 1.00 92.74 436 LEU A C 1
ATOM 6364 O O . LEU A 1 436 ? 24.987 10.346 88.339 1.00 89.23 436 LEU A O 1
ATOM 6368 N N . MET B 1 1 ? 21.002 -57.004 117.155 1.00 85.45 1 MET B N 1
ATOM 6369 C CA . MET B 1 1 ? 21.380 -55.680 117.711 1.00 83.69 1 MET B CA 1
ATOM 6370 C C . MET B 1 1 ? 22.404 -54.986 116.819 1.00 82.52 1 MET B C 1
ATOM 6371 O O . MET B 1 1 ? 23.393 -55.590 116.413 1.00 83.08 1 MET B O 1
ATOM 6387 N N . THR B 1 2 ? 22.162 -53.720 116.509 1.00 80.97 2 THR B N 1
ATOM 6388 C CA . THR B 1 2 ? 23.144 -52.961 115.751 1.00 80.17 2 THR B CA 1
ATOM 6389 C C . THR B 1 2 ? 24.421 -52.825 116.583 1.00 79.38 2 THR B C 1
ATOM 6390 O O . THR B 1 2 ? 24.364 -52.754 117.814 1.00 79.45 2 THR B O 1
ATOM 6401 N N . PRO B 1 3 ? 25.586 -52.798 115.941 1.00 79.91 3 PRO B N 1
ATOM 6402 C CA . PRO B 1 3 ? 26.828 -52.629 116.702 1.00 79.76 3 PRO B CA 1
ATOM 6403 C C . PRO B 1 3 ? 26.916 -51.237 117.303 1.00 77.15 3 PRO B C 1
ATOM 6404 O O . PRO B 1 3 ? 26.313 -50.283 116.808 1.00 76.00 3 PRO B O 1
ATOM 6415 N N . ASN B 1 4 ? 27.665 -51.135 118.400 1.00 77.67 4 ASN B N 1
ATOM 6416 C CA . ASN B 1 4 ? 27.877 -49.852 119.047 1.00 75.75 4 ASN B CA 1
ATOM 6417 C C . ASN B 1 4 ? 28.744 -48.961 118.160 1.00 74.41 4 ASN B C 1
ATOM 6418 O O . ASN B 1 4 ? 29.264 -49.384 117.125 1.00 74.66 4 ASN B O 1
ATOM 6429 N N . TRP B 1 5 ? 28.899 -47.706 118.582 1.00 73.24 5 TRP B N 1
ATOM 6430 C CA . TRP B 1 5 ? 29.660 -46.747 117.783 1.00 71.70 5 TRP B CA 1
ATOM 6431 C C . TRP B 1 5 ? 31.072 -47.256 117.521 1.00 74.04 5 TRP B C 1
ATOM 6432 O O . TRP B 1 5 ? 31.518 -47.320 116.372 1.00 71.94 5 TRP B O 1
ATOM 6453 N N . SER B 1 6 ? 31.789 -47.639 118.580 1.00 78.20 6 SER B N 1
ATOM 6454 C CA . SER B 1 6 ? 33.154 -48.125 118.415 1.00 81.19 6 SER B CA 1
ATOM 6455 C C . SER B 1 6 ? 33.215 -49.272 117.416 1.00 80.50 6 SER B C 1
ATOM 6456 O O . SER B 1 6 ? 34.112 -49.318 116.565 1.00 81.25 6 SER B O 1
ATOM 6464 N N . GLU B 1 7 ? 32.268 -50.211 117.503 1.00 77.90 7 GLU B N 1
ATOM 6465 C CA . GLU B 1 7 ? 32.238 -51.316 116.551 1.00 77.02 7 GLU B CA 1
ATOM 6466 C C . GLU B 1 7 ? 31.982 -50.812 115.134 1.00 76.38 7 GLU B C 1
ATOM 6467 O O . GLU B 1 7 ? 32.516 -51.361 114.164 1.00 76.83 7 GLU B O 1
ATOM 6471 N N . LEU B 1 8 ? 31.157 -49.767 114.991 1.00 74.75 8 LEU B N 1
ATOM 6472 C CA . LEU B 1 8 ? 30.868 -49.222 113.669 1.00 74.83 8 LEU B CA 1
ATOM 6473 C C . LEU B 1 8 ? 32.124 -48.641 113.027 1.00 75.52 8 LEU B C 1
ATOM 6474 O O . LEU B 1 8 ? 32.418 -48.907 111.854 1.00 76.65 8 LEU B O 1
ATOM 6490 N N . VAL B 1 9 ? 32.876 -47.832 113.780 1.00 75.08 9 VAL B N 1
ATOM 6491 C CA . VAL B 1 9 ? 34.073 -47.203 113.229 1.00 75.21 9 VAL B CA 1
ATOM 6492 C C . VAL B 1 9 ? 35.103 -48.261 112.862 1.00 76.53 9 VAL B C 1
ATOM 6493 O O . VAL B 1 9 ? 35.703 -48.219 111.784 1.00 74.77 9 VAL B O 1
ATOM 6506 N N . ALA B 1 10 ? 35.319 -49.233 113.753 1.00 81.07 10 ALA B N 1
ATOM 6507 C CA . ALA B 1 10 ? 36.309 -50.273 113.494 1.00 85.50 10 ALA B CA 1
ATOM 6508 C C . ALA B 1 10 ? 36.012 -50.993 112.186 1.00 89.94 10 ALA B C 1
ATOM 6509 O O . ALA B 1 10 ? 36.881 -51.110 111.314 1.00 92.90 10 ALA B O 1
ATOM 6516 N N . ALA B 1 11 ? 34.786 -51.473 112.024 1.00 91.01 11 ALA B N 1
ATOM 6517 C CA . ALA B 1 11 ? 34.391 -52.200 110.819 1.00 92.98 11 ALA B CA 1
ATOM 6518 C C . ALA B 1 11 ? 33.817 -51.258 109.767 1.00 92.32 11 ALA B C 1
ATOM 6519 O O . ALA B 1 11 ? 32.758 -51.504 109.191 1.00 95.04 11 ALA B O 1
ATOM 6526 N N . ALA B 1 12 ? 34.519 -50.160 109.514 1.00 89.42 12 ALA B N 1
ATOM 6527 C CA . ALA B 1 12 ? 34.091 -49.168 108.540 1.00 88.35 12 ALA B CA 1
ATOM 6528 C C . ALA B 1 12 ? 35.204 -48.926 107.533 1.00 89.06 12 ALA B C 1
ATOM 6529 O O . ALA B 1 12 ? 36.390 -48.992 107.868 1.00 87.39 12 ALA B O 1
ATOM 6536 N N . ASP B 1 13 ? 34.809 -48.654 106.297 1.00 92.44 13 ASP B N 1
ATOM 6537 C CA . ASP B 1 13 ? 35.763 -48.306 105.252 1.00 95.28 13 ASP B CA 1
ATOM 6538 C C . ASP B 1 13 ? 36.552 -47.079 105.692 1.00 94.72 13 ASP B C 1
ATOM 6539 O O . ASP B 1 13 ? 35.949 -46.021 105.931 1.00 95.58 13 ASP B O 1
ATOM 6548 N N . PRO B 1 14 ? 37.882 -47.163 105.808 1.00 92.47 14 PRO B N 1
ATOM 6549 C CA . PRO B 1 14 ? 38.643 -46.033 106.374 1.00 88.14 14 PRO B CA 1
ATOM 6550 C C . PRO B 1 14 ? 38.438 -44.708 105.647 1.00 82.75 14 PRO B C 1
ATOM 6551 O O . PRO B 1 14 ? 38.837 -43.666 106.184 1.00 80.57 14 PRO B O 1
ATOM 6562 N N . ALA B 1 15 ? 37.841 -44.711 104.454 1.00 80.00 15 ALA B N 1
ATOM 6563 C CA . ALA B 1 15 ? 37.498 -43.464 103.784 1.00 77.73 15 ALA B CA 1
ATOM 6564 C C . ALA B 1 15 ? 36.362 -42.723 104.481 1.00 80.43 15 ALA B C 1
ATOM 6565 O O . ALA B 1 15 ? 36.097 -41.564 104.139 1.00 77.15 15 ALA B O 1
ATOM 6572 N N . LEU B 1 16 ? 35.690 -43.361 105.444 1.00 85.93 16 LEU B N 1
ATOM 6573 C CA . LEU B 1 16 ? 34.605 -42.705 106.165 1.00 85.92 16 LEU B CA 1
ATOM 6574 C C . LEU B 1 16 ? 35.059 -41.397 106.797 1.00 80.81 16 LEU B C 1
ATOM 6575 O O . LEU B 1 16 ? 34.264 -40.458 106.918 1.00 79.21 16 LEU B O 1
ATOM 6591 N N . VAL B 1 17 ? 36.329 -41.309 107.200 1.00 76.18 17 VAL B N 1
ATOM 6592 C CA . VAL B 1 17 ? 36.835 -40.076 107.779 1.00 70.58 17 VAL B CA 1
ATOM 6593 C C . VAL B 1 17 ? 37.007 -38.986 106.725 1.00 71.24 17 VAL B C 1
ATOM 6594 O O . VAL B 1 17 ? 37.042 -37.798 107.066 1.00 68.38 17 VAL B O 1
ATOM 6607 N N . LEU B 1 18 ? 37.120 -39.356 105.456 1.00 73.19 18 LEU B N 1
ATOM 6608 C CA . LEU B 1 18 ? 37.307 -38.368 104.400 1.00 72.88 18 LEU B CA 1
ATOM 6609 C C . LEU B 1 18 ? 35.962 -37.769 104.003 1.00 73.59 18 LEU B C 1
ATOM 6610 O O . LEU B 1 18 ? 34.993 -38.511 103.807 1.00 73.56 18 LEU B O 1
ATOM 6614 N N . PRO B 1 19 ? 35.857 -36.434 103.886 1.00 74.15 19 PRO B N 1
ATOM 6615 C CA . PRO B 1 19 ? 34.619 -35.821 103.388 1.00 73.46 19 PRO B CA 1
ATOM 6616 C C . PRO B 1 19 ? 34.535 -35.829 101.866 1.00 73.12 19 PRO B C 1
ATOM 6617 O O . PRO B 1 19 ? 33.688 -36.539 101.320 1.00 74.09 19 PRO B O 1
ATOM 6628 N N . LEU B 1 33 ? 39.869 -48.546 111.367 1.00 81.36 33 LEU B N 1
ATOM 6629 C CA . LEU B 1 33 ? 39.873 -47.311 112.145 1.00 81.17 33 LEU B CA 1
ATOM 6630 C C . LEU B 1 33 ? 39.647 -47.611 113.622 1.00 82.77 33 LEU B C 1
ATOM 6631 O O . LEU B 1 33 ? 39.365 -48.752 113.994 1.00 82.91 33 LEU B O 1
ATOM 6634 N N . ARG B 1 34 ? 39.773 -46.584 114.461 1.00 84.10 34 ARG B N 1
ATOM 6635 C CA . ARG B 1 34 ? 39.560 -46.729 115.896 1.00 86.50 34 ARG B CA 1
ATOM 6636 C C . ARG B 1 34 ? 38.884 -45.478 116.433 1.00 84.03 34 ARG B C 1
ATOM 6637 O O . ARG B 1 34 ? 39.371 -44.365 116.215 1.00 87.13 34 ARG B O 1
ATOM 6641 N N . LEU B 1 35 ? 37.766 -45.667 117.132 1.00 77.92 35 LEU B N 1
ATOM 6642 C CA . LEU B 1 35 ? 37.034 -44.558 117.729 1.00 72.33 35 LEU B CA 1
ATOM 6643 C C . LEU B 1 35 ? 37.660 -44.190 119.068 1.00 72.64 35 LEU B C 1
ATOM 6644 O O . LEU B 1 35 ? 37.772 -45.034 119.956 1.00 71.23 35 LEU B O 1
ATOM 6660 N N . ASP B 1 36 ? 38.068 -42.928 119.210 1.00 75.69 36 ASP B N 1
ATOM 6661 C CA . ASP B 1 36 ? 38.679 -42.443 120.440 1.00 79.26 36 ASP B CA 1
ATOM 6662 C C . ASP B 1 36 ? 37.697 -41.734 121.359 1.00 74.39 36 ASP B C 1
ATOM 6663 O O . ASP B 1 36 ? 37.843 -41.815 122.583 1.00 76.77 36 ASP B O 1
ATOM 6672 N N . ALA B 1 37 ? 36.706 -41.044 120.805 1.00 69.39 37 ALA B N 1
ATOM 6673 C CA . ALA B 1 37 ? 35.719 -40.330 121.602 1.00 66.32 37 ALA B CA 1
ATOM 6674 C C . ALA B 1 37 ? 34.454 -40.175 120.771 1.00 65.73 37 ALA B C 1
ATOM 6675 O O . ALA B 1 37 ? 34.494 -40.178 119.536 1.00 65.16 37 ALA B O 1
ATOM 6682 N N . LEU B 1 38 ? 33.329 -40.028 121.464 1.00 65.96 38 LEU B N 1
ATOM 6683 C CA . LEU B 1 38 ? 32.020 -40.028 120.816 1.00 66.73 38 LEU B CA 1
ATOM 6684 C C . LEU B 1 38 ? 31.085 -39.111 121.585 1.00 66.59 38 LEU B C 1
ATOM 6685 O O . LEU B 1 38 ? 30.835 -39.334 122.777 1.00 67.95 38 LEU B O 1
ATOM 6701 N N . LEU B 1 39 ? 30.559 -38.102 120.899 1.00 64.77 39 LEU B N 1
ATOM 6702 C CA . LEU B 1 39 ? 29.561 -37.190 121.449 1.00 64.04 39 LEU B CA 1
ATOM 6703 C C . LEU B 1 39 ? 28.222 -37.550 120.811 1.00 66.10 39 LEU B C 1
ATOM 6704 O O . LEU B 1 39 ? 27.902 -37.096 119.706 1.00 63.55 39 LEU B O 1
ATOM 6720 N N . ASP B 1 40 ? 27.439 -38.370 121.508 1.00 67.64 40 ASP B N 1
ATOM 6721 C CA . ASP B 1 40 ? 26.135 -38.763 120.998 1.00 68.95 40 ASP B CA 1
ATOM 6722 C C . ASP B 1 40 ? 25.221 -37.545 120.919 1.00 67.94 40 ASP B C 1
ATOM 6723 O O . ASP B 1 40 ? 25.035 -36.834 121.909 1.00 68.31 40 ASP B O 1
ATOM 6732 N N . LEU B 1 41 ? 24.657 -37.305 119.737 1.00 66.78 41 LEU B N 1
ATOM 6733 C CA . LEU B 1 41 ? 23.751 -36.191 119.511 1.00 67.92 41 LEU B CA 1
ATOM 6734 C C . LEU B 1 41 ? 22.295 -36.636 119.417 1.00 70.25 41 LEU B C 1
ATOM 6735 O O . LEU B 1 41 ? 21.431 -35.828 119.060 1.00 71.28 41 LEU B O 1
ATOM 6751 N N . GLY B 1 42 ? 22.006 -37.898 119.716 1.00 69.88 42 GLY B N 1
ATOM 6752 C CA . GLY B 1 42 ? 20.645 -38.387 119.688 1.00 70.36 42 GLY B CA 1
ATOM 6753 C C . GLY B 1 42 ? 20.126 -38.631 118.289 1.00 71.20 42 GLY B C 1
ATOM 6754 O O . GLY B 1 42 ? 20.595 -38.013 117.327 1.00 70.77 42 GLY B O 1
ATOM 6758 N N . GLU B 1 43 ? 19.160 -39.542 118.164 1.00 72.75 43 GLU B N 1
ATOM 6759 C CA . GLU B 1 43 ? 18.515 -39.842 116.886 1.00 76.77 43 GLU B CA 1
ATOM 6760 C C . GLU B 1 43 ? 19.507 -40.390 115.862 1.00 73.48 43 GLU B C 1
ATOM 6761 O O . GLU B 1 43 ? 19.325 -40.223 114.654 1.00 71.21 43 GLU B O 1
ATOM 6773 N N . GLY B 1 44 ? 20.564 -41.048 116.337 1.00 72.57 44 GLY B N 1
ATOM 6774 C CA . GLY B 1 44 ? 21.557 -41.635 115.467 1.00 71.39 44 GLY B CA 1
ATOM 6775 C C . GLY B 1 44 ? 22.675 -40.708 115.044 1.00 70.39 44 GLY B C 1
ATOM 6776 O O . GLY B 1 44 ? 23.555 -41.133 114.281 1.00 69.75 44 GLY B O 1
ATOM 6780 N N . HIS B 1 45 ? 22.677 -39.467 115.510 1.00 70.71 45 HIS B N 1
ATOM 6781 C CA . HIS B 1 45 ? 23.720 -38.507 115.174 1.00 71.00 45 HIS B CA 1
ATOM 6782 C C . HIS B 1 45 ? 24.786 -38.477 116.266 1.00 68.37 45 HIS B C 1
ATOM 6783 O O . HIS B 1 45 ? 24.505 -38.708 117.444 1.00 68.05 45 HIS B O 1
ATOM 6797 N N . ALA B 1 46 ? 26.021 -38.195 115.858 1.00 63.65 46 ALA B N 1
ATOM 6798 C CA . ALA B 1 46 ? 27.123 -38.136 116.802 1.00 63.50 46 ALA B CA 1
ATOM 6799 C C . ALA B 1 46 ? 28.298 -37.409 116.167 1.00 62.33 46 ALA B C 1
ATOM 6800 O O . ALA B 1 46 ? 28.369 -37.248 114.946 1.00 61.81 46 ALA B O 1
ATOM 6807 N N . VAL B 1 47 ? 29.216 -36.968 117.023 1.00 61.99 47 VAL B N 1
ATOM 6808 C CA . VAL B 1 47 ? 30.501 -36.424 116.600 1.00 62.11 47 VAL B CA 1
ATOM 6809 C C . VAL B 1 47 ? 31.569 -37.354 117.152 1.00 62.44 47 VAL B C 1
ATOM 6810 O O . VAL B 1 47 ? 31.686 -37.511 118.375 1.00 62.44 47 VAL B O 1
ATOM 6823 N N . GLY B 1 48 ? 32.335 -37.971 116.261 1.00 62.21 48 GLY B N 1
ATOM 6824 C CA . GLY B 1 48 ? 33.346 -38.947 116.638 1.00 62.90 48 GLY B CA 1
ATOM 6825 C C . GLY B 1 48 ? 34.743 -38.428 116.349 1.00 64.02 48 GLY B C 1
ATOM 6826 O O . GLY B 1 48 ? 34.963 -37.726 115.354 1.00 61.18 48 GLY B O 1
ATOM 6830 N N . VAL B 1 49 ? 35.675 -38.768 117.231 1.00 65.04 49 VAL B N 1
ATOM 6831 C CA . VAL B 1 49 ? 37.099 -38.524 117.015 1.00 67.84 49 VAL B CA 1
ATOM 6832 C C . VAL B 1 49 ? 37.700 -39.869 116.621 1.00 69.71 49 VAL B C 1
ATOM 6833 O O . VAL B 1 49 ? 37.948 -40.728 117.476 1.00 72.34 49 VAL B O 1
ATOM 6846 N N . VAL B 1 50 ? 37.908 -40.067 115.323 1.00 68.90 50 VAL B N 1
ATOM 6847 C CA . VAL B 1 50 ? 38.360 -41.346 114.784 1.00 72.07 50 VAL B CA 1
ATOM 6848 C C . VAL B 1 50 ? 39.866 -41.298 114.578 1.00 76.14 50 VAL B C 1
ATOM 6849 O O . VAL B 1 50 ? 40.407 -40.306 114.070 1.00 72.38 50 VAL B O 1
ATOM 6862 N N . ARG B 1 51 ? 40.544 -42.372 114.975 1.00 83.73 51 ARG B N 1
ATOM 6863 C CA . ARG B 1 51 ? 41.987 -42.501 114.828 1.00 87.73 51 ARG B CA 1
ATOM 6864 C C . ARG B 1 51 ? 42.286 -43.541 113.757 1.00 89.18 51 ARG B C 1
ATOM 6865 O O . ARG B 1 51 ? 41.759 -44.658 113.807 1.00 90.38 51 ARG B O 1
ATOM 6869 N N . SER B 1 52 ? 43.124 -43.171 112.794 1.00 87.70 52 SER B N 1
ATOM 6870 C CA . SER B 1 52 ? 43.522 -44.083 111.733 1.00 89.47 52 SER B CA 1
ATOM 6871 C C . SER B 1 52 ? 44.756 -44.886 112.146 1.00 93.31 52 SER B C 1
ATOM 6872 O O . SER B 1 52 ? 45.375 -44.641 113.185 1.00 94.55 52 SER B O 1
ATOM 6880 N N . ALA B 1 53 ? 45.109 -45.868 111.309 1.00 95.67 53 ALA B N 1
ATOM 6881 C CA . ALA B 1 53 ? 46.227 -46.753 111.617 1.00 96.88 53 ALA B CA 1
ATOM 6882 C C . ALA B 1 53 ? 47.545 -46.000 111.741 1.00 97.74 53 ALA B C 1
ATOM 6883 O O . ALA B 1 53 ? 48.471 -46.499 112.390 1.00 99.07 53 ALA B O 1
ATOM 6890 N N . ASP B 1 54 ? 47.653 -44.818 111.133 1.00 96.10 54 ASP B N 1
ATOM 6891 C CA . ASP B 1 54 ? 48.854 -44.004 111.212 1.00 96.42 54 ASP B CA 1
ATOM 6892 C C . ASP B 1 54 ? 48.818 -43.015 112.372 1.00 94.45 54 ASP B C 1
ATOM 6893 O O . ASP B 1 54 ? 49.578 -42.038 112.368 1.00 93.97 54 ASP B O 1
ATOM 6902 N N . ALA B 1 55 ? 47.949 -43.241 113.354 1.00 92.29 55 ALA B N 1
ATOM 6903 C CA . ALA B 1 55 ? 47.772 -42.369 114.511 1.00 90.33 55 ALA B CA 1
ATOM 6904 C C . ALA B 1 55 ? 47.227 -40.994 114.139 1.00 87.73 55 ALA B C 1
ATOM 6905 O O . ALA B 1 55 ? 47.187 -40.100 114.994 1.00 85.23 55 ALA B O 1
ATOM 6912 N N . ALA B 1 56 ? 46.813 -40.793 112.891 1.00 87.87 56 ALA B N 1
ATOM 6913 C CA . ALA B 1 56 ? 46.188 -39.542 112.493 1.00 86.34 56 ALA B CA 1
ATOM 6914 C C . ALA B 1 56 ? 44.748 -39.503 112.989 1.00 83.66 56 ALA B C 1
ATOM 6915 O O . ALA B 1 56 ? 44.024 -40.500 112.919 1.00 86.97 56 ALA B O 1
ATOM 6922 N N . ARG B 1 57 ? 44.339 -38.347 113.497 1.00 77.00 57 ARG B N 1
ATOM 6923 C CA . ARG B 1 57 ? 43.027 -38.174 114.097 1.00 71.97 57 ARG B CA 1
ATOM 6924 C C . ARG B 1 57 ? 42.127 -37.350 113.182 1.00 66.18 57 ARG B C 1
ATOM 6925 O O . ARG B 1 57 ? 42.592 -36.560 112.352 1.00 65.67 57 ARG B O 1
ATOM 6946 N N . TRP B 1 58 ? 40.823 -37.550 113.342 1.00 60.76 58 TRP B N 1
ATOM 6947 C CA . TRP B 1 58 ? 39.847 -36.938 112.460 1.00 60.86 58 TRP B CA 1
ATOM 6948 C C . TRP B 1 58 ? 38.599 -36.580 113.252 1.00 60.97 58 TRP B C 1
ATOM 6949 O O . TRP B 1 58 ? 38.136 -37.369 114.085 1.00 63.34 58 TRP B O 1
ATOM 6970 N N . THR B 1 59 ? 38.058 -35.394 112.990 1.00 60.22 59 THR B N 1
ATOM 6971 C CA . THR B 1 59 ? 36.715 -35.046 113.435 1.00 63.74 59 THR B CA 1
ATOM 6972 C C . THR B 1 59 ? 35.734 -35.567 112.390 1.00 64.67 59 THR B C 1
ATOM 6973 O O . THR B 1 59 ? 35.778 -35.143 111.226 1.00 64.10 59 THR B O 1
ATOM 6984 N N . VAL B 1 60 ? 34.870 -36.495 112.795 1.00 60.46 60 VAL B N 1
ATOM 6985 C CA . VAL B 1 60 ? 33.955 -37.135 111.857 1.00 59.83 60 VAL B CA 1
ATOM 6986 C C . VAL B 1 60 ? 32.518 -36.922 112.320 1.00 62.04 60 VAL B C 1
ATOM 6987 O O . VAL B 1 60 ? 32.125 -37.439 113.379 1.00 61.77 60 VAL B O 1
ATOM 7000 N N . PRO B 1 61 ? 31.705 -36.169 111.579 1.00 61.62 61 PRO B N 1
ATOM 7001 C CA . PRO B 1 61 ? 30.265 -36.124 111.882 1.00 60.33 61 PRO B CA 1
ATOM 7002 C C . PRO B 1 61 ? 29.612 -37.417 111.423 1.00 63.51 61 PRO B C 1
ATOM 7003 O O . PRO B 1 61 ? 29.687 -37.780 110.247 1.00 66.48 61 PRO B O 1
ATOM 7014 N N . LEU B 1 62 ? 28.978 -38.116 112.354 1.00 62.76 62 LEU B N 1
ATOM 7015 C CA . LEU B 1 62 ? 28.503 -39.473 112.118 1.00 65.61 62 LEU B CA 1
ATOM 7016 C C . LEU B 1 62 ? 26.983 -39.537 112.173 1.00 67.94 62 LEU B C 1
ATOM 7017 O O . LEU B 1 62 ? 26.346 -38.830 112.965 1.00 68.94 62 LEU B O 1
ATOM 7033 N N . VAL B 1 63 ? 26.413 -40.388 111.333 1.00 68.66 63 VAL B N 1
ATOM 7034 C CA . VAL B 1 63 ? 24.979 -40.636 111.310 1.00 71.32 63 VAL B CA 1
ATOM 7035 C C . VAL B 1 63 ? 24.777 -42.126 111.078 1.00 75.31 63 VAL B C 1
ATOM 7036 O O . VAL B 1 63 ? 25.391 -42.709 110.176 1.00 74.19 63 VAL B O 1
ATOM 7049 N N . ARG B 1 64 ? 23.932 -42.744 111.901 1.00 78.29 64 ARG B N 1
ATOM 7050 C CA . ARG B 1 64 ? 23.686 -44.172 111.788 1.00 83.16 64 ARG B CA 1
ATOM 7051 C C . ARG B 1 64 ? 22.909 -44.491 110.516 1.00 89.73 64 ARG B C 1
ATOM 7052 O O . ARG B 1 64 ? 22.093 -43.697 110.039 1.00 88.08 64 ARG B O 1
ATOM 7073 N N . ASP B 1 65 ? 23.171 -45.677 109.972 1.00 97.21 65 ASP B N 1
ATOM 7074 C CA . ASP B 1 65 ? 22.471 -46.159 108.790 1.00 102.62 65 ASP B CA 1
ATOM 7075 C C . ASP B 1 65 ? 21.234 -46.976 109.146 1.00 103.98 65 ASP B C 1
ATOM 7076 O O . ASP B 1 65 ? 20.206 -46.871 108.468 1.00 100.73 65 ASP B O 1
ATOM 7085 N N . GLY B 1 66 ? 21.315 -47.787 110.198 1.00 107.35 66 GLY B N 1
ATOM 7086 C CA . GLY B 1 66 ? 20.200 -48.613 110.616 1.00 107.76 66 GLY B CA 1
ATOM 7087 C C . GLY B 1 66 ? 20.292 -49.026 112.069 1.00 104.70 66 GLY B C 1
ATOM 7088 O O . GLY B 1 66 ? 20.181 -48.191 112.966 1.00 100.96 66 GLY B O 1
ATOM 7092 N N . GLY B 1 69 ? 24.862 -50.045 110.234 1.00 76.04 69 GLY B N 1
ATOM 7093 C CA . GLY B 1 69 ? 25.786 -49.327 109.381 1.00 74.85 69 GLY B CA 1
ATOM 7094 C C . GLY B 1 69 ? 26.110 -47.929 109.873 1.00 73.29 69 GLY B C 1
ATOM 7095 O O . GLY B 1 69 ? 25.560 -47.460 110.867 1.00 72.50 69 GLY B O 1
ATOM 7098 N N . VAL B 1 70 ? 27.018 -47.255 109.169 1.00 72.03 70 VAL B N 1
ATOM 7099 C CA . VAL B 1 70 ? 27.432 -45.907 109.536 1.00 70.30 70 VAL B CA 1
ATOM 7100 C C . VAL B 1 70 ? 28.048 -45.256 108.309 1.00 73.89 70 VAL B C 1
ATOM 7101 O O . VAL B 1 70 ? 28.466 -45.933 107.367 1.00 70.33 70 VAL B O 1
ATOM 7114 N N . ARG B 1 71 ? 28.116 -43.931 108.326 1.00 77.45 71 ARG B N 1
ATOM 7115 C CA . ARG B 1 71 ? 28.717 -43.164 107.247 1.00 80.30 71 ARG B CA 1
ATOM 7116 C C . ARG B 1 71 ? 28.860 -41.730 107.722 1.00 77.01 71 ARG B C 1
ATOM 7117 O O . ARG B 1 71 ? 28.070 -41.259 108.550 1.00 75.79 71 ARG B O 1
ATOM 7138 N N . ARG B 1 72 ? 29.879 -41.047 107.201 1.00 72.98 72 ARG B N 1
ATOM 7139 C CA . ARG B 1 72 ? 30.027 -39.626 107.472 1.00 69.07 72 ARG B CA 1
ATOM 7140 C C . ARG B 1 72 ? 28.765 -38.907 107.013 1.00 69.17 72 ARG B C 1
ATOM 7141 O O . ARG B 1 72 ? 28.329 -39.058 105.867 1.00 67.61 72 ARG B O 1
ATOM 7162 N N . SER B 1 73 ? 28.156 -38.147 107.920 1.00 71.50 73 SER B N 1
ATOM 7163 C CA . SER B 1 73 ? 26.939 -37.424 107.578 1.00 72.42 73 SER B CA 1
ATOM 7164 C C . SER B 1 73 ? 27.233 -36.354 106.529 1.00 70.28 73 SER B C 1
ATOM 7165 O O . SER B 1 73 ? 28.271 -35.688 106.567 1.00 67.06 73 SER B O 1
ATOM 7173 N N . ARG B 1 74 ? 26.320 -36.204 105.583 1.00 71.22 74 ARG B N 1
ATOM 7174 C CA . ARG B 1 74 ? 26.417 -35.171 104.562 1.00 72.49 74 ARG B CA 1
ATOM 7175 C C . ARG B 1 74 ? 25.417 -34.056 104.841 1.00 75.21 74 ARG B C 1
ATOM 7176 O O . ARG B 1 74 ? 24.460 -34.240 105.602 1.00 78.04 74 ARG B O 1
ATOM 7180 N N . PRO B 1 75 ? 25.615 -32.877 104.250 1.00 74.46 75 PRO B N 1
ATOM 7181 C CA . PRO B 1 75 ? 24.650 -31.782 104.446 1.00 74.33 75 PRO B CA 1
ATOM 7182 C C . PRO B 1 75 ? 23.252 -32.213 104.036 1.00 74.76 75 PRO B C 1
ATOM 7183 O O . PRO B 1 75 ? 22.999 -32.544 102.875 1.00 75.96 75 PRO B O 1
ATOM 7194 N N . GLY B 1 76 ? 22.338 -32.208 105.009 1.00 73.77 76 GLY B N 1
ATOM 7195 C CA . GLY B 1 76 ? 20.975 -32.677 104.828 1.00 74.44 76 GLY B CA 1
ATOM 7196 C C . GLY B 1 76 ? 20.581 -33.770 105.802 1.00 75.37 76 GLY B C 1
A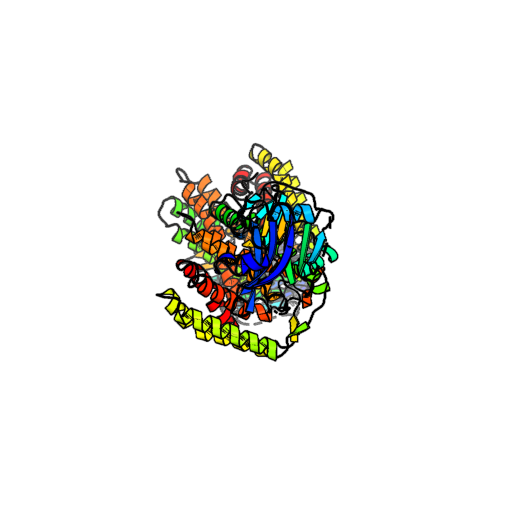TOM 7197 O O . GLY B 1 76 ? 19.395 -33.909 106.124 1.00 76.53 76 GLY B O 1
ATOM 7201 N N . ASP B 1 77 ? 21.558 -34.546 106.284 1.00 75.15 77 ASP B N 1
ATOM 7202 C CA . ASP B 1 77 ? 21.254 -35.614 107.230 1.00 76.68 77 ASP B CA 1
ATOM 7203 C C . ASP B 1 77 ? 20.800 -35.060 108.572 1.00 72.27 77 ASP B C 1
ATOM 7204 O O . ASP B 1 77 ? 19.979 -35.684 109.250 1.00 74.71 77 ASP B O 1
ATOM 7213 N N . GLY B 1 78 ? 21.323 -33.901 108.974 1.00 66.91 78 GLY B N 1
ATOM 7214 C CA . GLY B 1 78 ? 20.902 -33.244 110.195 1.00 63.74 78 GLY B CA 1
ATOM 7215 C C . GLY B 1 78 ? 21.919 -33.243 111.312 1.00 61.41 78 GLY B C 1
ATOM 7216 O O . GLY B 1 78 ? 21.609 -32.744 112.400 1.00 61.00 78 GLY B O 1
ATOM 7220 N N . THR B 1 79 ? 23.120 -33.781 111.089 1.00 60.59 79 THR B N 1
ATOM 7221 C CA . THR B 1 79 ? 24.114 -33.835 112.156 1.00 60.26 79 THR B CA 1
ATOM 7222 C C . THR B 1 79 ? 24.505 -32.434 112.610 1.00 59.26 79 THR B C 1
ATOM 7223 O O . THR B 1 79 ? 24.460 -32.121 113.807 1.00 59.28 79 THR B O 1
ATOM 7234 N N . ALA B 1 80 ? 24.902 -31.573 111.666 1.00 58.17 80 ALA B N 1
ATOM 7235 C CA . ALA B 1 80 ? 25.189 -30.188 112.017 1.00 57.20 80 ALA B CA 1
ATOM 7236 C C . ALA B 1 80 ? 23.978 -29.534 112.676 1.00 59.29 80 ALA B C 1
ATOM 7237 O O . ALA B 1 80 ? 24.125 -28.714 113.593 1.00 57.55 80 ALA B O 1
ATOM 7244 N N . GLU B 1 81 ? 22.774 -29.885 112.219 1.00 60.75 81 GLU B N 1
ATOM 7245 C CA . GLU B 1 81 ? 21.556 -29.356 112.825 1.00 65.78 81 GLU B CA 1
ATOM 7246 C C . GLU B 1 81 ? 21.408 -29.828 114.268 1.00 63.00 81 GLU B C 1
ATOM 7247 O O . GLU B 1 81 ? 20.933 -29.080 115.130 1.00 60.81 81 GLU B O 1
ATOM 7259 N N . HIS B 1 82 ? 21.819 -31.067 114.552 1.00 60.40 82 HIS B N 1
ATOM 7260 C CA . HIS B 1 82 ? 21.773 -31.562 115.919 1.00 61.83 82 HIS B CA 1
ATOM 7261 C C . HIS B 1 82 ? 22.813 -30.881 116.799 1.00 61.23 82 HIS B C 1
ATOM 7262 O O . HIS B 1 82 ? 22.568 -30.669 117.992 1.00 61.00 82 HIS B O 1
ATOM 7276 N N . LEU B 1 83 ? 23.979 -30.542 116.235 1.00 59.39 83 LEU B N 1
ATOM 7277 C CA . LEU B 1 83 ? 25.001 -29.857 117.017 1.00 58.77 83 LEU B CA 1
ATOM 7278 C C . LEU B 1 83 ? 24.535 -28.466 117.431 1.00 58.72 83 LEU B C 1
ATOM 7279 O O . LEU B 1 83 ? 24.734 -28.056 118.581 1.00 58.75 83 LEU B O 1
ATOM 7295 N N . VAL B 1 84 ? 23.940 -27.715 116.506 1.00 58.07 84 VAL B N 1
ATOM 7296 C CA . VAL B 1 84 ? 23.440 -26.388 116.847 1.00 57.94 84 VAL B CA 1
ATOM 7297 C C . VAL B 1 84 ? 22.398 -26.488 117.961 1.00 59.21 84 VAL B C 1
ATOM 7298 O O . VAL B 1 84 ? 22.395 -25.683 118.896 1.00 59.40 84 VAL B O 1
ATOM 7311 N N . ALA B 1 85 ? 21.520 -27.491 117.890 1.00 60.17 85 ALA B N 1
ATOM 7312 C CA . ALA B 1 85 ? 20.509 -27.669 118.929 1.00 62.86 85 ALA B CA 1
ATOM 7313 C C . ALA B 1 85 ? 21.146 -28.035 120.264 1.00 65.29 85 ALA B C 1
ATOM 7314 O O . ALA B 1 85 ? 20.690 -27.583 121.321 1.00 66.26 85 ALA B O 1
ATOM 7321 N N . ALA B 1 86 ? 22.200 -28.857 120.239 1.00 66.57 86 ALA B N 1
ATOM 7322 C CA . ALA B 1 86 ? 22.875 -29.225 121.475 1.00 68.98 86 ALA B CA 1
ATOM 7323 C C . ALA B 1 86 ? 23.510 -28.008 122.137 1.00 71.93 86 ALA B C 1
ATOM 7324 O O . ALA B 1 86 ? 23.545 -27.912 123.372 1.00 73.73 86 ALA B O 1
ATOM 7331 N N . LEU B 1 87 ? 24.021 -27.067 121.337 1.00 70.58 87 LEU B N 1
ATOM 7332 C CA . LEU B 1 87 ? 24.586 -25.847 121.908 1.00 73.58 87 LEU B CA 1
ATOM 7333 C C . LEU B 1 87 ? 23.528 -25.067 122.679 1.00 76.90 87 LEU B C 1
ATOM 7334 O O . LEU B 1 87 ? 23.812 -24.505 123.744 1.00 74.37 87 LEU B O 1
ATOM 7350 N N . ALA B 1 88 ? 22.305 -25.023 122.159 1.00 84.15 88 ALA B N 1
ATOM 7351 C CA . ALA B 1 88 ? 21.207 -24.348 122.839 1.00 92.62 88 ALA B CA 1
ATOM 7352 C C . ALA B 1 88 ? 20.944 -24.978 124.205 1.00 90.84 88 ALA B C 1
ATOM 7353 O O . ALA B 1 88 ? 20.112 -25.878 124.333 1.00 89.25 88 ALA B O 1
ATOM 7360 N N . ALA B 1 97 ? 34.786 -34.748 128.890 1.00 78.60 97 ALA B N 1
ATOM 7361 C CA . ALA B 1 97 ? 35.268 -35.271 127.617 1.00 78.46 97 ALA B CA 1
ATOM 7362 C C . ALA B 1 97 ? 35.087 -34.245 126.501 1.00 76.71 97 ALA B C 1
ATOM 7363 O O . ALA B 1 97 ? 36.050 -33.861 125.825 1.00 76.91 97 ALA B O 1
ATOM 7369 N N . PHE B 1 98 ? 33.846 -33.809 126.306 1.00 75.11 98 PHE B N 1
ATOM 7370 C CA . PHE B 1 98 ? 33.513 -32.794 125.315 1.00 75.00 98 PHE B CA 1
ATOM 7371 C C . PHE B 1 98 ? 33.043 -31.531 126.021 1.00 77.55 98 PHE B C 1
ATOM 7372 O O . PHE B 1 98 ? 32.355 -31.601 127.045 1.00 77.79 98 PHE B O 1
ATOM 7389 N N . VAL B 1 99 ? 33.416 -30.382 125.469 1.00 79.33 99 VAL B N 1
ATOM 7390 C CA . VAL B 1 99 ? 33.048 -29.082 126.014 1.00 81.26 99 VAL B CA 1
ATOM 7391 C C . VAL B 1 99 ? 32.226 -28.360 124.958 1.00 75.80 99 VAL B C 1
ATOM 7392 O O . VAL B 1 99 ? 32.761 -27.943 123.921 1.00 73.83 99 VAL B O 1
ATOM 7405 N N . LEU B 1 100 ? 30.929 -28.224 125.210 1.00 73.13 100 LEU B N 1
ATOM 7406 C CA . LEU B 1 100 ? 30.037 -27.455 124.354 1.00 73.60 100 LEU B CA 1
ATOM 7407 C C . LEU B 1 100 ? 29.899 -26.053 124.932 1.00 79.01 100 LEU B C 1
ATOM 7408 O O . LEU B 1 100 ? 29.361 -25.881 126.030 1.00 81.51 100 LEU B O 1
ATOM 7424 N N . GLU B 1 101 ? 30.376 -25.060 124.193 1.00 81.53 101 GLU B N 1
ATOM 7425 C CA . GLU B 1 101 ? 30.361 -23.669 124.632 1.00 84.61 101 GLU B CA 1
ATOM 7426 C C . GLU B 1 101 ? 29.528 -22.860 123.648 1.00 81.56 101 GLU B C 1
ATOM 7427 O O . GLU B 1 101 ? 29.913 -22.701 122.484 1.00 82.63 101 GLU B O 1
ATOM 7439 N N . ALA B 1 102 ? 28.391 -22.357 124.111 1.00 77.19 102 ALA B N 1
ATOM 7440 C CA . ALA B 1 102 ? 27.515 -21.528 123.300 1.00 77.26 102 ALA B CA 1
ATOM 7441 C C . 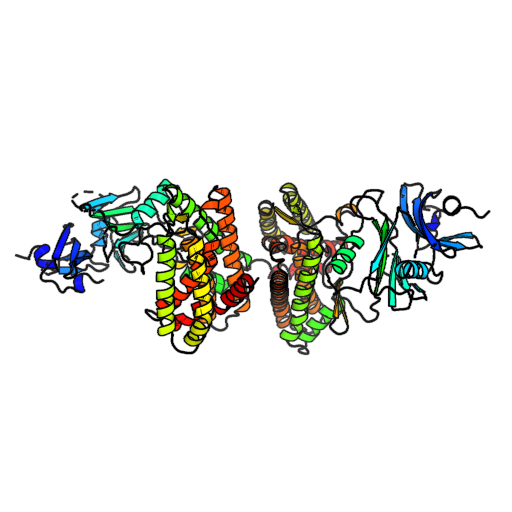ALA B 1 102 ? 27.701 -20.060 123.658 1.00 81.17 102 ALA B C 1
ATOM 7442 O O . ALA B 1 102 ? 28.240 -19.716 124.712 1.00 81.70 102 ALA B O 1
ATOM 7449 N N . PHE B 1 103 ? 27.250 -19.195 122.758 1.00 84.37 103 PHE B N 1
ATOM 7450 C CA . PHE B 1 103 ? 27.262 -17.756 122.969 1.00 88.92 103 PHE B CA 1
ATOM 7451 C C . PHE B 1 103 ? 25.847 -17.213 122.797 1.00 91.77 103 PHE B C 1
ATOM 7452 O O . PHE B 1 103 ? 24.928 -17.921 122.376 1.00 92.91 103 PHE B O 1
ATOM 7469 N N . THR B 1 104 ? 25.689 -15.928 123.124 1.00 91.92 104 THR B N 1
ATOM 7470 C CA . THR B 1 104 ? 24.362 -15.326 123.200 1.00 92.16 104 THR B CA 1
ATOM 7471 C C . THR B 1 104 ? 23.615 -15.352 121.871 1.00 95.60 104 THR B C 1
ATOM 7472 O O . THR B 1 104 ? 22.399 -15.148 121.854 1.00 91.18 104 THR B O 1
ATOM 7483 N N . GLY B 1 105 ? 24.305 -15.603 120.760 1.00 105.02 105 GLY B N 1
ATOM 7484 C CA . GLY B 1 105 ? 23.659 -15.631 119.467 1.00 114.32 105 GLY B CA 1
ATOM 7485 C C . GLY B 1 105 ? 23.100 -16.964 119.036 1.00 121.50 105 GLY B C 1
ATOM 7486 O O . GLY B 1 105 ? 22.607 -17.085 117.911 1.00 124.42 105 GLY B O 1
ATOM 7490 N N . ALA B 1 106 ? 23.149 -17.978 119.896 1.00 123.02 106 ALA B N 1
ATOM 7491 C CA . ALA B 1 106 ? 22.723 -19.312 119.510 1.00 120.83 106 ALA B CA 1
ATOM 7492 C C . ALA B 1 106 ? 21.199 -19.387 119.405 1.00 112.68 106 ALA B C 1
ATOM 7493 O O . ALA B 1 106 ? 20.467 -18.507 119.867 1.00 117.95 106 ALA B O 1
ATOM 7500 N N . ALA B 1 107 ? 20.726 -20.469 118.784 1.00 98.14 107 ALA B N 1
ATOM 7501 C CA . ALA B 1 107 ? 19.303 -20.728 118.595 1.00 88.34 107 ALA B CA 1
ATOM 7502 C C . ALA B 1 107 ? 19.125 -22.065 117.883 1.00 87.12 107 ALA B C 1
ATOM 7503 O O . ALA B 1 107 ? 19.950 -22.429 117.032 1.00 82.58 107 ALA B O 1
ATOM 7510 N N . PRO B 1 108 ? 18.069 -22.825 118.192 1.00 93.38 108 PRO B N 1
ATOM 7511 C CA . PRO B 1 108 ? 17.871 -24.136 117.527 1.00 92.94 108 PRO B CA 1
ATOM 7512 C C . PRO B 1 108 ? 17.319 -24.011 116.109 1.00 86.54 108 PRO B C 1
ATOM 7513 O O . PRO B 1 108 ? 16.124 -24.139 115.841 1.00 86.14 108 PRO B O 1
ATOM 7524 N N . VAL B 1 109 ? 18.222 -23.750 115.166 1.00 80.79 109 VAL B N 1
ATOM 7525 C CA . VAL B 1 109 ? 17.843 -23.628 113.763 1.00 75.35 109 VAL B CA 1
ATOM 7526 C C . VAL B 1 109 ? 17.777 -25.013 113.128 1.00 72.91 109 VAL B C 1
ATOM 7527 O O . VAL B 1 109 ? 18.406 -25.969 113.588 1.00 73.57 109 VAL B O 1
ATOM 7531 N N . THR B 1 110 ? 17.004 -25.118 112.047 1.00 70.67 110 THR B N 1
ATOM 7532 C CA . THR B 1 110 ? 16.786 -26.388 111.370 1.00 68.60 110 THR B CA 1
ATOM 7533 C C . THR B 1 110 ? 16.972 -26.202 109.870 1.00 66.62 110 THR B C 1
ATOM 7534 O O . THR B 1 110 ? 16.779 -25.105 109.333 1.00 62.28 110 THR B O 1
ATOM 7545 N N . GLY B 1 111 ? 17.344 -27.290 109.197 1.00 69.43 111 GLY B N 1
ATOM 7546 C CA . GLY B 1 111 ? 17.602 -27.250 107.769 1.00 70.48 111 GLY B CA 1
ATOM 7547 C C . GLY B 1 111 ? 19.074 -27.071 107.464 1.00 69.52 111 GLY B C 1
ATOM 7548 O O . GLY B 1 111 ? 19.727 -26.198 108.043 1.00 69.65 111 GLY B O 1
ATOM 7552 N N . GLU B 1 112 ? 19.611 -27.883 106.558 1.00 67.89 112 GLU B N 1
ATOM 7553 C CA . GLU B 1 112 ? 21.036 -27.881 106.264 1.00 65.30 112 GLU B CA 1
ATOM 7554 C C . GLU B 1 112 ? 21.270 -27.674 104.777 1.00 64.32 112 GLU B C 1
ATOM 7555 O O . GLU B 1 112 ? 20.557 -28.234 103.943 1.00 65.69 112 GLU B O 1
ATOM 7567 N N . ARG B 1 113 ? 22.274 -26.861 104.456 1.00 62.61 113 ARG B N 1
ATOM 7568 C CA . ARG B 1 113 ? 22.707 -26.650 103.082 1.00 60.59 113 ARG B CA 1
ATOM 7569 C C . ARG B 1 113 ? 24.228 -26.651 103.051 1.00 59.06 113 ARG B C 1
ATOM 7570 O O . ARG B 1 113 ? 24.868 -25.906 103.800 1.00 58.87 113 ARG B O 1
ATOM 7591 N N . GLY B 1 114 ? 24.802 -27.482 102.178 1.00 57.06 114 GLY B N 1
ATOM 7592 C CA . GLY B 1 114 ? 26.234 -27.653 102.142 1.00 55.56 114 GLY B CA 1
ATOM 7593 C C . GLY B 1 114 ? 26.943 -26.573 101.352 1.00 57.98 114 GLY B C 1
ATOM 7594 O O . GLY B 1 114 ? 26.333 -25.800 100.614 1.00 56.36 114 GLY B O 1
ATOM 7598 N N . ILE B 1 115 ? 28.261 -26.533 101.526 1.00 65.49 115 ILE B N 1
ATOM 7599 C CA . ILE B 1 115 ? 29.115 -25.587 100.815 1.00 73.96 115 ILE B CA 1
ATOM 7600 C C . ILE B 1 115 ? 30.221 -26.353 100.091 1.00 71.72 115 ILE B C 1
ATOM 7601 O O . ILE B 1 115 ? 30.830 -25.846 99.149 1.00 69.17 115 ILE B O 1
ATOM 7617 N N . SER B 1 123 ? 31.877 -27.066 105.271 1.00 61.73 123 SER B N 1
ATOM 7618 C CA . SER B 1 123 ? 30.967 -26.262 106.080 1.00 60.46 123 SER B CA 1
ATOM 7619 C C . SER B 1 123 ? 29.512 -26.596 105.770 1.00 59.55 123 SER B C 1
ATOM 7620 O O . SER B 1 123 ? 29.173 -26.942 104.639 1.00 62.99 123 SER B O 1
ATOM 7627 N N . VAL B 1 124 ? 28.661 -26.478 106.786 1.00 52.77 124 VAL B N 1
ATOM 7628 C CA . VAL B 1 124 ? 27.238 -26.767 106.671 1.00 53.06 124 VAL B CA 1
ATOM 7629 C C . VAL B 1 124 ? 26.468 -25.554 107.180 1.00 53.87 124 VAL B C 1
ATOM 7630 O O . VAL B 1 124 ? 26.627 -25.158 108.343 1.00 54.27 124 VAL B O 1
ATOM 7643 N N . ILE B 1 125 ? 25.634 -24.974 106.320 1.00 52.93 125 ILE B N 1
ATOM 7644 C CA . ILE B 1 125 ? 24.794 -23.848 106.711 1.00 52.94 125 ILE B CA 1
ATOM 7645 C C . ILE B 1 125 ? 23.525 -24.389 107.356 1.00 54.93 125 ILE B C 1
ATOM 7646 O O . ILE B 1 125 ? 22.822 -25.218 106.769 1.00 55.04 125 ILE B O 1
ATOM 7662 N N . VAL B 1 126 ? 23.226 -23.918 108.563 1.00 56.53 126 VAL B N 1
ATOM 7663 C CA . VAL B 1 126 ? 22.073 -24.373 109.333 1.00 59.60 126 VAL B CA 1
ATOM 7664 C C . VAL B 1 126 ? 21.089 -23.218 109.450 1.00 61.91 126 VAL B C 1
ATOM 7665 O O . VAL B 1 126 ? 21.466 -22.112 109.856 1.00 63.14 126 VAL B O 1
ATOM 7678 N N . GLY B 1 127 ? 19.831 -23.477 109.090 1.00 61.77 127 GLY B N 1
ATOM 7679 C CA . GLY B 1 127 ? 18.793 -22.466 109.199 1.00 61.74 127 GLY B CA 1
ATOM 7680 C C . GLY B 1 127 ? 19.048 -21.218 108.400 1.00 61.18 127 GLY B C 1
ATOM 7681 O O . GLY B 1 127 ? 18.393 -20.194 108.636 1.00 60.42 127 GLY B O 1
ATOM 7685 N N . GLU B 1 128 ? 19.986 -21.257 107.459 1.00 61.42 128 GLU B N 1
ATOM 7686 C CA . GLU B 1 128 ? 20.367 -20.088 106.681 1.00 62.14 128 GLU B CA 1
ATOM 7687 C C . GLU B 1 128 ? 20.724 -18.907 107.576 1.00 61.62 128 GLU B C 1
ATOM 7688 O O . GLU B 1 128 ? 20.482 -17.749 107.230 1.00 62.25 128 GLU B O 1
ATOM 7700 N N . CYS B 1 129 ? 21.307 -19.190 108.737 1.00 61.88 129 CYS B N 1
ATOM 7701 C CA . CYS B 1 129 ? 21.779 -18.125 109.615 1.00 62.43 129 CYS B CA 1
ATOM 7702 C C . CYS B 1 129 ? 22.945 -18.550 110.494 1.00 59.21 129 CYS B C 1
ATOM 7703 O O . CYS B 1 129 ? 23.418 -17.732 111.286 1.00 61.27 129 CYS B O 1
ATOM 7711 N N . ALA B 1 130 ? 23.433 -19.783 110.384 1.00 57.08 130 ALA B N 1
ATOM 7712 C CA . ALA B 1 130 ? 24.577 -20.259 111.149 1.00 52.61 130 ALA B CA 1
ATOM 7713 C C . ALA B 1 130 ? 25.413 -21.170 110.260 1.00 52.05 130 ALA B C 1
ATOM 7714 O O . ALA B 1 130 ? 24.881 -21.894 109.411 1.00 52.48 130 ALA B O 1
ATOM 7721 N N . VAL B 1 131 ? 26.724 -21.125 110.462 1.00 51.30 131 VAL B N 1
ATOM 7722 C CA . VAL B 1 131 ? 27.676 -21.908 109.683 1.00 50.73 131 VAL B CA 1
ATOM 7723 C C . VAL B 1 131 ? 28.378 -22.869 110.628 1.00 51.03 131 VAL B C 1
ATOM 7724 O O . VAL B 1 131 ? 29.089 -22.440 111.543 1.00 50.74 131 VAL B O 1
ATOM 7737 N N . VAL B 1 132 ? 28.194 -24.161 110.401 1.00 51.71 132 VAL B N 1
ATOM 7738 C CA . VAL B 1 132 ? 28.882 -25.198 111.156 1.00 53.24 132 VAL B CA 1
ATOM 7739 C C . VAL B 1 132 ? 30.117 -25.609 110.371 1.00 51.54 132 VAL B C 1
ATOM 7740 O O . VAL B 1 132 ? 30.022 -25.940 109.184 1.00 51.50 132 VAL B O 1
ATOM 7753 N N . LYS B 1 133 ? 31.267 -25.609 111.036 1.00 51.22 133 LYS B N 1
ATOM 7754 C CA . LYS B 1 133 ? 32.549 -25.881 110.396 1.00 51.37 133 LYS B CA 1
ATOM 7755 C C . LYS B 1 133 ? 33.241 -26.999 111.161 1.00 51.43 133 LYS B C 1
ATOM 7756 O O . LYS B 1 133 ? 33.668 -26.797 112.302 1.00 51.52 133 LYS B O 1
ATOM 7775 N N . TRP B 1 134 ? 33.347 -28.168 110.535 1.00 52.04 134 TRP B N 1
ATOM 7776 C CA . TRP B 1 134 ? 33.964 -29.330 111.162 1.00 54.39 134 TRP B CA 1
ATOM 7777 C C . TRP B 1 134 ? 35.472 -29.299 110.953 1.00 53.23 134 TRP B C 1
ATOM 7778 O O . TRP B 1 134 ? 35.938 -29.060 109.836 1.00 51.91 134 TRP B O 1
ATOM 7799 N N . ALA B 1 135 ? 36.228 -29.568 112.022 1.00 52.88 135 ALA B N 1
ATOM 7800 C CA . ALA B 1 135 ? 37.691 -29.620 111.955 1.00 55.06 135 ALA B CA 1
ATOM 7801 C C . ALA B 1 135 ? 38.105 -31.003 111.458 1.00 59.33 135 ALA B C 1
ATOM 7802 O O . ALA B 1 135 ? 38.597 -31.851 112.204 1.00 60.37 135 ALA B O 1
ATOM 7809 N N . VAL B 1 136 ? 37.926 -31.214 110.153 1.00 65.30 136 VAL B N 1
ATOM 7810 C CA . VAL B 1 136 ? 38.051 -32.550 109.565 1.00 72.26 136 VAL B CA 1
ATOM 7811 C C . VAL B 1 136 ? 39.342 -33.225 110.018 1.00 74.43 136 VAL B C 1
ATOM 7812 O O . VAL B 1 136 ? 39.323 -34.327 110.580 1.00 75.68 136 VAL B O 1
ATOM 7825 N N . ARG B 1 137 ? 40.482 -32.582 109.781 1.00 74.46 137 ARG B N 1
ATOM 7826 C CA . ARG B 1 137 ? 41.779 -33.158 110.116 1.00 77.27 137 ARG B CA 1
ATOM 7827 C C . ARG B 1 137 ? 42.250 -32.604 111.456 1.00 71.20 137 ARG B C 1
ATOM 7828 O O . ARG B 1 137 ? 42.416 -31.391 111.607 1.00 70.58 137 ARG B O 1
ATOM 7849 N N . LEU B 1 138 ? 42.465 -33.485 112.410 1.00 67.45 138 LEU B N 1
ATOM 7850 C CA . LEU B 1 138 ? 42.870 -33.108 113.753 1.00 65.50 138 LEU B CA 1
ATOM 7851 C C . LEU B 1 138 ? 44.372 -33.271 113.923 1.00 68.08 138 LEU B C 1
ATOM 7852 O O . LEU B 1 138 ? 45.017 -34.015 113.175 1.00 69.39 138 LEU B O 1
ATOM 7868 N N . PRO B 1 139 ? 44.974 -32.584 114.911 1.00 67.11 139 PRO B N 1
ATOM 7869 C CA . PRO B 1 139 ? 46.420 -32.722 115.135 1.00 65.39 139 PRO B CA 1
ATOM 7870 C C . PRO B 1 139 ? 46.832 -34.168 115.376 1.00 65.71 139 PRO B C 1
ATOM 7871 O O . PRO B 1 139 ? 45.950 -34.989 115.646 1.00 65.68 139 PRO B O 1
ATOM 7882 N N . GLU B 1 143 ? 49.315 -32.593 120.718 1.00 71.03 143 GLU B N 1
ATOM 7883 C CA . GLU B 1 143 ? 49.604 -31.525 119.758 1.00 70.59 143 GLU B CA 1
ATOM 7884 C C . GLU B 1 143 ? 48.420 -30.564 119.645 1.00 70.42 143 GLU B C 1
ATOM 7885 O O . GLU B 1 143 ? 47.268 -30.989 119.698 1.00 73.45 143 GLU B O 1
ATOM 7896 N N . PRO B 1 144 ? 48.696 -29.270 119.473 1.00 67.07 144 PRO B N 1
ATOM 7897 C CA . PRO B 1 144 ? 47.602 -28.297 119.388 1.00 65.70 144 PRO B CA 1
ATOM 7898 C C . PRO B 1 144 ? 46.848 -28.405 118.072 1.00 65.66 144 PRO B C 1
ATOM 7899 O O . PRO B 1 144 ? 47.405 -28.774 117.036 1.00 64.19 144 PRO B O 1
ATOM 7910 N N . GLY B 1 145 ? 45.561 -28.071 118.128 1.00 66.20 145 GLY B N 1
ATOM 7911 C CA . GLY B 1 145 ? 44.703 -28.158 116.966 1.00 66.14 145 GLY B CA 1
ATOM 7912 C C . GLY B 1 145 ? 44.511 -26.830 116.263 1.00 65.26 145 GLY B C 1
ATOM 7913 O O . GLY B 1 145 ? 45.475 -26.097 116.028 1.00 65.15 145 GLY B O 1
ATOM 7917 N N . SER B 1 146 ? 43.268 -26.511 115.917 1.00 63.59 146 SER B N 1
ATOM 7918 C CA . SER B 1 146 ? 42.968 -25.273 115.209 1.00 58.78 146 SER B CA 1
ATOM 7919 C C . SER B 1 146 ? 42.844 -24.114 116.194 1.00 54.36 146 SER B C 1
ATOM 7920 O O . SER B 1 146 ? 42.212 -24.256 117.244 1.00 54.15 146 SER B O 1
ATOM 7928 N N . PRO B 1 147 ? 43.427 -22.954 115.876 1.00 49.22 147 PRO B N 1
ATOM 7929 C CA . PRO B 1 147 ? 43.313 -21.795 116.766 1.00 49.04 147 PRO B CA 1
ATOM 7930 C C . PRO B 1 147 ? 42.054 -20.971 116.570 1.00 49.48 147 PRO B C 1
ATOM 7931 O O . PRO B 1 147 ? 41.910 -19.938 117.237 1.00 50.55 147 PRO B O 1
ATOM 7942 N N . ALA B 1 148 ? 41.151 -21.380 115.670 1.00 52.53 148 ALA B N 1
ATOM 7943 C CA . ALA B 1 148 ? 40.017 -20.534 115.306 1.00 56.41 148 ALA B CA 1
ATOM 7944 C C . ALA B 1 148 ? 39.296 -19.989 116.534 1.00 59.00 148 ALA B C 1
ATOM 7945 O O . ALA B 1 148 ? 38.889 -18.822 116.560 1.00 59.79 148 ALA B O 1
ATOM 7952 N N . ALA B 1 149 ? 39.144 -20.813 117.568 1.00 60.84 149 ALA B N 1
ATOM 7953 C CA . ALA B 1 149 ? 38.408 -20.377 118.752 1.00 63.10 149 ALA B CA 1
ATOM 7954 C C . ALA B 1 149 ? 39.178 -19.306 119.513 1.00 60.26 149 ALA B C 1
ATOM 7955 O O . ALA B 1 149 ? 38.593 -18.317 119.970 1.00 57.40 149 ALA B O 1
ATOM 7962 N N . GLN B 1 150 ? 40.489 -19.489 119.669 1.00 60.51 150 GLN B N 1
ATOM 7963 C CA . GLN B 1 150 ? 41.291 -18.500 120.382 1.00 63.15 150 GLN B CA 1
ATOM 7964 C C . GLN B 1 150 ? 41.303 -17.173 119.635 1.00 54.74 150 GLN B C 1
ATOM 7965 O O . GLN B 1 150 ? 41.225 -16.099 120.251 1.00 49.59 150 GLN B O 1
ATOM 7979 N N . ARG B 1 151 ? 41.382 -17.231 118.305 1.00 48.13 151 ARG B N 1
ATOM 7980 C CA . ARG B 1 151 ? 41.389 -16.011 117.505 1.00 46.88 151 ARG B CA 1
ATOM 7981 C C . ARG B 1 151 ? 40.071 -15.265 117.644 1.00 49.74 151 ARG B C 1
ATOM 7982 O O . ARG B 1 151 ? 40.051 -14.064 117.949 1.00 47.38 151 ARG B O 1
ATOM 8003 N N . ILE B 1 152 ? 38.953 -15.964 117.410 1.00 51.35 152 ILE B N 1
ATOM 8004 C CA . ILE B 1 152 ? 37.645 -15.323 117.470 1.00 53.38 152 ILE B CA 1
ATOM 8005 C C . ILE B 1 152 ? 37.374 -14.789 118.872 1.00 53.62 152 ILE B C 1
ATOM 8006 O O . ILE B 1 152 ? 36.885 -13.666 119.045 1.00 52.26 152 ILE B O 1
ATOM 8022 N N . ALA B 1 153 ? 37.694 -15.576 119.897 1.00 58.22 153 ALA B N 1
ATOM 8023 C CA . ALA B 1 153 ? 37.507 -15.100 121.267 1.00 59.57 153 ALA B CA 1
ATOM 8024 C C . ALA B 1 153 ? 38.365 -13.868 121.535 1.00 59.88 153 ALA B C 1
ATOM 8025 O O . ALA B 1 153 ? 37.902 -12.907 122.159 1.00 63.81 153 ALA B O 1
ATOM 8032 N N . ALA B 1 154 ? 39.615 -13.869 121.056 1.00 52.32 154 ALA B N 1
ATOM 8033 C CA . ALA B 1 154 ? 40.489 -12.724 121.286 1.00 51.30 154 ALA B CA 1
ATOM 8034 C C . ALA B 1 154 ? 39.963 -11.478 120.579 1.00 50.70 154 ALA B C 1
ATOM 8035 O O . ALA B 1 154 ? 40.049 -10.367 121.123 1.00 48.74 154 ALA B O 1
ATOM 8042 N N . LEU B 1 155 ? 39.443 -11.641 119.352 1.00 49.73 155 LEU B N 1
ATOM 8043 C CA . LEU B 1 155 ? 38.834 -10.521 118.644 1.00 48.72 155 LEU B CA 1
ATOM 8044 C C . LEU B 1 155 ? 37.616 -9.983 119.394 1.00 53.28 155 LEU B C 1
ATOM 8045 O O . LEU B 1 155 ? 37.444 -8.763 119.526 1.00 51.99 155 LEU B O 1
ATOM 8061 N N . ALA B 1 156 ? 36.752 -10.878 119.880 1.00 57.30 156 ALA B N 1
ATOM 8062 C CA . ALA B 1 156 ? 35.573 -10.438 120.623 1.00 62.45 156 ALA B CA 1
ATOM 8063 C C . ALA B 1 156 ? 35.967 -9.639 121.860 1.00 62.07 156 ALA B C 1
ATOM 8064 O O . ALA B 1 156 ? 35.520 -8.501 122.045 1.00 64.27 156 ALA B O 1
ATOM 8071 N N . ARG B 1 157 ? 36.810 -10.215 122.716 1.00 60.21 157 ARG B N 1
ATOM 8072 C CA . ARG B 1 157 ? 37.245 -9.504 123.913 1.00 61.90 157 ARG B CA 1
ATOM 8073 C C . ARG B 1 157 ? 37.916 -8.187 123.551 1.00 63.16 157 ARG B C 1
ATOM 8074 O O . ARG B 1 157 ? 37.770 -7.188 124.266 1.00 64.14 157 ARG B O 1
ATOM 8078 N N . GLY B 1 158 ? 38.653 -8.165 122.442 1.00 59.88 158 GLY B N 1
ATOM 8079 C CA . GLY B 1 158 ? 39.299 -6.953 121.984 1.00 60.41 158 GLY B CA 1
ATOM 8080 C C . GLY B 1 158 ? 38.377 -5.918 121.385 1.00 61.24 158 GLY B C 1
ATOM 8081 O O . GLY B 1 158 ? 38.853 -4.860 120.964 1.00 60.64 158 GLY B O 1
ATOM 8085 N N . GLY B 1 159 ? 37.074 -6.189 121.337 1.00 62.86 159 GLY B N 1
ATOM 8086 C CA . GLY B 1 159 ? 36.131 -5.260 120.756 1.00 63.17 159 GLY B CA 1
ATOM 8087 C C . GLY B 1 159 ? 36.038 -5.293 119.247 1.00 61.18 159 GLY B C 1
ATOM 8088 O O . GLY B 1 159 ? 35.420 -4.398 118.658 1.00 63.30 159 GLY B O 1
ATOM 8092 N N . PHE B 1 160 ? 36.628 -6.292 118.600 1.00 54.51 160 PHE B N 1
ATOM 8093 C CA . PHE B 1 160 ? 36.595 -6.378 117.145 1.00 50.69 160 PHE B CA 1
ATOM 8094 C C . PHE B 1 160 ? 35.277 -6.997 116.708 1.00 52.75 160 PHE B C 1
ATOM 8095 O O . PHE B 1 160 ? 34.972 -8.134 117.078 1.00 53.71 160 PHE B O 1
ATOM 8112 N N . THR B 1 161 ? 34.508 -6.258 115.907 1.00 53.91 161 THR B N 1
ATOM 8113 C CA . THR B 1 161 ? 33.185 -6.689 115.490 1.00 54.93 161 THR B CA 1
ATOM 8114 C C . THR B 1 161 ? 33.089 -7.041 114.016 1.00 51.11 161 THR B C 1
ATOM 8115 O O . THR B 1 161 ? 32.095 -7.659 113.613 1.00 47.77 161 THR B O 1
ATOM 8126 N N . GLU B 1 162 ? 34.082 -6.665 113.200 1.00 50.52 162 GLU B N 1
ATOM 8127 C CA . GLU B 1 162 ? 34.005 -6.875 111.760 1.00 50.65 162 GLU B CA 1
ATOM 8128 C C . GLU B 1 162 ? 34.228 -8.350 111.448 1.00 47.34 162 GLU B C 1
ATOM 8129 O O . GLU B 1 162 ? 35.250 -8.732 110.872 1.00 44.07 162 GLU B O 1
ATOM 8141 N N . MET B 1 163 ? 33.275 -9.177 111.834 1.00 49.64 163 MET B N 1
ATOM 8142 C CA . MET B 1 163 ? 33.330 -10.618 111.661 1.00 50.93 163 MET B CA 1
ATOM 8143 C C . MET B 1 163 ? 31.952 -11.173 111.975 1.00 51.38 163 MET B C 1
ATOM 8144 O O . MET B 1 163 ? 31.204 -10.558 112.760 1.00 52.73 163 MET B O 1
ATOM 8158 N N . PRO B 1 164 ? 31.570 -12.326 111.426 1.00 47.47 164 PRO B N 1
ATOM 8159 C CA . PRO B 1 164 ? 30.262 -12.903 111.761 1.00 48.29 164 PRO B CA 1
ATOM 8160 C C . PRO B 1 164 ? 30.175 -13.204 113.249 1.00 48.44 164 PRO B C 1
ATOM 8161 O O . PRO B 1 164 ? 31.107 -13.743 113.851 1.00 48.31 164 PRO B O 1
ATOM 8172 N N . ARG B 1 165 ? 29.041 -12.846 113.843 1.00 50.82 165 ARG B N 1
ATOM 8173 C CA . ARG B 1 165 ? 28.840 -13.090 115.261 1.00 49.95 165 ARG B CA 1
ATOM 8174 C C . ARG B 1 165 ? 29.093 -14.563 115.577 1.00 50.33 165 ARG B C 1
ATOM 8175 O O . ARG B 1 165 ? 28.538 -15.442 114.899 1.00 50.31 165 ARG B O 1
ATOM 8179 N N . PRO B 1 166 ? 29.903 -14.874 116.586 1.00 55.24 166 PRO B N 1
ATOM 8180 C CA . PRO B 1 166 ? 30.098 -16.276 116.957 1.00 59.93 166 PRO B CA 1
ATOM 8181 C C . PRO B 1 166 ? 28.859 -16.848 117.616 1.00 63.48 166 PRO B C 1
ATOM 8182 O O . PRO B 1 166 ? 28.116 -16.144 118.304 1.00 67.62 166 PRO B O 1
ATOM 8193 N N . TRP B 1 167 ? 28.644 -18.143 117.400 1.00 62.15 167 TRP B N 1
ATOM 8194 C CA . TRP B 1 167 ? 27.520 -18.853 118.001 1.00 61.00 167 TRP B CA 1
ATOM 8195 C C . TRP B 1 167 ? 27.936 -19.852 119.068 1.00 59.25 167 TRP B C 1
ATOM 8196 O O . TRP B 1 167 ? 27.284 -19.927 120.114 1.00 57.12 167 TRP B O 1
ATOM 8217 N N . GLY B 1 168 ? 28.987 -20.632 118.834 1.00 56.63 168 GLY B N 1
ATOM 8218 C CA . GLY B 1 168 ? 29.375 -21.642 119.803 1.00 58.48 168 GLY B CA 1
ATOM 8219 C C . GLY B 1 168 ? 30.618 -22.380 119.354 1.00 58.77 168 GLY B C 1
ATOM 8220 O O . GLY B 1 168 ? 31.179 -22.120 118.280 1.00 56.35 168 GLY B O 1
ATOM 8224 N N . LEU B 1 169 ? 31.038 -23.322 120.200 1.00 58.84 169 LEU B N 1
ATOM 8225 C CA . LEU B 1 169 ? 32.259 -24.077 119.972 1.00 59.45 169 LEU B CA 1
ATOM 8226 C C . LEU B 1 169 ? 32.110 -25.472 120.561 1.00 60.59 169 LEU B C 1
ATOM 8227 O O . LEU B 1 169 ? 31.438 -25.663 121.581 1.00 60.76 169 LEU B O 1
ATOM 8243 N N . LEU B 1 170 ? 32.756 -26.443 119.917 1.00 59.31 170 LEU B N 1
ATOM 8244 C CA . LEU B 1 170 ? 32.822 -27.811 120.423 1.00 61.62 170 LEU B CA 1
ATOM 8245 C C . LEU B 1 170 ? 34.284 -28.219 120.477 1.00 62.45 170 LEU B C 1
ATOM 8246 O O . LEU B 1 170 ? 34.964 -28.213 119.448 1.00 62.88 170 LEU B O 1
ATOM 8262 N N . THR B 1 171 ? 34.761 -28.573 121.665 1.00 65.84 171 THR B N 1
ATOM 8263 C CA . THR B 1 171 ? 36.159 -28.918 121.867 1.00 69.60 171 THR B CA 1
ATOM 8264 C C . THR B 1 171 ? 36.267 -30.253 122.590 1.00 70.39 171 THR B C 1
ATOM 8265 O O . THR B 1 171 ? 35.426 -30.602 123.425 1.00 68.11 171 THR B O 1
ATOM 8276 N N . LEU B 1 172 ? 37.322 -30.997 122.258 1.00 72.88 172 LEU B N 1
ATOM 8277 C CA . LEU B 1 172 ? 37.618 -32.269 122.908 1.00 76.75 172 LEU B CA 1
ATOM 8278 C C . LEU B 1 172 ? 38.601 -32.009 124.044 1.00 81.95 172 LEU B C 1
ATOM 8279 O O . LEU B 1 172 ? 39.767 -31.685 123.801 1.00 80.64 172 LEU B O 1
ATOM 8283 N N . ALA B 1 173 ? 38.129 -32.148 125.283 1.00 89.01 173 ALA B N 1
ATOM 8284 C CA . ALA B 1 173 ? 38.948 -31.908 126.471 1.00 94.11 173 ALA B CA 1
ATOM 8285 C C . ALA B 1 173 ? 39.482 -33.253 126.955 1.00 97.66 173 ALA B C 1
ATOM 8286 O O . ALA B 1 173 ? 38.875 -33.919 127.793 1.00 99.83 173 ALA B O 1
ATOM 8293 N N . GLU B 1 174 ? 40.632 -33.650 126.420 1.00 97.39 174 GLU B N 1
ATOM 8294 C CA . GLU B 1 174 ? 41.248 -34.917 126.790 1.00 98.35 174 GLU B CA 1
ATOM 8295 C C . GLU B 1 174 ? 42.765 -34.838 126.653 1.00 99.65 174 GLU B C 1
ATOM 8296 O O . GLU B 1 174 ? 43.311 -35.041 125.569 1.00 99.07 174 GLU B O 1
ATOM 8300 N N . PRO B 1 178 ? 43.940 -30.001 124.692 1.00 95.96 178 PRO B N 1
ATOM 8301 C CA . PRO B 1 178 ? 42.581 -29.941 124.133 1.00 95.12 178 PRO B CA 1
ATOM 8302 C C . PRO B 1 178 ? 42.586 -29.587 122.650 1.00 93.11 178 PRO B C 1
ATOM 8303 O O . PRO B 1 178 ? 43.602 -29.125 122.130 1.00 94.58 178 PRO B O 1
ATOM 8314 N N . VAL B 1 179 ? 41.459 -29.802 121.975 1.00 88.90 179 VAL B N 1
ATOM 8315 C CA . VAL B 1 179 ? 41.373 -29.592 120.536 1.00 83.55 179 VAL B CA 1
ATOM 8316 C C . VAL B 1 179 ? 39.971 -29.116 120.189 1.00 76.45 179 VAL B C 1
ATOM 8317 O O . VAL B 1 179 ? 38.989 -29.477 120.844 1.00 80.41 179 VAL B O 1
ATOM 8330 N N . LEU B 1 180 ? 39.884 -28.287 119.154 1.00 66.36 180 LEU B N 1
ATOM 8331 C CA . LEU B 1 180 ? 38.611 -27.817 118.627 1.00 58.59 180 LEU B CA 1
ATOM 8332 C C . LEU B 1 180 ? 38.113 -28.806 117.580 1.00 55.52 180 LEU B C 1
ATOM 8333 O O . LEU B 1 180 ? 38.860 -29.195 116.678 1.00 54.69 180 LEU B O 1
ATOM 8349 N N . LEU B 1 181 ? 36.856 -29.216 117.707 1.00 54.91 181 LEU B N 1
ATOM 8350 C CA . LEU B 1 181 ? 36.251 -30.131 116.747 1.00 55.58 181 LEU B CA 1
ATOM 8351 C C . LEU B 1 181 ? 35.292 -29.443 115.788 1.00 54.32 181 LEU B C 1
ATOM 8352 O O . LEU B 1 181 ? 35.182 -29.864 114.635 1.00 54.16 181 LEU B O 1
ATOM 8368 N N . ALA B 1 182 ? 34.592 -28.404 116.235 1.00 53.95 182 ALA B N 1
ATOM 8369 C CA . ALA B 1 182 ? 33.633 -27.702 115.394 1.00 53.33 182 ALA B CA 1
ATOM 8370 C C . ALA B 1 182 ? 33.473 -26.282 115.904 1.00 52.74 182 ALA B C 1
ATOM 8371 O O . ALA B 1 182 ? 33.514 -26.040 117.112 1.00 55.97 182 ALA B O 1
ATOM 8378 N N . SER B 1 183 ? 33.309 -25.345 114.976 1.00 51.81 183 SER B N 1
ATOM 8379 C CA . SER B 1 183 ? 33.000 -23.961 115.288 1.00 51.31 183 SER B CA 1
ATOM 8380 C C . SER B 1 183 ? 31.703 -23.578 114.594 1.00 51.31 183 SER B C 1
ATOM 8381 O O . SER B 1 183 ? 31.384 -24.094 113.517 1.00 52.63 183 SER B O 1
ATOM 8389 N N . VAL B 1 184 ? 30.951 -22.678 115.219 1.00 51.47 184 VAL B N 1
ATOM 8390 C CA . VAL B 1 184 ? 29.686 -22.203 114.675 1.00 51.60 184 VAL B CA 1
ATOM 8391 C C . VAL B 1 184 ? 29.681 -20.684 114.760 1.00 53.14 184 VAL B C 1
ATOM 8392 O O . VAL B 1 184 ? 29.853 -20.119 115.847 1.00 55.50 184 VAL B O 1
ATOM 8405 N N . VAL B 1 185 ? 29.479 -20.026 113.619 1.00 50.36 185 VAL B N 1
ATOM 8406 C CA . VAL B 1 185 ? 29.396 -18.577 113.557 1.00 49.88 185 VAL B CA 1
ATOM 8407 C C . VAL B 1 185 ? 28.208 -18.197 112.688 1.00 50.65 185 VAL B C 1
ATOM 8408 O O . VAL B 1 185 ? 27.670 -19.009 111.932 1.00 51.91 185 VAL B O 1
ATOM 8421 N N . ALA B 1 186 ? 27.817 -16.931 112.786 1.00 52.11 186 ALA B N 1
ATOM 8422 C CA . ALA B 1 186 ? 26.660 -16.450 112.046 1.00 53.92 186 ALA B CA 1
ATOM 8423 C C . ALA B 1 186 ? 26.897 -16.559 110.548 1.00 52.28 186 ALA B C 1
ATOM 8424 O O . ALA B 1 186 ? 28.012 -16.361 110.057 1.00 49.51 186 ALA B O 1
ATOM 8431 N N . TYR B 1 187 ? 25.838 -16.888 109.821 1.00 53.84 187 TYR B N 1
ATOM 8432 C CA . TYR B 1 187 ? 25.860 -16.907 108.366 1.00 58.40 187 TYR B CA 1
ATOM 8433 C C . TYR B 1 187 ? 25.278 -15.598 107.846 1.00 59.77 187 TYR B C 1
ATOM 8434 O O . TYR B 1 187 ? 24.208 -15.170 108.291 1.00 59.65 187 TYR B O 1
ATOM 8452 N N . LEU B 1 188 ? 25.997 -14.956 106.922 1.00 59.34 188 LEU B N 1
ATOM 8453 C CA . LEU B 1 188 ? 25.546 -13.714 106.308 1.00 57.90 188 LEU B CA 1
ATOM 8454 C C . LEU B 1 188 ? 24.919 -14.048 104.960 1.00 57.44 188 LEU B C 1
ATOM 8455 O O . LEU B 1 188 ? 25.644 -14.201 103.968 1.00 53.52 188 LEU B O 1
ATOM 8471 N N . PRO B 1 189 ? 23.591 -14.163 104.862 1.00 61.25 189 PRO B N 1
ATOM 8472 C CA . PRO B 1 189 ? 22.997 -14.724 103.635 1.00 61.89 189 PRO B CA 1
ATOM 8473 C C . PRO B 1 189 ? 23.147 -13.841 102.399 1.00 61.67 189 PRO B C 1
ATOM 8474 O O . PRO B 1 189 ? 23.011 -14.354 101.280 1.00 62.51 189 PRO B O 1
ATOM 8485 N N . GLY B 1 190 ? 23.412 -12.548 102.552 1.00 59.55 190 GLY B N 1
ATOM 8486 C CA . GLY B 1 190 ? 23.552 -11.693 101.393 1.00 61.58 190 GLY B CA 1
ATOM 8487 C C . GLY B 1 190 ? 24.989 -11.315 101.085 1.00 61.52 190 GLY B C 1
ATOM 8488 O O . GLY B 1 190 ? 25.240 -10.340 100.369 1.00 65.18 190 GLY B O 1
ATOM 8492 N N . ALA B 1 191 ? 25.941 -12.080 101.612 1.00 53.73 191 ALA B N 1
ATOM 8493 C CA . ALA B 1 191 ? 27.343 -11.710 101.550 1.00 48.37 191 ALA B CA 1
ATOM 8494 C C . ALA B 1 191 ? 28.062 -12.457 100.433 1.00 47.17 191 ALA B C 1
ATOM 8495 O O . ALA B 1 191 ? 27.705 -13.580 100.073 1.00 48.06 191 ALA B O 1
ATOM 8502 N N . LEU B 1 192 ? 29.069 -11.801 99.870 1.00 44.47 192 LEU B N 1
ATOM 8503 C CA . LEU B 1 192 ? 29.998 -12.408 98.930 1.00 43.94 192 LEU B CA 1
ATOM 8504 C C . LEU B 1 192 ? 31.394 -12.346 99.540 1.00 42.94 192 LEU B C 1
ATOM 8505 O O . LEU B 1 192 ? 31.692 -11.445 100.331 1.00 42.47 192 LEU B O 1
ATOM 8521 N N . ASP B 1 193 ? 32.246 -13.306 99.183 1.00 42.73 193 ASP B N 1
ATOM 8522 C CA . ASP B 1 193 ? 33.643 -13.207 99.590 1.00 42.31 193 ASP B CA 1
ATOM 8523 C C . ASP B 1 193 ? 34.399 -12.388 98.549 1.00 42.35 193 ASP B C 1
ATOM 8524 O O . ASP B 1 193 ? 33.889 -12.088 97.476 1.00 41.22 193 ASP B O 1
ATOM 8533 N N . GLY B 1 194 ? 35.643 -12.038 98.882 1.00 35.50 194 GLY B N 1
ATOM 8534 C CA . GLY B 1 194 ? 36.377 -11.073 98.083 1.00 36.07 194 GLY B CA 1
ATOM 8535 C C . GLY B 1 194 ? 36.679 -11.535 96.668 1.00 35.82 194 GLY B C 1
ATOM 8536 O O . GLY B 1 194 ? 36.778 -10.720 95.753 1.00 34.76 194 GLY B O 1
ATOM 8540 N N . TRP B 1 195 ? 36.863 -12.834 96.464 1.00 36.55 195 TRP B N 1
ATOM 8541 C CA . TRP B 1 195 ? 37.090 -13.312 95.105 1.00 38.24 195 TRP B CA 1
ATOM 8542 C C . TRP B 1 195 ? 35.885 -13.037 94.216 1.00 39.90 195 TRP B C 1
ATOM 8543 O O . TRP B 1 195 ? 36.008 -13.087 92.988 1.00 39.32 195 TRP B O 1
ATOM 8564 N N . ASP B 1 196 ? 34.725 -12.734 94.810 1.00 41.84 196 ASP B N 1
ATOM 8565 C CA . ASP B 1 196 ? 33.567 -12.279 94.043 1.00 40.87 196 ASP B CA 1
ATOM 8566 C C . ASP B 1 196 ? 33.515 -10.754 93.975 1.00 36.65 196 ASP B C 1
ATOM 8567 O O . ASP B 1 196 ? 33.548 -10.177 92.886 1.00 33.75 196 ASP B O 1
ATOM 8576 N N . TRP B 1 197 ? 33.450 -10.080 95.135 1.00 34.71 197 TRP B N 1
ATOM 8577 C CA . TRP B 1 197 ? 33.136 -8.656 95.097 1.00 34.37 197 TRP B CA 1
ATOM 8578 C C . TRP B 1 197 ? 34.316 -7.808 94.648 1.00 30.58 197 TRP B C 1
ATOM 8579 O O . TRP B 1 197 ? 34.108 -6.764 94.011 1.00 31.72 197 TRP B O 1
ATOM 8600 N N . ALA B 1 198 ? 35.544 -8.224 94.942 1.00 32.50 198 ALA B N 1
ATOM 8601 C CA . ALA B 1 198 ? 36.703 -7.448 94.494 1.00 32.30 198 ALA B CA 1
ATOM 8602 C C . ALA B 1 198 ? 36.898 -7.589 92.993 1.00 31.78 198 ALA B C 1
ATOM 8603 O O . ALA B 1 198 ? 37.239 -6.617 92.305 1.00 34.74 198 ALA B O 1
ATOM 8610 N N . VAL B 1 199 ? 36.685 -8.791 92.471 1.00 28.48 199 VAL B N 1
ATOM 8611 C CA . VAL B 1 199 ? 36.732 -9.002 91.026 1.00 33.19 199 VAL B CA 1
ATOM 8612 C C . VAL B 1 199 ? 35.653 -8.178 90.347 1.00 34.76 199 VAL B C 1
ATOM 8613 O O . VAL B 1 199 ? 35.892 -7.529 89.316 1.00 35.86 199 VAL B O 1
ATOM 8626 N N . ASP B 1 200 ? 34.454 -8.156 90.930 1.00 36.17 200 ASP B N 1
ATOM 8627 C CA . ASP B 1 200 ? 33.374 -7.372 90.342 1.00 36.80 200 ASP B CA 1
ATOM 8628 C C . ASP B 1 200 ? 33.687 -5.875 90.401 1.00 34.41 200 ASP B C 1
ATOM 8629 O O . ASP B 1 200 ? 33.421 -5.151 89.436 1.00 33.84 200 ASP B O 1
ATOM 8638 N N . ASP B 1 201 ? 34.252 -5.405 91.519 1.00 31.81 201 ASP B N 1
ATOM 8639 C CA . ASP B 1 201 ? 34.642 -4.003 91.647 1.00 33.62 201 ASP B CA 1
ATOM 8640 C C . ASP B 1 201 ? 35.594 -3.597 90.523 1.00 35.48 201 ASP B C 1
ATOM 8641 O O . ASP B 1 201 ? 35.371 -2.594 89.832 1.00 37.45 201 ASP B O 1
ATOM 8650 N N . VAL B 1 202 ? 36.661 -4.375 90.328 1.00 31.99 202 VAL B N 1
ATOM 8651 C CA . VAL B 1 202 ? 37.708 -4.015 89.385 1.00 30.93 202 VAL B CA 1
ATOM 8652 C C . VAL B 1 202 ? 37.222 -4.197 87.961 1.00 34.96 202 VAL B C 1
ATOM 8653 O O . VAL B 1 202 ? 37.645 -3.468 87.051 1.00 34.75 202 VAL B O 1
ATOM 8666 N N . ARG B 1 203 ? 36.331 -5.167 87.740 1.00 36.84 203 ARG B N 1
ATOM 8667 C CA . ARG B 1 203 ? 35.711 -5.342 86.427 1.00 42.98 203 ARG B CA 1
ATOM 8668 C C . ARG B 1 203 ? 34.836 -4.144 86.082 1.00 43.15 203 ARG B C 1
ATOM 8669 O O . ARG B 1 203 ? 34.812 -3.691 84.927 1.00 42.93 203 ARG B O 1
ATOM 8690 N N . ARG B 1 204 ? 34.116 -3.607 87.074 1.00 41.43 204 ARG B N 1
ATOM 8691 C CA . ARG B 1 204 ? 33.308 -2.416 86.834 1.00 41.69 204 ARG B CA 1
ATOM 8692 C C . ARG B 1 204 ? 34.186 -1.193 86.612 1.00 40.26 204 ARG B C 1
ATOM 8693 O O . ARG B 1 204 ? 33.811 -0.293 85.860 1.00 39.38 204 ARG B O 1
ATOM 8714 N N . LEU B 1 205 ? 35.348 -1.140 87.259 1.00 39.51 205 LEU B N 1
ATOM 8715 C CA . LEU B 1 205 ? 36.306 -0.078 86.970 1.00 40.06 205 LEU B CA 1
ATOM 8716 C C . LEU B 1 205 ? 36.768 -0.151 85.519 1.00 41.57 205 LEU B C 1
ATOM 8717 O O . LEU B 1 205 ? 36.768 0.857 84.804 1.00 44.17 205 LEU B O 1
ATOM 8733 N N . ALA B 1 206 ? 37.162 -1.350 85.073 1.00 41.31 206 ALA B N 1
ATOM 8734 C CA . ALA B 1 206 ? 37.642 -1.523 83.709 1.00 39.17 206 ALA B CA 1
ATOM 8735 C C . ALA B 1 206 ? 36.596 -1.122 82.686 1.00 43.35 206 ALA B C 1
ATOM 8736 O O . ALA B 1 206 ? 36.947 -0.738 81.569 1.00 46.54 206 ALA B O 1
ATOM 8743 N N . ARG B 1 207 ? 35.315 -1.221 83.034 1.00 46.02 207 ARG B N 1
ATOM 8744 C CA . ARG B 1 207 ? 34.239 -0.803 82.150 1.00 50.67 207 ARG B CA 1
ATOM 8745 C C . ARG B 1 207 ? 33.848 0.653 82.358 1.00 49.93 207 ARG B C 1
ATOM 8746 O O . ARG B 1 207 ? 33.013 1.172 81.614 1.00 47.75 207 ARG B O 1
ATOM 8767 N N . GLY B 1 208 ? 34.414 1.319 83.362 1.00 51.64 208 GLY B N 1
ATOM 8768 C CA . GLY B 1 208 ? 34.079 2.701 83.623 1.00 51.80 208 GLY B CA 1
ATOM 8769 C C . GLY B 1 208 ? 32.859 2.910 84.479 1.00 49.90 208 GLY B C 1
ATOM 8770 O O . GLY B 1 208 ? 32.468 4.061 84.694 1.00 50.32 208 GLY B O 1
ATOM 8774 N N . GLU B 1 209 ? 32.239 1.841 84.975 1.00 49.21 209 GLU B N 1
ATOM 8775 C CA . GLU B 1 209 ? 31.086 1.999 85.853 1.00 51.31 209 GLU B CA 1
ATOM 8776 C C . GLU B 1 209 ? 31.473 2.529 87.227 1.00 44.38 209 GLU B C 1
ATOM 8777 O O . GLU B 1 209 ? 30.625 3.096 87.913 1.00 48.35 209 GLU B O 1
ATOM 8789 N N . LEU B 1 210 ? 32.725 2.357 87.635 1.00 41.55 210 LEU B N 1
ATOM 8790 C CA . LEU B 1 210 ? 33.245 2.911 88.874 1.00 42.89 210 LEU B CA 1
ATOM 8791 C C . LEU B 1 210 ? 34.461 3.778 88.571 1.00 41.40 210 LEU B C 1
ATOM 8792 O O . LEU B 1 210 ? 35.242 3.477 87.665 1.00 42.72 210 LEU B O 1
ATOM 8808 N N . THR B 1 211 ? 34.616 4.854 89.338 1.00 40.89 211 THR B N 1
ATOM 8809 C CA . THR B 1 211 ? 35.856 5.609 89.283 1.00 40.11 211 THR B CA 1
ATOM 8810 C C . THR B 1 211 ? 36.967 4.852 90.013 1.00 40.31 211 THR B C 1
ATOM 8811 O O . THR B 1 211 ? 36.714 3.914 90.772 1.00 39.13 211 THR B O 1
ATOM 8822 N N . MET B 1 212 ? 38.216 5.292 89.787 1.00 40.68 212 MET B N 1
ATOM 8823 C CA . MET B 1 212 ? 39.355 4.714 90.493 1.00 41.47 212 MET B CA 1
ATOM 8824 C C . MET B 1 212 ? 39.240 4.934 92.001 1.00 40.64 212 MET B C 1
ATOM 8825 O O . MET B 1 212 ? 39.530 4.029 92.789 1.00 36.59 212 MET B O 1
ATOM 8839 N N . ASP B 1 213 ? 38.812 6.121 92.423 1.00 42.28 213 ASP B N 1
ATOM 8840 C CA . ASP B 1 213 ? 38.632 6.356 93.850 1.00 45.30 213 ASP B CA 1
ATOM 8841 C C . ASP B 1 213 ? 37.605 5.396 94.431 1.00 42.03 213 ASP B C 1
ATOM 8842 O O . ASP B 1 213 ? 37.782 4.875 95.536 1.00 41.48 213 ASP B O 1
ATOM 8851 N N . GLN B 1 214 ? 36.517 5.152 93.699 1.00 41.52 214 GLN B N 1
ATOM 8852 C CA . GLN B 1 214 ? 35.514 4.210 94.172 1.00 41.04 214 GLN B CA 1
ATOM 8853 C C . GLN B 1 214 ? 36.083 2.807 94.280 1.00 36.90 214 GLN B C 1
ATOM 8854 O O . GLN B 1 214 ? 35.783 2.086 95.235 1.00 37.58 214 GLN B O 1
ATOM 8868 N N . ALA B 1 215 ? 36.912 2.406 93.317 1.00 34.42 215 ALA B N 1
ATOM 8869 C CA . ALA B 1 215 ? 37.465 1.058 93.290 1.00 33.50 215 ALA B CA 1
ATOM 8870 C C . ALA B 1 215 ? 38.574 0.857 94.308 1.00 35.27 215 ALA B C 1
ATOM 8871 O O . ALA B 1 215 ? 38.908 -0.283 94.626 1.00 32.70 215 ALA B O 1
ATOM 8878 N N . LEU B 1 216 ? 39.167 1.933 94.799 1.00 38.17 216 LEU B N 1
ATOM 8879 C CA . LEU B 1 216 ? 40.210 1.840 95.806 1.00 38.28 216 LEU B CA 1
ATOM 8880 C C . LEU B 1 216 ? 39.675 1.932 97.226 1.00 37.32 216 LEU B C 1
ATOM 8881 O O . LEU B 1 216 ? 40.396 1.590 98.165 1.00 37.14 216 LEU B O 1
ATOM 8897 N N . LEU B 1 217 ? 38.437 2.384 97.409 1.00 39.86 217 LEU B N 1
ATOM 8898 C CA . LEU B 1 217 ? 37.901 2.498 98.762 1.00 41.90 217 LEU B CA 1
ATOM 8899 C C . LEU B 1 217 ? 37.898 1.159 99.496 1.00 41.96 217 LEU B C 1
ATOM 8900 O O . LEU B 1 217 ? 38.308 1.137 100.667 1.00 39.32 217 LEU B O 1
ATOM 8916 N N . PRO B 1 218 ? 37.496 0.028 98.893 1.00 39.22 218 PRO B N 1
ATOM 8917 C CA . PRO B 1 218 ? 37.555 -1.234 99.647 1.00 39.92 218 PRO B CA 1
ATOM 8918 C C . PRO B 1 218 ? 38.960 -1.598 100.106 1.00 38.61 218 PRO B C 1
ATOM 8919 O O . PRO B 1 218 ? 39.125 -2.123 101.214 1.00 39.76 218 PRO B O 1
ATOM 8930 N N . ALA B 1 219 ? 39.985 -1.321 99.296 1.00 35.30 219 ALA B N 1
ATOM 8931 C CA . ALA B 1 219 ? 41.342 -1.633 99.713 1.00 36.09 219 ALA B CA 1
ATOM 8932 C C . ALA B 1 219 ? 41.725 -0.830 100.955 1.00 36.53 219 ALA B C 1
ATOM 8933 O O . ALA B 1 219 ? 42.394 -1.347 101.862 1.00 35.82 219 ALA B O 1
ATOM 8940 N N . ALA B 1 220 ? 41.311 0.432 101.013 1.00 37.75 220 ALA B N 1
ATOM 8941 C CA . ALA B 1 220 ? 41.600 1.252 102.181 1.00 40.88 220 ALA B CA 1
ATOM 8942 C C . ALA B 1 220 ? 40.864 0.725 103.405 1.00 40.96 220 ALA B C 1
ATOM 8943 O O . ALA B 1 220 ? 41.451 0.591 104.485 1.00 43.05 220 ALA B O 1
ATOM 8950 N N . GLN B 1 221 ? 39.572 0.421 103.256 1.00 43.03 221 GLN B N 1
ATOM 8951 C CA . GLN B 1 221 ? 38.806 -0.117 104.380 1.00 47.34 221 GLN B CA 1
ATOM 8952 C C . GLN B 1 221 ? 39.403 -1.429 104.870 1.00 41.54 221 GLN B C 1
ATOM 8953 O O . GLN B 1 221 ? 39.478 -1.674 106.079 1.00 40.08 221 GLN B O 1
ATOM 8967 N N . LEU B 1 222 ? 39.845 -2.288 103.941 1.00 38.75 222 LEU B N 1
ATOM 8968 C CA . LEU B 1 222 ? 40.518 -3.523 104.341 1.00 39.56 222 LEU B CA 1
ATOM 8969 C C . LEU B 1 222 ? 41.812 -3.240 105.094 1.00 36.43 222 LEU B C 1
ATOM 8970 O O . LEU B 1 222 ? 42.169 -3.987 106.008 1.00 34.67 222 LEU B O 1
A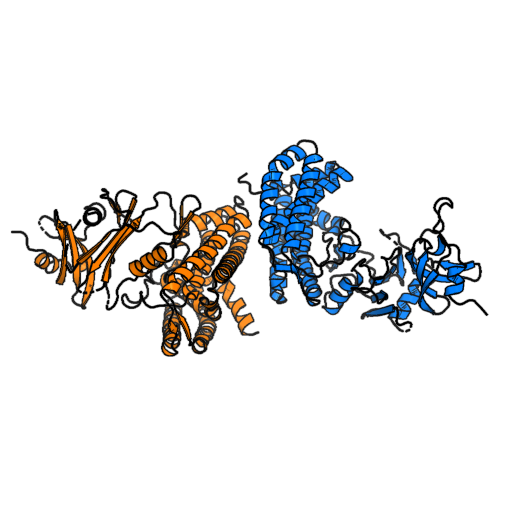TOM 8986 N N . GLY B 1 223 ? 42.527 -2.174 104.727 1.00 38.47 223 GLY B N 1
ATOM 8987 C CA . GLY B 1 223 ? 43.718 -1.800 105.471 1.00 38.31 223 GLY B CA 1
ATOM 8988 C C . GLY B 1 223 ? 43.416 -1.425 106.917 1.00 38.51 223 GLY B C 1
ATOM 8989 O O . GLY B 1 223 ? 44.155 -1.793 107.841 1.00 36.12 223 GLY B O 1
ATOM 8993 N N . THR B 1 224 ? 42.334 -0.689 107.137 1.00 40.97 224 THR B N 1
ATOM 8994 C CA . THR B 1 224 ? 41.984 -0.303 108.500 1.00 45.95 224 THR B CA 1
ATOM 8995 C C . THR B 1 224 ? 41.442 -1.495 109.280 1.00 43.47 224 THR B C 1
ATOM 8996 O O . THR B 1 224 ? 41.716 -1.640 110.470 1.00 42.61 224 THR B O 1
ATOM 9007 N N . LEU B 1 225 ? 40.686 -2.368 108.619 1.00 44.07 225 LEU B N 1
ATOM 9008 C CA . LEU B 1 225 ? 40.174 -3.555 109.287 1.00 43.95 225 LEU B CA 1
ATOM 9009 C C . LEU B 1 225 ? 41.310 -4.456 109.749 1.00 41.46 225 LEU B C 1
ATOM 9010 O O . LEU B 1 225 ? 41.259 -5.013 110.853 1.00 37.86 225 LEU B O 1
ATOM 9026 N N . THR B 1 226 ? 42.338 -4.627 108.905 1.00 38.64 226 THR B N 1
ATOM 9027 C CA . THR B 1 226 ? 43.443 -5.514 109.240 1.00 37.60 226 THR B CA 1
ATOM 9028 C C . THR B 1 226 ? 44.247 -4.974 110.419 1.00 38.10 226 THR B C 1
ATOM 9029 O O . THR B 1 226 ? 44.699 -5.740 111.271 1.00 38.92 226 THR B O 1
ATOM 9040 N N . ALA B 1 227 ? 44.436 -3.660 110.489 1.00 39.33 227 ALA B N 1
ATOM 9041 C CA . ALA B 1 227 ? 45.123 -3.067 111.638 1.00 38.01 227 ALA B CA 1
ATOM 9042 C C . ALA B 1 227 ? 44.367 -3.326 112.934 1.00 40.99 227 ALA B C 1
ATOM 9043 O O . ALA B 1 227 ? 44.960 -3.723 113.950 1.00 39.03 227 ALA B O 1
ATOM 9050 N N . ARG B 1 228 ? 43.052 -3.107 112.928 1.00 42.54 228 ARG B N 1
ATOM 9051 C CA . ARG B 1 228 ? 42.266 -3.377 114.134 1.00 45.25 228 ARG B CA 1
ATOM 9052 C C . ARG B 1 228 ? 42.276 -4.864 114.473 1.00 43.88 228 ARG B C 1
ATOM 9053 O O . ARG B 1 228 ? 42.301 -5.241 115.647 1.00 42.85 228 ARG B O 1
ATOM 9074 N N . MET B 1 229 ? 42.274 -5.730 113.458 1.00 40.08 229 MET B N 1
ATOM 9075 C CA . MET B 1 229 ? 42.358 -7.167 113.722 1.00 41.71 229 MET B CA 1
ATOM 9076 C C . MET B 1 229 ? 43.653 -7.500 114.458 1.00 43.55 229 MET B C 1
ATOM 9077 O O . MET B 1 229 ? 43.642 -8.195 115.483 1.00 40.97 229 MET B O 1
ATOM 9091 N N . HIS B 1 230 ? 44.777 -6.970 113.969 1.00 42.42 230 HIS B N 1
ATOM 9092 C CA . HIS B 1 230 ? 46.072 -7.259 114.577 1.00 41.90 230 HIS B CA 1
ATOM 9093 C C . HIS B 1 230 ? 46.208 -6.625 115.955 1.00 42.32 230 HIS B C 1
ATOM 9094 O O . HIS B 1 230 ? 46.744 -7.250 116.881 1.00 41.69 230 HIS B O 1
ATOM 9108 N N . ALA B 1 231 ? 45.781 -5.372 116.103 1.00 42.59 231 ALA B N 1
ATOM 9109 C CA . ALA B 1 231 ? 45.835 -4.740 117.419 1.00 45.91 231 ALA B CA 1
ATOM 9110 C C . ALA B 1 231 ? 45.077 -5.570 118.448 1.00 47.07 231 ALA B C 1
ATOM 9111 O O . ALA B 1 231 ? 45.542 -5.754 119.576 1.00 48.07 231 ALA B O 1
ATOM 9118 N N . ALA B 1 232 ? 43.911 -6.094 118.070 1.00 47.96 232 ALA B N 1
ATOM 9119 C CA . ALA B 1 232 ? 43.145 -6.921 118.994 1.00 48.85 232 ALA B CA 1
ATOM 9120 C C . ALA B 1 232 ? 43.855 -8.241 119.255 1.00 47.58 232 ALA B C 1
ATOM 9121 O O . ALA B 1 232 ? 43.951 -8.678 120.399 1.00 46.13 232 ALA B O 1
ATOM 9128 N N . LEU B 1 233 ? 44.362 -8.891 118.204 1.00 44.74 233 LEU B N 1
ATOM 9129 C CA . LEU B 1 233 ? 45.079 -10.149 118.391 1.00 45.87 233 LEU B CA 1
ATOM 9130 C C . LEU B 1 233 ? 46.360 -9.943 119.194 1.00 46.91 233 LEU B C 1
ATOM 9131 O O . LEU B 1 233 ? 46.734 -10.790 120.014 1.00 45.60 233 LEU B O 1
ATOM 9147 N N . ALA B 1 234 ? 47.055 -8.825 118.964 1.00 48.69 234 ALA B N 1
ATOM 9148 C CA . ALA B 1 234 ? 48.293 -8.554 119.687 1.00 50.23 234 ALA B CA 1
ATOM 9149 C C . ALA B 1 234 ? 48.057 -8.261 121.160 1.00 51.82 234 ALA B C 1
ATOM 9150 O O . ALA B 1 234 ? 49.022 -8.253 121.933 1.00 52.36 234 ALA B O 1
ATOM 9157 N N . ALA B 1 235 ? 46.811 -7.995 121.561 1.00 55.06 235 ALA B N 1
ATOM 9158 C CA . ALA B 1 235 ? 46.527 -7.781 122.978 1.00 58.31 235 ALA B CA 1
ATOM 9159 C C . ALA B 1 235 ? 46.831 -9.026 123.797 1.00 57.08 235 ALA B C 1
ATOM 9160 O O . ALA B 1 235 ? 47.162 -8.919 124.983 1.00 62.49 235 ALA B O 1
ATOM 9167 N N . ARG B 1 236 ? 46.725 -10.211 123.186 1.00 53.33 236 ARG B N 1
ATOM 9168 C CA . ARG B 1 236 ? 47.050 -11.446 123.880 1.00 60.12 236 ARG B CA 1
ATOM 9169 C C . ARG B 1 236 ? 48.550 -11.650 124.067 1.00 62.25 236 ARG B C 1
ATOM 9170 O O . ARG B 1 236 ? 48.946 -12.615 124.731 1.00 60.92 236 ARG B O 1
ATOM 9191 N N . GLY B 1 237 ? 49.382 -10.784 123.506 1.00 62.25 237 GLY B N 1
ATOM 9192 C CA . GLY B 1 237 ? 50.810 -10.838 123.733 1.00 62.10 237 GLY B CA 1
ATOM 9193 C C . GLY B 1 237 ? 51.588 -11.081 122.453 1.00 56.15 237 GLY B C 1
ATOM 9194 O O . GLY B 1 237 ? 51.042 -11.381 121.393 1.00 49.75 237 GLY B O 1
ATOM 9198 N N . ARG B 1 238 ? 52.902 -10.948 122.587 1.00 55.81 238 ARG B N 1
ATOM 9199 C CA . ARG B 1 238 ? 53.811 -11.127 121.466 1.00 52.59 238 ARG B CA 1
ATOM 9200 C C . ARG B 1 238 ? 55.021 -11.921 121.936 1.00 50.17 238 ARG B C 1
ATOM 9201 O O . ARG B 1 238 ? 55.332 -11.984 123.127 1.00 50.26 238 ARG B O 1
ATOM 9222 N N . THR B 1 239 ? 55.686 -12.549 120.973 1.00 50.85 239 THR B N 1
ATOM 9223 C CA . THR B 1 239 ? 56.871 -13.371 121.237 1.00 53.58 239 THR B CA 1
ATOM 9224 C C . THR B 1 239 ? 57.918 -12.984 120.201 1.00 52.02 239 THR B C 1
ATOM 9225 O O . THR B 1 239 ? 57.644 -13.084 118.986 1.00 48.27 239 THR B O 1
ATOM 9236 N N . PRO B 1 240 ? 59.120 -12.580 120.601 1.00 53.06 240 PRO B N 1
ATOM 9237 C CA . PRO B 1 240 ? 60.142 -12.263 119.598 1.00 51.76 240 PRO B CA 1
ATOM 9238 C C . PRO B 1 240 ? 60.625 -13.528 118.908 1.00 49.58 240 PRO B C 1
ATOM 9239 O O . PRO B 1 240 ? 60.810 -14.571 119.538 1.00 48.40 240 PRO B O 1
ATOM 9250 N N . ALA B 1 241 ? 60.804 -13.437 117.594 1.00 44.79 241 ALA B N 1
ATOM 9251 C CA . ALA B 1 241 ? 61.292 -14.577 116.828 1.00 44.11 241 ALA B CA 1
ATOM 9252 C C . ALA B 1 241 ? 62.715 -14.908 117.258 1.00 46.50 241 ALA B C 1
ATOM 9253 O O . ALA B 1 241 ? 63.542 -14.008 117.443 1.00 46.74 241 ALA B O 1
ATOM 9260 N N . THR B 1 242 ? 62.986 -16.195 117.469 1.00 47.37 242 THR B N 1
ATOM 9261 C CA . THR B 1 242 ? 64.334 -16.649 117.759 1.00 47.72 242 THR B CA 1
ATOM 9262 C C . THR B 1 242 ? 65.114 -16.818 116.457 1.00 46.91 242 THR B C 1
ATOM 9263 O O . THR B 1 242 ? 64.539 -16.946 115.369 1.00 45.15 242 THR B O 1
ATOM 9274 N N . ALA B 1 243 ? 66.442 -16.815 116.574 1.00 48.34 243 ALA B N 1
ATOM 9275 C CA . ALA B 1 243 ? 67.271 -17.127 115.408 1.00 50.46 243 ALA B CA 1
ATOM 9276 C C . ALA B 1 243 ? 66.845 -18.457 114.809 1.00 49.67 243 ALA B C 1
ATOM 9277 O O . ALA B 1 243 ? 66.799 -18.609 113.586 1.00 47.76 243 ALA B O 1
ATOM 9284 N N . ALA B 1 244 ? 66.498 -19.423 115.664 1.00 53.01 244 ALA B N 1
ATOM 9285 C CA . ALA B 1 244 ? 65.980 -20.701 115.183 1.00 53.84 244 ALA B CA 1
ATOM 9286 C C . ALA B 1 244 ? 64.741 -20.504 114.317 1.00 50.40 244 ALA B C 1
ATOM 9287 O O . ALA B 1 244 ? 64.624 -21.097 113.240 1.00 51.24 244 ALA B O 1
ATOM 9294 N N . ASP B 1 245 ? 63.804 -19.662 114.771 1.00 45.91 245 ASP B N 1
ATOM 9295 C CA . ASP B 1 245 ? 62.587 -19.416 114.002 1.00 43.51 245 ASP B CA 1
ATOM 9296 C C . ASP B 1 245 ? 62.907 -18.899 112.602 1.00 44.59 245 ASP B C 1
ATOM 9297 O O . ASP B 1 245 ? 62.480 -19.477 111.590 1.00 46.55 245 ASP B O 1
ATOM 9306 N N . VAL B 1 246 ? 63.636 -17.784 112.519 1.00 43.62 246 VAL B N 1
ATOM 9307 C CA . VAL B 1 246 ? 63.893 -17.184 111.208 1.00 45.39 246 VAL B CA 1
ATOM 9308 C C . VAL B 1 246 ? 64.664 -18.160 110.323 1.00 44.26 246 VAL B C 1
ATOM 9309 O O . VAL B 1 246 ? 64.391 -18.279 109.124 1.00 44.95 246 VAL 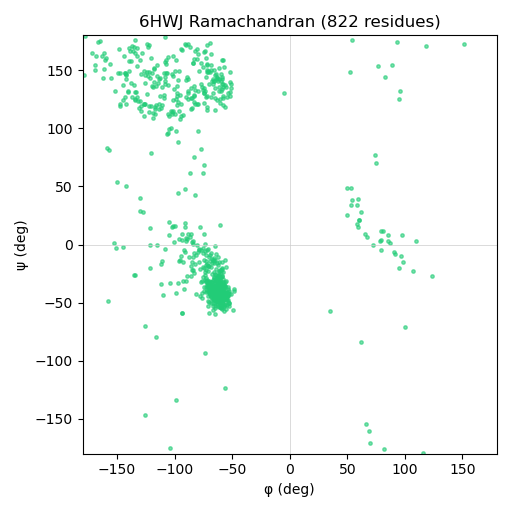B O 1
ATOM 9322 N N . ALA B 1 247 ? 65.622 -18.880 110.904 1.00 46.13 247 ALA B N 1
ATOM 9323 C CA . ALA B 1 247 ? 66.333 -19.912 110.160 1.00 49.94 247 ALA B CA 1
ATOM 9324 C C . ALA B 1 247 ? 65.368 -20.958 109.612 1.00 48.87 247 ALA B C 1
ATOM 9325 O O . ALA B 1 247 ? 65.466 -21.361 108.440 1.00 47.03 247 ALA B O 1
ATOM 9332 N N . ALA B 1 248 ? 64.418 -21.402 110.441 1.00 45.99 248 ALA B N 1
ATOM 9333 C CA . ALA B 1 248 ? 63.412 -22.346 109.972 1.00 44.05 248 ALA B CA 1
ATOM 9334 C C . ALA B 1 248 ? 62.578 -21.764 108.834 1.00 42.12 248 ALA B C 1
ATOM 9335 O O . ALA B 1 248 ? 62.150 -22.511 107.946 1.00 40.86 248 ALA B O 1
ATOM 9342 N N . TRP B 1 249 ? 62.327 -20.449 108.847 1.00 40.77 249 TRP B N 1
ATOM 9343 C CA . TRP B 1 249 ? 61.556 -19.837 107.769 1.00 39.61 249 TRP B CA 1
ATOM 9344 C C . TRP B 1 249 ? 62.289 -19.970 106.436 1.00 38.43 249 TRP B C 1
ATOM 9345 O O . TRP B 1 249 ? 61.694 -20.348 105.420 1.00 40.34 249 TRP B O 1
ATOM 9366 N N . GLY B 1 250 ? 63.580 -19.639 106.421 1.00 39.42 250 GLY B N 1
ATOM 9367 C CA . GLY B 1 250 ? 64.340 -19.687 105.179 1.00 42.09 250 GLY B CA 1
ATOM 9368 C C . GLY B 1 250 ? 64.439 -21.091 104.615 1.00 44.32 250 GLY B C 1
ATOM 9369 O O . GLY B 1 250 ? 64.355 -21.289 103.394 1.00 42.73 250 GLY B O 1
ATOM 9373 N N . VAL B 1 251 ? 64.611 -22.085 105.494 1.00 40.81 251 VAL B N 1
ATOM 9374 C CA . VAL B 1 251 ? 64.673 -23.473 105.048 1.00 42.56 251 VAL B CA 1
ATOM 9375 C C . VAL B 1 251 ? 63.368 -23.864 104.363 1.00 42.35 251 VAL B C 1
ATOM 9376 O O . VAL B 1 251 ? 63.366 -24.435 103.269 1.00 41.70 251 VAL B O 1
ATOM 9389 N N . ARG B 1 252 ? 62.236 -23.572 105.004 1.00 43.08 252 ARG B N 1
ATOM 9390 C CA . ARG B 1 252 ? 60.953 -23.970 104.440 1.00 47.05 252 ARG B CA 1
ATOM 9391 C C . ARG B 1 252 ? 60.657 -23.212 103.153 1.00 40.81 252 ARG B C 1
ATOM 9392 O O . ARG B 1 252 ? 60.129 -23.791 102.198 1.00 37.23 252 ARG B O 1
ATOM 9413 N N . MET B 1 253 ? 60.969 -21.912 103.118 1.00 36.96 253 MET B N 1
ATOM 9414 C CA . MET B 1 253 ? 60.714 -21.121 101.914 1.00 38.54 253 MET B CA 1
ATOM 9415 C C . MET B 1 253 ? 61.597 -21.581 100.758 1.00 36.10 253 MET B C 1
ATOM 9416 O O . MET B 1 253 ? 61.138 -21.661 99.618 1.00 35.23 253 MET B O 1
ATOM 9430 N N . ARG B 1 254 ? 62.859 -21.917 101.037 1.00 35.61 254 ARG B N 1
ATOM 9431 C CA . ARG B 1 254 ? 63.720 -22.445 99.983 1.00 40.89 254 ARG B CA 1
ATOM 9432 C C . ARG B 1 254 ? 63.219 -23.803 99.493 1.00 40.78 254 ARG B C 1
ATOM 9433 O O . ARG B 1 254 ? 63.265 -24.085 98.290 1.00 39.38 254 ARG B O 1
ATOM 9454 N N . GLU B 1 255 ? 62.726 -24.653 100.404 1.00 39.15 255 GLU B N 1
ATOM 9455 C CA . GLU B 1 255 ? 62.147 -25.920 99.982 1.00 41.98 255 GLU B CA 1
ATOM 9456 C C . GLU B 1 255 ? 60.962 -25.689 99.050 1.00 37.17 255 GLU B C 1
ATOM 9457 O O . GLU B 1 255 ? 60.819 -26.368 98.024 1.00 34.18 255 GLU B O 1
ATOM 9469 N N . GLU B 1 256 ? 60.098 -24.737 99.392 1.00 33.79 256 GLU B N 1
ATOM 9470 C CA . GLU B 1 256 ? 58.950 -24.457 98.535 1.00 36.53 256 GLU B CA 1
ATOM 9471 C C . GLU B 1 256 ? 59.392 -23.912 97.178 1.00 33.41 256 GLU B C 1
ATOM 9472 O O . GLU B 1 256 ? 58.789 -24.231 96.150 1.00 34.43 256 GLU B O 1
ATOM 9484 N N . LEU B 1 257 ? 60.441 -23.092 97.158 1.00 31.79 257 LEU B N 1
ATOM 9485 C CA . LEU B 1 257 ? 60.961 -22.576 95.901 1.00 33.16 257 LEU B CA 1
ATOM 9486 C C . LEU B 1 257 ? 61.517 -23.712 95.051 1.00 36.21 257 LEU B C 1
ATOM 9487 O O . LEU B 1 257 ? 61.202 -23.816 93.857 1.00 32.26 257 LEU B O 1
ATOM 9503 N N . ASP B 1 258 ? 62.327 -24.587 95.661 1.00 36.80 258 ASP B N 1
ATOM 9504 C CA . ASP B 1 258 ? 62.861 -25.736 94.943 1.00 43.67 258 ASP B CA 1
ATOM 9505 C C . ASP B 1 258 ? 61.743 -26.579 94.336 1.00 42.04 258 ASP B C 1
ATOM 9506 O O . ASP B 1 258 ? 61.847 -27.025 93.187 1.00 42.09 258 ASP B O 1
ATOM 9515 N N . GLU B 1 259 ? 60.665 -26.813 95.096 1.00 39.15 259 GLU B N 1
ATOM 9516 C CA . GLU B 1 259 ? 59.575 -27.630 94.586 1.00 40.24 259 GLU B CA 1
ATOM 9517 C C . GLU B 1 259 ? 58.879 -26.950 93.413 1.00 35.78 259 GLU B C 1
ATOM 9518 O O . GLU B 1 259 ? 58.529 -27.611 92.425 1.00 34.55 259 GLU B O 1
ATOM 9530 N N . ALA B 1 260 ? 58.664 -25.632 93.501 1.00 33.08 260 ALA B N 1
ATOM 9531 C CA . ALA B 1 260 ? 58.022 -24.920 92.395 1.00 31.60 260 ALA B CA 1
ATOM 9532 C C . ALA B 1 260 ? 58.900 -24.945 91.141 1.00 31.48 260 ALA B C 1
ATOM 9533 O O . ALA B 1 260 ? 58.415 -25.200 90.030 1.00 30.94 260 ALA B O 1
ATOM 9540 N N . VAL B 1 261 ? 60.190 -24.652 91.294 1.00 31.93 261 VAL B N 1
ATOM 9541 C CA . VAL B 1 261 ? 61.095 -24.648 90.146 1.00 31.08 261 VAL B CA 1
ATOM 9542 C C . VAL B 1 261 ? 61.041 -25.999 89.446 1.00 32.33 261 VAL B C 1
ATOM 9543 O O . VAL B 1 261 ? 61.015 -26.074 88.218 1.00 32.01 261 VAL B O 1
ATOM 9556 N N . ALA B 1 262 ? 61.001 -27.095 90.226 1.00 32.55 262 ALA B N 1
ATOM 9557 C CA . ALA B 1 262 ? 61.045 -28.419 89.635 1.00 33.59 262 ALA B CA 1
ATOM 9558 C C . ALA B 1 262 ? 59.765 -28.775 88.881 1.00 34.52 262 ALA B C 1
ATOM 9559 O O . ALA B 1 262 ? 59.826 -29.488 87.867 1.00 36.94 262 ALA B O 1
ATOM 9566 N N . SER B 1 263 ? 58.610 -28.270 89.314 1.00 33.83 263 SER B N 1
ATOM 9567 C CA . SER B 1 263 ? 57.348 -28.762 88.786 1.00 38.05 263 SER B CA 1
ATOM 9568 C C . SER B 1 263 ? 56.562 -27.778 87.938 1.00 33.48 263 SER B C 1
ATOM 9569 O O . SER B 1 263 ? 55.671 -28.218 87.199 1.00 34.84 263 SER B O 1
ATOM 9577 N N . VAL B 1 264 ? 56.858 -26.480 87.989 1.00 29.86 264 VAL B N 1
ATOM 9578 C CA . VAL B 1 264 ? 56.183 -25.526 87.114 1.00 29.05 264 VAL B CA 1
ATOM 9579 C C . VAL B 1 264 ? 56.693 -25.737 85.688 1.00 31.13 264 VAL B C 1
ATOM 9580 O O . VAL B 1 264 ? 57.894 -25.578 85.427 1.00 30.27 264 VAL B O 1
ATOM 9593 N N . PRO B 1 265 ? 55.832 -26.097 84.742 1.00 33.86 265 PRO B N 1
ATOM 9594 C CA . PRO B 1 265 ? 56.306 -26.482 83.414 1.00 37.11 265 PRO B CA 1
ATOM 9595 C C . PRO B 1 265 ? 56.396 -25.283 82.483 1.00 36.83 265 PRO B C 1
ATOM 9596 O O . PRO B 1 265 ? 55.965 -24.183 82.810 1.00 31.95 265 PRO B O 1
ATOM 9607 N N . GLY B 1 266 ? 56.979 -25.534 81.306 1.00 42.08 266 GLY B N 1
ATOM 9608 C CA . GLY B 1 266 ? 56.917 -24.599 80.198 1.00 44.63 266 GLY B CA 1
ATOM 9609 C C . GLY B 1 266 ? 57.647 -23.289 80.442 1.00 40.53 266 GLY B C 1
ATOM 9610 O O . GLY B 1 266 ? 58.604 -23.203 81.219 1.00 36.03 266 GLY B O 1
ATOM 9614 N N . ALA B 1 267 ? 57.187 -22.257 79.735 1.00 42.66 267 ALA B N 1
ATOM 9615 C CA . ALA B 1 267 ? 57.863 -20.961 79.763 1.00 43.44 267 ALA B CA 1
ATOM 9616 C C . ALA B 1 267 ? 57.817 -20.334 81.152 1.00 37.60 267 ALA B C 1
ATOM 9617 O O . ALA B 1 267 ? 58.802 -19.736 81.603 1.00 35.79 267 ALA B O 1
ATOM 9624 N N . GLU B 1 268 ? 56.682 -20.459 81.842 1.00 31.49 268 GLU B N 1
ATOM 9625 C CA . GLU B 1 268 ? 56.583 -19.957 83.199 1.00 31.10 268 GLU B CA 1
ATOM 9626 C C . GLU B 1 268 ? 57.648 -20.569 84.094 1.00 29.31 268 GLU B C 1
ATOM 9627 O O . GLU B 1 268 ? 58.248 -19.873 84.919 1.00 27.90 268 GLU B O 1
ATOM 9639 N N . GLY B 1 269 ? 57.905 -21.870 83.938 1.00 30.25 269 GLY B N 1
ATOM 9640 C CA . GLY B 1 269 ? 58.899 -22.514 84.773 1.00 30.41 269 GLY B CA 1
ATOM 9641 C C . GLY B 1 269 ? 60.302 -22.022 84.480 1.00 30.72 269 GLY B C 1
ATOM 9642 O O . GLY B 1 269 ? 61.127 -21.896 85.385 1.00 30.58 269 GLY B O 1
ATOM 9646 N N . GLU B 1 270 ? 60.598 -21.755 83.215 1.00 34.81 270 GLU B N 1
ATOM 9647 C CA . GLU B 1 270 ? 61.919 -21.232 82.871 1.00 36.71 270 GLU B CA 1
ATOM 9648 C C . GLU B 1 270 ? 62.126 -19.846 83.468 1.00 31.73 270 GLU B C 1
ATOM 9649 O O . GLU B 1 270 ? 63.209 -19.536 83.975 1.00 31.42 270 GLU B O 1
ATOM 9661 N N . ARG B 1 271 ? 61.099 -18.999 83.421 1.00 29.86 271 ARG B N 1
ATOM 9662 C CA . ARG B 1 271 ? 61.236 -17.675 84.031 1.00 29.75 271 ARG B CA 1
ATOM 9663 C C . ARG B 1 271 ? 61.407 -17.787 85.537 1.00 29.27 271 ARG B C 1
ATOM 9664 O O . ARG B 1 271 ? 62.244 -17.093 86.120 1.00 29.66 271 ARG B O 1
ATOM 9685 N N . LEU B 1 272 ? 60.642 -18.678 86.190 1.00 28.79 272 LEU B N 1
ATOM 9686 C CA . LEU B 1 272 ? 60.824 -18.869 87.624 1.00 31.14 272 LEU B CA 1
ATOM 9687 C C . LEU B 1 272 ? 62.235 -19.345 87.938 1.00 29.86 272 LEU B C 1
ATOM 9688 O O . LEU B 1 272 ? 62.833 -18.931 88.943 1.00 30.13 272 LEU B O 1
ATOM 9704 N N . LYS B 1 273 ? 62.796 -20.199 87.082 1.00 30.64 273 LYS B N 1
ATOM 9705 C CA . LYS B 1 273 ? 64.160 -20.673 87.300 1.00 35.44 273 LYS B CA 1
ATOM 9706 C C . LYS B 1 273 ? 65.156 -19.519 87.231 1.00 33.99 273 LYS B C 1
ATOM 9707 O O . LYS B 1 273 ? 66.071 -19.428 88.059 1.00 33.14 273 LYS B O 1
ATOM 9726 N N . ALA B 1 274 ? 64.977 -18.618 86.256 1.00 32.17 274 ALA B N 1
ATOM 9727 C CA . ALA B 1 274 ? 65.825 -17.434 86.177 1.00 33.50 274 ALA B CA 1
ATOM 9728 C C . ALA B 1 274 ? 65.687 -16.577 87.427 1.00 32.32 274 ALA B C 1
ATOM 9729 O O . ALA B 1 274 ? 66.679 -16.061 87.943 1.00 33.17 274 ALA B O 1
ATOM 9736 N N . TRP B 1 275 ? 64.457 -16.421 87.925 1.00 31.14 275 TRP B N 1
ATOM 9737 C CA . TRP B 1 2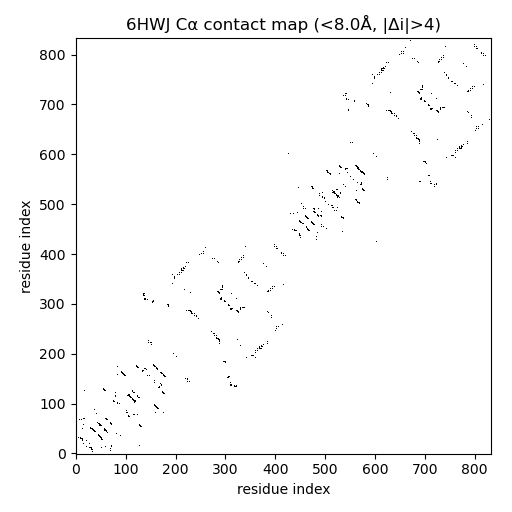75 ? 64.231 -15.613 89.124 1.00 30.81 275 TRP B CA 1
ATOM 9738 C C . TRP B 1 275 ? 64.700 -16.303 90.406 1.00 31.25 275 TRP B C 1
ATOM 9739 O O . TRP B 1 275 ? 64.983 -15.624 91.397 1.00 31.50 275 TRP B O 1
ATOM 9760 N N . ALA B 1 276 ? 64.780 -17.628 90.414 1.00 31.48 276 ALA B N 1
ATOM 9761 C CA . ALA B 1 276 ? 65.004 -18.350 91.662 1.00 31.86 276 ALA B CA 1
ATOM 9762 C C . ALA B 1 276 ? 66.214 -17.873 92.449 1.00 34.60 276 ALA B C 1
ATOM 9763 O O . ALA B 1 276 ? 66.099 -17.753 93.682 1.00 35.19 276 ALA B O 1
ATOM 9770 N N . PRO B 1 277 ? 67.380 -17.614 91.843 1.00 34.97 277 PRO B N 1
ATOM 9771 C CA . PRO B 1 277 ? 68.527 -17.167 92.655 1.00 37.30 277 PRO B CA 1
ATOM 9772 C C . PRO B 1 277 ? 68.302 -15.818 93.300 1.00 36.84 277 PRO B C 1
ATOM 9773 O O . PRO B 1 277 ? 68.837 -15.562 94.380 1.00 40.62 277 PRO B O 1
ATOM 9784 N N . ARG B 1 278 ? 67.561 -14.920 92.646 1.00 35.16 278 ARG B N 1
ATOM 9785 C CA . ARG B 1 278 ? 67.266 -13.631 93.267 1.00 34.79 278 ARG B CA 1
ATOM 9786 C C . ARG B 1 278 ? 66.282 -13.804 94.425 1.00 36.29 278 ARG B C 1
ATOM 9787 O O . ARG B 1 278 ? 66.398 -13.130 95.458 1.00 35.41 278 ARG B O 1
ATOM 9808 N N . ILE B 1 279 ? 65.322 -14.712 94.283 1.00 34.28 279 ILE B N 1
ATOM 9809 C CA . ILE B 1 279 ? 64.395 -14.972 95.387 1.00 32.43 279 ILE B CA 1
ATOM 9810 C C . ILE B 1 279 ? 65.146 -15.581 96.565 1.00 37.92 279 ILE B C 1
ATOM 9811 O O . ILE B 1 279 ? 65.018 -15.124 97.707 1.00 41.22 279 ILE B O 1
ATOM 9827 N N . ALA B 1 280 ? 65.979 -16.593 96.302 1.00 38.87 280 ALA B N 1
ATOM 9828 C CA . ALA B 1 280 ? 66.774 -17.188 97.373 1.00 41.15 280 ALA B CA 1
ATOM 9829 C C . ALA B 1 280 ? 67.682 -16.151 98.022 1.00 44.56 280 ALA B C 1
ATOM 9830 O O . ALA B 1 280 ? 67.894 -16.180 99.244 1.00 46.92 280 ALA B O 1
ATOM 9837 N N . ASP B 1 281 ? 68.229 -15.222 97.226 1.00 43.40 281 ASP B N 1
ATOM 9838 C CA . ASP B 1 281 ? 69.018 -14.142 97.810 1.00 47.61 281 ASP B CA 1
ATOM 9839 C C . ASP B 1 281 ? 68.192 -13.341 98.818 1.00 47.84 281 ASP B C 1
ATOM 9840 O O . ASP B 1 281 ? 68.697 -12.953 99.881 1.00 48.35 281 ASP B O 1
ATOM 9849 N N . VAL B 1 282 ? 66.932 -13.056 98.491 1.00 46.49 282 VAL B N 1
ATOM 9850 C CA . VAL B 1 282 ? 66.099 -12.291 99.417 1.00 47.31 282 VAL B CA 1
ATOM 9851 C C . VAL B 1 282 ? 65.796 -13.111 100.667 1.00 45.75 282 VAL B C 1
ATOM 9852 O O . VAL B 1 282 ? 65.771 -12.581 101.784 1.00 44.73 282 VAL B O 1
ATOM 9865 N N . TYR B 1 283 ? 65.569 -14.420 100.508 1.00 45.95 283 TYR B N 1
ATOM 9866 C CA . TYR B 1 283 ? 65.302 -15.255 101.673 1.00 43.41 283 TYR B CA 1
ATOM 9867 C C . TYR B 1 283 ? 66.482 -15.231 102.637 1.00 48.75 283 TYR B C 1
ATOM 9868 O O . TYR B 1 283 ? 66.301 -15.398 103.856 1.00 52.37 283 TYR B O 1
ATOM 9886 N N . ALA B 1 284 ? 67.697 -15.010 102.122 1.00 48.71 284 ALA B N 1
ATOM 9887 C CA . ALA B 1 284 ? 68.872 -14.944 102.985 1.00 48.44 284 ALA B CA 1
ATOM 9888 C C . ALA B 1 284 ? 68.836 -13.747 103.928 1.00 52.52 284 ALA B C 1
ATOM 9889 O O . ALA B 1 284 ? 69.598 -13.719 104.893 1.00 53.68 284 ALA B O 1
ATOM 9896 N N . GLU B 1 285 ? 67.970 -12.761 103.670 1.00 57.95 285 GLU B N 1
ATOM 9897 C CA . GLU B 1 285 ? 67.867 -11.601 104.547 1.00 63.85 285 GLU B CA 1
ATOM 9898 C C . GLU B 1 285 ? 67.213 -11.944 105.879 1.00 60.62 285 GLU B C 1
ATOM 9899 O O . GLU B 1 285 ? 67.335 -11.171 106.838 1.00 60.34 285 GLU B O 1
ATOM 9911 N N . LEU B 1 286 ? 66.520 -13.085 105.958 1.00 56.35 286 LEU B N 1
ATOM 9912 C CA . LEU B 1 286 ? 65.753 -13.419 107.145 1.00 52.16 286 LEU B CA 1
ATOM 9913 C C . LEU B 1 286 ? 66.633 -13.640 108.366 1.00 55.34 286 LEU B C 1
ATOM 9914 O O . LEU B 1 286 ? 66.150 -13.481 109.492 1.00 54.41 286 LEU B O 1
ATOM 9930 N N . ASP B 1 287 ? 67.905 -13.993 108.177 1.00 59.62 287 ASP B N 1
ATOM 9931 C CA . ASP B 1 287 ? 68.765 -14.263 109.322 1.00 66.51 287 ASP B CA 1
ATOM 9932 C C . ASP B 1 287 ? 68.929 -13.034 110.200 1.00 61.13 287 ASP B C 1
ATOM 9933 O O . ASP B 1 287 ? 69.078 -13.161 111.419 1.00 58.41 287 ASP B O 1
ATOM 9942 N N . ALA B 1 288 ? 68.892 -11.842 109.608 1.00 58.73 288 ALA B N 1
ATOM 9943 C CA . ALA B 1 288 ? 69.081 -10.609 110.361 1.00 60.81 288 ALA B CA 1
ATOM 9944 C C . ALA B 1 288 ? 67.827 -10.154 111.098 1.00 60.82 288 ALA B C 1
ATOM 9945 O O . ALA B 1 288 ? 67.876 -9.128 111.788 1.00 62.11 288 ALA B O 1
ATOM 9952 N N . LEU B 1 289 ? 66.719 -10.888 110.982 1.00 58.24 289 LEU B N 1
ATOM 9953 C CA . LEU B 1 289 ? 65.443 -10.467 111.545 1.00 55.69 289 LEU B CA 1
ATOM 9954 C C . LEU B 1 289 ? 65.090 -11.189 112.844 1.00 50.84 289 LEU B C 1
ATOM 9955 O O . LEU B 1 289 ? 63.932 -11.140 113.276 1.00 45.31 289 LEU B O 1
ATOM 9971 N N . ALA B 1 290 ? 66.050 -11.853 113.478 1.00 49.68 290 ALA B N 1
ATOM 9972 C CA . ALA B 1 290 ? 65.803 -12.398 114.799 1.00 53.03 290 ALA B CA 1
ATOM 9973 C C . ALA B 1 290 ? 65.247 -11.303 115.701 1.00 53.21 290 ALA B C 1
ATOM 9974 O O . ALA B 1 290 ? 65.675 -10.147 115.636 1.00 50.65 290 ALA B O 1
ATOM 9981 N N . GLY B 1 291 ? 64.270 -11.669 116.529 1.00 52.38 291 GLY B N 1
ATOM 9982 C CA . GLY B 1 291 ? 63.638 -10.731 117.426 1.00 51.38 291 GLY B CA 1
ATOM 9983 C C . GLY B 1 291 ? 62.424 -10.021 116.861 1.00 50.49 291 GLY B C 1
ATOM 9984 O O . GLY B 1 291 ? 61.764 -9.285 117.598 1.00 51.80 291 GLY B O 1
ATOM 9988 N N . THR B 1 292 ? 62.106 -10.205 115.584 1.00 44.21 292 THR B N 1
ATOM 9989 C CA . THR B 1 292 ? 60.922 -9.557 115.033 1.00 43.81 292 THR B CA 1
ATOM 9990 C C . THR B 1 292 ? 59.679 -10.055 115.773 1.00 44.55 292 THR B C 1
ATOM 9991 O O . THR B 1 292 ? 59.608 -11.239 116.136 1.00 42.97 292 THR B O 1
ATOM 10002 N N . PRO B 1 293 ? 58.692 -9.191 116.021 1.00 47.24 293 PRO B N 1
ATOM 10003 C CA . PRO B 1 293 ? 57.583 -9.572 116.915 1.00 49.79 293 PRO B CA 1
ATOM 10004 C C . PRO B 1 293 ? 56.636 -10.564 116.252 1.00 45.49 293 PRO B C 1
ATOM 10005 O O . PRO B 1 293 ? 56.203 -10.362 115.121 1.00 40.85 293 PRO B O 1
ATOM 10016 N N . LEU B 1 294 ? 56.312 -11.631 116.974 1.00 41.56 294 LEU B N 1
ATOM 10017 C CA . LEU B 1 294 ? 55.331 -12.611 116.537 1.00 40.36 294 LEU B CA 1
ATOM 10018 C C . LEU B 1 294 ? 54.075 -12.469 117.385 1.00 41.99 294 LEU B C 1
ATOM 10019 O O . LEU B 1 294 ? 54.160 -12.297 118.612 1.00 42.39 294 LEU B O 1
ATOM 10035 N N . ILE B 1 295 ? 52.917 -12.555 116.736 1.00 39.60 295 ILE B N 1
ATOM 10036 C CA . ILE B 1 295 ? 51.632 -12.452 117.425 1.00 43.14 295 ILE B CA 1
ATOM 10037 C C . ILE B 1 295 ? 50.688 -13.511 116.872 1.00 40.67 295 ILE B C 1
ATOM 10038 O O . ILE B 1 295 ? 50.975 -14.177 115.874 1.00 37.81 295 ILE B O 1
ATOM 10054 N N . ASP B 1 296 ? 49.546 -13.655 117.539 1.00 39.46 296 ASP B N 1
ATOM 10055 C CA . ASP B 1 296 ? 48.442 -14.401 116.963 1.00 40.68 296 ASP B CA 1
ATOM 10056 C C . ASP B 1 296 ? 47.991 -13.683 115.703 1.00 42.87 296 ASP B C 1
ATOM 10057 O O . ASP B 1 296 ? 47.681 -12.484 115.747 1.00 44.33 296 ASP B O 1
ATOM 10066 N N . VAL B 1 297 ? 47.975 -14.400 114.576 1.00 40.88 297 VAL B N 1
ATOM 10067 C CA . VAL B 1 297 ? 47.598 -13.807 113.304 1.00 38.11 297 VAL B CA 1
ATOM 10068 C C . VAL B 1 297 ? 46.418 -14.581 112.726 1.00 40.54 297 VAL B C 1
ATOM 10069 O O . VAL B 1 297 ? 46.016 -15.632 113.236 1.00 40.58 297 VAL B O 1
ATOM 10082 N N . HIS B 1 298 ? 45.858 -14.029 111.643 1.00 39.78 298 HIS B N 1
ATOM 10083 C CA . HIS B 1 298 ? 44.864 -14.761 110.874 1.00 37.51 298 HIS B CA 1
ATOM 10084 C C . HIS B 1 298 ? 45.485 -16.011 110.266 1.00 38.07 298 HIS B C 1
ATOM 10085 O O . HIS B 1 298 ? 44.958 -17.120 110.418 1.00 39.32 298 HIS B O 1
ATOM 10099 N N . GLY B 1 299 ? 46.607 -15.847 109.577 1.00 38.01 299 GLY B N 1
ATOM 10100 C CA . GLY B 1 299 ? 47.410 -16.960 109.121 1.00 40.87 299 GLY B CA 1
ATOM 10101 C C . GLY B 1 299 ? 47.131 -17.426 107.711 1.00 41.39 299 GLY B C 1
ATOM 10102 O O . GLY B 1 299 ? 47.984 -18.097 107.117 1.00 44.21 299 GLY B O 1
ATOM 10106 N N . ASP B 1 300 ? 45.966 -17.100 107.158 1.00 39.39 300 ASP B N 1
ATOM 10107 C CA . ASP B 1 300 ? 45.599 -17.531 105.809 1.00 38.30 300 ASP B CA 1
ATOM 10108 C C . ASP B 1 300 ? 44.841 -16.398 105.118 1.00 37.10 300 ASP B C 1
ATOM 10109 O O . ASP B 1 300 ? 43.764 -16.591 104.555 1.00 35.68 300 ASP B O 1
ATOM 10118 N N . PHE B 1 301 ? 45.423 -15.200 105.155 1.00 35.23 301 PHE B N 1
ATOM 10119 C CA . PHE B 1 301 ? 44.700 -13.966 104.893 1.00 33.55 301 PHE B CA 1
ATOM 10120 C C . PHE B 1 301 ? 44.738 -13.602 103.413 1.00 32.67 301 PHE B C 1
ATOM 10121 O O . PHE B 1 301 ? 45.813 -13.516 102.810 1.00 34.71 301 PHE B O 1
ATOM 10138 N N . HIS B 1 302 ? 43.562 -13.384 102.836 1.00 31.53 302 HIS B N 1
ATOM 10139 C CA . HIS B 1 302 ? 43.452 -12.912 101.452 1.00 32.23 302 HIS B CA 1
ATOM 10140 C C . HIS B 1 302 ? 42.029 -12.405 101.253 1.00 31.75 302 HIS B C 1
ATOM 10141 O O . HIS B 1 302 ? 41.182 -12.520 102.146 1.00 31.48 302 HIS B O 1
ATOM 10155 N N . VAL B 1 303 ? 41.767 -11.836 100.074 1.00 33.24 303 VAL B N 1
ATOM 10156 C CA . VAL B 1 303 ? 40.469 -11.216 99.849 1.00 33.31 303 VAL B CA 1
ATOM 10157 C C . VAL B 1 303 ? 39.346 -12.241 99.964 1.00 33.40 303 VAL B C 1
ATOM 10158 O O . VAL B 1 303 ? 38.196 -11.890 100.266 1.00 34.93 303 VAL B O 1
ATOM 10171 N N . GLY B 1 304 ? 39.640 -13.508 99.693 1.00 33.07 304 GLY B N 1
ATOM 10172 C CA . GLY B 1 304 ? 38.635 -14.543 99.833 1.00 36.44 304 GLY B CA 1
ATOM 10173 C C . GLY B 1 304 ? 38.173 -14.767 101.259 1.00 34.86 304 GLY B C 1
ATOM 10174 O O . GLY B 1 304 ? 37.151 -15.426 101.470 1.00 31.90 304 GLY B O 1
ATOM 10178 N N . GLN B 1 305 ? 38.896 -14.234 102.232 1.00 35.22 305 GLN B N 1
ATOM 10179 C CA . GLN B 1 305 ? 38.510 -14.320 103.631 1.00 34.51 305 GLN B CA 1
ATOM 10180 C C . GLN B 1 305 ? 37.709 -13.112 104.097 1.00 36.15 305 GLN B C 1
ATOM 10181 O O . GLN B 1 305 ? 37.387 -13.018 105.294 1.00 34.30 305 GLN B O 1
ATOM 10195 N N . ILE B 1 306 ? 37.387 -12.184 103.194 1.00 35.02 306 ILE B N 1
ATOM 10196 C CA . ILE B 1 306 ? 36.658 -10.970 103.543 1.00 37.32 306 ILE B CA 1
ATOM 10197 C C . ILE B 1 306 ? 35.275 -11.049 102.903 1.00 37.69 306 ILE B C 1
ATOM 10198 O O . ILE B 1 306 ? 35.152 -11.096 101.669 1.00 36.85 306 ILE B O 1
ATOM 10214 N N . LEU B 1 307 ? 34.237 -11.060 103.737 1.00 37.10 307 LEU B N 1
ATOM 10215 C CA . LEU B 1 307 ? 32.872 -10.986 103.250 1.00 39.62 307 LEU B CA 1
ATOM 10216 C C . LEU B 1 307 ? 32.454 -9.528 103.152 1.00 41.10 307 LEU B C 1
ATOM 10217 O O . LEU B 1 307 ? 32.844 -8.702 103.981 1.00 40.82 307 LEU B O 1
ATOM 10233 N N . ARG B 1 308 ? 31.660 -9.216 102.130 1.00 42.20 308 ARG B N 1
ATOM 10234 C CA . ARG B 1 308 ? 31.023 -7.911 102.004 1.00 42.94 308 ARG B CA 1
ATOM 10235 C C . ARG B 1 308 ? 29.514 -8.114 101.970 1.00 45.83 308 ARG B C 1
ATOM 10236 O O . ARG B 1 308 ? 28.994 -8.784 101.071 1.00 44.09 308 ARG B O 1
ATOM 10257 N N . ALA B 1 309 ? 28.825 -7.540 102.947 1.00 52.53 309 ALA B N 1
ATOM 10258 C CA . ALA B 1 309 ? 27.367 -7.553 103.015 1.00 59.54 309 ALA B CA 1
ATOM 10259 C C . ALA B 1 309 ? 26.910 -6.131 103.280 1.00 62.64 309 ALA B C 1
ATOM 10260 O O . ALA B 1 309 ? 27.260 -5.552 104.314 1.00 65.58 309 ALA B O 1
ATOM 10267 N N . ASP B 1 310 ? 26.155 -5.566 102.343 1.00 65.37 310 ASP B N 1
ATOM 10268 C CA . ASP B 1 310 ? 25.598 -4.221 102.486 1.00 70.22 310 ASP B CA 1
ATOM 10269 C C . ASP B 1 310 ? 26.687 -3.209 102.824 1.00 65.58 310 ASP B C 1
ATOM 10270 O O . ASP B 1 310 ? 26.568 -2.414 103.757 1.00 67.02 310 ASP B O 1
ATOM 10279 N N . GLY B 1 311 ? 27.767 -3.253 102.054 1.00 59.14 311 GLY B N 1
ATOM 10280 C CA . GLY B 1 311 ? 28.870 -2.340 102.259 1.00 57.84 311 GLY B CA 1
ATOM 10281 C C . GLY B 1 311 ? 29.638 -2.521 103.548 1.00 54.70 311 GLY B C 1
ATOM 10282 O O . GLY B 1 311 ? 30.510 -1.702 103.849 1.00 56.28 311 GLY B O 1
ATOM 10286 N N . ARG B 1 312 ? 29.346 -3.560 104.318 1.00 51.39 312 ARG B N 1
ATOM 10287 C CA . ARG B 1 312 ? 30.059 -3.854 105.554 1.00 48.79 312 ARG B CA 1
ATOM 10288 C C . ARG B 1 312 ? 30.941 -5.073 105.342 1.00 45.18 312 ARG B C 1
ATOM 10289 O O . ARG B 1 312 ? 30.594 -5.980 104.576 1.00 43.49 312 ARG B O 1
ATOM 10293 N N . TYR B 1 313 ? 32.085 -5.091 106.026 1.00 42.38 313 TYR B N 1
ATOM 10294 C CA . TYR B 1 313 ? 33.112 -6.099 105.806 1.00 42.54 313 TYR B CA 1
ATOM 10295 C C . TYR B 1 313 ? 33.275 -6.970 107.036 1.00 42.63 313 TYR B C 1
ATOM 10296 O O . TYR B 1 313 ? 33.247 -6.480 108.165 1.00 44.16 313 TYR B O 1
ATOM 10314 N N . ALA B 1 314 ? 33.436 -8.268 106.809 1.00 40.67 314 ALA B N 1
ATOM 10315 C CA . ALA B 1 314 ? 33.598 -9.227 107.895 1.00 43.34 314 ALA B CA 1
ATOM 10316 C C . ALA B 1 314 ? 34.684 -10.221 107.522 1.00 42.97 314 ALA B C 1
ATOM 10317 O O . ALA B 1 314 ? 34.747 -10.679 106.377 1.00 43.29 314 ALA B O 1
ATOM 10324 N N . VAL B 1 315 ? 35.527 -10.569 108.499 1.00 41.52 315 VAL B N 1
ATOM 10325 C CA . VAL B 1 315 ? 36.619 -11.510 108.277 1.00 39.46 315 VAL B CA 1
ATOM 10326 C C . VAL B 1 315 ? 36.177 -12.891 108.729 1.00 38.70 315 VAL B C 1
ATOM 10327 O O . VAL B 1 315 ? 35.520 -13.032 109.765 1.00 36.21 315 VAL B O 1
ATOM 10340 N N . VAL B 1 316 ? 36.571 -13.919 107.975 1.00 37.34 316 VAL B N 1
ATOM 10341 C CA . VAL B 1 316 ? 36.219 -15.299 108.288 1.00 38.84 316 VAL B CA 1
ATOM 10342 C C . VAL B 1 316 ? 37.449 -16.190 108.126 1.00 38.65 316 VAL B C 1
ATOM 10343 O O . VAL B 1 316 ? 38.491 -15.773 107.602 1.00 39.35 316 VAL B O 1
ATOM 10356 N N . ASP B 1 317 ? 37.309 -17.441 108.582 1.00 40.80 317 ASP B N 1
ATOM 10357 C CA . ASP B 1 317 ? 38.240 -18.521 108.278 1.00 44.29 317 ASP B CA 1
ATOM 10358 C C . ASP B 1 317 ? 39.539 -18.396 109.064 1.00 42.59 317 ASP B C 1
ATOM 10359 O O . ASP B 1 317 ? 40.601 -18.134 108.484 1.00 40.86 317 ASP B O 1
ATOM 10368 N N . PHE B 1 318 ? 39.473 -18.620 110.375 1.00 42.56 318 PHE B N 1
ATOM 10369 C CA . PHE B 1 318 ? 40.625 -18.448 111.254 1.00 45.13 318 PHE B CA 1
ATOM 10370 C C . PHE B 1 318 ? 41.335 -19.759 111.589 1.00 47.06 318 PHE B C 1
ATOM 10371 O O . PHE B 1 318 ? 42.152 -19.796 112.519 1.00 45.68 318 PHE B O 1
ATOM 10388 N N . ASP B 1 319 ? 41.075 -20.823 110.835 1.00 49.91 319 ASP B N 1
ATOM 10389 C CA . ASP B 1 319 ? 41.677 -22.117 111.147 1.00 58.93 319 ASP B CA 1
ATOM 10390 C C . ASP B 1 319 ? 43.172 -22.173 110.852 1.00 49.56 319 ASP B C 1
ATOM 10391 O O . ASP B 1 319 ? 43.806 -23.194 111.132 1.00 47.93 319 ASP B O 1
ATOM 10400 N N . GLY B 1 320 ? 43.765 -21.124 110.296 1.00 46.86 320 GLY B N 1
ATOM 10401 C CA . GLY B 1 320 ? 45.191 -21.098 110.054 1.00 45.17 320 GLY B CA 1
ATOM 10402 C C . GLY B 1 320 ? 45.571 -21.567 108.666 1.00 48.68 320 GLY B C 1
ATOM 10403 O O . GLY B 1 320 ? 44.748 -22.034 107.871 1.00 48.10 320 GLY B O 1
ATOM 10407 N N . ASN B 1 321 ? 46.858 -21.434 108.375 1.00 52.96 321 ASN B N 1
ATOM 10408 C CA . ASN B 1 321 ? 47.391 -21.762 107.055 1.00 57.74 321 ASN B CA 1
ATOM 10409 C C . ASN B 1 321 ? 47.243 -23.250 106.774 1.00 56.35 321 ASN B C 1
ATOM 10410 O O . ASN B 1 321 ? 47.871 -24.070 107.466 1.00 54.63 321 ASN B O 1
ATOM 10421 N N . PRO B 1 322 ? 46.457 -23.645 105.769 1.00 57.76 322 PRO B N 1
ATOM 10422 C CA . PRO B 1 322 ? 46.195 -25.080 105.568 1.00 61.29 322 PRO B CA 1
ATOM 10423 C C . PRO B 1 322 ? 47.400 -25.876 105.077 1.00 64.41 322 PRO B C 1
ATOM 10424 O O . PRO B 1 322 ? 47.380 -27.107 105.189 1.00 64.80 322 PRO B O 1
ATOM 10435 N N . VAL B 1 323 ? 48.433 -25.232 104.528 1.00 66.25 323 VAL B N 1
ATOM 10436 C CA . VAL B 1 323 ? 49.604 -25.980 104.090 1.00 69.64 323 VAL B CA 1
ATOM 10437 C C . VAL B 1 323 ? 50.510 -26.362 105.260 1.00 70.12 323 VAL B C 1
ATOM 10438 O O . VAL B 1 323 ? 51.321 -27.289 105.131 1.00 69.76 323 VAL B O 1
ATOM 10451 N N . LEU B 1 324 ? 50.407 -25.672 106.392 1.00 70.20 324 LEU B N 1
ATOM 10452 C CA . LEU B 1 324 ? 51.182 -26.039 107.558 1.00 71.52 324 LEU B CA 1
ATOM 10453 C C . LEU B 1 324 ? 50.638 -27.333 108.157 1.00 72.13 324 LEU B C 1
ATOM 10454 O O . LEU B 1 324 ? 49.466 -27.671 107.969 1.00 71.18 324 LEU B O 1
ATOM 10470 N N . PRO B 1 325 ? 51.475 -28.081 108.878 1.00 73.52 325 PRO B N 1
ATOM 10471 C CA . PRO B 1 325 ? 50.961 -29.230 109.632 1.00 73.65 325 PRO B CA 1
ATOM 10472 C C . PRO B 1 325 ? 49.881 -28.796 110.609 1.00 74.14 325 PRO B C 1
ATOM 10473 O O . PRO B 1 325 ? 49.860 -27.658 111.080 1.00 73.58 325 PRO B O 1
ATOM 10484 N N . ALA B 1 326 ? 48.980 -29.732 110.920 1.00 76.32 326 ALA B N 1
ATOM 10485 C CA . ALA B 1 326 ? 47.858 -29.423 111.796 1.00 78.61 326 ALA B CA 1
ATOM 10486 C C . ALA B 1 326 ? 48.315 -28.929 113.163 1.00 80.22 326 ALA B C 1
ATOM 10487 O O . ALA B 1 326 ? 47.588 -28.176 113.825 1.00 76.76 326 ALA B O 1
ATOM 10494 N N . ASP B 1 327 ? 49.502 -29.337 113.604 1.00 84.88 327 ASP B N 1
ATOM 10495 C CA . ASP B 1 327 ? 49.999 -28.967 114.923 1.00 87.74 327 ASP B CA 1
ATOM 10496 C C . ASP B 1 327 ? 50.798 -27.668 114.921 1.00 83.95 327 ASP B C 1
ATOM 10497 O O . ASP B 1 327 ? 51.318 -27.279 115.971 1.00 84.49 327 ASP B O 1
ATOM 10506 N N . GLN B 1 328 ? 50.905 -26.988 113.780 1.00 81.57 328 GLN B N 1
ATOM 10507 C CA . GLN B 1 328 ? 51.649 -25.737 113.692 1.00 81.04 328 GLN B CA 1
ATOM 10508 C C . GLN B 1 328 ? 50.790 -24.574 113.209 1.00 76.35 328 GLN B C 1
ATOM 10509 O O . GLN B 1 328 ? 51.334 -23.521 112.845 1.00 72.06 328 GLN B O 1
ATOM 10523 N N . ARG B 1 329 ? 49.466 -24.731 113.202 1.00 74.27 329 ARG B N 1
ATOM 10524 C CA . ARG B 1 329 ? 48.565 -23.686 112.735 1.00 70.82 329 ARG B CA 1
ATOM 10525 C C . ARG B 1 329 ? 48.219 -22.667 113.812 1.00 64.64 329 ARG B C 1
ATOM 10526 O O . ARG B 1 329 ? 47.707 -21.593 113.480 1.00 65.16 329 ARG B O 1
ATOM 10547 N N . ALA B 1 330 ? 48.490 -22.966 115.078 1.00 57.43 330 ALA B N 1
ATOM 10548 C CA . ALA B 1 330 ? 48.243 -22.025 116.162 1.00 53.52 330 ALA B CA 1
ATOM 10549 C C . ALA B 1 330 ? 49.469 -21.189 116.516 1.00 50.14 330 ALA B C 1
ATOM 10550 O O . ALA B 1 330 ? 49.346 -20.238 117.288 1.00 49.28 330 ALA B O 1
ATOM 10557 N N . ALA B 1 331 ? 50.635 -21.521 115.975 1.00 52.19 331 ALA B N 1
ATOM 10558 C CA . ALA B 1 331 ? 51.856 -20.797 116.298 1.00 53.61 331 ALA B CA 1
ATOM 10559 C C . ALA B 1 331 ? 51.728 -19.325 115.929 1.00 51.08 331 ALA B C 1
ATOM 10560 O O . ALA B 1 331 ? 51.066 -18.955 114.958 1.00 48.46 331 ALA B O 1
ATOM 10567 N N . ARG B 1 332 ? 52.379 -18.479 116.718 1.00 51.05 332 ARG B N 1
ATOM 10568 C CA . ARG B 1 332 ? 52.410 -17.055 116.421 1.00 47.84 332 ARG B CA 1
ATOM 10569 C C . ARG B 1 332 ? 53.304 -16.794 115.211 1.00 43.86 332 ARG B C 1
ATOM 10570 O O . ARG B 1 332 ? 54.285 -17.498 114.971 1.00 48.14 332 ARG B O 1
ATOM 10591 N N . GLN B 1 333 ? 52.954 -15.776 114.452 1.00 40.63 333 GLN B N 1
ATOM 10592 C CA . GLN B 1 333 ? 53.598 -15.466 113.181 1.00 39.97 333 GLN B CA 1
ATOM 10593 C C . GLN B 1 333 ? 53.766 -13.953 113.106 1.00 38.85 333 GLN B C 1
ATOM 10594 O O . GLN B 1 333 ? 53.158 -13.226 113.905 1.00 36.47 333 GLN B O 1
ATOM 10608 N N . PRO B 1 334 ? 54.562 -13.439 112.168 1.00 35.97 334 PRO B N 1
ATOM 10609 C CA . PRO B 1 334 ? 54.643 -11.982 112.005 1.00 35.54 334 PRO B CA 1
ATOM 10610 C C . PRO B 1 334 ? 53.321 -11.435 111.488 1.00 35.54 334 PRO B C 1
ATOM 10611 O O . PRO B 1 334 ? 52.657 -12.049 110.652 1.00 33.37 334 PRO B O 1
ATOM 10622 N N . ALA B 1 335 ? 52.925 -10.279 112.015 1.00 37.39 335 ALA B N 1
ATOM 10623 C CA . ALA B 1 335 ? 51.757 -9.614 111.467 1.00 37.85 335 ALA B CA 1
ATOM 10624 C C . ALA B 1 335 ? 51.930 -9.370 109.982 1.00 37.28 335 ALA B C 1
ATOM 10625 O O . ALA B 1 335 ? 50.948 -9.391 109.226 1.00 34.58 335 ALA B O 1
ATOM 10632 N N . ALA B 1 336 ? 53.175 -9.145 109.539 1.00 39.84 336 ALA B N 1
ATOM 10633 C CA . ALA B 1 336 ? 53.437 -8.928 108.120 1.00 37.50 336 ALA B CA 1
ATOM 10634 C C . ALA B 1 336 ? 52.986 -10.089 107.247 1.00 33.91 336 ALA B C 1
ATOM 10635 O O . ALA B 1 336 ? 52.742 -9.886 106.054 1.00 31.67 336 ALA B O 1
ATOM 10642 N N . LEU B 1 337 ? 52.869 -11.297 107.798 1.00 31.82 337 LEU B N 1
ATOM 10643 C CA . LEU B 1 337 ? 52.393 -12.430 107.004 1.00 31.75 337 LEU B CA 1
ATOM 10644 C C . LEU B 1 337 ? 50.981 -12.182 106.493 1.00 32.23 337 LEU B C 1
ATOM 10645 O O . LEU B 1 337 ? 50.677 -12.424 105.314 1.00 33.02 337 LEU B O 1
ATOM 10661 N N . ASP B 1 338 ? 50.102 -11.688 107.363 1.00 31.54 338 ASP B N 1
ATOM 10662 C CA . ASP B 1 338 ? 48.758 -11.335 106.922 1.00 31.00 338 ASP B CA 1
ATOM 10663 C C . ASP B 1 338 ? 48.816 -10.187 105.931 1.00 30.09 338 ASP B C 1
ATOM 10664 O O . ASP B 1 338 ? 48.058 -10.162 104.963 1.00 30.27 338 ASP B O 1
ATOM 10673 N N . VAL B 1 339 ? 49.698 -9.213 106.178 1.00 29.80 339 VAL B N 1
ATOM 10674 C CA . VAL B 1 339 ? 49.766 -8.029 105.321 1.00 31.15 339 VAL B CA 1
ATOM 10675 C C . VAL B 1 339 ? 50.127 -8.420 103.889 1.00 31.93 339 VAL B C 1
ATOM 10676 O O . VAL B 1 339 ? 49.495 -7.964 102.932 1.00 29.60 339 VAL B O 1
ATOM 10689 N N . VAL B 1 340 ? 51.144 -9.273 103.722 1.00 31.06 340 VAL B N 1
ATOM 10690 C CA . VAL B 1 340 ? 51.542 -9.652 102.371 1.00 31.71 340 VAL B CA 1
ATOM 10691 C C . VAL B 1 340 ? 50.511 -10.592 101.760 1.00 31.41 340 VAL B C 1
ATOM 10692 O O . VAL B 1 340 ? 50.294 -10.576 100.541 1.00 32.88 340 VAL B O 1
ATOM 10705 N N . GLY B 1 341 ? 49.857 -11.416 102.582 1.00 31.21 341 GLY B N 1
ATOM 10706 C CA . GLY B 1 341 ? 48.787 -12.254 102.075 1.00 31.93 341 GLY B CA 1
ATOM 10707 C C . GLY B 1 341 ? 47.693 -11.452 101.393 1.00 33.67 341 GLY B C 1
ATOM 10708 O O . GLY B 1 341 ? 47.158 -11.863 100.351 1.00 32.14 341 GLY B O 1
ATOM 10712 N N . MET B 1 342 ? 47.356 -10.288 101.960 1.00 32.97 342 MET B N 1
ATOM 10713 C CA . MET B 1 342 ? 46.299 -9.463 101.388 1.00 33.59 342 MET B CA 1
ATOM 10714 C C . MET B 1 342 ? 46.794 -8.631 100.214 1.00 33.14 342 MET B C 1
ATOM 10715 O O . MET B 1 342 ? 46.090 -8.513 99.215 1.00 33.84 342 MET B O 1
ATOM 10729 N N . THR B 1 343 ? 47.982 -8.030 100.317 1.00 31.67 343 THR B N 1
ATOM 10730 C CA . THR B 1 343 ? 48.498 -7.249 99.203 1.00 33.89 343 THR B CA 1
ATOM 10731 C C . THR B 1 343 ? 48.720 -8.135 97.987 1.00 34.28 343 THR B C 1
ATOM 10732 O O . THR B 1 343 ? 48.374 -7.758 96.859 1.00 31.29 343 THR B O 1
ATOM 10743 N N . ALA B 1 344 ? 49.282 -9.333 98.195 1.00 29.00 344 ALA B N 1
ATOM 10744 C CA . ALA B 1 344 ? 49.395 -10.276 97.089 1.00 28.32 344 ALA B CA 1
ATOM 10745 C C . ALA B 1 344 ? 48.022 -10.611 96.511 1.00 28.52 344 ALA B C 1
ATOM 10746 O O . ALA B 1 344 ? 47.842 -10.613 95.279 1.00 26.67 344 ALA B O 1
ATOM 10753 N N . SER B 1 345 ? 47.027 -10.846 97.372 1.00 27.76 345 SER B N 1
ATOM 10754 C CA A SER B 1 345 ? 45.705 -11.222 96.876 0.48 29.08 345 SER B CA 1
ATOM 10755 C CA B SER B 1 345 ? 45.714 -11.231 96.860 0.52 29.06 345 SER B CA 1
ATOM 10756 C C . SER B 1 345 ? 45.094 -10.101 96.043 1.00 29.21 345 SER B C 1
ATOM 10757 O O . SER B 1 345 ? 44.411 -10.355 95.043 1.00 28.16 345 SER B O 1
ATOM 10772 N N . LEU B 1 346 ? 45.326 -8.844 96.441 1.00 27.39 346 LEU B N 1
ATOM 10773 C CA . LEU B 1 346 ? 44.827 -7.723 95.655 1.00 27.87 346 LEU B CA 1
ATOM 10774 C C . LEU B 1 346 ? 45.489 -7.674 94.282 1.00 28.25 346 LEU B C 1
ATOM 10775 O O . LEU B 1 346 ? 44.839 -7.370 93.272 1.00 29.63 346 LEU B O 1
ATOM 10791 N N . ASP B 1 347 ? 46.792 -7.931 94.224 1.00 27.47 347 ASP B N 1
ATOM 10792 C CA . ASP B 1 347 ? 47.436 -8.056 92.919 1.00 31.03 347 ASP B CA 1
ATOM 10793 C C . ASP B 1 347 ? 46.758 -9.153 92.107 1.00 28.79 347 ASP B C 1
ATOM 10794 O O . ASP B 1 347 ? 46.429 -8.957 90.921 1.00 29.16 347 ASP B O 1
ATOM 10803 N N . HIS B 1 348 ? 46.525 -10.315 92.741 1.00 24.32 348 HIS B N 1
ATOM 10804 C CA . HIS B 1 348 ? 45.957 -11.453 92.037 1.00 24.25 348 HIS B CA 1
ATOM 10805 C C . HIS B 1 348 ? 44.538 -11.179 91.548 1.00 27.33 348 HIS B C 1
ATOM 10806 O O . HIS B 1 348 ? 44.134 -11.702 90.497 1.00 27.07 348 HIS B O 1
ATOM 10820 N N . VAL B 1 349 ? 43.768 -10.377 92.292 1.00 27.09 349 VAL B N 1
ATOM 10821 C CA . VAL B 1 349 ? 42.445 -9.973 91.823 1.00 27.30 349 VAL B CA 1
ATOM 10822 C C . VAL B 1 349 ? 42.552 -9.333 90.452 1.00 26.00 349 VAL B C 1
ATOM 10823 O O . VAL B 1 349 ? 41.778 -9.645 89.534 1.00 26.30 349 VAL B O 1
ATOM 10836 N N . GLY B 1 350 ? 43.496 -8.397 90.302 1.00 24.39 350 GLY B N 1
ATOM 10837 C CA . GLY B 1 350 ? 43.668 -7.724 89.029 1.00 29.83 350 GLY B CA 1
ATOM 10838 C C . GLY B 1 350 ? 44.089 -8.657 87.905 1.00 29.19 350 GLY B C 1
ATOM 10839 O O . GLY B 1 350 ? 43.610 -8.526 86.776 1.00 26.92 350 GLY B O 1
ATOM 10843 N N . ARG B 1 351 ? 44.996 -9.598 88.194 1.00 26.06 351 ARG B N 1
ATOM 10844 C CA . ARG B 1 351 ? 45.390 -10.593 87.200 1.00 27.36 351 ARG B CA 1
ATOM 10845 C C . ARG B 1 351 ? 44.189 -11.403 86.723 1.00 26.86 351 ARG B C 1
ATOM 10846 O O . ARG B 1 351 ? 44.043 -11.668 85.530 1.00 27.29 351 ARG B O 1
ATOM 10867 N N . VAL B 1 352 ? 43.321 -11.797 87.651 1.00 25.66 352 VAL B N 1
ATOM 10868 C CA . VAL B 1 352 ? 42.137 -12.573 87.310 1.00 27.14 352 VAL B CA 1
ATOM 10869 C C . VAL B 1 352 ? 41.203 -11.770 86.423 1.00 27.40 352 VAL B C 1
ATOM 10870 O O . VAL B 1 352 ? 40.648 -12.287 85.445 1.00 25.41 352 VAL B O 1
ATOM 10883 N N . VAL B 1 353 ? 40.993 -10.501 86.753 1.00 29.61 353 VAL B N 1
ATOM 10884 C CA . VAL B 1 353 ? 40.136 -9.669 85.921 1.00 29.64 353 VAL B CA 1
ATOM 10885 C C . VAL B 1 353 ? 40.674 -9.618 84.489 1.00 28.42 353 VAL B C 1
ATOM 10886 O O . VAL B 1 353 ? 39.922 -9.754 83.523 1.00 27.69 353 VAL B O 1
ATOM 10899 N N . VAL B 1 354 ? 41.979 -9.439 84.323 1.00 28.04 354 VAL B N 1
ATOM 10900 C CA . VAL B 1 354 ? 42.524 -9.346 82.978 1.00 30.08 354 VAL B CA 1
ATOM 10901 C C . VAL B 1 354 ? 42.396 -10.688 82.265 1.00 31.75 354 VAL B C 1
ATOM 10902 O O . VAL B 1 354 ? 42.053 -10.748 81.077 1.00 28.35 354 VAL B O 1
ATOM 10915 N N . PHE B 1 355 ? 42.630 -11.787 82.996 1.00 29.53 355 PHE B N 1
ATOM 10916 C CA . PHE B 1 355 ? 42.640 -13.123 82.400 1.00 30.35 355 PHE B CA 1
ATOM 10917 C C . PHE B 1 355 ? 41.248 -13.573 81.984 1.00 30.80 355 PHE B C 1
ATOM 10918 O O . PHE B 1 355 ? 41.079 -14.190 80.927 1.00 31.72 355 PHE B O 1
ATOM 10935 N N . ARG B 1 356 ? 40.236 -13.276 82.796 1.00 32.50 356 ARG B N 1
ATOM 10936 C CA . ARG B 1 356 ? 38.918 -13.858 82.622 1.00 32.93 356 ARG B CA 1
ATOM 10937 C C . ARG B 1 356 ? 37.952 -12.995 81.825 1.00 33.85 356 ARG B C 1
ATOM 10938 O O . ARG B 1 356 ? 36.913 -13.501 81.395 1.00 38.20 356 ARG B O 1
ATOM 10959 N N . THR B 1 357 ? 38.266 -11.729 81.592 1.00 35.77 357 THR B N 1
ATOM 10960 C CA . THR B 1 357 ? 37.257 -10.791 81.100 1.00 34.45 357 THR B CA 1
ATOM 10961 C C . THR B 1 357 ? 37.422 -10.564 79.612 1.00 35.47 357 THR B C 1
ATOM 10962 O O . THR B 1 357 ? 38.441 -10.005 79.194 1.00 36.07 357 THR B O 1
ATOM 10973 N N . PRO B 1 358 ? 36.465 -10.963 78.773 1.00 36.96 358 PRO B N 1
ATOM 10974 C CA . PRO B 1 358 ? 36.628 -10.732 77.332 1.00 41.56 358 PRO B CA 1
ATOM 10975 C C . PRO B 1 358 ? 36.708 -9.246 77.026 1.00 39.88 358 PRO B C 1
ATOM 10976 O O . PRO B 1 358 ? 36.000 -8.437 77.623 1.00 38.48 358 PRO B O 1
ATOM 10987 N N . ASP B 1 359 ? 37.590 -8.893 76.089 1.00 36.11 359 ASP B N 1
ATOM 10988 C CA . ASP B 1 359 ? 37.725 -7.533 75.592 1.00 37.93 359 ASP B CA 1
ATOM 10989 C C . ASP B 1 359 ? 38.090 -6.532 76.684 1.00 40.60 359 ASP B C 1
ATOM 10990 O O . ASP B 1 359 ? 37.873 -5.337 76.532 1.00 38.75 359 ASP B O 1
ATOM 10999 N N . VAL B 1 360 ? 38.657 -6.989 77.794 1.00 40.51 360 VAL B N 1
ATOM 11000 C CA . VAL B 1 360 ? 38.959 -6.075 78.884 1.00 37.90 360 VAL B CA 1
ATOM 11001 C C . VAL B 1 360 ? 40.070 -5.119 78.462 1.00 37.56 360 VAL B C 1
ATOM 11002 O O . VAL B 1 360 ? 40.933 -5.449 77.640 1.00 37.67 360 VAL B O 1
ATOM 11015 N N . ASP B 1 361 ? 40.037 -3.909 79.025 1.00 39.35 361 ASP B N 1
ATOM 11016 C CA . ASP B 1 361 ? 41.143 -2.963 78.902 1.00 42.11 361 ASP B CA 1
ATOM 11017 C C . ASP B 1 361 ? 42.032 -3.115 80.134 1.00 42.59 361 ASP B C 1
ATOM 11018 O O . ASP B 1 361 ? 41.623 -2.705 81.229 1.00 42.93 361 ASP B O 1
ATOM 11027 N N . PRO B 1 362 ? 43.236 -3.685 80.015 1.00 42.62 362 PRO B N 1
ATOM 11028 C CA . PRO B 1 362 ? 44.045 -3.939 81.222 1.00 40.25 362 PRO B CA 1
ATOM 11029 C C . PRO B 1 362 ? 44.677 -2.697 81.827 1.00 39.59 362 PRO B C 1
ATOM 11030 O O . PRO B 1 362 ? 45.155 -2.770 82.963 1.00 39.44 362 PRO B O 1
ATOM 11041 N N . ALA B 1 363 ? 44.707 -1.566 81.122 1.00 40.23 363 ALA B N 1
ATOM 11042 C CA . ALA B 1 363 ? 45.390 -0.392 81.660 1.00 40.43 363 ALA B CA 1
ATOM 11043 C C . ALA B 1 363 ? 44.792 0.079 82.982 1.00 39.87 363 ALA B C 1
ATOM 11044 O O . ALA B 1 363 ? 45.543 0.222 83.966 1.00 39.10 363 ALA B O 1
ATOM 11051 N N . PRO B 1 364 ? 43.491 0.336 83.091 1.00 41.96 364 PRO B N 1
ATOM 11052 C CA . PRO B 1 364 ? 42.944 0.709 84.405 1.00 40.47 364 PRO B CA 1
ATOM 11053 C C . PRO B 1 364 ? 43.122 -0.383 85.460 1.00 40.52 364 PRO B C 1
ATOM 11054 O O . PRO B 1 364 ? 43.320 -0.067 86.639 1.00 37.27 364 PRO B O 1
ATOM 11065 N N . VAL B 1 365 ? 43.083 -1.659 85.067 1.00 35.62 365 VAL B N 1
ATOM 11066 C CA . VAL B 1 365 ? 43.219 -2.731 86.043 1.00 35.10 365 VAL B CA 1
ATOM 11067 C C . VAL B 1 365 ? 44.635 -2.765 86.605 1.00 34.48 365 VAL B C 1
ATOM 11068 O O . VAL B 1 365 ? 44.836 -2.929 87.809 1.00 35.31 365 VAL B O 1
ATOM 11081 N N . ARG B 1 366 ? 45.645 -2.589 85.746 1.00 35.27 366 ARG B N 1
ATOM 11082 C CA . ARG B 1 366 ? 47.014 -2.625 86.245 1.00 37.29 366 ARG B CA 1
ATOM 11083 C C . ARG B 1 366 ? 47.334 -1.388 87.076 1.00 37.04 366 ARG B C 1
ATOM 11084 O O . ARG B 1 366 ? 48.091 -1.476 88.049 1.00 33.99 366 ARG B O 1
ATOM 11105 N N . ALA B 1 367 ? 46.760 -0.235 86.724 1.00 35.62 367 ALA B N 1
ATOM 11106 C CA . ALA B 1 367 ? 46.882 0.932 87.589 1.00 34.32 367 ALA B CA 1
ATOM 11107 C C . ALA B 1 367 ? 46.240 0.658 88.947 1.00 33.38 367 ALA B C 1
ATOM 11108 O O . ALA B 1 367 ? 46.760 1.080 89.979 1.00 33.96 367 ALA B O 1
ATOM 11115 N N . TRP B 1 368 ? 45.118 -0.067 88.959 1.00 31.42 368 TRP B N 1
ATOM 11116 C CA . TRP B 1 368 ? 44.441 -0.396 90.205 1.00 33.87 368 TRP B CA 1
ATOM 11117 C C . TRP B 1 368 ? 45.285 -1.327 91.070 1.00 33.23 368 TRP B C 1
ATOM 11118 O O . TRP B 1 368 ? 45.359 -1.142 92.292 1.00 32.48 368 TRP B O 1
ATOM 11139 N N . ILE B 1 369 ? 45.932 -2.331 90.461 1.00 30.06 369 ILE B N 1
ATOM 11140 C CA . ILE B 1 369 ? 46.768 -3.258 91.227 1.00 29.88 369 ILE B CA 1
ATOM 11141 C C . ILE B 1 369 ? 47.796 -2.497 92.056 1.00 29.15 369 ILE B C 1
ATOM 11142 O O . ILE B 1 369 ? 47.949 -2.731 93.259 1.00 33.09 369 ILE B O 1
ATOM 11158 N N . ALA B 1 370 ? 48.514 -1.562 91.425 1.00 31.39 370 ALA B N 1
ATOM 11159 C CA . ALA B 1 370 ? 49.521 -0.803 92.148 1.00 33.36 370 ALA B CA 1
ATOM 11160 C C . ALA B 1 370 ? 48.868 0.082 93.209 1.00 34.39 370 ALA B C 1
ATOM 11161 O O . ALA B 1 370 ? 49.283 0.076 94.376 1.00 34.85 370 ALA B O 1
ATOM 11168 N N . ALA B 1 371 ? 47.811 0.806 92.828 1.00 33.81 371 ALA B N 1
ATOM 11169 C CA . ALA B 1 371 ? 47.165 1.742 93.744 1.00 35.12 371 ALA B CA 1
ATOM 11170 C C . ALA B 1 371 ? 46.503 1.022 94.916 1.00 32.73 371 ALA B C 1
ATOM 11171 O O . ALA B 1 371 ? 46.557 1.498 96.050 1.00 35.16 371 ALA B O 1
ATOM 11178 N N . ALA B 1 372 ? 45.842 -0.104 94.654 1.00 32.22 372 ALA B N 1
ATOM 11179 C CA . ALA B 1 372 ? 45.139 -0.813 95.715 1.00 32.25 372 ALA B CA 1
ATOM 11180 C C . ALA B 1 372 ? 46.109 -1.287 96.791 1.00 33.70 372 ALA B C 1
ATOM 11181 O O . ALA B 1 372 ? 45.792 -1.261 97.980 1.00 36.19 372 ALA B O 1
ATOM 11188 N N . GLN B 1 373 ? 47.303 -1.719 96.397 1.00 34.70 373 GLN B N 1
ATOM 11189 C CA . GLN B 1 373 ? 48.277 -2.158 97.389 1.00 35.71 373 GLN B CA 1
ATOM 11190 C C . GLN B 1 373 ? 48.765 -0.991 98.234 1.00 37.40 373 GLN B C 1
ATOM 11191 O O . GLN B 1 373 ? 48.899 -1.124 99.455 1.00 36.01 373 GLN B O 1
ATOM 11205 N N . ARG B 1 374 ? 49.022 0.163 97.602 1.00 37.19 374 ARG B N 1
ATOM 11206 C CA . ARG B 1 374 ? 49.398 1.353 98.346 1.00 40.87 374 ARG B CA 1
ATOM 11207 C C . ARG B 1 374 ? 48.262 1.829 99.245 1.00 36.51 374 ARG B C 1
ATOM 11208 O O . ARG B 1 374 ? 48.501 2.257 100.379 1.00 37.11 374 ARG B O 1
ATOM 11229 N N . SER B 1 375 ? 47.025 1.813 98.739 1.00 32.50 375 SER B N 1
ATOM 11230 C CA . SER B 1 375 ? 45.898 2.234 99.553 1.00 40.53 375 SER B CA 1
ATOM 11231 C C . SER B 1 375 ? 45.753 1.336 100.772 1.00 38.43 375 SER B C 1
ATOM 11232 O O . SER B 1 375 ? 45.447 1.817 101.868 1.00 37.95 375 SER B O 1
ATOM 11240 N N . PHE B 1 376 ? 45.980 0.030 100.598 1.00 37.40 376 PHE B N 1
ATOM 11241 C CA . PHE B 1 376 ? 45.869 -0.903 101.714 1.00 36.65 376 PHE B CA 1
ATOM 11242 C C . PHE B 1 376 ? 46.979 -0.672 102.732 1.00 36.45 376 PHE B C 1
ATOM 11243 O O . PHE B 1 376 ? 46.724 -0.575 103.931 1.00 35.50 376 PHE B O 1
ATOM 11260 N N . LEU B 1 377 ? 48.224 -0.605 102.272 1.00 37.92 377 LEU B N 1
ATOM 11261 C CA . LEU B 1 377 ? 49.337 -0.409 103.192 1.00 41.52 377 LEU B CA 1
ATOM 11262 C C . LEU B 1 377 ? 49.250 0.943 103.879 1.00 40.93 377 LEU B C 1
ATOM 11263 O O . LEU B 1 377 ? 49.491 1.051 105.090 1.00 39.82 377 LEU B O 1
ATOM 11279 N N . ASP B 1 378 ? 48.908 1.990 103.130 1.00 41.89 378 ASP B N 1
ATOM 11280 C CA . ASP B 1 378 ? 48.816 3.322 103.738 1.00 44.11 378 ASP B CA 1
ATOM 11281 C C . ASP B 1 378 ? 47.764 3.344 104.840 1.00 41.55 378 ASP B C 1
ATOM 11282 O O . ASP B 1 378 ? 48.007 3.851 105.946 1.00 42.51 378 ASP B O 1
ATOM 11291 N N . ALA B 1 379 ? 46.587 2.780 104.565 1.00 38.24 379 ALA B N 1
ATOM 11292 C CA . ALA B 1 379 ? 45.536 2.746 105.584 1.00 40.17 379 ALA B CA 1
ATOM 11293 C C . ALA B 1 379 ? 45.927 1.843 106.750 1.00 41.80 379 ALA B C 1
ATOM 11294 O O . ALA B 1 379 ? 45.636 2.154 107.919 1.00 41.23 379 ALA B O 1
ATOM 11301 N N . TYR B 1 380 ? 46.596 0.727 106.457 1.00 37.06 380 TYR B N 1
ATOM 11302 C CA . TYR B 1 380 ? 47.009 -0.193 107.514 1.00 36.16 380 TYR B CA 1
ATOM 11303 C C . TYR B 1 380 ? 47.989 0.473 108.471 1.00 41.93 380 TYR B C 1
ATOM 11304 O O . TYR B 1 380 ? 47.817 0.410 109.696 1.00 40.19 380 TYR B O 1
ATOM 11322 N N . ARG B 1 381 ? 49.023 1.131 107.927 1.00 43.11 381 ARG B N 1
ATOM 11323 C CA . ARG B 1 381 ? 50.033 1.754 108.776 1.00 44.55 381 ARG B CA 1
ATOM 11324 C C . ARG B 1 381 ? 49.455 2.930 109.555 1.00 46.85 381 ARG B C 1
ATOM 11325 O O . ARG B 1 381 ? 49.848 3.174 110.704 1.00 47.51 381 ARG B O 1
ATOM 11346 N N . THR B 1 382 ? 48.551 3.688 108.935 1.00 48.08 382 THR B N 1
ATOM 11347 C CA . THR B 1 382 ? 47.937 4.820 109.617 1.00 51.29 382 THR B CA 1
ATOM 11348 C C . THR B 1 382 ? 47.109 4.352 110.806 1.00 51.01 382 THR B C 1
ATOM 11349 O O . THR B 1 382 ? 47.237 4.884 111.913 1.00 52.63 382 THR B O 1
ATOM 11360 N N . THR B 1 383 ? 46.260 3.343 110.596 1.00 48.45 383 THR B N 1
ATOM 11361 C CA . THR B 1 383 ? 45.427 2.837 111.681 1.00 48.69 383 THR B CA 1
ATOM 11362 C C . THR B 1 383 ? 46.279 2.258 112.804 1.00 48.22 383 THR B C 1
ATOM 11363 O O . THR B 1 383 ? 46.020 2.518 113.985 1.00 51.06 383 THR B O 1
ATOM 11374 N N . LEU B 1 384 ? 47.307 1.474 112.459 1.00 47.37 384 LEU B N 1
ATOM 11375 C CA . LEU B 1 384 ? 48.219 0.974 113.486 1.00 47.56 384 LEU B CA 1
ATOM 11376 C C . LEU B 1 384 ? 48.796 2.125 114.303 1.00 50.84 384 LEU B C 1
ATOM 11377 O O . LEU B 1 384 ? 48.888 2.043 115.533 1.00 50.75 384 LEU B O 1
ATOM 11393 N N . ALA B 1 385 ? 49.200 3.207 113.628 1.00 53.02 385 ALA B N 1
ATOM 11394 C CA . ALA B 1 385 ? 49.748 4.355 114.344 1.00 53.49 385 ALA B CA 1
ATOM 11395 C C . ALA B 1 385 ? 48.711 4.955 115.282 1.00 55.11 385 ALA B C 1
ATOM 11396 O O . ALA B 1 385 ? 49.024 5.285 116.429 1.00 55.54 385 ALA B O 1
ATOM 11403 N N . ARG B 1 386 ? 47.466 5.088 114.819 1.00 58.28 386 ARG B N 1
ATOM 11404 C CA . ARG B 1 386 ? 46.419 5.655 115.664 1.00 62.99 386 ARG B CA 1
ATOM 11405 C C . ARG B 1 386 ? 46.106 4.757 116.853 1.00 59.10 386 ARG B C 1
ATOM 11406 O O . ARG B 1 386 ? 45.697 5.252 117.913 1.00 61.59 386 ARG B O 1
ATOM 11427 N N . LEU B 1 387 ? 46.301 3.449 116.710 1.00 54.90 387 LEU B N 1
ATOM 11428 C CA . LEU B 1 387 ? 46.093 2.507 117.802 1.00 55.82 387 LEU B CA 1
ATOM 11429 C C . LEU B 1 387 ? 47.356 2.275 118.627 1.00 58.07 387 LEU B C 1
ATOM 11430 O O . LEU B 1 387 ? 47.354 1.416 119.515 1.00 59.81 387 LEU B O 1
ATOM 11446 N N . ASP B 1 388 ? 48.429 3.016 118.350 1.00 60.74 388 ASP B N 1
ATOM 11447 C CA . ASP B 1 388 ? 49.690 2.880 119.078 1.00 65.17 388 ASP B CA 1
ATOM 11448 C C . ASP B 1 388 ? 50.242 1.461 118.962 1.00 59.65 388 ASP B C 1
ATOM 11449 O O . ASP B 1 388 ? 50.785 0.904 119.913 1.00 59.77 388 ASP B O 1
ATOM 11458 N N . ALA B 1 389 ? 50.105 0.872 117.782 1.00 54.29 389 ALA B N 1
ATOM 11459 C CA . ALA B 1 389 ? 50.538 -0.501 117.559 1.00 53.95 389 ALA B CA 1
ATOM 11460 C C . ALA B 1 389 ? 51.463 -0.595 116.350 1.00 54.37 389 ALA B C 1
ATOM 11461 O O . ALA B 1 389 ? 51.529 -1.640 115.702 1.00 51.42 389 ALA B O 1
ATOM 11468 N N . ASP B 1 390 ? 52.193 0.487 116.053 1.00 59.65 390 ASP B N 1
ATOM 11469 C CA . ASP B 1 390 ? 53.081 0.500 114.896 1.00 63.06 390 ASP B CA 1
ATOM 11470 C C . ASP B 1 390 ? 54.085 -0.645 114.961 1.00 64.41 390 ASP B C 1
ATOM 11471 O O . ASP B 1 390 ? 54.462 -1.210 113.930 1.00 64.35 390 ASP B O 1
ATOM 11480 N N . ASP B 1 391 ? 54.541 -0.990 116.165 1.00 64.03 391 ASP B N 1
ATOM 11481 C CA . ASP B 1 391 ? 55.625 -1.950 116.321 1.00 63.91 391 ASP B CA 1
ATOM 11482 C C . ASP B 1 391 ? 55.211 -3.381 116.012 1.00 61.96 391 ASP B C 1
ATOM 11483 O O . ASP B 1 391 ? 56.073 -4.266 116.036 1.00 62.15 391 ASP B O 1
ATOM 11492 N N . LEU B 1 392 ? 53.931 -3.637 115.731 1.00 58.92 392 LEU B N 1
ATOM 11493 C CA . LEU B 1 392 ? 53.518 -4.979 115.351 1.00 54.42 392 LEU B CA 1
ATOM 11494 C C . LEU B 1 392 ? 53.980 -5.327 113.944 1.00 46.14 392 LEU B C 1
ATOM 11495 O O . LEU B 1 392 ? 54.196 -6.504 113.641 1.00 43.52 392 LEU B O 1
ATOM 11511 N N . PHE B 1 393 ? 54.122 -4.323 113.083 1.00 42.63 393 PHE B N 1
ATOM 11512 C CA . PHE B 1 393 ? 54.368 -4.512 111.657 1.00 44.40 393 PHE B CA 1
ATOM 11513 C C . PHE B 1 393 ? 55.835 -4.239 111.354 1.00 45.18 393 PHE B C 1
ATOM 11514 O O . PHE B 1 393 ? 56.311 -3.111 111.526 1.00 46.27 393 PHE B O 1
ATOM 11531 N N . ASP B 1 394 ? 56.548 -5.276 110.923 1.00 42.30 394 ASP B N 1
ATOM 11532 C CA . ASP B 1 394 ? 57.977 -5.197 110.600 1.00 43.31 394 ASP B CA 1
ATOM 11533 C C . ASP B 1 394 ? 58.102 -5.253 109.077 1.00 44.39 394 ASP B C 1
ATOM 11534 O O . ASP B 1 394 ? 58.129 -6.336 108.482 1.00 42.31 394 ASP B O 1
ATOM 11543 N N . ASP B 1 395 ? 58.177 -4.079 108.444 1.00 44.00 395 ASP B N 1
ATOM 11544 C CA . ASP B 1 395 ? 58.144 -4.008 106.987 1.00 42.71 395 ASP B CA 1
ATOM 11545 C C . ASP B 1 395 ? 59.402 -4.567 106.336 1.00 40.42 395 ASP B C 1
ATOM 11546 O O . ASP B 1 395 ? 59.427 -4.719 105.114 1.00 40.43 395 ASP B O 1
ATOM 11555 N N . ARG B 1 396 ? 60.445 -4.877 107.111 1.00 41.11 396 ARG B N 1
ATOM 11556 C CA . ARG B 1 396 ? 61.572 -5.625 106.558 1.00 40.08 396 ARG B CA 1
ATOM 11557 C C . ARG B 1 396 ? 61.141 -6.992 106.039 1.00 40.07 396 ARG B C 1
ATOM 11558 O O . ARG B 1 396 ? 61.838 -7.584 105.213 1.00 40.05 396 ARG B O 1
ATOM 11579 N N . LEU B 1 397 ? 60.013 -7.514 106.522 1.00 39.65 397 LEU B N 1
ATOM 11580 C CA . LEU B 1 397 ? 59.515 -8.803 106.072 1.00 41.22 397 LEU B CA 1
ATOM 11581 C C . LEU B 1 397 ? 58.715 -8.733 104.780 1.00 36.03 397 LEU B C 1
ATOM 11582 O O . LEU B 1 397 ? 58.350 -9.782 104.246 1.00 34.18 397 LEU B O 1
ATOM 11598 N N . LEU B 1 398 ? 58.424 -7.540 104.269 1.00 39.00 398 LEU B N 1
ATOM 11599 C CA . LEU B 1 398 ? 57.507 -7.435 103.135 1.00 38.95 398 LEU B CA 1
ATOM 11600 C C . LEU B 1 398 ? 58.021 -8.214 101.925 1.00 37.11 398 LEU B C 1
ATOM 11601 O O . LEU B 1 398 ? 57.305 -9.058 101.367 1.00 34.54 398 LEU B O 1
ATOM 11617 N N . THR B 1 399 ? 59.257 -7.941 101.492 1.00 36.89 399 THR B N 1
ATOM 11618 C CA . THR B 1 399 ? 59.728 -8.577 100.261 1.00 37.03 399 THR B CA 1
ATOM 11619 C C . THR B 1 399 ? 59.952 -10.073 100.457 1.00 36.23 399 THR B C 1
ATOM 11620 O O . THR B 1 399 ? 59.409 -10.867 99.670 1.00 34.50 399 THR B O 1
ATOM 11631 N N . PRO B 1 400 ? 60.670 -10.531 101.490 1.00 35.59 400 PRO B N 1
ATOM 11632 C CA . PRO B 1 400 ? 60.810 -11.988 101.682 1.00 31.34 400 PRO B CA 1
ATOM 11633 C C . PRO B 1 400 ? 59.476 -12.709 101.709 1.00 30.32 400 PRO B C 1
ATOM 11634 O O . PRO B 1 400 ? 59.290 -13.695 100.984 1.00 29.72 400 PRO B O 1
ATOM 11645 N N . LEU B 1 401 ? 58.527 -12.234 102.522 1.00 30.22 401 LEU B N 1
ATOM 11646 C CA . LEU B 1 401 ? 57.259 -12.944 102.666 1.00 30.77 401 LEU B CA 1
ATOM 11647 C C . LEU B 1 401 ? 56.377 -12.786 101.433 1.00 29.46 401 LEU B C 1
ATOM 11648 O O . LEU B 1 401 ? 55.616 -13.699 101.099 1.00 27.75 401 LEU B O 1
ATOM 11664 N N . ARG B 1 402 ? 56.475 -11.657 100.725 1.00 31.31 402 ARG B N 1
ATOM 11665 C CA . ARG B 1 402 ? 55.705 -11.512 99.487 1.00 27.39 402 ARG B CA 1
ATOM 11666 C C . ARG B 1 402 ? 56.190 -12.481 98.421 1.00 28.91 402 ARG B C 1
ATOM 11667 O O . ARG B 1 402 ? 55.375 -13.106 97.716 1.00 26.34 402 ARG B O 1
ATOM 11688 N N . TYR B 1 403 ? 57.513 -12.627 98.286 1.00 29.45 403 TYR B N 1
ATOM 11689 C CA . TYR B 1 403 ? 58.040 -13.628 97.366 1.00 30.85 403 TYR B CA 1
ATOM 11690 C C . TYR B 1 403 ? 57.509 -15.008 97.721 1.00 31.10 403 TYR B C 1
ATOM 11691 O O . TYR B 1 403 ? 57.045 -15.754 96.852 1.00 30.75 403 TYR B O 1
ATOM 11709 N N . ALA B 1 404 ? 57.564 -15.361 99.013 1.00 30.64 404 ALA B N 1
ATOM 11710 C CA . ALA B 1 404 ? 57.098 -16.674 99.443 1.00 31.45 404 ALA B CA 1
ATOM 11711 C C . ALA B 1 404 ? 55.629 -16.869 99.115 1.00 28.01 404 ALA B C 1
ATOM 11712 O O . ALA B 1 404 ? 55.204 -17.986 98.773 1.00 28.52 404 ALA B O 1
ATOM 11719 N N . GLN B 1 405 ? 54.837 -15.798 99.229 1.00 30.11 405 GLN B N 1
ATOM 11720 C CA . GLN B 1 405 ? 53.413 -15.868 98.884 1.00 31.35 405 GLN B CA 1
ATOM 11721 C C . GLN B 1 405 ? 53.217 -16.159 97.393 1.00 31.45 405 GLN B C 1
ATOM 11722 O O . GLN B 1 405 ? 52.326 -16.922 97.014 1.00 28.31 405 GLN B O 1
ATOM 11736 N N . GLU B 1 406 ? 54.033 -15.555 96.520 1.00 31.16 406 GLU B N 1
ATOM 11737 C CA . GLU B 1 406 ? 53.892 -15.850 95.096 1.00 26.24 406 GLU B CA 1
ATOM 11738 C C . GLU B 1 406 ? 54.343 -17.278 94.793 1.00 27.95 406 GLU B C 1
ATOM 11739 O O . GLU B 1 406 ? 53.685 -17.996 94.027 1.00 27.64 406 GLU B O 1
ATOM 11751 N N . VAL B 1 407 ? 55.443 -17.734 95.409 1.00 27.12 407 VAL B N 1
ATOM 11752 C CA . VAL B 1 407 ? 55.849 -19.127 95.228 1.00 27.17 407 VAL B CA 1
ATOM 11753 C C . VAL B 1 407 ? 54.733 -20.066 95.676 1.00 30.73 407 VAL B C 1
ATOM 11754 O O . VAL B 1 407 ? 54.484 -21.112 95.053 1.00 31.52 407 VAL B O 1
ATOM 11767 N N . ARG B 1 408 ? 54.035 -19.704 96.755 1.00 30.19 408 ARG B N 1
ATOM 11768 C CA . ARG B 1 408 ? 52.888 -20.485 97.219 1.00 32.74 408 ARG B CA 1
ATOM 11769 C C . ARG B 1 408 ? 51.826 -20.618 96.125 1.00 29.14 408 ARG B C 1
ATOM 11770 O O . ARG B 1 408 ? 51.174 -21.661 96.004 1.00 29.69 408 ARG B O 1
ATOM 11791 N N . GLU B 1 409 ? 51.625 -19.566 95.341 1.00 24.93 409 GLU B N 1
ATOM 11792 C CA . GLU B 1 409 ? 50.662 -19.641 94.235 1.00 28.27 409 GLU B CA 1
ATOM 11793 C C . GLU B 1 409 ? 51.116 -20.625 93.147 1.00 27.51 409 GLU B C 1
ATOM 11794 O O . GLU B 1 409 ? 50.283 -21.298 92.533 1.00 26.24 409 GLU B O 1
ATOM 11806 N N . TYR B 1 410 ? 52.427 -20.713 92.877 1.00 25.36 410 TYR B N 1
ATOM 11807 C CA . TYR B 1 410 ? 52.884 -21.744 91.952 1.00 27.90 410 TYR B CA 1
ATOM 11808 C C . TYR B 1 410 ? 52.562 -23.143 92.490 1.00 26.83 410 TYR B C 1
ATOM 11809 O O . TYR B 1 410 ? 52.141 -24.036 91.737 1.00 27.64 410 TYR B O 1
ATOM 11827 N N . LEU B 1 411 ? 52.810 -23.366 93.777 1.00 27.91 411 LEU B N 1
ATOM 11828 C CA . LEU B 1 411 ? 52.539 -24.671 94.366 1.00 30.08 411 LEU B CA 1
ATOM 11829 C C . LEU B 1 411 ? 51.047 -24.981 94.331 1.00 27.98 411 LEU B C 1
ATOM 11830 O O . LEU B 1 411 ? 50.643 -26.105 93.984 1.00 29.30 411 LEU B O 1
ATOM 11846 N N . TYR B 1 412 ? 50.215 -24.003 94.659 1.00 31.79 412 TYR B N 1
ATOM 11847 C CA . TYR B 1 412 ? 48.775 -24.201 94.540 1.00 30.54 412 TYR B CA 1
ATOM 11848 C C . TYR B 1 412 ? 48.412 -24.627 93.124 1.00 27.32 412 TYR B C 1
ATOM 11849 O O . TYR B 1 412 ? 47.648 -25.571 92.921 1.00 26.69 412 TYR B O 1
ATOM 11867 N N . ALA B 1 413 ? 48.967 -23.934 92.122 1.00 27.93 413 ALA B N 1
ATOM 11868 C CA . ALA B 1 413 ? 48.657 -24.255 90.737 1.00 27.04 413 ALA B CA 1
ATOM 11869 C C . ALA B 1 413 ? 49.055 -25.679 90.392 1.00 26.81 413 ALA B C 1
ATOM 11870 O O . ALA B 1 413 ? 48.243 -26.444 89.864 1.00 27.56 413 ALA B O 1
ATOM 11877 N N . VAL B 1 414 ? 50.306 -26.066 90.682 1.00 27.23 414 VAL B N 1
ATOM 11878 C CA A VAL B 1 414 ? 50.752 -27.380 90.237 0.58 28.26 414 VAL B CA 1
ATOM 11879 C CA B VAL B 1 414 ? 50.773 -27.383 90.259 0.42 28.26 414 VAL B CA 1
ATOM 11880 C C . VAL B 1 414 ? 50.012 -28.480 90.991 1.00 29.49 414 VAL B C 1
ATOM 11881 O O . VAL B 1 414 ? 49.757 -29.549 90.434 1.00 29.77 414 VAL B O 1
ATOM 11906 N N . ARG B 1 415 ? 49.625 -28.229 92.244 1.00 28.68 415 ARG B N 1
ATOM 11907 C CA . ARG B 1 415 ? 48.962 -29.245 93.038 1.00 33.13 415 ARG B CA 1
ATOM 11908 C C . ARG B 1 415 ? 47.452 -29.300 92.832 1.00 31.02 415 ARG B C 1
ATOM 11909 O O . ARG B 1 415 ? 46.867 -30.376 93.008 1.00 30.84 415 ARG B O 1
ATOM 11930 N N . HIS B 1 416 ? 46.818 -28.183 92.457 1.00 30.02 416 HIS B N 1
ATOM 11931 C CA . HIS B 1 416 ? 45.366 -28.109 92.470 1.00 30.14 416 HIS B CA 1
ATOM 11932 C C . HIS B 1 416 ? 44.727 -27.487 91.233 1.00 30.68 416 HIS B C 1
ATOM 11933 O O . HIS B 1 416 ? 43.574 -27.781 90.928 1.00 32.68 416 HIS B O 1
ATOM 11947 N N . LEU B 1 417 ? 45.446 -26.620 90.525 1.00 30.98 417 LEU B N 1
ATOM 11948 C CA . LEU B 1 417 ? 44.832 -25.848 89.444 1.00 31.32 417 LEU B CA 1
ATOM 11949 C C . LEU B 1 417 ? 45.910 -25.389 88.463 1.00 29.20 417 LEU B C 1
ATOM 11950 O O . LEU B 1 417 ? 46.377 -24.245 88.541 1.00 25.98 417 LEU B O 1
ATOM 11966 N N . PRO B 1 418 ? 46.330 -26.255 87.540 1.00 27.36 418 PRO B N 1
ATOM 11967 C CA . PRO B 1 418 ? 47.559 -25.967 86.766 1.00 29.87 418 PRO B CA 1
ATOM 11968 C C . PRO B 1 418 ? 47.623 -24.615 86.068 1.00 28.00 418 PRO B C 1
ATOM 11969 O O . PRO B 1 418 ? 48.692 -23.976 86.071 1.00 26.67 418 PRO B O 1
ATOM 11980 N N . HIS B 1 419 ? 46.546 -24.153 85.431 1.00 27.95 419 HIS B N 1
ATOM 11981 C CA . HIS B 1 419 ? 46.676 -22.916 84.655 1.00 27.77 419 HIS B CA 1
ATOM 11982 C C . HIS B 1 419 ? 46.956 -21.688 85.526 1.00 29.19 419 HIS B C 1
ATOM 11983 O O . HIS B 1 419 ? 47.344 -20.641 84.986 1.00 27.69 419 HIS B O 1
ATOM 11997 N N . TRP B 1 420 ? 46.812 -21.802 86.856 1.00 28.10 420 TRP B N 1
ATOM 11998 C CA . TRP B 1 420 ? 46.926 -20.658 87.758 1.00 26.89 420 TRP B CA 1
ATOM 11999 C C . TRP B 1 420 ? 48.335 -20.101 87.857 1.00 24.28 420 TRP B C 1
ATOM 12000 O O . TRP B 1 420 ? 48.513 -19.019 88.437 1.00 23.91 420 TRP B O 1
ATOM 12021 N N . VAL B 1 421 ? 49.323 -20.766 87.260 1.00 25.28 421 VAL B N 1
ATOM 12022 C CA . VAL B 1 421 ? 50.687 -20.252 87.257 1.00 27.22 421 VAL B CA 1
ATOM 12023 C C . VAL B 1 421 ? 50.799 -18.890 86.616 1.00 24.46 421 VAL B C 1
ATOM 12024 O O . VAL B 1 421 ? 51.787 -18.194 86.855 1.00 25.53 421 VAL B O 1
ATOM 12037 N N . TYR B 1 422 ? 49.827 -18.486 85.778 1.00 25.01 422 TYR B N 1
ATOM 12038 C CA . TYR B 1 422 ? 49.897 -17.156 85.179 1.00 27.12 422 TYR B CA 1
ATOM 12039 C C . TYR B 1 422 ? 49.867 -16.064 86.235 1.00 26.46 422 TYR B C 1
ATOM 12040 O O . TYR B 1 422 ? 50.427 -14.979 86.023 1.00 26.07 422 TYR B O 1
ATOM 12058 N N . VAL B 1 423 ? 49.237 -16.321 87.379 1.00 26.92 423 VAL B N 1
ATOM 12059 C CA . VAL B 1 423 ? 49.047 -15.288 88.397 1.00 26.43 423 VAL B CA 1
ATOM 12060 C C . VAL B 1 423 ? 50.385 -14.943 89.039 1.00 26.15 423 VAL B C 1
ATOM 12061 O O . VAL B 1 423 ? 50.799 -13.779 88.983 1.00 27.01 423 VAL B O 1
ATOM 12074 N N . PRO B 1 424 ? 51.107 -15.887 89.660 1.00 27.10 424 PRO B N 1
ATOM 12075 C CA . PRO B 1 424 ? 52.430 -15.523 90.210 1.00 26.46 424 PRO B CA 1
ATOM 12076 C C . PRO B 1 424 ? 53.427 -15.103 89.138 1.00 27.57 424 PRO B C 1
ATOM 12077 O O . PRO B 1 424 ? 54.299 -14.251 89.391 1.00 26.76 424 PRO B O 1
ATOM 12088 N N . ASP B 1 425 ? 53.309 -15.646 87.919 1.00 26.41 425 ASP B N 1
ATOM 12089 C CA . ASP B 1 425 ? 54.190 -15.213 86.833 1.00 27.12 425 ASP B CA 1
ATOM 12090 C C . ASP B 1 425 ? 54.061 -13.716 86.583 1.00 28.74 425 ASP B C 1
ATOM 12091 O O . ASP B 1 425 ? 55.059 -12.987 86.527 1.00 25.26 425 ASP B O 1
ATOM 12100 N N . LEU B 1 426 ? 52.826 -13.231 86.441 1.00 25.90 426 LEU B N 1
ATOM 12101 C CA . LEU B 1 426 ? 52.632 -11.809 86.180 1.00 27.30 426 LEU B CA 1
ATOM 12102 C C . LEU B 1 426 ? 52.939 -10.961 87.405 1.00 27.13 426 LEU B C 1
ATOM 12103 O O . LEU B 1 426 ? 53.446 -9.844 87.267 1.00 27.61 426 LEU B O 1
ATOM 12119 N N . SER B 1 427 ? 52.647 -11.463 88.616 1.00 25.08 427 SER B N 1
ATOM 12120 C CA A SER B 1 427 ? 52.933 -10.688 89.817 0.47 27.06 427 SER B CA 1
ATOM 12121 C CA B SER B 1 427 ? 52.932 -10.677 89.808 0.53 27.13 427 SER B CA 1
ATOM 12122 C C . SER B 1 427 ? 54.434 -10.493 89.994 1.00 25.65 427 SER B C 1
ATOM 12123 O O . SER B 1 427 ? 54.912 -9.370 90.195 1.00 25.62 427 SER B O 1
ATOM 12138 N N . LEU B 1 428 ? 55.198 -11.578 89.912 1.00 27.00 428 LEU B N 1
ATOM 12139 C CA . LEU B 1 428 ? 56.647 -11.481 90.051 1.00 27.10 428 LEU B CA 1
ATOM 12140 C C . LEU B 1 428 ? 57.256 -10.664 88.914 1.00 29.27 428 LEU B C 1
ATOM 12141 O O . LEU B 1 428 ? 58.216 -9.910 89.124 1.00 28.89 428 LEU B O 1
ATOM 12157 N N . THR B 1 429 ? 56.727 -10.817 87.695 1.00 28.30 429 THR B N 1
ATOM 12158 C CA . THR B 1 429 ? 57.218 -10.005 86.583 1.00 27.65 429 THR B CA 1
ATOM 12159 C C . THR B 1 429 ? 57.182 -8.528 86.948 1.00 30.59 429 THR B C 1
ATOM 12160 O O . THR B 1 429 ? 58.125 -7.776 86.655 1.00 27.97 429 THR B O 1
ATOM 12171 N N . ASP B 1 430 ? 56.117 -8.104 87.641 1.00 33.27 430 ASP B N 1
ATOM 12172 C CA . ASP B 1 430 ? 55.966 -6.694 88.002 1.00 37.45 430 ASP B CA 1
ATOM 12173 C C . ASP B 1 430 ? 56.869 -6.312 89.165 1.00 36.33 430 ASP B C 1
ATOM 12174 O O . ASP B 1 430 ? 57.540 -5.278 89.129 1.00 41.76 430 ASP B O 1
ATOM 12183 N N . LEU B 1 431 ? 56.904 -7.121 90.219 1.00 32.70 431 LEU B N 1
ATOM 12184 C CA . LEU B 1 431 ? 57.580 -6.661 91.428 1.00 35.61 431 LEU B CA 1
ATOM 12185 C C . LEU B 1 431 ? 59.049 -7.063 91.515 1.00 31.86 431 LEU B C 1
ATOM 12186 O O . LEU B 1 431 ? 59.845 -6.311 92.065 1.00 31.12 431 LEU B O 1
ATOM 12202 N N . LEU B 1 432 ? 59.451 -8.215 90.964 1.00 28.42 432 LEU B N 1
ATOM 12203 C CA . LEU B 1 432 ? 60.814 -8.679 91.221 1.00 33.50 432 LEU B CA 1
ATOM 12204 C C . LEU B 1 432 ? 61.859 -7.783 90.571 1.00 33.87 432 LEU B C 1
ATOM 12205 O O . LEU B 1 432 ? 62.841 -7.413 91.246 1.00 32.22 432 LEU B O 1
ATOM 12221 N N . PRO B 1 433 ? 61.738 -7.390 89.306 1.00 34.09 433 PRO B N 1
ATOM 12222 C CA . PRO B 1 433 ? 62.781 -6.500 88.747 1.00 36.38 433 PRO B CA 1
ATOM 12223 C C . PRO B 1 433 ? 62.877 -5.181 89.496 1.00 36.57 433 PRO B C 1
ATOM 12224 O O . PRO B 1 433 ? 63.981 -4.651 89.685 1.00 35.24 433 PRO B O 1
ATOM 12235 N N . GLU B 1 434 ? 61.742 -4.661 89.945 1.00 38.39 434 GLU B N 1
ATOM 12236 C CA . GLU B 1 434 ? 61.706 -3.451 90.760 1.00 46.57 434 GLU B CA 1
ATOM 12237 C C . GLU B 1 434 ? 62.381 -3.654 92.112 1.00 44.83 434 GLU B C 1
ATOM 12238 O O . GLU B 1 434 ? 63.221 -2.846 92.522 1.00 44.97 434 GLU B O 1
ATOM 12250 N N . ARG B 1 435 ? 62.010 -4.714 92.839 1.00 40.35 435 ARG B N 1
ATOM 12251 C CA . ARG B 1 435 ? 62.641 -4.949 94.135 1.00 44.69 435 ARG B CA 1
ATOM 12252 C C . ARG B 1 435 ? 64.144 -5.152 93.980 1.00 42.95 435 ARG B C 1
ATOM 12253 O O . ARG B 1 435 ? 64.933 -4.654 94.786 1.00 45.44 435 ARG B O 1
ATOM 12274 N N . LEU B 1 436 ? 64.567 -5.869 92.934 1.00 39.06 436 LEU B N 1
ATOM 12275 C CA . LEU B 1 436 ? 65.994 -6.099 92.741 1.00 39.83 436 LEU B CA 1
ATOM 12276 C C . LEU B 1 436 ? 66.738 -4.788 92.545 1.00 44.05 436 LEU B C 1
ATOM 12277 O O . LEU B 1 436 ? 67.812 -4.584 93.130 1.00 47.38 436 LEU B O 1
ATOM 12293 N N . LYS B 1 437 ? 66.193 -3.888 91.714 1.00 44.26 437 LYS B N 1
ATOM 12294 C CA . LYS B 1 437 ? 66.869 -2.612 91.480 1.00 45.29 437 LYS B CA 1
ATOM 12295 C C . LYS B 1 437 ? 67.058 -1.835 92.777 1.00 50.43 437 LYS B C 1
ATOM 12296 O O . LYS B 1 437 ? 68.070 -1.149 92.939 1.00 54.50 437 LYS B O 1
ATOM 12300 N N . ASP B 1 438 ? 66.111 -1.939 93.710 1.00 55.05 438 ASP B N 1
ATOM 12301 C CA . ASP B 1 438 ? 66.277 -1.287 95.004 1.00 60.96 438 ASP B CA 1
ATOM 12302 C C . ASP B 1 438 ? 67.342 -1.996 95.834 1.00 63.10 438 ASP B C 1
ATOM 12303 O O . ASP B 1 438 ? 68.230 -1.352 96.403 1.00 65.29 438 ASP B O 1
ATOM 12312 N N . LYS B 1 439 ? 67.256 -3.330 95.924 1.00 62.27 439 LYS B N 1
ATOM 12313 C CA . LYS B 1 439 ? 68.278 -4.103 96.621 1.00 64.30 439 LYS B CA 1
ATOM 12314 C C . LYS B 1 439 ? 69.668 -3.733 96.124 1.00 67.28 439 LYS B C 1
ATOM 12315 O O . LYS B 1 439 ? 70.599 -3.563 96.919 1.00 68.68 439 LYS B O 1
ATOM 12334 N N . LEU B 1 440 ? 69.825 -3.586 94.810 1.00 69.39 440 LEU B N 1
ATOM 12335 C CA . LEU B 1 440 ? 71.090 -3.174 94.223 1.00 75.76 440 LEU B CA 1
ATOM 12336 C C . LEU B 1 440 ? 71.332 -1.675 94.350 1.00 84.52 440 LEU B C 1
ATOM 12337 O O . LEU B 1 440 ? 72.213 -1.145 93.662 1.00 86.06 440 LEU B O 1
ATOM 12353 N N . ALA B 1 441 ? 70.578 -0.987 95.205 1.00 90.13 441 ALA B N 1
ATOM 12354 C CA . ALA B 1 441 ? 70.732 0.454 95.384 1.00 96.52 441 ALA B CA 1
ATOM 12355 C C . ALA B 1 441 ? 70.538 1.177 94.053 1.00 98.94 441 ALA B C 1
ATOM 12356 O O . ALA B 1 441 ? 69.506 1.024 93.399 1.00 98.13 441 ALA B O 1
#

CATH classification: 3.90.1200.10

GO terms:
  GO:0047931 glucosamine kinase activity (F, EXP)

Solvent-accessible surface area: 36101 Å² total; per-residue (Å²): 151,117,57,83,27,55,96,24,0,50,90,20,81,32,16,14,0,17,59,113,30,120,111,169,83,127,96,48,5,56,34,101,3,137,24,56,15,29,19,92,19,30,154,25,11,0,0,0,0,0,48,3,60,85,61,10,6,25,0,0,0,0,14,74,41,87,102,66,28,13,64,20,7,160,57,60,42,7,2,3,41,30,1,0,38,35,10,44,122,111,103,33,17,69,65,71,54,36,120,38,23,36,84,35,90,43,33,99,32,47,175,78,156,60,9,4,1,0,25,98,49,0,23,0,79,7,22,38,150,8,33,52,110,44,91,54,16,39,2,8,3,19,5,20,21,11,0,27,96,46,55,12,113,30,12,15,130,11,17,0,4,1,9,10,53,35,49,88,57,52,10,23,0,0,11,1,30,19,51,67,103,63,23,108,46,0,86,73,14,3,11,66,9,0,70,76,12,22,146,62,93,28,80,62,112,94,2,31,103,14,2,29,61,0,0,31,0,0,0,111,0,0,24,9,0,14,88,113,29,103,60,85,4,74,71,75,50,2,44,57,43,3,72,103,12,104,108,22,4,92,77,0,29,92,48,11,92,51,53,42,7,131,93,0,130,75,45,16,86,46,0,32,100,39,3,57,120,1,99,63,10,51,43,3,23,14,0,4,6,2,12,36,9,55,0,14,11,0,35,56,32,136,57,184,14,9,1,41,64,9,49,6,40,81,70,37,72,60,65,86,76,11,44,59,35,6,0,0,42,2,0,1,7,0,7,3,5,3,1,5,0,0,11,0,0,41,110,139,24,113,156,30,77,58,64,38,0,122,52,7,6,69,33,0,29,55,25,0,19,60,17,0,59,92,14,2,44,205,79,129,11,81,92,2,23,20,43,132,0,35,31,8,15,15,12,13,43,0,0,58,36,0,0,98,0,45,116,123,66,98,95,23,14,17,0,0,6,72,0,0,69,67,43,21,35,123,75,126,237,73,61,95,32,63,38,8,0,61,95,19,106,96,63,21,10,52,127,50,51,31,84,32,45,30,87,22,34,154,20,12,0,0,0,5,0,17,31,118,108,84,33,67,31,0,0,3,0,16,62,107,70,48,28,112,41,14,53,70,56,47,6,3,2,46,36,0,2,48,45,18,80,99,40,71,66,86,44,76,152,34,30,44,95,17,97,39,32,109,31,142,62,12,2,0,28,82,49,0,24,0,65,30,22,46,157,12,26,145,68,8,28,2,8,16,83,6,20,54,10,0,54,98,46,55,11,111,44,19,11,57,31,23,0,17,1,31,9,45,124,133,12,11,0,1,9,4,28,17,49,49,100,65,24,95,50,0,79,75,8,3,8,66,10,0,64,74,14,19,133,39,62,22,41,38,74,60,2,26,105,13,2,28,70,0,0,37,1,0,0,90,0,0,26,11,0,15,84,128,27,108,62,83,4,74,68,74,49,2,44,59,43,1,78,81,12,87,109,24,5,96,73,0,34,91,53,8,94,55,59,47,6,135,96,0,127,72,35,14,79,103,0,36,67,8,1,58,65,2,91,83,8,52,40,3,26,12,1,12,6,2,12,34,10,50,0,12,8,0,31,54,24,157,54,63,21,9,1,32,44,6,49,3,34,82,54,32,57,24,46,82,58,24,52,63,33,5,1,0,41,0,0,1,5,0,6,0,3,4,4,4,0,0,9,0,0,32,109,136,22,114,153,31,75,42,47,26,0,115,20,6,7,49,7,0,31,94,28,0,35,89,16,0,95,61,12,2,52,183,80,128,10,78,83,3,21,19,67,128,0,32,29,1,16,9,4,15,41,0,0,40,28,0,0,100,0,44,114,124,63,101,96,19,14,20,0,0,9,63,0,0,61,80,12,7,71,107,72,37,56,99,100,112,121

Sequence (833 aa):
MTPNWSELVAAADPALVLPSGERRAEVAVPGPLRLDALLDLGEGHAVGVVRSADAARWTVPLVRDGAGGVRRSRPGDGTAEHLVAALARDAAFVLEAFTGAAPVTGERGIIVDESVIVGECAVVKWAVRLPAEGEPGSPAAQRIAALARGGFTEMPRPWGLLTLAEGAQPVLLASVVAYLPGALDGWDWAVDDVRRLARGELTMDQALLPAAQLGTLTARMHAALAARGRTPATAADVAAWGVRMREELDEAVASVPGAEGERLKAWAPRIADVYAELDALAGTPLIDVHGDFHVGQILRADGRYAVVDFDDGNPVLPADQRAARQPAALDVVGMTASLDHVGRVVVFRTPDVDPAPVRAWIAAAQRSFLDAYRTTLARLDADDLFDDRLLTPLRYAQEVREYLYAVRHLPHWVYVPDLSSLTDLLPERLMTPNWSELVAAADPALVLPLRLDALLDLGEGHAVGVVRSADAARWTVPLVRDGGVRRSRPGDGTAEHLVAALAAFVLEAFTGAAPVTGERGISVIVGECAVVKWAVRLPEPGSPAAQRIAALARGGFTEMPRPWGLLTLAEPVLLASVVAYLPGALDGWDWAVDDVRRLARGELTMDQALLPAAQLGTLTARMHAALAARGRTPATAADVAAWGVRMREELDEAVASVPGAEGERLKAWAPRIADVYAELDALAGTPLIDVHGDFHVGQILRADGRYAVVDFDGNPVLPADQRAARQPAALDVVGMTASSLDHVGRVVVFRTPDVDPAPVRAWIAAAQRSFLDAYRTTLARLDADDLFDDRLLTPLRYAQEVREYLYAVVRHLPHWVYVPDLSSLTDLLPERLKDKLA

Organism: Streptacidiphilus jiangxiensis (NCBI:txid235985)

Foldseek 3Di:
DQDDPQVLQQPDQQQQLPPVGADDPVDGQADDKGWPDWADLDPQWIWTFIATPVRWTWTFTWGQDPVRGIHGDDWVNCNLLSLLVVQVPDPQKDKHFDPPRDSFAHWDADDDCGWIQGNVWKIKDFTTTWDHFQFDFFCQVVLLVLCVVLVQDLAFAWGIWMFGPGHPGTTGGMTMGTDDPPKAFCLPVLLVLLLCCLVVVDPLVRNLVVLLVLLLNLLSSQLSQCVVDKDWAALVRLVVVLVVLLVLLVVLLVQQDDPLNVVSVVCSVVLNVLSVCSSVRGGQIWTFHQAQAERRQWIDDPRRIHGDRRRHDVVDPRSCRRPTDQSLLNLLRHLLRSLLSLVCSVVPPPPGDSPSSVVSSVVSNVSSNVSNCVSCVVSVNNRSHDCSCNSSSNLSVLSVQSVCCSVPNVVSSVSSSVVVVVVPPPVD/DDDDPQVLQVPDDVCLLPCAGWDDWADLPPQWIWTFHADPVRWTFTATWGPDVRIGGDDFPPCNLLSLLVVLCCKDKFFDPPGDNFAHWDDPCIQGNQWKHKDFQGTAALEFFCQVVLVVLCVVLVNDQAFAWTIFMANVCGYTGMTMGTHDNQKAFQLPPLLVLLLCVLVVVDPLVRSQVVLLVLLLSLLSSVLSQCVVDKDWAALVRLVVVLVVLLVLLVVLLVQQDDPLSVVSVVCSVVLNVLSVVSSVRGGQIWTFELAQAERRQWMADPNGIHGDDSRHDVVDGRSCRRDTDQSLLNLLRHLLRLLLSLVCSVVPPPPGDSPSSVVSSVSSNVSSNVSNCVSCVVSVNNSSHDCSCNSSSNLSSLSVQSVCCSPPNVVSSVSSSVVCVPPVVVVVVVVVD

B-factor: mean 51.08, std 21.94, range [18.18, 150.75]

Radius of gyration: 35.61 Å; Cα contacts (8 Å, |Δi|>4): 1599; chains: 2; bounding box: 65×123×67 Å

Nearest PDB structures (foldseek):
  6hwj-assembly1_A  TM=1.002E+00  e=2.036E-75  Streptacidiphilus jiangxiensis
  6hwl-assembly1_A  TM=9.929E-01  e=9.120E-69  Streptacidiphilus jiangxiensis
  6hwk-assembly1_D  TM=9.649E-01  e=7.977E-66  Streptacidiphilus jiangxiensis
  6hwk-assembly1_A  TM=9.852E-01  e=1.315E-63  Streptacidiphilus jiangxiensis
  6hwk-assembly1_B  TM=9.823E-01  e=5.268E-60  Streptacidiphilus jiangxiensis